Protein AF-0000000086686097 (afdb_homodimer)

Radius of gyration: 33.89 Å; Cα contacts (8 Å, |Δi|>4): 2213; chains: 2; bounding box: 102×104×104 Å

Solvent-accessible surface area (backbone atoms only — not comparable to full-atom values): 58488 Å² total; per-residue (Å²): 136,78,83,74,80,81,80,74,73,76,66,82,45,39,57,35,81,61,40,64,34,76,61,77,74,73,67,74,74,77,82,83,77,85,76,82,83,71,84,80,79,78,87,82,76,79,70,79,78,75,72,75,76,78,77,71,75,74,70,76,65,82,75,74,79,68,83,80,36,62,65,68,70,37,80,64,52,88,87,53,64,90,64,48,34,21,29,52,37,62,40,50,46,38,78,93,44,59,87,52,63,67,28,41,29,30,35,32,31,39,64,38,74,36,65,91,64,51,77,46,57,32,37,41,34,51,13,16,59,55,35,39,13,47,58,48,62,63,55,42,29,89,64,56,70,58,75,45,21,38,21,28,39,29,26,35,12,46,78,34,16,69,81,6,39,70,49,41,47,38,62,50,44,67,46,27,58,59,15,38,88,50,60,82,72,82,49,69,96,67,61,47,67,70,61,54,49,50,53,21,42,51,53,42,50,43,28,43,73,64,30,61,90,51,43,46,45,33,8,55,42,46,46,27,53,49,49,52,47,50,38,50,40,76,65,39,85,47,37,31,36,40,14,25,34,38,17,20,42,36,48,42,47,31,35,44,74,41,67,80,39,55,51,31,44,37,28,28,19,21,45,32,58,56,43,48,25,66,34,44,71,58,37,50,51,30,23,38,38,22,40,56,51,41,52,51,53,48,39,54,70,44,32,67,80,48,34,95,50,24,66,61,48,50,52,48,49,31,52,48,17,58,76,50,55,31,47,7,86,82,21,92,59,56,64,55,38,39,15,51,40,50,44,53,43,47,56,61,36,50,42,32,57,85,36,46,65,57,52,52,52,34,52,52,40,37,76,74,60,39,23,17,60,50,38,43,46,42,33,46,57,31,11,45,41,98,87,57,46,58,46,67,19,51,34,43,57,42,26,46,63,21,41,37,59,72,61,69,55,65,65,58,28,52,48,39,27,44,53,29,45,59,48,29,81,77,51,25,74,81,36,22,61,74,46,42,35,55,44,55,57,82,69,66,62,41,68,55,69,78,64,84,49,33,32,53,81,86,37,60,59,27,45,34,35,20,22,66,39,8,22,66,28,33,33,60,25,30,56,49,35,37,62,50,27,67,30,49,43,64,36,39,32,48,35,66,14,50,59,55,77,57,68,62,42,66,65,57,46,50,46,48,50,39,23,66,76,69,68,41,74,72,59,89,79,41,71,39,67,61,71,79,75,71,76,71,82,62,81,74,74,67,68,45,78,67,45,61,68,124,136,78,80,76,81,79,83,71,79,72,68,83,41,38,46,30,76,54,44,65,33,76,65,76,75,72,68,75,77,77,80,80,74,78,84,79,85,71,80,70,78,77,72,80,72,77,75,76,81,75,75,77,77,79,76,75,75,75,72,78,67,81,75,75,80,67,82,77,36,62,64,67,71,37,79,64,52,90,86,51,64,92,63,48,34,20,29,55,36,64,39,50,46,40,78,92,44,58,87,52,65,67,28,41,28,30,35,32,32,40,64,39,72,36,64,92,64,52,78,45,58,33,38,42,35,51,14,15,59,56,34,38,12,47,58,49,62,63,53,42,29,89,64,55,70,58,76,45,20,39,21,28,38,28,28,36,13,46,80,33,15,69,80,6,40,70,48,40,46,37,62,51,44,66,51,36,58,60,8,37,84,42,58,82,72,82,48,68,94,67,61,48,69,69,61,53,49,50,52,22,42,51,53,42,51,44,27,44,73,64,30,61,89,51,44,48,46,33,8,56,42,46,45,25,52,49,49,52,47,50,36,52,40,76,66,39,86,46,37,31,36,38,15,24,34,39,16,19,42,35,48,43,48,31,36,44,74,40,68,80,39,56,52,30,44,40,28,27,18,20,46,32,57,57,43,49,26,66,34,46,72,58,37,50,50,30,24,38,37,21,40,56,52,41,52,50,52,48,38,53,71,44,32,67,80,48,34,97,48,24,65,59,46,50,52,50,49,31,53,48,17,59,76,50,54,31,46,7,85,81,22,91,59,56,62,56,37,40,17,50,37,50,42,53,42,49,56,61,36,50,43,33,57,86,35,46,64,57,52,52,52,34,52,52,38,36,74,74,61,39,23,18,59,48,37,43,48,42,33,44,48,32,13,46,41,97,87,56,44,58,57,67,31,52,32,43,58,42,27,46,62,21,41,36,58,70,62,70,55,66,64,57,28,52,48,39,28,48,54,31,44,58,48,28,82,76,52,27,74,80,36,22,61,74,46,42,35,53,44,55,56,84,69,66,61,40,68,54,68,77,62,84,48,32,32,52,81,88,40,62,59,27,44,35,34,20,22,66,39,8,20,65,28,33,33,61,25,30,56,49,35,35,61,49,27,66,31,49,44,62,37,39,32,47,36,66,13,52,60,56,78,56,68,63,42,64,64,57,45,50,46,49,48,39,23,64,74,68,68,41,74,72,59,89,76,39,72,39,67,61,71,78,77,70,73,71,83,62,82,74,74,67,69,43,78,66,46,62,67,124

Nearest PDB structures (foldseek):
  5uno-assembly1_A  TM=8.735E-01  e=4.208E-36  Mycobacterium tuberculosis H37Rv
  5uoh-assembly1_A  TM=8.724E-01  e=4.696E-35  Mycobacterium tuberculosis H37Rv
  8e19-assembly1_A  TM=8.441E-01  e=8.582E-29  Streptomyces sp. CB03234
  8g5u-assembly4_D  TM=8.352E-01  e=5.535E-24  Streptomyces sp. CB03234
  3nwo-assembly1_A  TM=5.836E-01  e=1.568E-07  Mycolicibacterium smegmatis MC2 155

InterPro domains:
  IPR000073 Alpha/beta hydrolase fold-1 [PF00561] (122-294)
  IPR013595 Peptidase S33 tripeptidyl aminopeptidase-like, C-terminal [PF08386] (456-528)
  IPR029058 Alpha/Beta hydrolase fold [G3DSA:3.40.50.1820] (99-506)
  IPR029058 Alpha/Beta hydrolase fold [SSF53474] (100-501)
  IPR051601 Serine protease/Carboxylesterase S33 [PTHR43248] (117-518)

Foldseek 3Di:
DDPDPDPPVPDDPPPPPPPPCPPPPPVPPDDDDDDDDDDDDDDDDPPPDPPPPDPPPPPPPPPPPQPQWAWDWDDPDPLADPQKTKTWTWFALAPVCGPDDTKIKIKMKRAAQCAVQADEAAEEDLAAVQDAFVVLVSQAFPCLVNLQRNHTYMYINFFQHDPIPPHFFQDFLVRCLVVPFDADFDALVRDDLVVLLVVLLVSLVSRCVVQVPRLLRQELLNSLVVVVSVCVNRPHQAHRYEAFENRQLNVLSNLQVDPPRHAAYAYWLYFQLQCVAEPVLVSVLVLLVLLLLLVVVLQVVCDCLCNPRNVVSLVVLQVVCQVPFFFAPPALDTDGHHSLLLLVLSSQQQQDPVSSVLNSVQSVCVVVRHNNSSVNSSCVLQQQDSVSGHPGDCSNVSHSLLRHPFDLDSVVLSVSLNVLCVSRVRRSSVGRSNCSSSNSNDDDNPPYDNDLGERDQPYQAYEYEHECSESRRHRVSSVSSCVSHVRYAYEYEDDGHGTDSQQVDVVVSVQSSCCSSVVDHDDHPHYDYDDPPDPPVDDDGSGSDRHHHD/DDPDPDPPPPDDPPPPPPPPCPPPPPPPPDDDPDDDDDDPPDPPPPPPPPPDPDPPPPPDPPPPPPPQWAWDWDDPDPLADPQKTKTWTWFALAPVCGPDDTKIKIKMKRAAQCAVQADEAAEEDLAAVQDAFVVLVSQAFPCLVNLQRNHTYMYINFQQHDPIPPHFFQDFLVRCLVVPFDADFDALVRDDLVVLLVVLLVSLVSRCVVQVPRLLRQELLNSLVVVVSVCVNRPHQAHHYEAFENRQLNVLSNLQVDPPRHAAYAYWLYFQLQCVAEPVLVSVLVLLVLLLLLLVVLQVVCDCLCHVRNVVSLVVLQVVCQVPFFFACPALDTDGHHSLLLLVLSSQQQQDPVSSVVNSVQSVCVVVRHNNSSVNSSCVSQQQDSVSGHPGDCSNVSHSLLRHPFDLDSVVLSVSLNVLCVSRVRRSSVGRSNCSSSNSNDDDNPPYDNDLGERDQPYQAYEYEHECSESRRHRVSSVSSCVSHVRYAYEYEDDGHGTDSQQVDVVVSVQSSCCSSVVDHDDHPHYDYDDPPPPPVDDDGSGSDRDHHD

Organism: NCBI:txid175570

Sequence (1100 aa):
MDPAPGRWWGGARPHLVQIRSMRMFVDPLQPRHRVIAAFALALVTAMIVTSPPTARTAAAGPTTRTSTTTLAWGDCGPGFAVGFDCATARVPRDYDHPRGPTIDLAVVRWRAKDRANRIGSLFVNPGGPGGSGLEFLRTAPPGALDAFGRFDVVSWDPRGVGASRPAVDCLTDDEQNADPAGGRFVRPGEADKAALLREAKEYVARCVARNAGIMPYLSTANTARDLDLLRAAVGDPKLNYIGLSYGTMIGATYASLFPGRTRAMLMDAPIDPDVWTNRPFEATREQTAGFEDSLRRFLTGCGSACGADPQNAFDDLVAAMNRTPLPAPGATHHEPVTGDEVLVVALELLYGKRNWPVLAAALRQAATGDASLFRDLADQLAGRNADGTWPPSGAFFATTAQDYRIDRDTDHYMDAGRHGHAMSPHFWWISGYYDLPYAAYPLPQRSTFRGPFRHDASAPPMLVIAGTHDPATPYVWGERYVAQLGNARLLTWRSDGHGSLTSFDPCVLQASLAYLTDLVLPAAGTVCAQQNAAAARGTAPPEWRLPRVHMDPAPGRWWGGARPHLVQIRSMRMFVDPLQPRHRVIAAFALALVTAMIVTSPPTARTAAAGPTTRTSTTTLAWGDCGPGFAVGFDCATARVPRDYDHPRGPTIDLAVVRWRAKDRANRIGSLFVNPGGPGGSGLEFLRTAPPGALDAFGRFDVVSWDPRGVGASRPAVDCLTDDEQNADPAGGRFVRPGEADKAALLREAKEYVARCVARNAGIMPYLSTANTARDLDLLRAAVGDPKLNYIGLSYGTMIGATYASLFPGRTRAMLMDAPIDPDVWTNRPFEATREQTAGFEDSLRRFLTGCGSACGADPQNAFDDLVAAMNRTPLPAPGATHHEPVTGDEVLVVALELLYGKRNWPVLAAALRQAATGDASLFRDLADQLAGRNADGTWPPSGAFFATTAQDYRIDRDTDHYMDAGRHGHAMSPHFWWISGYYDLPYAAYPLPQRSTFRGPFRHDASAPPMLVIAGTHDPATPYVWGERYVAQLGNARLLTWRSDGHGSLTSFDPCVLQASLAYLTDLVLPAAGTVCAQQNAAAARGTAPPEWRLPRVH

Structure (mmCIF, N/CA/C/O backbone):
data_AF-0000000086686097-model_v1
#
loop_
_entity.id
_entity.type
_entity.pdbx_description
1 polymer Hydrolase
#
loop_
_atom_site.group_PDB
_atom_site.id
_atom_site.type_symbol
_atom_site.label_atom_id
_atom_site.label_alt_id
_atom_site.label_comp_id
_atom_site.label_asym_id
_atom_site.label_entity_id
_atom_site.label_seq_id
_atom_site.pdbx_PDB_ins_code
_atom_site.Cartn_x
_atom_site.Cartn_y
_atom_site.Cartn_z
_atom_site.occupancy
_atom_site.B_iso_or_equiv
_atom_site.auth_seq_id
_atom_site.auth_comp_id
_atom_site.auth_asym_id
_atom_site.auth_atom_id
_atom_site.pdbx_PDB_model_num
ATOM 1 N N . MET A 1 1 ? -37.688 28.75 33.625 1 21.62 1 MET A N 1
ATOM 2 C CA . MET A 1 1 ? -37.781 29.25 32.25 1 21.62 1 MET A CA 1
ATOM 3 C C . MET A 1 1 ? -36.438 29.062 31.516 1 21.62 1 MET A C 1
ATOM 5 O O . MET A 1 1 ? -35.438 29.672 31.891 1 21.62 1 MET A O 1
ATOM 9 N N . ASP A 1 2 ? -36.094 27.844 31.125 1 20.06 2 ASP A N 1
ATOM 10 C CA . ASP A 1 2 ? -34.844 27.078 31.141 1 20.06 2 ASP A CA 1
ATOM 11 C C . ASP A 1 2 ? -33.969 27.438 29.938 1 20.06 2 ASP A C 1
ATOM 13 O O . ASP A 1 2 ? -34.438 27.359 28.781 1 20.06 2 ASP A O 1
ATOM 17 N N . PRO A 1 3 ? -33.031 28.406 30.016 1 18.84 3 PRO A N 1
ATOM 18 C CA . PRO A 1 3 ? -32.438 29.062 28.844 1 18.84 3 PRO A CA 1
ATOM 19 C C . PRO A 1 3 ? -31.734 28.078 27.906 1 18.84 3 PRO A C 1
ATOM 21 O O . PRO A 1 3 ? -31.188 27.062 28.375 1 18.84 3 PRO A O 1
ATOM 24 N N . ALA A 1 4 ? -32.375 27.938 26.688 1 21.92 4 ALA A N 1
ATOM 25 C CA . ALA A 1 4 ? -32.094 27.078 25.531 1 21.92 4 ALA A CA 1
ATOM 26 C C . ALA A 1 4 ? -30.641 27.203 25.109 1 21.92 4 ALA A C 1
ATOM 28 O O . ALA A 1 4 ? -30.125 28.312 24.953 1 21.92 4 ALA A O 1
ATOM 29 N N . PRO A 1 5 ? -29.766 26.203 25.422 1 21.56 5 PRO A N 1
ATOM 30 C CA . PRO A 1 5 ? -28.312 26.156 25.266 1 21.56 5 PRO A CA 1
ATOM 31 C C . PRO A 1 5 ? -27.859 26.516 23.844 1 21.56 5 PRO A C 1
ATOM 33 O O . PRO A 1 5 ? -28.578 26.219 22.875 1 21.56 5 PRO A O 1
ATOM 36 N N . GLY A 1 6 ? -27.359 27.812 23.641 1 19.55 6 GLY A N 1
ATOM 37 C CA . GLY A 1 6 ? -26.922 28.453 22.406 1 19.55 6 GLY A CA 1
ATOM 38 C C . GLY A 1 6 ? -25.984 27.578 21.594 1 19.55 6 GLY A C 1
ATOM 39 O O . GLY A 1 6 ? -25.25 26.75 22.141 1 19.55 6 GLY A O 1
ATOM 40 N N . ARG A 1 7 ? -26.391 27.188 20.312 1 19.83 7 ARG A N 1
ATOM 41 C CA . ARG A 1 7 ? -26.047 26.422 19.125 1 19.83 7 ARG A CA 1
ATOM 42 C C . ARG A 1 7 ? -24.672 26.812 18.594 1 19.83 7 ARG A C 1
ATOM 44 O O . ARG A 1 7 ? -24.531 27.812 17.891 1 19.83 7 ARG A O 1
ATOM 51 N N . TRP A 1 8 ? -23.672 26.844 19.484 1 18.78 8 TRP A N 1
ATOM 52 C CA . TRP A 1 8 ? -22.375 27.422 19.141 1 18.78 8 TRP A CA 1
ATOM 53 C C . TRP A 1 8 ? -21.734 26.672 17.984 1 18.78 8 TRP A C 1
ATOM 55 O O . TRP A 1 8 ? -20.547 26.812 17.719 1 18.78 8 TRP A O 1
ATOM 65 N N . TRP A 1 9 ? -22.562 26.062 17.031 1 20.31 9 TRP A N 1
ATOM 66 C CA . TRP A 1 9 ? -22 25.047 16.156 1 20.31 9 TRP A CA 1
ATOM 67 C C . TRP A 1 9 ? -21.062 25.672 15.133 1 20.31 9 TRP A C 1
ATOM 69 O O . TRP A 1 9 ? -20.75 25.062 14.102 1 20.31 9 TRP A O 1
ATOM 79 N N . GLY A 1 10 ? -20.484 26.922 15.422 1 20.34 10 GLY A N 1
ATOM 80 C CA . GLY A 1 10 ? -19.969 27.578 14.227 1 20.34 10 GLY A CA 1
ATOM 81 C C . GLY A 1 10 ? -18.766 26.875 13.633 1 20.34 10 GLY A C 1
ATOM 82 O O . GLY A 1 10 ? -17.672 27.438 13.586 1 20.34 10 GLY A O 1
ATOM 83 N N . GLY A 1 11 ? -18.641 25.625 13.75 1 19.62 11 GLY A N 1
ATOM 84 C CA . GLY A 1 11 ? -17.422 24.891 13.422 1 19.62 11 GLY A CA 1
ATOM 85 C C . GLY A 1 11 ? -16.953 25.125 12 1 19.62 11 GLY A C 1
ATOM 86 O O . GLY A 1 11 ? -17.75 25.438 11.117 1 19.62 11 GLY A O 1
ATOM 87 N N . ALA A 1 12 ? -15.68 25.609 11.914 1 20.89 12 ALA A N 1
ATOM 88 C CA . ALA A 1 12 ? -14.938 25.859 10.68 1 20.89 12 ALA A CA 1
ATOM 89 C C . ALA A 1 12 ? -14.961 24.641 9.758 1 20.89 12 ALA A C 1
ATOM 91 O O . ALA A 1 12 ? -14.648 23.531 10.188 1 20.89 12 ALA A O 1
ATOM 92 N N . ARG A 1 13 ? -15.875 24.781 8.852 1 22.03 13 ARG A N 1
ATOM 93 C CA . ARG A 1 13 ? -16.203 23.812 7.805 1 22.03 13 ARG A CA 1
ATOM 94 C C . ARG A 1 13 ? -14.938 23.344 7.086 1 22.03 13 ARG A C 1
ATOM 96 O O . ARG A 1 13 ? -14.094 24.156 6.699 1 22.03 13 ARG A O 1
ATOM 103 N N . PRO A 1 14 ? -14.586 22.094 7.379 1 21.83 14 PRO A N 1
ATOM 104 C CA . PRO A 1 14 ? -13.516 21.359 6.699 1 21.83 14 PRO A CA 1
ATOM 105 C C . PRO A 1 14 ? -13.586 21.5 5.18 1 21.83 14 PRO A C 1
ATOM 107 O O . PRO A 1 14 ? -14.672 21.406 4.598 1 21.83 14 PRO A O 1
ATOM 110 N N . HIS A 1 15 ? -12.867 22.5 4.621 1 20.66 15 HIS A N 1
ATOM 111 C CA . HIS A 1 15 ? -12.984 22.688 3.182 1 20.66 15 HIS A CA 1
ATOM 112 C C . HIS A 1 15 ? -12.641 21.406 2.428 1 20.66 15 HIS A C 1
ATOM 114 O O . HIS A 1 15 ? -11.562 20.859 2.605 1 20.66 15 HIS A O 1
ATOM 120 N N . LEU A 1 16 ? -13.445 20.422 2.441 1 21.17 16 LEU A N 1
ATOM 121 C CA . LEU A 1 16 ? -13.414 19.297 1.521 1 21.17 16 LEU A CA 1
ATOM 122 C C . LEU A 1 16 ? -13.016 19.75 0.119 1 21.17 16 LEU A C 1
ATOM 124 O O . LEU A 1 16 ? -13.445 20.812 -0.341 1 21.17 16 LEU A O 1
ATOM 128 N N . VAL A 1 17 ? -11.891 19.297 -0.274 1 20.98 17 VAL A N 1
ATOM 129 C CA . VAL A 1 17 ? -11.469 19.469 -1.66 1 20.98 17 VAL A CA 1
ATOM 130 C C . VAL A 1 17 ? -12.648 19.203 -2.596 1 20.98 17 VAL A C 1
ATOM 132 O O . VAL A 1 17 ? -13.281 18.141 -2.52 1 20.98 17 VAL A O 1
ATOM 135 N N . GLN A 1 18 ? -13.305 20.25 -2.852 1 21 18 GLN A N 1
ATOM 136 C CA . GLN A 1 18 ? -14.398 20.328 -3.814 1 21 18 GLN A CA 1
ATOM 137 C C . GLN A 1 18 ? -14.047 19.578 -5.102 1 21 18 GLN A C 1
ATOM 139 O O . GLN A 1 18 ? -13.141 19.984 -5.828 1 21 18 GLN A O 1
ATOM 144 N N . ILE A 1 19 ? -13.961 18.297 -5.008 1 20.17 19 ILE A N 1
ATOM 145 C CA . ILE A 1 19 ? -13.938 17.516 -6.242 1 20.17 19 ILE A CA 1
ATOM 146 C C . ILE A 1 19 ? -14.969 18.062 -7.223 1 20.17 19 ILE A C 1
ATOM 148 O O . ILE A 1 19 ? -16.172 18.078 -6.934 1 20.17 19 ILE A O 1
ATOM 152 N N . ARG A 1 20 ? -14.477 19.078 -7.898 1 20.91 20 ARG A N 1
ATOM 153 C CA . ARG A 1 20 ? -15.234 19.797 -8.914 1 20.91 20 ARG A CA 1
ATOM 154 C C . ARG A 1 20 ? -15.984 18.844 -9.828 1 20.91 20 ARG A C 1
ATOM 156 O O . ARG A 1 20 ? -15.43 17.828 -10.266 1 20.91 20 ARG A O 1
ATOM 163 N N . SER A 1 21 ? -17.281 18.688 -9.633 1 20.84 21 SER A N 1
ATOM 164 C CA . SER A 1 21 ? -18.359 18.078 -10.391 1 20.84 21 SER A CA 1
ATOM 165 C C . SER A 1 21 ? -18.328 18.5 -11.852 1 20.84 21 SER A C 1
ATOM 167 O O . SER A 1 21 ? -18.562 19.656 -12.172 1 20.84 21 SER A O 1
ATOM 169 N N . MET A 1 22 ? -17.234 18.297 -12.531 1 19.27 22 MET A N 1
ATOM 170 C CA . MET A 1 22 ? -17.25 18.656 -13.953 1 19.27 22 MET A CA 1
ATOM 171 C C . MET A 1 22 ? -18.453 18.031 -14.656 1 19.27 22 MET A C 1
ATOM 173 O O . MET A 1 22 ? -18.516 16.812 -14.828 1 19.27 22 MET A O 1
ATOM 177 N N . ARG A 1 23 ? -19.516 18.328 -14.109 1 20.36 23 ARG A N 1
ATOM 178 C CA . ARG A 1 23 ? -20.688 17.812 -14.812 1 20.36 23 ARG A CA 1
ATOM 179 C C . ARG A 1 23 ? -20.641 18.188 -16.297 1 20.36 23 ARG A C 1
ATOM 181 O O . ARG A 1 23 ? -20.5 19.359 -16.641 1 20.36 23 ARG A O 1
ATOM 188 N N . MET A 1 24 ? -20.234 17.281 -17.125 1 20.44 24 MET A N 1
ATOM 189 C CA . MET A 1 24 ? -20.359 17.391 -18.578 1 20.44 24 MET A CA 1
ATOM 190 C C . MET A 1 24 ? -21.797 17.75 -18.969 1 20.44 24 MET A C 1
ATOM 192 O O . MET A 1 24 ? -22.75 17.125 -18.531 1 20.44 24 MET A O 1
ATOM 196 N N . PHE A 1 25 ? -22.016 18.984 -18.875 1 19.08 25 PHE A N 1
ATOM 197 C CA . PHE A 1 25 ? -23.266 19.5 -19.422 1 19.08 25 PHE A CA 1
ATOM 198 C C . PHE A 1 25 ? -23.547 18.906 -20.797 1 19.08 25 PHE A C 1
ATOM 200 O O . PHE A 1 25 ? -22.719 19.031 -21.703 1 19.08 25 PHE A O 1
ATOM 207 N N . VAL A 1 26 ? -24.188 17.781 -20.734 1 20.3 26 VAL A N 1
ATOM 208 C CA . VAL A 1 26 ? -24.734 17.062 -21.875 1 20.3 26 VAL A CA 1
ATOM 209 C C . VAL A 1 26 ? -25.672 17.984 -22.656 1 20.3 26 VAL A C 1
ATOM 211 O O . VAL A 1 26 ? -26.688 18.438 -22.141 1 20.3 26 VAL A O 1
ATOM 214 N N . ASP A 1 27 ? -25.047 19.062 -23.109 1 18.34 27 ASP A N 1
ATOM 215 C CA . ASP A 1 27 ? -25.969 19.891 -23.891 1 18.34 27 ASP A CA 1
ATOM 216 C C . ASP A 1 27 ? -26.766 19.031 -24.875 1 18.34 27 ASP A C 1
ATOM 218 O O . ASP A 1 27 ? -26.203 18.203 -25.594 1 18.34 27 ASP A O 1
ATOM 222 N N . PRO A 1 28 ? -27.969 18.953 -24.578 1 19.7 28 PRO A N 1
ATOM 223 C CA . PRO A 1 28 ? -28.953 18.172 -25.359 1 19.7 28 PRO A CA 1
ATOM 224 C C . PRO A 1 28 ? -29.047 18.641 -26.812 1 19.7 28 PRO A C 1
ATOM 226 O O . PRO A 1 28 ? -29.375 19.797 -27.078 1 19.7 28 PRO A O 1
ATOM 229 N N . LEU A 1 29 ? -27.953 18.375 -27.469 1 19.98 29 LEU A N 1
ATOM 230 C CA . LEU A 1 29 ? -28.031 18.797 -28.859 1 19.98 29 LEU A CA 1
ATOM 231 C C . LEU A 1 29 ? -29.391 18.438 -29.453 1 19.98 29 LEU A C 1
ATOM 233 O O . LEU A 1 29 ? -29.906 17.344 -29.234 1 19.98 29 LEU A O 1
ATOM 237 N N . GLN A 1 30 ? -30.078 19.469 -29.672 1 17.58 30 GLN A N 1
ATOM 238 C CA . GLN A 1 30 ? -31.375 19.594 -30.328 1 17.58 30 GLN A CA 1
ATOM 239 C C . GLN A 1 30 ? -31.406 18.812 -31.641 1 17.58 30 GLN A C 1
ATOM 241 O O . GLN A 1 30 ? -30.391 18.656 -32.312 1 17.58 30 GLN A O 1
ATOM 246 N N . PRO A 1 31 ? -32.562 18.312 -31.859 1 17.42 31 PRO A N 1
ATOM 247 C CA . PRO A 1 31 ? -33.031 17.25 -32.75 1 17.42 31 PRO A CA 1
ATOM 248 C C . PRO A 1 31 ? -32.812 17.578 -34.219 1 17.42 31 PRO A C 1
ATOM 250 O O . PRO A 1 31 ? -32.312 16.75 -35 1 17.42 31 PRO A O 1
ATOM 253 N N . ARG A 1 32 ? -33.531 18.703 -34.781 1 16.75 32 ARG A N 1
ATOM 254 C CA . ARG A 1 32 ? -34.594 18.359 -35.719 1 16.75 32 ARG A CA 1
ATOM 255 C C . ARG A 1 32 ? -34.031 18.141 -37.125 1 16.75 32 ARG A C 1
ATOM 257 O O . ARG A 1 32 ? -32.844 18.391 -37.344 1 16.75 32 ARG A O 1
ATOM 264 N N . HIS A 1 33 ? -34.625 18.953 -38.062 1 16.3 33 HIS A N 1
ATOM 265 C CA . HIS A 1 33 ? -35.5 18.562 -39.188 1 16.3 33 HIS A CA 1
ATOM 266 C C . HIS A 1 33 ? -34.719 18.609 -40.5 1 16.3 33 HIS A C 1
ATOM 268 O O . HIS A 1 33 ? -35 17.844 -41.438 1 16.3 33 HIS A O 1
ATOM 274 N N . ARG A 1 34 ? -33.875 19.703 -40.688 1 16.45 34 ARG A N 1
ATOM 275 C CA . ARG A 1 34 ? -34.312 20.219 -41.969 1 16.45 34 ARG A CA 1
ATOM 276 C C . ARG A 1 34 ? -34.062 19.203 -43.094 1 16.45 34 ARG A C 1
ATOM 278 O O . ARG A 1 34 ? -33.188 18.328 -42.969 1 16.45 34 ARG A O 1
ATOM 285 N N . VAL A 1 35 ? -34.531 19.641 -44.281 1 17.28 35 VAL A N 1
ATOM 286 C CA . VAL A 1 35 ? -35.188 19.266 -45.531 1 17.28 35 VAL A CA 1
ATOM 287 C C . VAL A 1 35 ? -34.156 18.812 -46.562 1 17.28 35 VAL A C 1
ATOM 289 O O . VAL A 1 35 ? -34.375 17.859 -47.312 1 17.28 35 VAL A O 1
ATOM 292 N N . ILE A 1 36 ? -32.938 19.422 -46.531 1 16.77 36 ILE A N 1
ATOM 293 C CA . ILE A 1 36 ? -32.812 19.812 -47.906 1 16.77 36 ILE A CA 1
ATOM 294 C C . ILE A 1 36 ? -32.75 18.578 -48.812 1 16.77 36 ILE A C 1
ATOM 296 O O . ILE A 1 36 ? -32.281 17.516 -48.375 1 16.77 36 ILE A O 1
ATOM 300 N N . ALA A 1 37 ? -32.938 18.938 -50.156 1 16.92 37 ALA A N 1
ATOM 301 C CA . ALA A 1 37 ? -33.406 18.578 -51.5 1 16.92 37 ALA A CA 1
ATOM 302 C C . ALA A 1 37 ? -32.5 17.531 -52.125 1 16.92 37 ALA A C 1
ATOM 304 O O . ALA A 1 37 ? -31.344 17.359 -51.719 1 16.92 37 ALA A O 1
ATOM 305 N N . ALA A 1 38 ? -32.594 17.562 -53.375 1 16.95 38 ALA A N 1
ATOM 306 C CA . ALA A 1 38 ? -32.906 16.672 -54.5 1 16.95 38 ALA A CA 1
ATOM 307 C C . ALA A 1 38 ? -31.641 16.125 -55.125 1 16.95 38 ALA A C 1
ATOM 309 O O . ALA A 1 38 ? -31.656 15.07 -55.781 1 16.95 38 ALA A O 1
ATOM 310 N N . PHE A 1 39 ? -30.453 16.875 -55 1 17.53 39 PHE A N 1
ATOM 311 C CA . PHE A 1 39 ? -30 16.812 -56.375 1 17.53 39 PHE A CA 1
ATOM 312 C C . PHE A 1 39 ? -29.641 15.383 -56.781 1 17.53 39 PHE A C 1
ATOM 314 O O . PHE A 1 39 ? -29.109 14.625 -55.969 1 17.53 39 PHE A O 1
ATOM 321 N N . ALA A 1 40 ? -29.906 15.156 -58.031 1 16.8 40 ALA A N 1
ATOM 322 C CA . ALA A 1 40 ? -30.156 14.141 -59.062 1 16.8 40 ALA A CA 1
ATOM 323 C C . ALA A 1 40 ? -28.922 13.258 -59.25 1 16.8 40 ALA A C 1
ATOM 325 O O . ALA A 1 40 ? -28.266 12.867 -58.281 1 16.8 40 ALA A O 1
ATOM 326 N N . LEU A 1 41 ? -28.719 13.016 -60.438 1 16.84 41 LEU A N 1
ATOM 327 C CA . LEU A 1 41 ? -28.844 11.844 -61.312 1 16.84 41 LEU A CA 1
ATOM 328 C C . LEU A 1 41 ? -27.484 11.164 -61.5 1 16.84 41 LEU A C 1
ATOM 330 O O . LEU A 1 41 ? -27.359 9.953 -61.312 1 16.84 41 LEU A O 1
ATOM 334 N N . ALA A 1 42 ? -26.641 11.758 -62.438 1 16.86 42 ALA A N 1
ATOM 335 C CA . ALA A 1 42 ? -26.531 10.859 -63.594 1 16.86 42 ALA A CA 1
ATOM 336 C C . ALA A 1 42 ? -25.344 9.922 -63.438 1 16.86 42 ALA A C 1
ATOM 338 O O . ALA A 1 42 ? -25.453 8.719 -63.688 1 16.86 42 ALA A O 1
ATOM 339 N N . LEU A 1 43 ? -24.094 10.508 -63.312 1 18.16 43 LEU A N 1
ATOM 340 C CA . LEU A 1 43 ? -23.391 10.133 -64.5 1 18.16 43 LEU A CA 1
ATOM 341 C C . LEU A 1 43 ? -22.844 8.711 -64.438 1 18.16 43 LEU A C 1
ATOM 343 O O . LEU A 1 43 ? -22.719 8.172 -63.312 1 18.16 43 LEU A O 1
ATOM 347 N N . VAL A 1 44 ? -21.562 8.547 -65.062 1 20.11 44 VAL A N 1
ATOM 348 C CA . VAL A 1 44 ? -21.031 7.77 -66.125 1 20.11 44 VAL A CA 1
ATOM 349 C C . VAL A 1 44 ? -20.359 6.496 -65.625 1 20.11 44 VAL A C 1
ATOM 351 O O . VAL A 1 44 ? -19.75 6.504 -64.562 1 20.11 44 VAL A O 1
ATOM 354 N N . THR A 1 45 ? -20.578 5.418 -66.312 1 20.5 45 THR A N 1
ATOM 355 C CA . THR A 1 45 ? -20.484 3.963 -66.375 1 20.5 45 THR A CA 1
ATOM 356 C C . THR A 1 45 ? -19.031 3.514 -66.438 1 20.5 45 THR A C 1
ATOM 358 O O . THR A 1 45 ? -18.75 2.314 -66.438 1 20.5 45 THR A O 1
ATOM 361 N N . ALA A 1 46 ? -17.969 4.375 -66.25 1 22.02 46 ALA A N 1
ATOM 362 C CA . ALA A 1 46 ? -16.891 3.809 -67.062 1 22.02 46 ALA A CA 1
ATOM 363 C C . ALA A 1 46 ? -16.484 2.43 -66.562 1 22.02 46 ALA A C 1
ATOM 365 O O . ALA A 1 46 ? -16.406 2.213 -65.312 1 22.02 46 ALA A O 1
ATOM 366 N N . MET A 1 47 ? -16.344 1.512 -67.438 1 22.11 47 MET A N 1
ATOM 367 C CA . MET A 1 47 ? -16.188 0.071 -67.625 1 22.11 47 MET A CA 1
ATOM 368 C C . MET A 1 47 ? -14.797 -0.38 -67.188 1 22.11 47 MET A C 1
ATOM 370 O O . MET A 1 47 ? -14.352 -1.478 -67.5 1 22.11 47 MET A O 1
ATOM 374 N N . ILE A 1 48 ? -14.18 0.344 -66.188 1 25.73 48 ILE A N 1
ATOM 375 C CA . ILE A 1 48 ? -12.789 -0.083 -66.312 1 25.73 48 ILE A CA 1
ATOM 376 C C . ILE A 1 48 ? -12.688 -1.59 -66.062 1 25.73 48 ILE A C 1
ATOM 378 O O . ILE A 1 48 ? -13.234 -2.113 -65.125 1 25.73 48 ILE A O 1
ATOM 382 N N . VAL A 1 49 ? -12.125 -2.271 -67.125 1 24.69 49 VAL A N 1
ATOM 383 C CA . VAL A 1 49 ? -11.789 -3.652 -67.438 1 24.69 49 VAL A CA 1
ATOM 384 C C . VAL A 1 49 ? -10.75 -4.172 -66.438 1 24.69 49 VAL A C 1
ATOM 386 O O . VAL A 1 49 ? -9.633 -3.652 -66.375 1 24.69 49 VAL A O 1
ATOM 389 N N . THR A 1 50 ? -11.227 -4.617 -65.312 1 26.89 50 THR A N 1
ATOM 390 C CA . THR A 1 50 ? -10.391 -5.184 -64.25 1 26.89 50 THR A CA 1
ATOM 391 C C . THR A 1 50 ? -9.703 -6.461 -64.75 1 26.89 50 THR A C 1
ATOM 393 O O . THR A 1 50 ? -10.375 -7.438 -65.125 1 26.89 50 THR A O 1
ATOM 396 N N . SER A 1 51 ? -8.594 -6.199 -65.438 1 27.16 51 SER A N 1
ATOM 397 C CA . SER A 1 51 ? -7.891 -7.418 -65.875 1 27.16 51 SER A CA 1
ATOM 398 C C . SER A 1 51 ? -7.613 -8.305 -64.625 1 27.16 51 SER A C 1
ATOM 400 O O . SER A 1 51 ? -7.414 -7.805 -63.531 1 27.16 51 SER A O 1
ATOM 402 N N . PRO A 1 52 ? -7.93 -9.586 -64.812 1 28.56 52 PRO A N 1
ATOM 403 C CA . PRO A 1 52 ? -7.957 -10.633 -63.812 1 28.56 52 PRO A CA 1
ATOM 404 C C . PRO A 1 52 ? -6.582 -10.906 -63.188 1 28.56 52 PRO A C 1
ATOM 406 O O . PRO A 1 52 ? -5.637 -11.227 -63.906 1 28.56 52 PRO A O 1
ATOM 409 N N . PRO A 1 53 ? -6.055 -9.891 -62.312 1 29.5 53 PRO A N 1
ATOM 410 C CA . PRO A 1 53 ? -4.684 -10.312 -62.031 1 29.5 53 PRO A CA 1
ATOM 411 C C . PRO A 1 53 ? -4.598 -11.781 -61.625 1 29.5 53 PRO A C 1
ATOM 413 O O . PRO A 1 53 ? -5.562 -12.336 -61.094 1 29.5 53 PRO A O 1
ATOM 416 N N . THR A 1 54 ? -3.697 -12.5 -62.281 1 27.23 54 THR A N 1
ATOM 417 C CA . THR A 1 54 ? -3.297 -13.891 -62.125 1 27.23 54 THR A CA 1
ATOM 418 C C . THR A 1 54 ? -2.834 -14.156 -60.688 1 27.23 54 THR A C 1
ATOM 420 O O . THR A 1 54 ? -2.084 -13.359 -60.125 1 27.23 54 THR A O 1
ATOM 423 N N . ALA A 1 55 ? -3.562 -14.938 -60 1 26.73 55 ALA A N 1
ATOM 424 C CA . ALA A 1 55 ? -3.35 -15.438 -58.625 1 26.73 55 ALA A CA 1
ATOM 425 C C . ALA A 1 55 ? -1.975 -16.094 -58.5 1 26.73 55 ALA A C 1
ATOM 427 O O . ALA A 1 55 ? -1.718 -17.141 -59.094 1 26.73 55 ALA A O 1
ATOM 428 N N . ARG A 1 56 ? -0.97 -15.25 -58.469 1 26.3 56 ARG A N 1
ATOM 429 C CA . ARG A 1 56 ? 0.267 -15.938 -58.125 1 26.3 56 ARG A CA 1
ATOM 430 C C . ARG A 1 56 ? 0.047 -16.906 -56.938 1 26.3 56 ARG A C 1
ATOM 432 O O . ARG A 1 56 ? -0.426 -16.5 -55.875 1 26.3 56 ARG A O 1
ATOM 439 N N . THR A 1 57 ? -0.036 -18.109 -57.344 1 25.31 57 THR A N 1
ATOM 440 C CA . THR A 1 57 ? -0.066 -19.156 -56.312 1 25.31 57 THR A CA 1
ATOM 441 C C . THR A 1 57 ? 1.114 -19.016 -55.375 1 25.31 57 THR A C 1
ATOM 443 O O . THR A 1 57 ? 2.271 -19.062 -55.781 1 25.31 57 THR A O 1
ATOM 446 N N . ALA A 1 58 ? 1.002 -18.188 -54.344 1 28.91 58 ALA A N 1
ATOM 447 C CA . ALA A 1 58 ? 1.997 -18.203 -53.281 1 28.91 58 ALA A CA 1
ATOM 448 C C . ALA A 1 58 ? 2.336 -19.625 -52.875 1 28.91 58 ALA A C 1
ATOM 450 O O . ALA A 1 58 ? 1.459 -20.375 -52.438 1 28.91 58 ALA A O 1
ATOM 451 N N . ALA A 1 59 ? 3.312 -20.203 -53.531 1 27.95 59 ALA A N 1
ATOM 452 C CA . ALA A 1 59 ? 3.908 -21.453 -53.062 1 27.95 59 ALA A CA 1
ATOM 453 C C . ALA A 1 59 ? 4.051 -21.453 -51.562 1 27.95 59 ALA A C 1
ATOM 455 O O . ALA A 1 59 ? 4.535 -20.484 -50.969 1 27.95 59 ALA A O 1
ATOM 456 N N . ALA A 1 60 ? 3.279 -22.312 -51 1 30.98 60 ALA A N 1
ATOM 457 C CA . ALA A 1 60 ? 3.352 -22.625 -49.562 1 30.98 60 ALA A CA 1
ATOM 458 C C . ALA A 1 60 ? 4.793 -22.891 -49.125 1 30.98 60 ALA A C 1
ATOM 460 O O . ALA A 1 60 ? 5.496 -23.688 -49.75 1 30.98 60 ALA A O 1
ATOM 461 N N . GLY A 1 61 ? 5.488 -21.828 -48.719 1 31.64 61 GLY A N 1
ATOM 462 C CA . GLY A 1 61 ? 6.84 -21.953 -48.188 1 31.64 61 GLY A CA 1
ATOM 463 C C . GLY A 1 61 ? 7.07 -23.266 -47.438 1 31.64 61 GLY A C 1
ATOM 464 O O . GLY A 1 61 ? 6.117 -23.953 -47.094 1 31.64 61 GLY A O 1
ATOM 465 N N . PRO A 1 62 ? 8.219 -23.922 -47.625 1 33.59 62 PRO A N 1
ATOM 466 C CA . PRO A 1 62 ? 8.531 -25.172 -46.938 1 33.59 62 PRO A CA 1
ATOM 467 C C . PRO A 1 62 ? 8.055 -25.172 -45.469 1 33.59 62 PRO A C 1
ATOM 469 O O . PRO A 1 62 ? 8.094 -24.141 -44.812 1 33.59 62 PRO A O 1
ATOM 472 N N . THR A 1 63 ? 7.035 -25.969 -45.188 1 34.34 63 THR A N 1
ATOM 473 C CA . THR A 1 63 ? 6.684 -26.312 -43.812 1 34.34 63 THR A CA 1
ATOM 474 C C . THR A 1 63 ? 7.934 -26.625 -43 1 34.34 63 THR A C 1
ATOM 476 O O . THR A 1 63 ? 8.719 -27.5 -43.375 1 34.34 63 THR A O 1
ATOM 479 N N . THR A 1 64 ? 8.602 -25.719 -42.344 1 36.56 64 THR A N 1
ATOM 480 C CA . THR A 1 64 ? 9.633 -25.969 -41.344 1 36.56 64 THR A CA 1
ATOM 481 C C . THR A 1 64 ? 9.391 -27.312 -40.656 1 36.56 64 THR A C 1
ATOM 483 O O . THR A 1 64 ? 8.297 -27.562 -40.156 1 36.56 64 THR A O 1
ATOM 486 N N . ARG A 1 65 ? 9.93 -28.375 -40.969 1 39.06 65 ARG A N 1
ATOM 487 C CA . ARG A 1 65 ? 9.977 -29.656 -40.281 1 39.06 65 ARG A CA 1
ATOM 488 C C . ARG A 1 65 ? 10.016 -29.453 -38.75 1 39.06 65 ARG A C 1
ATOM 490 O O . ARG A 1 65 ? 11.078 -29.156 -38.188 1 39.06 65 ARG A O 1
ATOM 497 N N . THR A 1 66 ? 9.008 -28.953 -38.188 1 46.69 66 THR A N 1
ATOM 498 C CA . THR A 1 66 ? 8.953 -28.875 -36.75 1 46.69 66 THR A CA 1
ATOM 499 C C . THR A 1 66 ? 9.336 -30.219 -36.125 1 46.69 66 THR A C 1
ATOM 501 O O . THR A 1 66 ? 8.781 -31.25 -36.469 1 46.69 66 THR A O 1
ATOM 504 N N . SER A 1 67 ? 10.523 -30.516 -35.688 1 51.75 67 SER A N 1
ATOM 505 C CA . SER A 1 67 ? 10.984 -31.641 -34.875 1 51.75 67 SER A CA 1
ATOM 506 C C . SER A 1 67 ? 9.875 -32.156 -33.969 1 51.75 67 SER A C 1
ATOM 508 O O . SER A 1 67 ? 9.312 -31.406 -33.156 1 51.75 67 SER A O 1
ATOM 510 N N . THR A 1 68 ? 9.117 -33.219 -34.438 1 63.81 68 THR A N 1
ATOM 511 C CA . THR A 1 68 ? 8 -33.844 -33.719 1 63.81 68 THR A CA 1
ATOM 512 C C . THR A 1 68 ? 8.484 -34.531 -32.438 1 63.81 68 THR A C 1
ATOM 514 O O . THR A 1 68 ? 9.352 -35.406 -32.5 1 63.81 68 THR A O 1
ATOM 517 N N . THR A 1 69 ? 8.359 -33.969 -31.234 1 78.56 69 THR A N 1
ATOM 518 C CA . THR A 1 69 ? 8.594 -34.531 -29.906 1 78.56 69 THR A CA 1
ATOM 519 C C . THR A 1 69 ? 7.648 -35.688 -29.641 1 78.56 69 THR A C 1
ATOM 521 O O . THR A 1 69 ? 6.438 -35.594 -29.844 1 78.56 69 THR A O 1
ATOM 524 N N . THR A 1 70 ? 8.18 -36.969 -29.609 1 87.5 70 THR A N 1
ATOM 525 C CA . THR A 1 70 ? 7.391 -38.156 -29.266 1 87.5 70 THR A CA 1
ATOM 526 C C . THR A 1 70 ? 7.543 -38.469 -27.781 1 87.5 70 THR A C 1
ATOM 528 O O . THR A 1 70 ? 8.609 -38.25 -27.203 1 87.5 70 THR A O 1
ATOM 531 N N . LEU A 1 71 ? 6.438 -38.906 -27.156 1 96.75 71 LEU A N 1
ATOM 532 C CA . LEU A 1 71 ? 6.453 -39.25 -25.734 1 96.75 71 LEU A CA 1
ATOM 533 C C . LEU A 1 71 ? 6.375 -40.781 -25.547 1 96.75 71 LEU A C 1
ATOM 535 O O . LEU A 1 71 ? 5.375 -41.406 -25.906 1 96.75 71 LEU A O 1
ATOM 539 N N . ALA A 1 72 ? 7.434 -41.375 -25.141 1 96.62 72 ALA A N 1
ATOM 540 C CA . ALA A 1 72 ? 7.438 -42.781 -24.734 1 96.62 72 ALA A CA 1
ATOM 541 C C . ALA A 1 72 ? 7.004 -42.906 -23.266 1 96.62 72 ALA A C 1
ATOM 543 O O . ALA A 1 72 ? 7.836 -42.844 -22.359 1 96.62 72 ALA A O 1
ATOM 544 N N . TRP A 1 73 ? 5.719 -43.219 -23.109 1 96.94 73 TRP A N 1
ATOM 545 C CA . TRP A 1 73 ? 5.148 -43.281 -21.766 1 96.94 73 TRP A CA 1
ATOM 546 C C . TRP A 1 73 ? 5.582 -44.562 -21.062 1 96.94 73 TRP A C 1
ATOM 548 O O . TRP A 1 73 ? 5.656 -45.625 -21.672 1 96.94 73 TRP A O 1
ATOM 558 N N . GLY A 1 74 ? 5.934 -44.438 -19.828 1 95.94 74 GLY A N 1
ATOM 559 C CA . GLY A 1 74 ? 6.312 -45.594 -19 1 95.94 74 GLY A CA 1
ATOM 560 C C . GLY A 1 74 ? 6.023 -45.344 -17.516 1 95.94 74 GLY A C 1
ATOM 561 O O . GLY A 1 74 ? 5.383 -44.375 -17.156 1 95.94 74 GLY A O 1
ATOM 562 N N . ASP A 1 75 ? 6.43 -46.344 -16.75 1 94.31 75 ASP A N 1
ATOM 563 C CA . ASP A 1 75 ? 6.246 -46.281 -15.305 1 94.31 75 ASP A CA 1
ATOM 564 C C . ASP A 1 75 ? 7.004 -45.094 -14.711 1 94.31 75 ASP A C 1
ATOM 566 O O . ASP A 1 75 ? 8.133 -44.812 -15.109 1 94.31 75 ASP A O 1
ATOM 570 N N . CYS A 1 76 ? 6.359 -44.375 -13.867 1 95.12 76 CYS A N 1
ATOM 571 C CA . CYS A 1 76 ? 6.961 -43.188 -13.281 1 95.12 76 CYS A CA 1
ATOM 572 C C . CYS A 1 76 ? 7.938 -43.531 -12.172 1 95.12 76 CYS A C 1
ATOM 574 O O . CYS A 1 76 ? 8.758 -42.719 -11.758 1 95.12 76 CYS A O 1
ATOM 576 N N . GLY A 1 77 ? 7.859 -44.688 -11.742 1 90.94 77 GLY A N 1
ATOM 577 C CA . GLY A 1 77 ? 8.766 -45.125 -10.688 1 90.94 77 GLY A CA 1
ATOM 578 C C . GLY A 1 77 ? 8.164 -45 -9.297 1 90.94 77 GLY A C 1
ATOM 579 O O . GLY A 1 77 ? 6.961 -44.781 -9.156 1 90.94 77 GLY A O 1
ATOM 580 N N . PRO A 1 78 ? 9.039 -45.094 -8.195 1 88.62 78 PRO A N 1
ATOM 581 C CA . PRO A 1 78 ? 8.547 -45.094 -6.82 1 88.62 78 PRO A CA 1
ATOM 582 C C . PRO A 1 78 ? 7.965 -43.75 -6.391 1 88.62 78 PRO A C 1
ATOM 584 O O . PRO A 1 78 ? 8.477 -42.719 -6.793 1 88.62 78 PRO A O 1
ATOM 587 N N . GLY A 1 79 ? 6.965 -43.875 -5.637 1 88.19 79 GLY A N 1
ATOM 588 C CA . GLY A 1 79 ? 6.348 -42.656 -5.102 1 88.19 79 GLY A CA 1
ATOM 589 C C . GLY A 1 79 ? 5.121 -42.219 -5.879 1 88.19 79 GLY A C 1
ATOM 590 O O . GLY A 1 79 ? 4.348 -41.375 -5.41 1 88.19 79 GLY A O 1
ATOM 591 N N . PHE A 1 80 ? 4.98 -42.75 -7.031 1 91.44 80 PHE A N 1
ATOM 592 C CA . PHE A 1 80 ? 3.791 -42.438 -7.82 1 91.44 80 PHE A CA 1
ATOM 593 C C . PHE A 1 80 ? 2.748 -43.531 -7.668 1 91.44 80 PHE A C 1
ATOM 595 O O . PHE A 1 80 ? 3.088 -44.719 -7.629 1 91.44 80 PHE A O 1
ATOM 602 N N . ALA A 1 81 ? 1.47 -43.125 -7.508 1 85.62 81 ALA A N 1
ATOM 603 C CA . ALA A 1 81 ? 0.365 -44.062 -7.469 1 85.62 81 ALA A CA 1
ATOM 604 C C . ALA A 1 81 ? 0.199 -44.781 -8.82 1 85.62 81 ALA A C 1
ATOM 606 O O . ALA A 1 81 ? 0.678 -44.281 -9.844 1 85.62 81 ALA A O 1
ATOM 607 N N . VAL A 1 82 ? -0.526 -45.844 -8.711 1 84.94 82 VAL A N 1
ATOM 608 C CA . VAL A 1 82 ? -0.903 -46.531 -9.93 1 84.94 82 VAL A CA 1
ATOM 609 C C . VAL A 1 82 ? -1.839 -45.688 -10.766 1 84.94 82 VAL A C 1
ATOM 611 O O . VAL A 1 82 ? -2.738 -45.031 -10.227 1 84.94 82 VAL A O 1
ATOM 614 N N . GLY A 1 83 ? -1.513 -45.562 -12.07 1 87.94 83 GLY A N 1
ATOM 615 C CA . GLY A 1 83 ? -2.334 -44.75 -12.953 1 87.94 83 GLY A CA 1
ATOM 616 C C . GLY A 1 83 ? -1.564 -43.625 -13.625 1 87.94 83 GLY A C 1
ATOM 617 O O . GLY A 1 83 ? -2.021 -43.062 -14.617 1 87.94 83 GLY A O 1
ATOM 618 N N . PHE A 1 84 ? -0.38 -43.406 -13.008 1 95.38 84 PHE A N 1
ATOM 619 C CA . PHE A 1 84 ? 0.468 -42.406 -13.609 1 95.38 84 PHE A CA 1
ATOM 620 C C . PHE A 1 84 ? 1.374 -43 -14.68 1 95.38 84 PHE A C 1
ATOM 622 O O . PHE A 1 84 ? 1.875 -44.125 -14.508 1 95.38 84 PHE A O 1
ATOM 629 N N . ASP A 1 85 ? 1.544 -42.25 -15.766 1 96.38 85 ASP A N 1
ATOM 630 C CA . ASP A 1 85 ? 2.598 -42.5 -16.75 1 96.38 85 ASP A CA 1
ATOM 631 C C . ASP A 1 85 ? 3.541 -41.312 -16.844 1 96.38 85 ASP A C 1
ATOM 633 O O . ASP A 1 85 ? 3.117 -40.156 -16.703 1 96.38 85 ASP A O 1
ATOM 637 N N . CYS A 1 86 ? 4.793 -41.688 -17.031 1 98.12 86 CYS A N 1
ATOM 638 C CA . CYS A 1 86 ? 5.781 -40.594 -17.188 1 98.12 86 CYS A CA 1
ATOM 639 C C . CYS A 1 86 ? 6.527 -40.75 -18.516 1 98.12 86 CYS A C 1
ATOM 641 O O . CYS A 1 86 ? 6.555 -41.844 -19.094 1 98.12 86 CYS A O 1
ATOM 643 N N . ALA A 1 87 ? 6.984 -39.688 -19.031 1 98.31 87 ALA A N 1
ATOM 644 C CA . ALA A 1 87 ? 7.777 -39.625 -20.266 1 98.31 87 ALA A CA 1
ATOM 645 C C . ALA A 1 87 ? 8.734 -38.438 -20.25 1 98.31 87 ALA A C 1
ATOM 647 O O . ALA A 1 87 ? 8.68 -37.594 -19.359 1 98.31 87 ALA A O 1
ATOM 648 N N . THR A 1 88 ? 9.695 -38.438 -21.109 1 98.06 88 THR A N 1
ATOM 649 C CA . THR A 1 88 ? 10.602 -37.312 -21.359 1 98.06 88 THR A CA 1
ATOM 650 C C . THR A 1 88 ? 10.391 -36.75 -22.766 1 98.06 88 THR A C 1
ATOM 652 O O . THR A 1 88 ? 10.359 -37.5 -23.734 1 98.06 88 THR A O 1
ATOM 655 N N . ALA A 1 89 ? 10.203 -35.5 -22.828 1 98.38 89 ALA A N 1
ATOM 656 C CA . ALA A 1 89 ? 10.094 -34.812 -24.125 1 98.38 89 ALA A CA 1
ATOM 657 C C . ALA A 1 89 ? 11.359 -34.031 -24.438 1 98.38 89 ALA A C 1
ATOM 659 O O . ALA A 1 89 ? 11.773 -33.156 -23.656 1 98.38 89 ALA A O 1
ATOM 660 N N . ARG A 1 90 ? 11.969 -34.312 -25.578 1 97.56 90 ARG A N 1
ATOM 661 C CA . ARG A 1 90 ? 13.125 -33.562 -26.047 1 97.56 90 ARG A CA 1
ATOM 662 C C . ARG A 1 90 ? 12.688 -32.344 -26.844 1 97.56 90 ARG A C 1
ATOM 664 O O . ARG A 1 90 ? 11.969 -32.469 -27.844 1 97.56 90 ARG A O 1
ATOM 671 N N . VAL A 1 91 ? 13.141 -31.141 -26.375 1 97.81 91 VAL A N 1
ATOM 672 C CA . VAL A 1 91 ? 12.75 -29.906 -27.047 1 97.81 91 VAL A CA 1
ATOM 673 C C . VAL A 1 91 ? 13.984 -29.047 -27.312 1 97.81 91 VAL A C 1
ATOM 675 O O . VAL A 1 91 ? 15.031 -29.234 -26.688 1 97.81 91 VAL A O 1
ATOM 678 N N . PRO A 1 92 ? 13.883 -28.062 -28.297 1 97.06 92 PRO A N 1
ATOM 679 C CA . PRO A 1 92 ? 15.031 -27.188 -28.531 1 97.06 92 PRO A CA 1
ATOM 680 C C . PRO A 1 92 ? 15.391 -26.344 -27.328 1 97.06 92 PRO A C 1
ATOM 682 O O . PRO A 1 92 ? 14.508 -25.828 -26.625 1 97.06 92 PRO A O 1
ATOM 685 N N . ARG A 1 93 ? 16.656 -26.281 -27 1 96.88 93 ARG A N 1
ATOM 686 C CA . ARG A 1 93 ? 17.109 -25.328 -25.984 1 96.88 93 ARG A CA 1
ATOM 687 C C . ARG A 1 93 ? 16.797 -23.906 -26.422 1 96.88 93 ARG A C 1
ATOM 689 O O . ARG A 1 93 ? 16.406 -23.078 -25.594 1 96.88 93 ARG A O 1
ATOM 696 N N . ASP A 1 94 ? 17.047 -23.656 -27.656 1 96 94 ASP A N 1
ATOM 697 C CA . ASP A 1 94 ? 16.828 -22.375 -28.312 1 96 94 ASP A CA 1
ATOM 698 C C . ASP A 1 94 ? 15.922 -22.531 -29.531 1 96 94 ASP A C 1
ATOM 700 O O . ASP A 1 94 ? 16.328 -23.094 -30.547 1 96 94 ASP A O 1
ATOM 704 N N . TYR A 1 95 ? 14.789 -21.953 -29.484 1 96.5 95 TYR A N 1
ATOM 705 C CA . TYR A 1 95 ? 13.812 -22.125 -30.547 1 96.5 95 TYR A CA 1
ATOM 706 C C . TYR A 1 95 ? 14.203 -21.328 -31.781 1 96.5 95 TYR A C 1
ATOM 708 O O . TYR A 1 95 ? 13.68 -21.547 -32.875 1 96.5 95 TYR A O 1
ATOM 716 N N . ASP A 1 96 ? 15.125 -20.359 -31.641 1 94.75 96 ASP A N 1
ATOM 717 C CA . ASP A 1 96 ? 15.664 -19.656 -32.812 1 94.75 96 ASP A CA 1
ATOM 718 C C . ASP A 1 96 ? 16.672 -20.547 -33.562 1 94.75 96 ASP A C 1
ATOM 720 O O . ASP A 1 96 ? 17.016 -20.266 -34.688 1 94.75 96 ASP A O 1
ATOM 724 N N . HIS A 1 97 ? 17.172 -21.516 -32.844 1 94.25 97 HIS A N 1
ATOM 725 C CA . HIS A 1 97 ? 18.047 -22.531 -33.406 1 94.25 97 HIS A CA 1
ATOM 726 C C . HIS A 1 97 ? 17.578 -23.938 -33.062 1 94.25 97 HIS A C 1
ATOM 728 O O . HIS A 1 97 ? 18.25 -24.656 -32.344 1 94.25 97 HIS A O 1
ATOM 734 N N . PRO A 1 98 ? 16.547 -24.359 -33.688 1 94.19 98 PRO A N 1
ATOM 735 C CA . PRO A 1 98 ? 15.844 -25.578 -33.25 1 94.19 98 PRO A CA 1
ATOM 736 C C . PRO A 1 98 ? 16.656 -26.844 -33.5 1 94.19 98 PRO A C 1
ATOM 738 O O . PRO A 1 98 ? 16.328 -27.906 -32.969 1 94.19 98 PRO A O 1
ATOM 741 N N . ARG A 1 99 ? 17.75 -26.828 -34.312 1 94 99 ARG A N 1
ATOM 742 C CA . ARG A 1 99 ? 18.562 -28.016 -34.594 1 94 99 ARG A CA 1
ATOM 743 C C . ARG A 1 99 ? 19.797 -28.062 -33.688 1 94 99 ARG A C 1
ATOM 745 O O . ARG A 1 99 ? 20.641 -28.938 -33.812 1 94 99 ARG A O 1
ATOM 752 N N . GLY A 1 100 ? 19.781 -27.156 -32.781 1 95.19 100 GLY A N 1
ATOM 753 C CA . GLY A 1 100 ? 20.891 -27.109 -31.844 1 95.19 100 GLY A CA 1
ATOM 754 C C . GLY A 1 100 ? 20.672 -28.016 -30.641 1 95.19 100 GLY A C 1
ATOM 755 O O . GLY A 1 100 ? 19.984 -29.031 -30.734 1 95.19 100 GLY A O 1
ATOM 756 N N . PRO A 1 101 ? 21.375 -27.703 -29.531 1 96.06 101 PRO A N 1
ATOM 757 C CA . PRO A 1 101 ? 21.219 -28.5 -28.328 1 96.06 101 PRO A CA 1
ATOM 758 C C . PRO A 1 101 ? 19.766 -28.562 -27.844 1 96.06 101 PRO A C 1
ATOM 760 O O . PRO A 1 101 ? 18.969 -27.688 -28.172 1 96.06 101 PRO A O 1
ATOM 763 N N . THR A 1 102 ? 19.484 -29.609 -27.047 1 96.88 102 THR A N 1
ATOM 764 C CA . THR A 1 102 ? 18.109 -29.828 -26.609 1 96.88 102 THR A CA 1
ATOM 765 C C . THR A 1 102 ? 18.016 -29.828 -25.078 1 96.88 102 THR A C 1
ATOM 767 O O . THR A 1 102 ? 19.047 -29.844 -24.406 1 96.88 102 THR A O 1
ATOM 770 N N . ILE A 1 103 ? 16.781 -29.672 -24.625 1 96.81 103 ILE A N 1
ATOM 771 C CA . ILE A 1 103 ? 16.375 -29.812 -23.234 1 96.81 103 ILE A CA 1
ATOM 772 C C . ILE A 1 103 ? 15.414 -30.984 -23.094 1 96.81 103 ILE A C 1
ATOM 774 O O . ILE A 1 103 ? 14.594 -31.234 -23.969 1 96.81 103 ILE A O 1
ATOM 778 N N . ASP A 1 104 ? 15.617 -31.734 -21.984 1 98.06 104 ASP A N 1
ATOM 779 C CA . ASP A 1 104 ? 14.68 -32.812 -21.656 1 98.06 104 ASP A CA 1
ATOM 780 C C . ASP A 1 104 ? 13.617 -32.312 -20.672 1 98.06 104 ASP A C 1
ATOM 782 O O . ASP A 1 104 ? 13.938 -31.953 -19.547 1 98.06 104 ASP A O 1
ATOM 786 N N . LEU A 1 105 ? 12.375 -32.375 -21.078 1 98.75 105 LEU A N 1
ATOM 787 C CA . LEU A 1 105 ? 11.266 -32.031 -20.188 1 98.75 105 LEU A CA 1
ATOM 788 C C . LEU A 1 105 ? 10.68 -33.281 -19.562 1 98.75 105 LEU A C 1
ATOM 790 O O . LEU A 1 105 ? 10.336 -34.25 -20.25 1 98.75 105 LEU A O 1
ATOM 794 N N . ALA A 1 106 ? 10.547 -33.25 -18.25 1 98.5 106 ALA A N 1
ATOM 795 C CA . ALA A 1 106 ? 9.859 -34.312 -17.547 1 98.5 106 ALA A CA 1
ATOM 796 C C . ALA A 1 106 ? 8.344 -34.156 -17.609 1 98.5 106 ALA A C 1
ATOM 798 O O . ALA A 1 106 ? 7.82 -33.094 -17.281 1 98.5 106 ALA A O 1
ATOM 799 N N . VAL A 1 107 ? 7.629 -35.188 -18.078 1 98.69 107 VAL A N 1
ATOM 800 C CA . VAL A 1 107 ? 6.188 -35.094 -18.297 1 98.69 107 VAL A CA 1
ATOM 801 C C . VAL A 1 107 ? 5.496 -36.219 -17.516 1 98.69 107 VAL A C 1
ATOM 803 O O . VAL A 1 107 ? 6.027 -37.344 -17.406 1 98.69 107 VAL A O 1
ATOM 806 N N . VAL A 1 108 ? 4.336 -35.938 -16.922 1 98.44 108 VAL A N 1
ATOM 807 C CA . VAL A 1 108 ? 3.541 -36.875 -16.156 1 98.44 108 VAL A CA 1
ATOM 808 C C . VAL A 1 108 ? 2.088 -36.844 -16.625 1 98.44 108 VAL A C 1
ATOM 810 O O . VAL A 1 108 ? 1.582 -35.781 -17 1 98.44 108 VAL A O 1
ATOM 813 N N . ARG A 1 109 ? 1.451 -37.969 -16.625 1 98.19 109 ARG A N 1
ATOM 814 C CA . ARG A 1 109 ? 0.067 -38.094 -17.078 1 98.19 109 ARG A CA 1
ATOM 815 C C . ARG A 1 109 ? -0.75 -38.969 -16.125 1 98.19 109 ARG A C 1
ATOM 817 O O . ARG A 1 109 ? -0.268 -40 -15.672 1 98.19 109 ARG A O 1
ATOM 824 N N . TRP A 1 110 ? -1.869 -38.469 -15.75 1 97.19 110 TRP A N 1
ATOM 825 C CA . TRP A 1 110 ? -2.941 -39.281 -15.164 1 97.19 110 TRP A CA 1
ATOM 826 C C . TRP A 1 110 ? -3.994 -39.625 -16.203 1 97.19 110 TRP A C 1
ATOM 828 O O . TRP A 1 110 ? -4.66 -38.75 -16.75 1 97.19 110 TRP A O 1
ATOM 838 N N . ARG A 1 111 ? -4.219 -40.906 -16.453 1 95.62 111 ARG A N 1
ATOM 839 C CA . ARG A 1 111 ? -5.055 -41.344 -17.562 1 95.62 111 ARG A CA 1
ATOM 840 C C . ARG A 1 111 ? -6.527 -41.062 -17.281 1 95.62 111 ARG A C 1
ATOM 842 O O . ARG A 1 111 ? -6.988 -41.188 -16.141 1 95.62 111 ARG A O 1
ATOM 849 N N . ALA A 1 112 ? -7.152 -40.75 -18.391 1 96.5 112 ALA A N 1
ATOM 850 C CA . ALA A 1 112 ? -8.594 -40.5 -18.312 1 96.5 112 ALA A CA 1
ATOM 851 C C . ALA A 1 112 ? -9.32 -41.75 -17.766 1 96.5 112 ALA A C 1
ATOM 853 O O . ALA A 1 112 ? -9.062 -42.844 -18.219 1 96.5 112 ALA A O 1
ATOM 854 N N . LYS A 1 113 ? -10.227 -41.438 -16.906 1 94.31 113 LYS A N 1
ATOM 855 C CA . LYS A 1 113 ? -11.023 -42.562 -16.359 1 94.31 113 LYS A CA 1
ATOM 856 C C . LYS A 1 113 ? -12.203 -42.875 -17.266 1 94.31 113 LYS A C 1
ATOM 858 O O . LYS A 1 113 ? -12.625 -44.031 -17.359 1 94.31 113 LYS A O 1
ATOM 863 N N . ASP A 1 114 ? -12.719 -41.844 -17.844 1 95.5 114 ASP A N 1
ATOM 864 C CA . ASP A 1 114 ? -13.805 -42.031 -18.797 1 95.5 114 ASP A CA 1
ATOM 865 C C . ASP A 1 114 ? -13.258 -42.062 -20.234 1 95.5 114 ASP A C 1
ATOM 867 O O . ASP A 1 114 ? -13.469 -41.156 -21.016 1 95.5 114 ASP A O 1
ATOM 871 N N . ARG A 1 115 ? -12.758 -43.219 -20.656 1 94.31 115 ARG A N 1
ATOM 872 C CA . ARG A 1 115 ? -12.086 -43.406 -21.938 1 94.31 115 ARG A CA 1
ATOM 873 C C . ARG A 1 115 ? -13.078 -43.344 -23.094 1 94.31 115 ARG A C 1
ATOM 875 O O . ARG A 1 115 ? -12.75 -42.875 -24.188 1 94.31 115 ARG A O 1
ATOM 882 N N . ALA A 1 116 ? -14.242 -43.75 -22.812 1 96 116 ALA A N 1
ATOM 883 C CA . ALA A 1 116 ? -15.273 -43.812 -23.844 1 96 116 ALA A CA 1
ATOM 884 C C . ALA A 1 116 ? -15.68 -42.438 -24.297 1 96 116 ALA A C 1
ATOM 886 O O . ALA A 1 116 ? -16.062 -42.219 -25.453 1 96 116 ALA A O 1
ATOM 887 N N . ASN A 1 117 ? -15.586 -41.5 -23.391 1 96.81 117 ASN A N 1
ATOM 888 C CA . ASN A 1 117 ? -15.977 -40.156 -23.688 1 96.81 117 ASN A CA 1
ATOM 889 C C . ASN A 1 117 ? -14.789 -39.188 -23.578 1 96.81 117 ASN A C 1
ATOM 891 O O . ASN A 1 117 ? -14.953 -38.031 -23.188 1 96.81 117 ASN A O 1
ATOM 895 N N . ARG A 1 118 ? -13.672 -39.656 -23.891 1 97.56 118 ARG A N 1
ATOM 896 C CA . ARG A 1 118 ? -12.445 -38.875 -23.781 1 97.56 118 ARG A CA 1
ATOM 897 C C . ARG A 1 118 ? -12.477 -37.688 -24.734 1 97.56 118 ARG A C 1
ATOM 899 O O . ARG A 1 118 ? -12.844 -37.844 -25.906 1 97.56 118 ARG A O 1
ATOM 906 N N . ILE A 1 119 ? -12.07 -36.531 -24.266 1 98.25 119 ILE A N 1
ATOM 907 C CA . ILE A 1 119 ? -12 -35.312 -25.047 1 98.25 119 ILE A CA 1
ATOM 908 C C . ILE A 1 119 ? -10.578 -35.125 -25.578 1 98.25 119 ILE A C 1
ATOM 910 O O . ILE A 1 119 ? -10.383 -34.781 -26.75 1 98.25 119 ILE A O 1
ATOM 914 N N . GLY A 1 120 ? -9.617 -35.344 -24.75 1 98.19 120 GLY A N 1
ATOM 915 C CA . GLY A 1 120 ? -8.203 -35.156 -25.047 1 98.19 120 GLY A CA 1
ATOM 916 C C . GLY A 1 120 ? -7.355 -35.031 -23.797 1 98.19 120 GLY A C 1
ATOM 917 O O . GLY A 1 120 ? -7.668 -35.625 -22.75 1 98.19 120 GLY A O 1
ATOM 918 N N . SER A 1 121 ? -6.223 -34.375 -23.953 1 98.56 121 SER A N 1
ATOM 919 C CA . SER A 1 121 ? -5.359 -34.094 -22.797 1 98.56 121 SER A CA 1
ATOM 920 C C . SER A 1 121 ? -5.668 -32.75 -22.188 1 98.56 121 SER A C 1
ATOM 922 O O . SER A 1 121 ? -6.059 -31.812 -22.891 1 98.56 121 SER A O 1
ATOM 924 N N . LEU A 1 122 ? -5.621 -32.719 -20.875 1 98.81 122 LEU A N 1
ATOM 925 C CA . LEU A 1 122 ? -5.711 -31.484 -20.109 1 98.81 122 LEU A CA 1
ATOM 926 C C . LEU A 1 122 ? -4.379 -31.172 -19.438 1 98.81 122 LEU A C 1
ATOM 928 O O . LEU A 1 122 ? -4.004 -31.812 -18.453 1 98.81 122 LEU A O 1
ATOM 932 N N . PHE A 1 123 ? -3.684 -30.188 -20.062 1 98.88 123 PHE A N 1
ATOM 933 C CA . PHE A 1 123 ? -2.422 -29.766 -19.469 1 98.88 123 PHE A CA 1
ATOM 934 C C . PHE A 1 123 ? -2.668 -28.859 -18.266 1 98.88 123 PHE A C 1
ATOM 936 O O . PHE A 1 123 ? -3.557 -28 -18.281 1 98.88 123 PHE A O 1
ATOM 943 N N . VAL A 1 124 ? -1.892 -29.078 -17.156 1 98.38 124 VAL A N 1
ATOM 944 C CA . VAL A 1 124 ? -2.018 -28.266 -15.945 1 98.38 124 VAL A CA 1
ATOM 945 C C . VAL A 1 124 ? -0.644 -27.75 -15.516 1 98.38 124 VAL A C 1
ATOM 947 O O . VAL A 1 124 ? 0.332 -28.516 -15.516 1 98.38 124 VAL A O 1
ATOM 950 N N . ASN A 1 125 ? -0.545 -26.484 -15.25 1 98.31 125 ASN A N 1
ATOM 951 C CA . ASN A 1 125 ? 0.649 -25.906 -14.648 1 98.31 125 ASN A CA 1
ATOM 952 C C . ASN A 1 125 ? 0.332 -25.234 -13.32 1 98.31 125 ASN A C 1
ATOM 954 O O . ASN A 1 125 ? -0.523 -24.344 -13.258 1 98.31 125 ASN A O 1
ATOM 958 N N . PRO A 1 126 ? 1.043 -25.594 -12.289 1 96.5 126 PRO A N 1
ATOM 959 C CA . PRO A 1 126 ? 0.706 -25.109 -10.945 1 96.5 126 PRO A CA 1
ATOM 960 C C . PRO A 1 126 ? 1.271 -23.719 -10.672 1 96.5 126 PRO A C 1
ATOM 962 O O . PRO A 1 126 ? 0.967 -23.125 -9.633 1 96.5 126 PRO A O 1
ATOM 965 N N . GLY A 1 127 ? 2.076 -23.266 -11.484 1 96.25 127 GLY A N 1
ATOM 966 C CA . GLY A 1 127 ? 2.635 -21.938 -11.289 1 96.25 127 GLY A CA 1
ATOM 967 C C . GLY A 1 127 ? 4.066 -21.969 -10.781 1 96.25 127 GLY A C 1
ATOM 968 O O . GLY A 1 127 ? 4.84 -22.859 -11.133 1 96.25 127 GLY A O 1
ATOM 969 N N . GLY A 1 128 ? 4.418 -20.922 -10.117 1 94.38 128 GLY A N 1
ATOM 970 C CA . GLY A 1 128 ? 5.773 -20.594 -9.703 1 94.38 128 GLY A CA 1
ATOM 971 C C . GLY A 1 128 ? 6.199 -19.203 -10.141 1 94.38 128 GLY A C 1
ATOM 972 O O . GLY A 1 128 ? 5.574 -18.203 -9.773 1 94.38 128 GLY A O 1
ATOM 973 N N . PRO A 1 129 ? 7.008 -19 -11.094 1 94.56 129 PRO A N 1
ATOM 974 C CA . PRO A 1 129 ? 7.781 -20 -11.828 1 94.56 129 PRO A CA 1
ATOM 975 C C . PRO A 1 129 ? 8.664 -20.844 -10.914 1 94.56 129 PRO A C 1
ATOM 977 O O . PRO A 1 129 ? 9.062 -20.391 -9.844 1 94.56 129 PRO A O 1
ATOM 980 N N . GLY A 1 130 ? 8.844 -21.969 -11.367 1 94.06 130 GLY A N 1
ATOM 981 C CA . GLY A 1 130 ? 9.695 -22.891 -10.625 1 94.06 130 GLY A CA 1
ATOM 982 C C . GLY A 1 130 ? 8.93 -24.047 -10.023 1 94.06 130 GLY A C 1
ATOM 983 O O . GLY A 1 130 ? 9.523 -24.953 -9.445 1 94.06 130 GLY A O 1
ATOM 984 N N . GLY A 1 131 ? 7.609 -23.984 -10.203 1 94.38 131 GLY A N 1
ATOM 985 C CA . GLY A 1 131 ? 6.812 -25.094 -9.70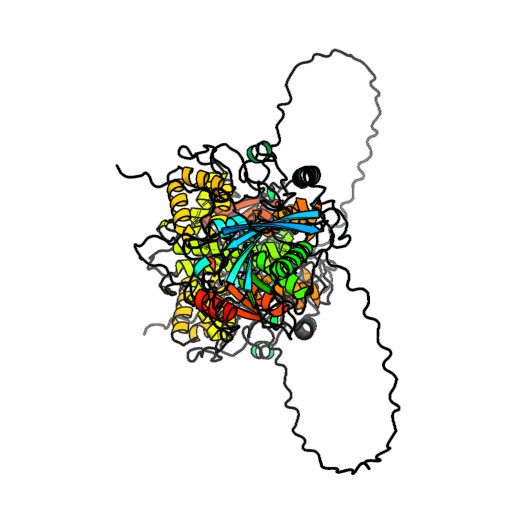3 1 94.38 131 GLY A CA 1
ATOM 986 C C . GLY A 1 131 ? 6.922 -26.344 -10.562 1 94.38 131 GLY A C 1
ATOM 987 O O . GLY A 1 131 ? 6.887 -26.266 -11.789 1 94.38 131 GLY A O 1
ATOM 988 N N . SER A 1 132 ? 6.984 -27.469 -9.891 1 95.69 132 SER A N 1
ATOM 989 C CA . SER A 1 132 ? 7.055 -28.766 -10.57 1 95.69 132 SER A CA 1
ATOM 990 C C . SER A 1 132 ? 5.664 -29.281 -10.914 1 95.69 132 SER A C 1
ATOM 992 O O . SER A 1 132 ? 4.852 -29.516 -10.023 1 95.69 132 SER A O 1
ATOM 994 N N . GLY A 1 133 ? 5.484 -29.516 -12.211 1 97.06 133 GLY A N 1
ATOM 995 C CA . GLY A 1 133 ? 4.242 -30.141 -12.617 1 97.06 133 GLY A CA 1
ATOM 996 C C . GLY A 1 133 ? 4.145 -31.594 -12.188 1 97.06 133 GLY A C 1
ATOM 997 O O . GLY A 1 133 ? 3.061 -32.062 -11.852 1 97.06 133 GLY A O 1
ATOM 998 N N . LEU A 1 134 ? 5.266 -32.312 -12.148 1 96.06 134 LEU A N 1
ATOM 999 C CA . LEU A 1 134 ? 5.305 -33.688 -11.711 1 96.06 134 LEU A CA 1
ATOM 1000 C C . LEU A 1 134 ? 4.883 -33.812 -10.25 1 96.06 134 LEU A C 1
ATOM 1002 O O . LEU A 1 134 ? 4.004 -34.594 -9.914 1 96.06 134 LEU A O 1
ATOM 1006 N N . GLU A 1 135 ? 5.484 -32.938 -9.469 1 93.12 135 GLU A N 1
ATOM 1007 C CA . GLU A 1 135 ? 5.18 -33 -8.039 1 93.12 135 GLU A CA 1
ATOM 1008 C C . GLU A 1 135 ? 3.738 -32.594 -7.77 1 93.12 135 GLU A C 1
ATOM 1010 O O . GLU A 1 135 ? 3.105 -33.094 -6.836 1 93.12 135 GLU A O 1
ATOM 1015 N N . PHE A 1 136 ? 3.281 -31.656 -8.508 1 93.94 136 PHE A N 1
ATOM 1016 C CA . PHE A 1 136 ? 1.918 -31.172 -8.328 1 93.94 136 PHE A CA 1
ATOM 1017 C C . PHE A 1 136 ? 0.912 -32.312 -8.547 1 93.94 136 PHE A C 1
ATOM 1019 O O . PHE A 1 136 ? -0.006 -32.469 -7.746 1 93.94 136 PHE A O 1
ATOM 1026 N N . LEU A 1 137 ? 1.037 -33.062 -9.648 1 95.31 137 LEU A N 1
ATOM 1027 C CA . LEU A 1 137 ? 0.108 -34.156 -9.898 1 95.31 137 LEU A CA 1
ATOM 1028 C C . LEU A 1 137 ? 0.329 -35.312 -8.906 1 95.31 137 LEU A C 1
ATOM 1030 O O . LEU A 1 137 ? -0.632 -35.906 -8.422 1 95.31 137 LEU A O 1
ATOM 1034 N N . ARG A 1 138 ? 1.598 -35.562 -8.617 1 93.44 138 ARG A N 1
ATOM 1035 C CA . ARG A 1 138 ? 1.929 -36.656 -7.723 1 93.44 138 ARG A CA 1
ATOM 1036 C C . ARG A 1 138 ? 1.271 -36.469 -6.359 1 93.44 138 ARG A C 1
ATOM 1038 O O . ARG A 1 138 ? 0.856 -37.438 -5.727 1 93.44 138 ARG A O 1
ATOM 1045 N N . THR A 1 139 ? 1.158 -35.188 -5.973 1 89.81 139 THR A N 1
ATOM 1046 C CA . THR A 1 139 ? 0.7 -34.906 -4.613 1 89.81 139 THR A CA 1
ATOM 1047 C C . THR A 1 139 ? -0.776 -34.531 -4.609 1 89.81 139 THR A C 1
ATOM 1049 O O . THR A 1 139 ? -1.293 -34.062 -3.6 1 89.81 139 THR A O 1
ATOM 1052 N N . ALA A 1 140 ? -1.417 -34.688 -5.719 1 89.81 140 ALA A N 1
ATOM 1053 C CA . ALA A 1 140 ? -2.85 -34.406 -5.762 1 89.81 140 ALA A CA 1
ATOM 1054 C C . ALA A 1 140 ? -3.607 -35.25 -4.746 1 89.81 140 ALA A C 1
ATOM 1056 O O . ALA A 1 140 ? -3.311 -36.438 -4.574 1 89.81 140 ALA A O 1
ATOM 1057 N N . PRO A 1 141 ? -4.574 -34.625 -4.09 1 86.44 141 PRO A N 1
ATOM 1058 C CA . PRO A 1 141 ? -5.387 -35.438 -3.176 1 86.44 141 PRO A CA 1
ATOM 1059 C C . PRO A 1 141 ? -6.152 -36.531 -3.893 1 86.44 141 PRO A C 1
ATOM 1061 O O . PRO A 1 141 ? -6.461 -36.406 -5.082 1 86.44 141 PRO A O 1
ATOM 1064 N N . PRO A 1 142 ? -6.453 -37.562 -3.127 1 83.38 142 PRO A N 1
ATOM 1065 C CA . PRO A 1 142 ? -7.188 -38.688 -3.74 1 83.38 142 PRO A CA 1
ATOM 1066 C C . PRO A 1 142 ? -8.492 -38.219 -4.391 1 83.38 142 PRO A C 1
ATOM 1068 O O . PRO A 1 142 ? -9.258 -37.469 -3.793 1 83.38 142 PRO A O 1
ATOM 1071 N N . GLY A 1 143 ? -8.656 -38.594 -5.566 1 85.44 143 GLY A N 1
ATOM 1072 C CA . GLY A 1 143 ? -9.898 -38.312 -6.262 1 85.44 143 GLY A CA 1
ATOM 1073 C C . GLY A 1 143 ? -9.891 -36.969 -7 1 85.44 143 GLY A C 1
ATOM 1074 O O . GLY A 1 143 ? -10.734 -36.75 -7.863 1 85.44 143 GLY A O 1
ATOM 1075 N N . ALA A 1 144 ? -8.945 -36.156 -6.719 1 89 144 ALA A N 1
ATOM 1076 C CA . ALA A 1 144 ? -8.914 -34.844 -7.32 1 89 144 ALA A CA 1
ATOM 1077 C C . ALA A 1 144 ? -8.758 -34.906 -8.836 1 89 144 ALA A C 1
ATOM 1079 O O . ALA A 1 144 ? -9.492 -34.25 -9.578 1 89 144 ALA A O 1
ATOM 1080 N N . LEU A 1 145 ? -7.898 -35.75 -9.289 1 93 145 LEU A N 1
ATOM 1081 C CA . LEU A 1 145 ? -7.629 -35.844 -10.719 1 93 145 LEU A CA 1
ATOM 1082 C C . LEU A 1 145 ? -8.766 -36.562 -11.43 1 93 145 LEU A C 1
ATOM 1084 O O . LEU A 1 145 ? -9.023 -36.312 -12.609 1 93 145 LEU A O 1
ATOM 1088 N N . ASP A 1 146 ? -9.484 -37.375 -10.672 1 92.12 146 ASP A N 1
ATOM 1089 C CA . ASP A 1 146 ? -10.602 -38.125 -11.242 1 92.12 146 ASP A CA 1
ATOM 1090 C C . ASP A 1 146 ? -11.766 -37.188 -11.586 1 92.12 146 ASP A C 1
ATOM 1092 O O . ASP A 1 146 ? -12.641 -37.531 -12.375 1 92.12 146 ASP A O 1
ATOM 1096 N N . ALA A 1 147 ? -11.766 -36.031 -10.969 1 90.94 147 ALA A N 1
ATOM 1097 C CA . ALA A 1 147 ? -12.789 -35.031 -11.289 1 90.94 147 ALA A CA 1
ATOM 1098 C C . ALA A 1 147 ? -12.711 -34.625 -12.75 1 90.94 147 ALA A C 1
ATOM 1100 O O . ALA A 1 147 ? -13.703 -34.156 -13.328 1 90.94 147 ALA A O 1
ATOM 1101 N N . PHE A 1 148 ? -11.578 -34.875 -13.391 1 95.75 148 PHE A N 1
ATOM 1102 C CA . PHE A 1 148 ? -11.359 -34.531 -14.789 1 95.75 148 PHE A CA 1
ATOM 1103 C C . PHE A 1 148 ? -11.336 -35.781 -15.648 1 95.75 148 PHE A C 1
ATOM 1105 O O . PHE A 1 148 ? -10.516 -35.906 -16.562 1 95.75 148 PHE A O 1
ATOM 1112 N N . GLY A 1 149 ? -12.219 -36.656 -15.453 1 95.69 149 GLY A N 1
ATOM 1113 C CA . GLY A 1 149 ? -12.203 -38.031 -15.945 1 95.69 149 GLY A CA 1
ATOM 1114 C C . GLY A 1 149 ? -12.289 -38.125 -17.453 1 95.69 149 GLY A C 1
ATOM 1115 O O . GLY A 1 149 ? -11.977 -39.156 -18.047 1 95.69 149 GLY A O 1
ATOM 1116 N N . ARG A 1 150 ? -12.68 -37.094 -18.156 1 97.69 150 ARG A N 1
ATOM 1117 C CA . ARG A 1 150 ? -12.789 -37.125 -19.609 1 97.69 150 ARG A CA 1
ATOM 1118 C C . ARG A 1 150 ? -11.5 -36.656 -20.281 1 97.69 150 ARG A C 1
ATOM 1120 O O . ARG A 1 150 ? -11.43 -36.562 -21.5 1 97.69 150 ARG A O 1
ATOM 1127 N N . PHE A 1 151 ? -10.5 -36.406 -19.422 1 98.5 151 PHE A N 1
ATOM 1128 C CA . PHE A 1 151 ? -9.203 -35.938 -19.922 1 98.5 151 PHE A CA 1
ATOM 1129 C C . PHE A 1 151 ? -8.078 -36.812 -19.391 1 98.5 151 PHE A C 1
ATOM 1131 O O . PHE A 1 151 ? -8.141 -37.312 -18.25 1 98.5 151 PHE A O 1
ATOM 1138 N N . ASP A 1 152 ? -7.031 -37.031 -20.188 1 98.25 152 ASP A N 1
ATOM 1139 C CA . ASP A 1 152 ? -5.723 -37.312 -19.609 1 98.25 152 ASP A CA 1
ATOM 1140 C C . ASP A 1 152 ? -5.133 -36.031 -18.984 1 98.25 152 ASP A C 1
ATOM 1142 O O . ASP A 1 152 ? -4.828 -35.062 -19.672 1 98.25 152 ASP A O 1
ATOM 1146 N N . VAL A 1 153 ? -5.047 -36.094 -17.688 1 98.25 153 VAL A N 1
ATOM 1147 C CA . VAL A 1 153 ? -4.449 -34.938 -17.047 1 98.25 153 VAL A CA 1
ATOM 1148 C C . VAL A 1 153 ? -2.926 -35 -17.156 1 98.25 153 VAL A C 1
ATOM 1150 O O . VAL A 1 153 ? -2.307 -35.969 -16.719 1 98.25 153 VAL A O 1
ATOM 1153 N N . VAL A 1 154 ? -2.365 -34 -17.797 1 98.75 154 VAL A N 1
ATOM 1154 C CA . VAL A 1 154 ? -0.935 -34 -18.078 1 98.75 154 VAL A CA 1
ATOM 1155 C C . VAL A 1 154 ? -0.29 -32.75 -17.469 1 98.75 154 VAL A C 1
ATOM 1157 O O . VAL A 1 154 ? -0.863 -31.656 -17.5 1 98.75 154 VAL A O 1
ATOM 1160 N N . SER A 1 155 ? 0.812 -32.906 -16.766 1 98.56 155 SER A N 1
ATOM 1161 C CA . SER A 1 155 ? 1.659 -31.781 -16.359 1 98.56 155 SER A CA 1
ATOM 1162 C C . SER A 1 155 ? 3.123 -32.062 -16.688 1 98.56 155 SER A C 1
ATOM 1164 O O . SER A 1 155 ? 3.447 -33.062 -17.328 1 98.56 155 SER A O 1
ATOM 1166 N N . TRP A 1 156 ? 3.951 -31.047 -16.484 1 98.69 156 TRP A N 1
ATOM 1167 C CA . TRP A 1 156 ? 5.375 -31.156 -16.781 1 98.69 156 TRP A CA 1
ATOM 1168 C C . TRP A 1 156 ? 6.195 -30.219 -15.914 1 98.69 156 TRP A C 1
ATOM 1170 O O . TRP A 1 156 ? 5.652 -29.297 -15.297 1 98.69 156 TRP A O 1
ATOM 1180 N N . ASP A 1 157 ? 7.398 -30.609 -15.734 1 98.44 157 ASP A N 1
ATOM 1181 C CA . ASP A 1 157 ? 8.359 -29.656 -15.188 1 98.44 157 ASP A CA 1
ATOM 1182 C C . ASP A 1 157 ? 8.875 -28.703 -16.266 1 98.44 157 ASP A C 1
ATOM 1184 O O . ASP A 1 157 ? 9.555 -29.141 -17.203 1 98.44 157 ASP A O 1
ATOM 1188 N N . PRO A 1 158 ? 8.609 -27.422 -16.156 1 98.56 158 PRO A N 1
ATOM 1189 C CA . PRO A 1 158 ? 9.117 -26.5 -17.172 1 98.56 158 PRO A CA 1
ATOM 1190 C C . PRO A 1 158 ? 10.641 -26.531 -17.297 1 98.56 158 PRO A C 1
ATOM 1192 O O . PRO A 1 158 ? 11.32 -27.078 -16.422 1 98.56 158 PRO A O 1
ATOM 1195 N N . ARG A 1 159 ? 11.117 -26.062 -18.469 1 98.38 159 ARG A N 1
ATOM 1196 C CA . ARG A 1 159 ? 12.562 -25.938 -18.656 1 98.38 159 ARG A CA 1
ATOM 1197 C C . ARG A 1 159 ? 13.219 -25.312 -17.438 1 98.38 159 ARG A C 1
ATOM 1199 O O . ARG A 1 159 ? 12.711 -24.328 -16.891 1 98.38 159 ARG A O 1
ATOM 1206 N N . GLY A 1 160 ? 14.32 -25.969 -16.953 1 97.69 160 GLY A N 1
ATOM 1207 C CA . GLY A 1 160 ? 15.086 -25.469 -15.828 1 97.69 160 GLY A CA 1
ATOM 1208 C C . GLY A 1 160 ? 14.5 -25.859 -14.492 1 97.69 160 GLY A C 1
ATOM 1209 O O . GLY A 1 160 ? 15.039 -25.5 -13.438 1 97.69 160 GLY A O 1
ATOM 1210 N N . VAL A 1 161 ? 13.461 -26.703 -14.438 1 97.5 161 VAL A N 1
ATOM 1211 C CA . VAL A 1 161 ? 12.742 -26.922 -13.188 1 97.5 161 VAL A CA 1
ATOM 1212 C C . VAL A 1 161 ? 12.656 -28.422 -12.898 1 97.5 161 VAL A C 1
ATOM 1214 O O . VAL A 1 161 ? 12.414 -29.234 -13.797 1 97.5 161 VAL A O 1
ATOM 1217 N N . GLY A 1 162 ? 12.828 -28.766 -11.641 1 95.38 162 GLY A N 1
ATOM 1218 C CA . GLY A 1 162 ? 12.492 -30.078 -11.141 1 95.38 162 GLY A CA 1
ATOM 1219 C C . GLY A 1 162 ? 13.273 -31.188 -11.82 1 95.38 162 GLY A C 1
ATOM 1220 O O . GLY A 1 162 ? 14.5 -31.156 -11.875 1 95.38 162 GLY A O 1
ATOM 1221 N N . ALA A 1 163 ? 12.492 -32.156 -12.461 1 96.5 163 ALA A N 1
ATOM 1222 C CA . ALA A 1 163 ? 13.094 -33.344 -13.055 1 96.5 163 ALA A CA 1
ATOM 1223 C C . ALA A 1 163 ? 13.523 -33.062 -14.492 1 96.5 163 ALA A C 1
ATOM 1225 O O . ALA A 1 163 ? 14.172 -33.906 -15.125 1 96.5 163 ALA A O 1
ATOM 1226 N N . SER A 1 164 ? 13.172 -31.906 -14.992 1 98 164 SER A N 1
ATOM 1227 C CA . SER A 1 164 ? 13.688 -31.531 -16.297 1 98 164 SER A CA 1
ATOM 1228 C C . SER A 1 164 ? 15.18 -31.234 -16.25 1 98 164 SER A C 1
ATOM 1230 O O . SER A 1 164 ? 15.719 -30.938 -15.18 1 98 164 SER A O 1
ATOM 1232 N N . ARG A 1 165 ? 15.828 -31.406 -17.422 1 97.44 165 ARG A N 1
ATOM 1233 C CA . ARG A 1 165 ? 17.281 -31.234 -17.453 1 97.44 165 ARG A CA 1
ATOM 1234 C C . ARG A 1 165 ? 17.703 -30.391 -18.641 1 97.44 165 ARG A C 1
ATOM 1236 O O . ARG A 1 165 ? 17.219 -30.578 -19.766 1 97.44 165 ARG A O 1
ATOM 1243 N N . PRO A 1 166 ? 18.672 -29.547 -18.422 1 97.06 166 PRO A N 1
ATOM 1244 C CA . PRO A 1 166 ? 19.25 -29.234 -17.109 1 97.06 166 PRO A CA 1
ATOM 1245 C C . PRO A 1 166 ? 18.266 -28.484 -16.203 1 97.06 166 PRO A C 1
ATOM 1247 O O . PRO A 1 166 ? 17.375 -27.797 -16.688 1 97.06 166 PRO A O 1
ATOM 1250 N N . ALA A 1 167 ? 18.422 -28.703 -14.867 1 97.06 167 ALA A N 1
ATOM 1251 C CA . ALA A 1 167 ? 17.672 -27.938 -13.867 1 97.06 167 ALA A CA 1
ATOM 1252 C C . ALA A 1 167 ? 18.531 -26.844 -13.25 1 97.06 167 ALA A C 1
ATOM 1254 O O . ALA A 1 167 ? 19.719 -27.047 -13 1 97.06 167 ALA A O 1
ATOM 1255 N N . VAL A 1 168 ? 17.922 -25.734 -12.969 1 97.69 168 VAL A N 1
ATOM 1256 C CA . VAL A 1 168 ? 18.625 -24.609 -12.352 1 97.69 168 VAL A CA 1
ATOM 1257 C C . VAL A 1 168 ? 18.844 -24.891 -10.867 1 97.69 168 VAL A C 1
ATOM 1259 O O . VAL A 1 168 ? 17.922 -25.375 -10.18 1 97.69 168 VAL A O 1
ATOM 1262 N N . ASP A 1 169 ? 20 -24.703 -10.383 1 97 169 ASP A N 1
ATOM 1263 C CA . ASP A 1 169 ? 20.359 -24.734 -8.969 1 97 169 ASP A CA 1
ATOM 1264 C C . ASP A 1 169 ? 21.453 -23.703 -8.664 1 97 169 ASP A C 1
ATOM 1266 O O . ASP A 1 169 ? 22.609 -23.891 -9.062 1 97 169 ASP A O 1
ATOM 1270 N N . CYS A 1 170 ? 21.188 -22.672 -7.941 1 96.38 170 CYS A N 1
ATOM 1271 C CA . CYS A 1 170 ? 22.078 -21.531 -7.82 1 96.38 170 CYS A CA 1
ATOM 1272 C C . CYS A 1 170 ? 22.953 -21.656 -6.582 1 96.38 170 CYS A C 1
ATOM 1274 O O . CYS A 1 170 ? 24.062 -21.125 -6.543 1 96.38 170 CYS A O 1
ATOM 1276 N N . LEU A 1 171 ? 22.469 -22.359 -5.531 1 95 171 LEU A N 1
ATOM 1277 C CA . LEU A 1 171 ? 23.203 -22.406 -4.27 1 95 171 LEU A CA 1
ATOM 1278 C C . LEU A 1 171 ? 23.391 -23.844 -3.799 1 95 171 LEU A C 1
ATOM 1280 O O . LEU A 1 171 ? 22.484 -24.672 -3.939 1 95 171 LEU A O 1
ATOM 1284 N N . THR A 1 172 ? 24.5 -24.094 -3.162 1 94.69 172 THR A N 1
ATOM 1285 C CA . THR A 1 172 ? 24.75 -25.375 -2.523 1 94.69 172 THR A CA 1
ATOM 1286 C C . THR A 1 172 ? 24.047 -25.453 -1.172 1 94.69 172 THR A C 1
ATOM 1288 O O . THR A 1 172 ? 23.594 -24.438 -0.639 1 94.69 172 THR A O 1
ATOM 1291 N N . ASP A 1 173 ? 23.969 -26.688 -0.739 1 92.62 173 ASP A N 1
ATOM 1292 C CA . ASP A 1 173 ? 23.375 -26.875 0.585 1 92.62 173 ASP A CA 1
ATOM 1293 C C . ASP A 1 173 ? 24.125 -26.062 1.639 1 92.62 173 ASP A C 1
ATOM 1295 O O . ASP A 1 173 ? 23.516 -25.438 2.5 1 92.62 173 ASP A O 1
ATOM 1299 N N . ASP A 1 174 ? 25.469 -26.047 1.578 1 92.31 174 ASP A N 1
ATOM 1300 C CA . ASP A 1 174 ? 26.281 -25.312 2.541 1 92.31 174 ASP A CA 1
ATOM 1301 C C . ASP A 1 174 ? 26.016 -23.812 2.455 1 92.31 174 ASP A C 1
ATOM 1303 O O . ASP A 1 174 ? 25.938 -23.125 3.479 1 92.31 174 ASP A O 1
ATOM 1307 N N . GLU A 1 175 ? 25.891 -23.359 1.257 1 90.69 175 GLU A N 1
ATOM 1308 C CA . GLU A 1 175 ? 25.625 -21.938 1.053 1 90.69 175 GLU A CA 1
ATOM 1309 C C . GLU A 1 175 ? 24.234 -21.562 1.565 1 90.69 175 GLU A C 1
ATOM 1311 O O . GLU A 1 175 ? 24.047 -20.484 2.131 1 90.69 175 GLU A O 1
ATOM 1316 N N . GLN A 1 176 ? 23.25 -22.406 1.356 1 89.25 176 GLN A N 1
ATOM 1317 C CA . GLN A 1 176 ? 21.906 -22.172 1.854 1 89.25 176 GLN A CA 1
ATOM 1318 C C . GLN A 1 176 ? 21.844 -22.281 3.375 1 89.25 176 GLN A C 1
ATOM 1320 O O . GLN A 1 176 ? 21.078 -21.578 4.027 1 89.25 176 GLN A O 1
ATOM 1325 N N . ASN A 1 177 ? 22.703 -23.219 3.898 1 87.44 177 ASN A N 1
ATOM 1326 C CA . ASN A 1 177 ? 22.75 -23.391 5.344 1 87.44 177 ASN A CA 1
ATOM 1327 C C . ASN A 1 177 ? 23.484 -22.25 6.027 1 87.44 177 ASN A C 1
ATOM 1329 O O . ASN A 1 177 ? 23.328 -22.031 7.23 1 87.44 177 ASN A O 1
ATOM 1333 N N . ALA A 1 178 ? 24.438 -21.625 5.359 1 82.38 178 ALA A N 1
ATOM 1334 C CA . ALA A 1 178 ? 25.203 -20.516 5.93 1 82.38 178 ALA A CA 1
ATOM 1335 C C . ALA A 1 178 ? 24.297 -19.328 6.223 1 82.38 178 ALA A C 1
ATOM 1337 O O . ALA A 1 178 ? 24.594 -18.516 7.098 1 82.38 178 ALA A O 1
ATOM 1338 N N . ASP A 1 179 ? 23.438 -19.141 5.539 1 69.81 179 ASP A N 1
ATOM 1339 C CA . ASP A 1 179 ? 22.422 -18.125 5.797 1 69.81 179 ASP A CA 1
ATOM 1340 C C . ASP A 1 179 ? 21.016 -18.688 5.652 1 69.81 179 ASP A C 1
ATOM 1342 O O . ASP A 1 179 ? 20.281 -18.344 4.723 1 69.81 179 ASP A O 1
ATOM 1346 N N . PRO A 1 180 ? 21 -19.703 6.617 1 57.16 180 PRO A N 1
ATOM 1347 C CA . PRO A 1 180 ? 19.719 -20.359 6.375 1 57.16 180 PRO A CA 1
ATOM 1348 C C . PRO A 1 180 ? 18.562 -19.359 6.242 1 57.16 180 PRO A C 1
ATOM 1350 O O . PRO A 1 180 ? 18.766 -18.156 6.387 1 57.16 180 PRO A O 1
ATOM 1353 N N . ALA A 1 181 ? 17.406 -19.609 6.695 1 50.94 181 ALA A N 1
ATOM 1354 C CA . ALA A 1 181 ? 16.109 -18.953 6.527 1 50.94 181 ALA A CA 1
ATOM 1355 C C . ALA A 1 181 ? 16.172 -17.5 7.027 1 50.94 181 ALA A C 1
ATOM 1357 O O . ALA A 1 181 ? 16.359 -17.266 8.227 1 50.94 181 ALA A O 1
ATOM 1358 N N . GLY A 1 182 ? 16.406 -16.484 6.152 1 57.38 182 GLY A N 1
ATOM 1359 C CA . GLY A 1 182 ? 15.93 -15.109 6.137 1 57.38 182 GLY A CA 1
ATOM 1360 C C . GLY A 1 182 ? 16.406 -14.289 7.316 1 57.38 182 GLY A C 1
ATOM 1361 O O . GLY A 1 182 ? 15.609 -13.766 8.086 1 57.38 182 GLY A O 1
ATOM 1362 N N . GLY A 1 183 ? 17.641 -14.523 7.719 1 65.38 183 GLY A N 1
ATOM 1363 C CA . GLY A 1 183 ? 18.109 -13.602 8.742 1 65.38 183 GLY A CA 1
ATOM 1364 C C . GLY A 1 183 ? 17.281 -12.32 8.812 1 65.38 183 GLY A C 1
ATOM 1365 O O . GLY A 1 183 ? 16.125 -12.297 8.375 1 65.38 183 GLY A O 1
ATOM 1366 N N . ARG A 1 184 ? 17.75 -11.352 9.57 1 80.81 184 ARG A N 1
ATOM 1367 C CA . ARG A 1 184 ? 17.141 -10.031 9.742 1 80.81 184 ARG A CA 1
ATOM 1368 C C . ARG A 1 184 ? 17.219 -9.219 8.453 1 80.81 184 ARG A C 1
ATOM 1370 O O . ARG A 1 184 ? 18.297 -9.094 7.855 1 80.81 184 ARG A O 1
ATOM 1377 N N . PHE A 1 185 ? 16.031 -8.898 7.938 1 91.38 185 PHE A N 1
ATOM 1378 C CA . PHE A 1 185 ? 15.992 -8.078 6.73 1 91.38 185 PHE A CA 1
ATOM 1379 C C . PHE A 1 185 ? 16.469 -6.664 7.012 1 91.38 185 PHE A C 1
ATOM 1381 O O . PHE A 1 185 ? 16.203 -6.117 8.086 1 91.38 185 PHE A O 1
ATOM 1388 N N . VAL A 1 186 ? 17.109 -6.102 6.07 1 91.38 186 VAL A N 1
ATOM 1389 C CA . VAL A 1 186 ? 17.703 -4.773 6.211 1 91.38 186 VAL A CA 1
ATOM 1390 C C . VAL A 1 186 ? 16.594 -3.717 6.219 1 91.38 186 VAL A C 1
ATOM 1392 O O . VAL A 1 186 ? 15.742 -3.695 5.328 1 91.38 186 VAL A O 1
ATOM 1395 N N . ARG A 1 187 ? 16.594 -2.895 7.273 1 91.81 187 ARG A N 1
ATOM 1396 C CA . ARG A 1 187 ? 15.727 -1.719 7.309 1 91.81 187 ARG A CA 1
ATOM 1397 C C . ARG A 1 187 ? 16.391 -0.529 6.625 1 91.81 187 ARG A C 1
ATOM 1399 O O . ARG A 1 187 ? 17.625 -0.463 6.535 1 91.81 187 ARG A O 1
ATOM 1406 N N . PRO A 1 188 ? 15.594 0.436 6.129 1 90.12 188 PRO A N 1
ATOM 1407 C CA . PRO A 1 188 ? 16.172 1.552 5.371 1 90.12 188 PRO A CA 1
ATOM 1408 C C . PRO A 1 188 ? 17.266 2.285 6.141 1 90.12 188 PRO A C 1
ATOM 1410 O O . PRO A 1 188 ? 18.281 2.66 5.559 1 90.12 188 PRO A O 1
ATOM 1413 N N . GLY A 1 189 ? 17.188 2.504 7.359 1 87.25 189 GLY A N 1
ATOM 1414 C CA . GLY A 1 189 ? 18.188 3.199 8.133 1 87.25 189 GLY A CA 1
ATOM 1415 C C . GLY A 1 189 ? 19.5 2.441 8.219 1 87.25 189 GLY A C 1
ATOM 1416 O O . GLY A 1 189 ? 20.547 3.023 8.531 1 87.25 189 GLY A O 1
ATOM 1417 N N . GLU A 1 190 ? 19.469 1.191 7.82 1 89.75 190 GLU A N 1
ATOM 1418 C CA . GLU A 1 190 ? 20.625 0.304 7.914 1 89.75 190 GLU A CA 1
ATOM 1419 C C . GLU A 1 190 ? 21.156 -0.039 6.527 1 89.75 190 GLU A C 1
ATOM 1421 O O . GLU A 1 190 ? 22.203 -0.698 6.41 1 89.75 190 GLU A O 1
ATOM 1426 N N . ALA A 1 191 ? 20.516 0.426 5.562 1 93.06 191 ALA A N 1
ATOM 1427 C CA . ALA A 1 191 ? 20.812 -0.044 4.211 1 93.06 191 ALA A CA 1
ATOM 1428 C C . ALA A 1 191 ? 22.109 0.56 3.691 1 93.06 191 ALA A C 1
ATOM 1430 O O . ALA A 1 191 ? 22.266 1.783 3.643 1 93.06 191 ALA A O 1
ATOM 1431 N N . ASP A 1 192 ? 23.031 -0.302 3.383 1 95.94 192 ASP A N 1
ATOM 1432 C CA . ASP A 1 192 ? 24.281 0.039 2.707 1 95.94 192 ASP A CA 1
ATOM 1433 C C . ASP A 1 192 ? 24.266 -0.429 1.254 1 95.94 192 ASP A C 1
ATOM 1435 O O . ASP A 1 192 ? 24.406 -1.622 0.979 1 95.94 192 ASP A O 1
ATOM 1439 N N . LYS A 1 193 ? 24.203 0.555 0.382 1 96.12 193 LYS A N 1
ATOM 1440 C CA . LYS A 1 193 ? 24.031 0.227 -1.03 1 96.12 193 LYS A CA 1
ATOM 1441 C C . LYS A 1 193 ? 25.188 -0.632 -1.541 1 96.12 193 LYS A C 1
ATOM 1443 O O . LYS A 1 193 ? 24.969 -1.621 -2.242 1 96.12 193 LYS A O 1
ATOM 1448 N N . ALA A 1 194 ? 26.359 -0.28 -1.22 1 97.31 194 ALA A N 1
ATOM 1449 C CA . ALA A 1 194 ? 27.531 -1.008 -1.696 1 97.31 194 ALA A CA 1
ATOM 1450 C C . ALA A 1 194 ? 27.531 -2.447 -1.19 1 97.31 194 ALA A C 1
ATOM 1452 O O . ALA A 1 194 ? 27.828 -3.377 -1.942 1 97.31 194 ALA A O 1
ATOM 1453 N N . ALA A 1 195 ? 27.156 -2.641 0.05 1 96.19 195 ALA A N 1
ATOM 1454 C CA . ALA A 1 195 ? 27.125 -3.979 0.632 1 96.19 195 ALA A CA 1
ATOM 1455 C C . ALA A 1 195 ? 26.031 -4.828 -0.009 1 96.19 195 ALA A C 1
ATOM 1457 O O . ALA A 1 195 ? 26.25 -5.992 -0.341 1 96.19 195 ALA A O 1
ATOM 1458 N N . LEU A 1 196 ? 24.859 -4.223 -0.189 1 95.81 196 LEU A N 1
ATOM 1459 C CA . LEU A 1 196 ? 23.734 -4.93 -0.79 1 95.81 196 LEU A CA 1
ATOM 1460 C C . LEU A 1 196 ? 24.047 -5.312 -2.232 1 95.81 196 LEU A C 1
ATOM 1462 O O . LEU A 1 196 ? 23.719 -6.418 -2.67 1 95.81 196 LEU A O 1
ATOM 1466 N N . LEU A 1 197 ? 24.703 -4.414 -2.947 1 96.75 197 LEU A N 1
ATOM 1467 C CA . LEU A 1 197 ? 25.062 -4.672 -4.34 1 96.75 197 LEU A CA 1
ATOM 1468 C C . LEU A 1 197 ? 26.109 -5.773 -4.434 1 96.75 197 LEU A C 1
ATOM 1470 O O . LEU A 1 197 ? 26.062 -6.613 -5.336 1 96.75 197 LEU A O 1
ATOM 1474 N N . ARG A 1 198 ? 27.047 -5.73 -3.539 1 97.25 198 ARG A N 1
ATOM 1475 C CA . ARG A 1 198 ? 28.047 -6.789 -3.516 1 97.25 198 ARG A CA 1
ATOM 1476 C C . ARG A 1 198 ? 27.406 -8.156 -3.301 1 97.25 198 ARG A C 1
ATOM 1478 O O . ARG A 1 198 ? 27.75 -9.117 -3.984 1 97.25 198 ARG A O 1
ATOM 1485 N N . GLU A 1 199 ? 26.5 -8.219 -2.371 1 93.5 199 GLU A N 1
ATOM 1486 C CA . GLU A 1 199 ? 25.797 -9.469 -2.1 1 93.5 199 GLU A CA 1
ATOM 1487 C C . GLU A 1 199 ? 25 -9.93 -3.316 1 93.5 199 GLU A C 1
ATOM 1489 O O . GLU A 1 199 ? 25 -11.109 -3.656 1 93.5 199 GLU A O 1
ATOM 1494 N N . ALA A 1 200 ? 24.359 -9.016 -3.945 1 96.12 200 ALA A N 1
ATOM 1495 C CA . ALA A 1 200 ? 23.578 -9.312 -5.137 1 96.12 200 ALA A CA 1
ATOM 1496 C C . ALA A 1 200 ? 24.453 -9.844 -6.262 1 96.12 200 ALA A C 1
ATOM 1498 O O . ALA A 1 200 ? 24.125 -10.844 -6.902 1 96.12 200 ALA A O 1
ATOM 1499 N N . LYS A 1 201 ? 25.547 -9.195 -6.449 1 97.88 201 LYS A N 1
ATOM 1500 C CA . LYS A 1 201 ? 26.484 -9.602 -7.5 1 97.88 201 LYS A CA 1
ATOM 1501 C C . LYS A 1 201 ? 27.062 -10.984 -7.219 1 97.88 201 LYS A C 1
ATOM 1503 O O . LYS A 1 201 ? 27.25 -11.781 -8.141 1 97.88 201 LYS A O 1
ATOM 1508 N N . GLU A 1 202 ? 27.328 -11.227 -5.988 1 96.5 202 GLU A N 1
ATOM 1509 C CA . GLU A 1 202 ? 27.859 -12.531 -5.609 1 96.5 202 GLU A CA 1
ATOM 1510 C C . GLU A 1 202 ? 26.844 -13.641 -5.871 1 96.5 202 GLU A C 1
ATOM 1512 O O . GLU A 1 202 ? 27.188 -14.695 -6.398 1 96.5 202 GLU A O 1
ATOM 1517 N N . TYR A 1 203 ? 25.656 -13.406 -5.508 1 95.69 203 TYR A N 1
ATOM 1518 C CA . TYR A 1 203 ? 24.609 -14.375 -5.773 1 95.69 203 TYR A CA 1
ATOM 1519 C C . TYR A 1 203 ? 24.469 -14.641 -7.266 1 95.69 203 TYR A C 1
ATOM 1521 O O . TYR A 1 203 ? 24.406 -15.797 -7.699 1 95.69 203 TYR A O 1
ATOM 1529 N N . VAL A 1 204 ? 24.438 -13.578 -8.023 1 98.06 204 VAL A N 1
ATOM 1530 C CA . VAL A 1 204 ? 24.234 -13.688 -9.461 1 98.06 204 VAL A CA 1
ATOM 1531 C C . VAL A 1 204 ? 25.422 -14.406 -10.094 1 98.06 204 VAL A C 1
ATOM 1533 O O . VAL A 1 204 ? 25.25 -15.266 -10.969 1 98.06 204 VAL A O 1
ATOM 1536 N N . ALA A 1 205 ? 26.594 -14.078 -9.609 1 98 205 ALA A N 1
ATOM 1537 C CA . ALA A 1 205 ? 27.797 -14.727 -10.133 1 98 205 ALA A CA 1
ATOM 1538 C C . ALA A 1 205 ? 27.75 -16.234 -9.883 1 98 205 ALA A C 1
ATOM 1540 O O . ALA A 1 205 ? 28.078 -17.016 -10.773 1 98 205 ALA A O 1
ATOM 1541 N N . ARG A 1 206 ? 27.344 -16.641 -8.727 1 97.25 206 ARG A N 1
ATOM 1542 C CA . ARG A 1 206 ? 27.234 -18.062 -8.398 1 97.25 206 ARG A CA 1
ATOM 1543 C C . ARG A 1 206 ? 26.188 -18.75 -9.273 1 97.25 206 ARG A C 1
ATOM 1545 O O . ARG A 1 206 ? 26.438 -19.828 -9.805 1 97.25 206 ARG A O 1
ATOM 1552 N N . CYS A 1 207 ? 25.125 -18.109 -9.43 1 98.06 207 CYS A N 1
ATOM 1553 C CA . CYS A 1 207 ? 24.016 -18.672 -10.195 1 98.06 207 CYS A CA 1
ATOM 1554 C C . CYS A 1 207 ? 24.406 -18.844 -11.664 1 98.06 207 CYS A C 1
ATOM 1556 O O . CYS A 1 207 ? 24.188 -19.891 -12.258 1 98.06 207 CYS A O 1
ATOM 1558 N N . VAL A 1 208 ? 25.031 -17.812 -12.203 1 98.19 208 VAL A N 1
ATOM 1559 C CA . VAL A 1 208 ? 25.422 -17.828 -13.609 1 98.19 208 VAL A CA 1
ATOM 1560 C C . VAL A 1 208 ? 26.516 -18.859 -13.828 1 98.19 208 VAL A C 1
ATOM 1562 O O . VAL A 1 208 ? 26.469 -19.625 -14.805 1 98.19 208 VAL A O 1
ATOM 1565 N N . ALA A 1 209 ? 27.406 -18.922 -12.945 1 97.94 209 ALA A N 1
ATOM 1566 C CA . ALA A 1 209 ? 28.516 -19.875 -13.086 1 97.94 209 ALA A CA 1
ATOM 1567 C C . ALA A 1 209 ? 28 -21.312 -13.117 1 97.94 209 ALA A C 1
ATOM 1569 O O . ALA A 1 209 ? 28.562 -22.156 -13.828 1 97.94 209 ALA A O 1
ATOM 1570 N N . ARG A 1 210 ? 26.969 -21.578 -12.43 1 97.81 210 ARG A N 1
ATOM 1571 C CA . ARG A 1 210 ? 26.484 -22.938 -12.273 1 97.81 210 ARG A CA 1
ATOM 1572 C C . ARG A 1 210 ? 25.438 -23.281 -13.336 1 97.81 210 ARG A C 1
ATOM 1574 O O . ARG A 1 210 ? 25.109 -24.453 -13.539 1 97.81 210 ARG A O 1
ATOM 1581 N N . ASN A 1 211 ? 24.891 -22.266 -13.984 1 97.56 211 ASN A N 1
ATOM 1582 C CA . ASN A 1 211 ? 23.734 -22.5 -14.852 1 97.56 211 ASN A CA 1
ATOM 1583 C C . ASN A 1 211 ? 23.875 -21.766 -16.188 1 97.56 211 ASN A C 1
ATOM 1585 O O . ASN A 1 211 ? 22.875 -21.5 -16.844 1 97.56 211 ASN A O 1
ATOM 1589 N N . ALA A 1 212 ? 25 -21.406 -16.578 1 91.75 212 ALA A N 1
ATOM 1590 C CA . ALA A 1 212 ? 25.234 -20.547 -17.75 1 91.75 212 ALA A CA 1
ATOM 1591 C C . ALA A 1 212 ? 24.641 -21.172 -19.016 1 91.75 212 ALA A C 1
ATOM 1593 O O . ALA A 1 212 ? 24.203 -20.453 -19.906 1 91.75 212 ALA A O 1
ATOM 1594 N N . GLY A 1 213 ? 24.609 -22.406 -19.109 1 93.5 213 GLY A N 1
ATOM 1595 C CA . GLY A 1 213 ? 24.172 -23.094 -20.312 1 93.5 213 GLY A CA 1
ATOM 1596 C C . GLY A 1 213 ? 22.672 -23.062 -20.5 1 93.5 213 GLY A C 1
ATOM 1597 O O . GLY A 1 213 ? 22.172 -23.266 -21.625 1 93.5 213 GLY A O 1
ATOM 1598 N N . ILE A 1 214 ? 21.844 -22.766 -19.5 1 96.56 214 ILE A N 1
ATOM 1599 C CA . ILE A 1 214 ? 20.406 -22.906 -19.641 1 96.56 214 ILE A CA 1
ATOM 1600 C C . ILE A 1 214 ? 19.734 -21.562 -19.328 1 96.56 214 ILE A C 1
ATOM 1602 O O . ILE A 1 214 ? 18.656 -21.266 -19.859 1 96.56 214 ILE A O 1
ATOM 1606 N N . MET A 1 215 ? 20.312 -20.672 -18.547 1 97.12 215 MET A N 1
ATOM 1607 C CA . MET A 1 215 ? 19.672 -19.484 -17.969 1 97.12 215 MET A CA 1
ATOM 1608 C C . MET A 1 215 ? 19.172 -18.547 -19.062 1 97.12 215 MET A C 1
ATOM 1610 O O . MET A 1 215 ? 18.062 -18.016 -18.984 1 97.12 215 MET A O 1
ATOM 1614 N N . PRO A 1 216 ? 19.906 -18.344 -20.219 1 97.25 216 PRO A N 1
ATOM 1615 C CA . PRO A 1 216 ? 19.422 -17.422 -21.234 1 97.25 216 PRO A CA 1
ATOM 1616 C C . PRO A 1 216 ? 18.172 -17.938 -21.953 1 97.25 216 PRO A C 1
ATOM 1618 O O . PRO A 1 216 ? 17.562 -17.203 -22.719 1 97.25 216 PRO A O 1
ATOM 1621 N N . TYR A 1 217 ? 17.75 -19.141 -21.688 1 97.56 217 TYR A N 1
ATOM 1622 C CA . TYR A 1 217 ? 16.703 -19.766 -22.5 1 97.56 217 TYR A CA 1
ATOM 1623 C C . TYR A 1 217 ? 15.492 -20.109 -21.656 1 97.56 217 TYR A C 1
ATOM 1625 O O . TYR A 1 217 ? 14.664 -20.938 -22.047 1 97.56 217 TYR A O 1
ATOM 1633 N N . LEU A 1 218 ? 15.336 -19.453 -20.5 1 98 218 LEU A N 1
ATOM 1634 C CA . LEU A 1 218 ? 14.32 -19.844 -19.531 1 98 218 LEU A CA 1
ATOM 1635 C C . LEU A 1 218 ? 13.125 -18.906 -19.578 1 98 218 LEU A C 1
ATOM 1637 O O . LEU A 1 218 ? 12.375 -18.797 -18.594 1 98 218 LEU A O 1
ATOM 1641 N N . SER A 1 219 ? 12.906 -18.203 -20.703 1 98.06 219 SER A N 1
ATOM 1642 C CA . SER A 1 219 ? 11.797 -17.266 -20.812 1 98.06 219 SER A CA 1
ATOM 1643 C C . SER A 1 219 ? 10.453 -17.984 -20.766 1 98.06 219 SER A C 1
ATOM 1645 O O . SER A 1 219 ? 10.359 -19.156 -21.141 1 98.06 219 SER A O 1
ATOM 1647 N N . THR A 1 220 ? 9.453 -17.266 -20.297 1 98.44 220 THR A N 1
ATOM 1648 C CA . THR A 1 220 ? 8.086 -17.781 -20.328 1 98.44 220 THR A CA 1
ATOM 1649 C C . THR A 1 220 ? 7.668 -18.094 -21.766 1 98.44 220 THR A C 1
ATOM 1651 O O . THR A 1 220 ? 6.938 -19.062 -22.016 1 98.44 220 THR A O 1
ATOM 1654 N N . ALA A 1 221 ? 8.156 -17.359 -22.703 1 98.62 221 ALA A N 1
ATOM 1655 C CA . ALA A 1 221 ? 7.855 -17.609 -24.125 1 98.62 221 ALA A CA 1
ATOM 1656 C C . ALA A 1 221 ? 8.367 -18.984 -24.547 1 98.62 221 ALA A C 1
ATOM 1658 O O . ALA A 1 221 ? 7.676 -19.719 -25.266 1 98.62 221 ALA A O 1
ATOM 1659 N N . ASN A 1 222 ? 9.562 -19.281 -24.125 1 98.44 222 ASN A N 1
ATOM 1660 C CA . ASN A 1 222 ? 10.094 -20.609 -24.469 1 98.44 222 ASN A CA 1
ATOM 1661 C C . ASN A 1 222 ? 9.305 -21.719 -23.766 1 98.44 222 ASN A C 1
ATOM 1663 O O . ASN A 1 222 ? 9.109 -22.797 -24.344 1 98.44 222 ASN A O 1
ATOM 1667 N N . THR A 1 223 ? 8.891 -21.5 -22.531 1 98.56 223 THR A N 1
ATOM 1668 C CA . THR A 1 223 ? 8.031 -22.453 -21.844 1 98.56 223 THR A CA 1
ATOM 1669 C C . THR A 1 223 ? 6.723 -22.641 -22.609 1 98.56 223 THR A C 1
ATOM 1671 O O . THR A 1 223 ? 6.211 -23.766 -22.703 1 98.56 223 THR A O 1
ATOM 1674 N N . ALA A 1 224 ? 6.145 -21.562 -23.125 1 98.75 224 ALA A N 1
ATOM 1675 C CA . ALA A 1 224 ? 4.934 -21.656 -23.938 1 98.75 224 ALA A CA 1
ATOM 1676 C C . ALA A 1 224 ? 5.184 -22.453 -25.203 1 98.75 224 ALA A C 1
ATOM 1678 O O . ALA A 1 224 ? 4.328 -23.234 -25.641 1 98.75 224 ALA A O 1
ATOM 1679 N N . ARG A 1 225 ? 6.297 -22.281 -25.844 1 98.44 225 ARG A N 1
ATOM 1680 C CA . ARG A 1 225 ? 6.652 -23.062 -27.031 1 98.44 225 ARG A CA 1
ATOM 1681 C C . ARG A 1 225 ? 6.828 -24.531 -26.688 1 98.44 225 ARG A C 1
ATOM 1683 O O . ARG A 1 225 ? 6.453 -25.406 -27.469 1 98.44 225 ARG A O 1
ATOM 1690 N N . ASP A 1 226 ? 7.434 -24.781 -25.484 1 98.62 226 ASP A N 1
ATOM 1691 C CA . ASP A 1 226 ? 7.477 -26.156 -24.984 1 98.62 226 ASP A CA 1
ATOM 1692 C C . ASP A 1 226 ? 6.074 -26.75 -24.906 1 98.62 226 ASP A C 1
ATOM 1694 O O . ASP A 1 226 ? 5.852 -27.891 -25.328 1 98.62 226 ASP A O 1
ATOM 1698 N N . LEU A 1 227 ? 5.18 -25.984 -24.344 1 98.88 227 LEU A N 1
ATOM 1699 C CA . LEU A 1 227 ? 3.803 -26.438 -24.156 1 98.88 227 LEU A CA 1
ATOM 1700 C C . LEU A 1 227 ? 3.164 -26.766 -25.516 1 98.88 227 LEU A C 1
ATOM 1702 O O . LEU A 1 227 ? 2.41 -27.734 -25.625 1 98.88 227 LEU A O 1
ATOM 1706 N N . ASP A 1 228 ? 3.428 -26.016 -26.5 1 98.56 228 ASP A N 1
ATOM 1707 C CA . ASP A 1 228 ? 2.875 -26.266 -27.828 1 98.56 228 ASP A CA 1
ATOM 1708 C C . ASP A 1 228 ? 3.414 -27.578 -28.406 1 98.56 228 ASP A C 1
ATOM 1710 O O . ASP A 1 228 ? 2.672 -28.344 -29.031 1 98.56 228 ASP A O 1
ATOM 1714 N N . LEU A 1 229 ? 4.691 -27.797 -28.219 1 98.19 229 LEU A N 1
ATOM 1715 C CA . LEU A 1 229 ? 5.273 -29.047 -28.688 1 98.19 229 LEU A CA 1
ATOM 1716 C C . LEU A 1 229 ? 4.684 -30.234 -27.922 1 98.19 229 LEU A C 1
ATOM 1718 O O . LEU A 1 229 ? 4.449 -31.297 -28.5 1 98.19 229 LEU A O 1
ATOM 1722 N N . LEU A 1 230 ? 4.473 -30.047 -26.625 1 98.62 230 LEU A N 1
ATOM 1723 C CA . LEU A 1 230 ? 3.865 -31.094 -25.828 1 98.62 230 LEU A CA 1
ATOM 1724 C C . LEU A 1 230 ? 2.439 -31.391 -26.281 1 98.62 230 LEU A C 1
ATOM 1726 O O . LEU A 1 230 ? 2.023 -32.531 -26.344 1 98.62 230 LEU A O 1
ATOM 1730 N N . ARG A 1 231 ? 1.664 -30.328 -26.562 1 98.56 231 ARG A N 1
ATOM 1731 C CA . ARG A 1 231 ? 0.32 -30.484 -27.109 1 98.56 231 ARG A CA 1
ATOM 1732 C C . ARG A 1 231 ? 0.332 -31.359 -28.359 1 98.56 231 ARG A C 1
ATOM 1734 O O . ARG A 1 231 ? -0.467 -32.281 -28.469 1 98.56 231 ARG A O 1
ATOM 1741 N N . ALA A 1 232 ? 1.249 -31.062 -29.281 1 97.69 232 ALA A N 1
ATOM 1742 C CA . ALA A 1 232 ? 1.369 -31.828 -30.516 1 97.69 232 ALA A CA 1
ATOM 1743 C C . ALA A 1 232 ? 1.771 -33.281 -30.234 1 97.69 232 ALA A C 1
ATOM 1745 O O . ALA A 1 232 ? 1.277 -34.188 -30.891 1 97.69 232 ALA A O 1
ATOM 1746 N N . ALA A 1 233 ? 2.623 -33.438 -29.281 1 97.94 233 ALA A N 1
ATOM 1747 C CA . ALA A 1 233 ? 3.176 -34.75 -28.984 1 97.94 233 ALA A CA 1
ATOM 1748 C C . ALA A 1 233 ? 2.098 -35.688 -28.438 1 97.94 233 ALA A C 1
ATOM 1750 O O . ALA A 1 233 ? 2.172 -36.906 -28.625 1 97.94 233 ALA A O 1
ATOM 1751 N N . VAL A 1 234 ? 1.118 -35.156 -27.734 1 97.69 234 VAL A N 1
ATOM 1752 C CA . VAL A 1 234 ? 0.057 -36 -27.188 1 97.69 234 VAL A CA 1
ATOM 1753 C C . VAL A 1 234 ? -1.054 -36.156 -28.219 1 97.69 234 VAL A C 1
ATOM 1755 O O . VAL A 1 234 ? -2.068 -36.812 -27.953 1 97.69 234 VAL A O 1
ATOM 1758 N N . GLY A 1 235 ? -0.949 -35.469 -29.359 1 96.5 235 GLY A N 1
ATOM 1759 C CA . GLY A 1 235 ? -1.835 -35.688 -30.5 1 96.5 235 GLY A CA 1
ATOM 1760 C C . GLY A 1 235 ? -3.039 -34.75 -30.5 1 96.5 235 GLY A C 1
ATOM 1761 O O . GLY A 1 235 ? -3.988 -34.969 -31.25 1 96.5 235 GLY A O 1
ATOM 1762 N N . ASP A 1 236 ? -3.043 -33.781 -29.672 1 97.69 236 ASP A N 1
ATOM 1763 C CA . ASP A 1 236 ? -4.191 -32.875 -29.594 1 97.69 236 ASP A CA 1
ATOM 1764 C C . ASP A 1 236 ? -4.066 -31.734 -30.594 1 97.69 236 ASP A C 1
ATOM 1766 O O . ASP A 1 236 ? -3.061 -31.016 -30.625 1 97.69 236 ASP A O 1
ATOM 1770 N N . PRO A 1 237 ? -5.094 -31.5 -31.406 1 97.5 237 PRO A N 1
ATOM 1771 C CA . PRO A 1 237 ? -5.039 -30.375 -32.344 1 97.5 237 PRO A CA 1
ATOM 1772 C C . PRO A 1 237 ? -5.078 -29.016 -31.656 1 97.5 237 PRO A C 1
ATOM 1774 O O . PRO A 1 237 ? -4.477 -28.062 -32.156 1 97.5 237 PRO A O 1
ATOM 1777 N N . LYS A 1 238 ? -5.848 -28.938 -30.609 1 98.25 238 LYS A N 1
ATOM 1778 C CA . LYS A 1 238 ? -5.953 -27.703 -29.812 1 98.25 238 LYS A CA 1
ATOM 1779 C C . LYS A 1 238 ? -5.691 -27.984 -28.344 1 98.25 238 LYS A C 1
ATOM 1781 O O . LYS A 1 238 ? -5.82 -29.125 -27.875 1 98.25 238 LYS A O 1
ATOM 1786 N N . LEU A 1 239 ? -5.371 -26.875 -27.672 1 98.69 239 LEU A N 1
ATOM 1787 C CA . LEU A 1 239 ? -4.895 -27 -26.297 1 98.69 239 LEU A CA 1
ATOM 1788 C C . LEU A 1 239 ? -6.047 -26.891 -25.297 1 98.69 239 LEU A C 1
ATOM 1790 O O . LEU A 1 239 ? -6.875 -25.969 -25.406 1 98.69 239 LEU A O 1
ATOM 1794 N N . ASN A 1 240 ? -6.203 -27.875 -24.406 1 98.88 240 ASN A N 1
ATOM 1795 C CA . ASN A 1 240 ? -6.879 -27.719 -23.125 1 98.88 240 ASN A CA 1
ATOM 1796 C C . ASN A 1 240 ? -5.887 -27.453 -22 1 98.88 240 ASN A C 1
ATOM 1798 O O . ASN A 1 240 ? -4.914 -28.188 -21.844 1 98.88 240 ASN A O 1
ATOM 1802 N N . TYR A 1 241 ? -6.188 -26.359 -21.203 1 98.81 241 TYR A N 1
ATOM 1803 C CA . TYR A 1 241 ? -5.145 -25.922 -20.281 1 98.81 241 TYR A CA 1
ATOM 1804 C C . TYR A 1 241 ? -5.746 -25.312 -19.031 1 98.81 241 TYR A C 1
ATOM 1806 O O . TYR A 1 241 ? -6.707 -24.547 -19.094 1 98.81 241 TYR A O 1
ATOM 1814 N N . ILE A 1 242 ? -5.207 -25.781 -17.891 1 98.62 242 ILE A N 1
ATOM 1815 C CA . ILE A 1 242 ? -5.406 -25.094 -16.625 1 98.62 242 ILE A CA 1
ATOM 1816 C C . ILE A 1 242 ? -4.094 -24.453 -16.172 1 98.62 242 ILE A C 1
ATOM 1818 O O . ILE A 1 242 ? -3.104 -25.156 -15.945 1 98.62 242 ILE A O 1
ATOM 1822 N N . GLY A 1 243 ? -4.094 -23.141 -16.109 1 98.56 243 GLY A N 1
ATOM 1823 C CA . GLY A 1 243 ? -2.977 -22.438 -15.516 1 98.56 243 GLY A CA 1
ATOM 1824 C C . GLY A 1 243 ? -3.305 -21.844 -14.156 1 98.56 243 GLY A C 1
ATOM 1825 O O . GLY A 1 243 ? -4.27 -21.078 -14.023 1 98.56 243 GLY A O 1
ATOM 1826 N N . LEU A 1 244 ? -2.504 -22.203 -13.164 1 97.69 244 LEU A N 1
ATOM 1827 C CA . LEU A 1 244 ? -2.633 -21.641 -11.82 1 97.69 244 LEU A CA 1
ATOM 1828 C C . LEU A 1 244 ? -1.484 -20.688 -11.531 1 97.69 244 LEU A C 1
ATOM 1830 O O . LEU A 1 244 ? -0.327 -20.984 -11.836 1 97.69 244 LEU A O 1
ATOM 1834 N N . SER A 1 245 ? -1.845 -19.484 -10.906 1 97.75 245 SER A N 1
ATOM 1835 C CA . SER A 1 245 ? -0.784 -18.562 -10.523 1 97.75 245 SER A CA 1
ATOM 1836 C C . SER A 1 245 ? 0.102 -18.219 -11.719 1 97.75 245 SER A C 1
ATOM 1838 O O . SER A 1 245 ? -0.394 -17.797 -12.766 1 97.75 245 SER A O 1
ATOM 1840 N N . TYR A 1 246 ? 1.401 -18.469 -11.68 1 98.06 246 TYR A N 1
ATOM 1841 C CA . TYR A 1 246 ? 2.305 -18.234 -12.805 1 98.06 246 TYR A CA 1
ATOM 1842 C C . TYR A 1 246 ? 1.871 -19.016 -14.031 1 98.06 246 TYR A C 1
ATOM 1844 O O . TYR A 1 246 ? 2.125 -18.594 -15.164 1 98.06 246 TYR A O 1
ATOM 1852 N N . GLY A 1 247 ? 1.169 -20.047 -13.859 1 98.62 247 GLY A N 1
ATOM 1853 C CA . GLY A 1 247 ? 0.616 -20.781 -14.992 1 98.62 247 GLY A CA 1
ATOM 1854 C C . GLY A 1 247 ? -0.281 -19.922 -15.867 1 98.62 247 GLY A C 1
ATOM 1855 O O . GLY A 1 247 ? -0.425 -20.188 -17.062 1 98.62 247 GLY A O 1
ATOM 1856 N N . THR A 1 248 ? -0.825 -18.891 -15.258 1 98.75 248 THR A N 1
ATOM 1857 C CA . THR A 1 248 ? -1.672 -18 -16.031 1 98.75 248 THR A CA 1
ATOM 1858 C C . THR A 1 248 ? -0.829 -17.109 -16.953 1 98.75 248 THR A C 1
ATOM 1860 O O . THR A 1 248 ? -1.294 -16.688 -18.016 1 98.75 248 THR A O 1
ATOM 1863 N N . MET A 1 249 ? 0.403 -16.828 -16.547 1 98.56 249 MET A N 1
ATOM 1864 C CA . MET A 1 249 ? 1.339 -16.141 -17.422 1 98.56 249 MET A CA 1
ATOM 1865 C C . MET A 1 249 ? 1.692 -17 -18.625 1 98.56 249 MET A C 1
ATOM 1867 O O . MET A 1 249 ? 1.782 -16.516 -19.75 1 98.56 249 MET A O 1
ATOM 1871 N N . ILE A 1 250 ? 1.899 -18.281 -18.359 1 98.75 250 ILE A N 1
ATOM 1872 C CA . ILE A 1 250 ? 2.166 -19.219 -19.438 1 98.75 250 ILE A CA 1
ATOM 1873 C C . ILE A 1 250 ? 0.976 -19.25 -20.391 1 98.75 250 ILE A C 1
ATOM 1875 O O . ILE A 1 250 ? 1.15 -19.203 -21.609 1 98.75 250 ILE A O 1
ATOM 1879 N N . GLY A 1 251 ? -0.211 -19.297 -19.844 1 98.81 251 GLY A N 1
ATOM 1880 C CA . GLY A 1 251 ? -1.415 -19.312 -20.656 1 98.81 251 GLY A CA 1
ATOM 1881 C C . GLY A 1 251 ? -1.579 -18.078 -21.516 1 98.81 251 GLY A C 1
ATOM 1882 O O . GLY A 1 251 ? -1.874 -18.188 -22.719 1 98.81 251 GLY A O 1
ATOM 1883 N N . ALA A 1 252 ? -1.411 -16.922 -20.922 1 98.75 252 ALA A N 1
ATOM 1884 C CA . ALA A 1 252 ? -1.523 -15.672 -21.672 1 98.75 252 ALA A CA 1
ATOM 1885 C C . ALA A 1 252 ? -0.483 -15.609 -22.797 1 98.75 252 ALA A C 1
ATOM 1887 O O . ALA A 1 252 ? -0.781 -15.164 -23.906 1 98.75 252 ALA A O 1
ATOM 1888 N N . THR A 1 253 ? 0.709 -16.016 -22.5 1 98.75 253 THR A N 1
ATOM 1889 C CA . THR A 1 253 ? 1.78 -16.031 -23.484 1 98.75 253 THR A CA 1
ATOM 1890 C C . THR A 1 253 ? 1.467 -17 -24.625 1 98.75 253 THR A C 1
ATOM 1892 O O . THR A 1 253 ? 1.606 -16.672 -25.797 1 98.75 253 THR A O 1
ATOM 1895 N N . TYR A 1 254 ? 0.985 -18.172 -24.25 1 98.81 254 TYR A N 1
ATOM 1896 C CA . TYR A 1 254 ? 0.639 -19.203 -25.234 1 98.81 254 TYR A CA 1
ATOM 1897 C C . TYR A 1 254 ? -0.443 -18.703 -26.188 1 98.81 254 TYR A C 1
ATOM 1899 O O . TYR A 1 254 ? -0.305 -18.812 -27.406 1 98.81 254 TYR A O 1
ATOM 1907 N N . ALA A 1 255 ? -1.484 -18.188 -25.609 1 98.75 255 ALA A N 1
ATOM 1908 C CA . ALA A 1 255 ? -2.602 -17.719 -26.422 1 98.75 255 ALA A CA 1
ATOM 1909 C C . ALA A 1 255 ? -2.152 -16.609 -27.391 1 98.75 255 ALA A C 1
ATOM 1911 O O . ALA A 1 255 ? -2.668 -16.516 -28.5 1 98.75 255 ALA A O 1
ATOM 1912 N N . SER A 1 256 ? -1.194 -15.828 -26.953 1 98.5 256 SER A N 1
ATOM 1913 C CA . SER A 1 256 ? -0.688 -14.734 -27.781 1 98.5 256 SER A CA 1
ATOM 1914 C C . SER A 1 256 ? 0.205 -15.25 -28.906 1 98.5 256 SER A C 1
ATOM 1916 O O . SER A 1 256 ? 0.157 -14.742 -30.016 1 98.5 256 SER A O 1
ATOM 1918 N N . LEU A 1 257 ? 0.99 -16.234 -28.609 1 98 257 LEU A N 1
ATOM 1919 C CA . LEU A 1 257 ? 1.963 -16.734 -29.562 1 98 257 LEU A CA 1
ATOM 1920 C C . LEU A 1 257 ? 1.3 -17.688 -30.562 1 98 257 LEU A C 1
ATOM 1922 O O . LEU A 1 257 ? 1.755 -17.812 -31.703 1 98 257 LEU A O 1
ATOM 1926 N N . PHE A 1 258 ? 0.271 -18.391 -30.203 1 97.88 258 PHE A N 1
ATOM 1927 C CA . PHE A 1 258 ? -0.356 -19.406 -31.031 1 97.88 258 PHE A CA 1
ATOM 1928 C C . PHE A 1 258 ? -1.859 -19.188 -31.125 1 97.88 258 PHE A C 1
ATOM 1930 O O . PHE A 1 258 ? -2.648 -20.031 -30.703 1 97.88 258 PHE A O 1
ATOM 1937 N N . PRO A 1 259 ? -2.051 -18.078 -31.953 1 94.25 259 PRO A N 1
ATOM 1938 C CA . PRO A 1 259 ? -3.482 -17.797 -32.094 1 94.25 259 PRO A CA 1
ATOM 1939 C C . PRO A 1 259 ? -4.234 -18.906 -32.812 1 94.25 259 PRO A C 1
ATOM 1941 O O . PRO A 1 259 ? -3.701 -19.516 -33.75 1 94.25 259 PRO A O 1
ATOM 1944 N N . GLY A 1 260 ? -5.148 -19.609 -32.312 1 92.69 260 GLY A N 1
ATOM 1945 C CA . GLY A 1 260 ? -5.957 -20.641 -32.969 1 92.69 260 GLY A CA 1
ATOM 1946 C C . GLY A 1 260 ? -5.719 -22.031 -32.406 1 92.69 260 GLY A C 1
ATOM 1947 O O . GLY A 1 260 ? -6.34 -23 -32.844 1 92.69 260 GLY A O 1
ATOM 1948 N N . ARG A 1 261 ? -4.875 -22.141 -31.516 1 97.38 261 ARG A N 1
ATOM 1949 C CA . ARG A 1 261 ? -4.516 -23.453 -31.016 1 97.38 261 ARG A CA 1
ATOM 1950 C C . ARG A 1 261 ? -5.074 -23.688 -29.609 1 97.38 261 ARG A C 1
ATOM 1952 O O . ARG A 1 261 ? -4.578 -24.531 -28.875 1 97.38 261 ARG A O 1
ATOM 1959 N N . THR A 1 262 ? -6.059 -22.922 -29.203 1 98.44 262 THR A N 1
ATOM 1960 C CA . THR A 1 262 ? -6.648 -23.078 -27.875 1 98.44 262 THR A CA 1
ATOM 1961 C C . THR A 1 262 ? -8.078 -23.609 -27.984 1 98.44 262 THR A C 1
ATOM 1963 O O . THR A 1 262 ? -8.836 -23.188 -28.859 1 98.44 262 THR A O 1
ATOM 1966 N N . ARG A 1 263 ? -8.391 -24.578 -27.219 1 98.38 263 ARG A N 1
ATOM 1967 C CA . ARG A 1 263 ? -9.773 -25.031 -27.094 1 98.38 263 ARG A CA 1
ATOM 1968 C C . ARG A 1 263 ? -10.414 -24.516 -25.812 1 98.38 263 ARG A C 1
ATOM 1970 O O . ARG A 1 263 ? -11.289 -23.641 -25.844 1 98.38 263 ARG A O 1
ATOM 1977 N N . ALA A 1 264 ? -9.906 -24.984 -24.656 1 98.69 264 ALA A N 1
ATOM 1978 C CA . ALA A 1 264 ? -10.367 -24.562 -23.344 1 98.69 264 ALA A CA 1
ATOM 1979 C C . ALA A 1 264 ? -9.195 -24.141 -22.469 1 98.69 264 ALA A C 1
ATOM 1981 O O . ALA A 1 264 ? -8.32 -24.938 -22.141 1 98.69 264 ALA A O 1
ATOM 1982 N N . MET A 1 265 ? -9.227 -22.859 -22.125 1 98.81 265 MET A N 1
ATOM 1983 C CA . MET A 1 265 ? -8.188 -22.266 -21.281 1 98.81 265 MET A CA 1
ATOM 1984 C C . MET A 1 265 ? -8.781 -21.75 -19.984 1 98.81 265 MET A C 1
ATOM 1986 O O . MET A 1 265 ? -9.469 -20.734 -19.969 1 98.81 265 MET A O 1
ATOM 1990 N N . LEU A 1 266 ? -8.5 -22.438 -18.891 1 98.81 266 LEU A N 1
ATOM 1991 C CA . LEU A 1 266 ? -8.93 -22 -17.578 1 98.81 266 LEU A CA 1
ATOM 1992 C C . LEU A 1 266 ? -7.766 -21.406 -16.797 1 98.81 266 LEU A C 1
ATOM 1994 O O . LEU A 1 266 ? -6.762 -22.094 -16.547 1 98.81 266 LEU A O 1
ATOM 1998 N N . MET A 1 267 ? -7.875 -20.125 -16.469 1 98.88 267 MET A N 1
ATOM 1999 C CA . MET A 1 267 ? -6.84 -19.391 -15.742 1 98.88 267 MET A CA 1
ATOM 2000 C C . MET A 1 267 ? -7.293 -19.062 -14.328 1 98.88 267 MET A C 1
ATOM 2002 O O . MET A 1 267 ? -8.242 -18.297 -14.133 1 98.88 267 MET A O 1
ATOM 2006 N N . ASP A 1 268 ? -6.574 -19.625 -13.328 1 98.56 268 ASP A N 1
ATOM 2007 C CA . ASP A 1 268 ? -6.938 -19.453 -11.922 1 98.56 268 ASP A CA 1
ATOM 2008 C C . ASP A 1 268 ? -5.863 -18.688 -11.164 1 98.56 268 ASP A C 1
ATOM 2010 O O . ASP A 1 268 ? -4.695 -19.078 -11.164 1 98.56 268 ASP A O 1
ATOM 2014 N N . ALA A 1 269 ? -6.305 -17.547 -10.461 1 98.38 269 ALA A N 1
ATOM 2015 C CA . ALA A 1 269 ? -5.398 -16.703 -9.703 1 98.38 269 ALA A CA 1
ATOM 2016 C C . ALA A 1 269 ? -4.344 -16.078 -10.617 1 98.38 269 ALA A C 1
ATOM 2018 O O . ALA A 1 269 ? -3.143 -16.219 -10.383 1 98.38 269 ALA A O 1
ATOM 2019 N N . PRO A 1 270 ? -4.855 -15.266 -11.531 1 98.56 270 PRO A N 1
ATOM 2020 C CA . PRO A 1 270 ? -3.973 -14.82 -12.609 1 98.56 270 PRO A CA 1
ATOM 2021 C C . PRO A 1 270 ? -2.998 -13.734 -12.164 1 98.56 270 PRO A C 1
ATOM 2023 O O . PRO A 1 270 ? -3.348 -12.891 -11.336 1 98.56 270 PRO A O 1
ATOM 2026 N N . ILE A 1 271 ? -1.832 -13.812 -12.758 1 98.19 271 ILE A N 1
ATOM 2027 C CA . ILE A 1 271 ? -0.877 -12.711 -12.75 1 98.19 271 ILE A CA 1
ATOM 2028 C C . ILE A 1 271 ? -1.221 -11.719 -13.859 1 98.19 271 ILE A C 1
ATOM 2030 O O . ILE A 1 271 ? -1.545 -12.117 -14.984 1 98.19 271 ILE A O 1
ATOM 2034 N N . ASP A 1 272 ? -1.246 -10.422 -13.547 1 98.19 272 ASP A N 1
ATOM 2035 C CA . ASP A 1 272 ? -1.325 -9.422 -14.609 1 98.19 272 ASP A CA 1
ATOM 2036 C C . ASP A 1 272 ? -0.087 -9.461 -15.5 1 98.19 272 ASP A C 1
ATOM 2038 O O . ASP A 1 272 ? 0.996 -9.039 -15.094 1 98.19 272 ASP A O 1
ATOM 2042 N N . PRO A 1 273 ? -0.271 -9.945 -16.703 1 98.19 273 PRO A N 1
ATOM 2043 C CA . PRO A 1 273 ? 0.938 -10.219 -17.484 1 98.19 273 PRO A CA 1
ATOM 2044 C C . PRO A 1 273 ? 1.704 -8.953 -17.859 1 98.19 273 PRO A C 1
ATOM 2046 O O . PRO A 1 273 ? 2.936 -8.961 -17.906 1 98.19 273 PRO A O 1
ATOM 2049 N N . ASP A 1 274 ? 1.03 -7.852 -18.094 1 97.69 274 ASP A N 1
ATOM 2050 C CA . ASP A 1 274 ? 1.713 -6.617 -18.469 1 97.69 274 ASP A CA 1
ATOM 2051 C C . ASP A 1 274 ? 2.502 -6.043 -17.297 1 97.69 274 ASP A C 1
ATOM 2053 O O . ASP A 1 274 ? 3.684 -5.723 -17.422 1 97.69 274 ASP A O 1
ATOM 2057 N N . VAL A 1 275 ? 1.845 -5.938 -16.109 1 97 275 VAL A N 1
ATOM 2058 C CA . VAL A 1 275 ? 2.518 -5.305 -14.984 1 97 275 VAL A CA 1
ATOM 2059 C C . VAL A 1 275 ? 3.664 -6.195 -14.5 1 97 275 VAL A C 1
ATOM 2061 O O . VAL A 1 275 ? 4.727 -5.695 -14.125 1 97 275 VAL A O 1
ATOM 2064 N N . TRP A 1 276 ? 3.447 -7.453 -14.547 1 96.06 276 TRP A N 1
ATOM 2065 C CA . TRP A 1 276 ? 4.457 -8.406 -14.094 1 96.06 276 TRP A CA 1
ATOM 2066 C C . TRP A 1 276 ? 5.715 -8.312 -14.953 1 96.06 276 TRP A C 1
ATOM 2068 O O . TRP A 1 276 ? 6.832 -8.289 -14.43 1 96.06 276 TRP A O 1
ATOM 2078 N N . THR A 1 277 ? 5.598 -8.18 -16.219 1 97.44 277 THR A N 1
ATOM 2079 C CA . THR A 1 277 ? 6.715 -8.25 -17.156 1 97.44 277 THR A CA 1
ATOM 2080 C C . THR A 1 277 ? 7.352 -6.879 -17.344 1 97.44 277 THR A C 1
ATOM 2082 O O . THR A 1 277 ? 8.578 -6.754 -17.391 1 97.44 277 THR A O 1
ATOM 2085 N N . ASN A 1 278 ? 6.535 -5.852 -17.422 1 97.75 278 ASN A N 1
ATOM 2086 C CA . ASN A 1 278 ? 7.016 -4.566 -17.906 1 97.75 278 ASN A CA 1
ATOM 2087 C C . ASN A 1 278 ? 7.219 -3.572 -16.766 1 97.75 278 ASN A C 1
ATOM 2089 O O . ASN A 1 278 ? 7.887 -2.551 -16.938 1 97.75 278 ASN A O 1
ATOM 2093 N N . ARG A 1 279 ? 6.629 -3.812 -15.625 1 96.44 279 ARG A N 1
ATOM 2094 C CA . ARG A 1 279 ? 6.723 -2.926 -14.477 1 96.44 279 ARG A CA 1
ATOM 2095 C C . ARG A 1 279 ? 6.859 -3.723 -13.18 1 96.44 279 ARG A C 1
ATOM 2097 O O . ARG A 1 279 ? 6.016 -3.611 -12.289 1 96.44 279 ARG A O 1
ATOM 2104 N N . PRO A 1 280 ? 7.949 -4.41 -13.031 1 95.88 280 PRO A N 1
ATOM 2105 C CA . PRO A 1 280 ? 8.086 -5.359 -11.922 1 95.88 280 PRO A CA 1
ATOM 2106 C C . PRO A 1 280 ? 8.031 -4.68 -10.555 1 95.88 280 PRO A C 1
ATOM 2108 O O . PRO A 1 280 ? 7.539 -5.266 -9.594 1 95.88 280 PRO A O 1
ATOM 2111 N N . PHE A 1 281 ? 8.508 -3.406 -10.406 1 95.25 281 PHE A N 1
ATOM 2112 C CA . PHE A 1 281 ? 8.398 -2.705 -9.133 1 95.25 281 PHE A CA 1
ATOM 2113 C C . PHE A 1 281 ? 6.941 -2.502 -8.75 1 95.25 281 PHE A C 1
ATOM 2115 O O . PHE A 1 281 ? 6.566 -2.691 -7.59 1 95.25 281 PHE A O 1
ATOM 2122 N N . GLU A 1 282 ? 6.105 -2.129 -9.719 1 94.88 282 GLU A N 1
ATOM 2123 C CA . GLU A 1 282 ? 4.68 -1.959 -9.469 1 94.88 282 GLU A CA 1
ATOM 2124 C C . GLU A 1 282 ? 4.023 -3.285 -9.094 1 94.88 282 GLU A C 1
ATOM 2126 O O . GLU A 1 282 ? 3.213 -3.342 -8.164 1 94.88 282 GLU A O 1
ATOM 2131 N N . ALA A 1 283 ? 4.379 -4.328 -9.82 1 96.44 283 ALA A N 1
ATOM 2132 C CA . ALA A 1 283 ? 3.807 -5.648 -9.57 1 96.44 283 ALA A CA 1
ATOM 2133 C C . ALA A 1 283 ? 4.062 -6.094 -8.133 1 96.44 283 ALA A C 1
ATOM 2135 O O . ALA A 1 283 ? 3.146 -6.562 -7.453 1 96.44 283 ALA A O 1
ATOM 2136 N N . THR A 1 284 ? 5.242 -5.926 -7.699 1 95.44 284 THR A N 1
ATOM 2137 C CA . THR A 1 284 ? 5.594 -6.391 -6.359 1 95.44 284 THR A CA 1
ATOM 2138 C C . THR A 1 284 ? 4.883 -5.559 -5.297 1 95.44 284 THR A C 1
ATOM 2140 O O . THR A 1 284 ? 4.473 -6.086 -4.262 1 95.44 284 THR A O 1
ATOM 2143 N N . ARG A 1 285 ? 4.766 -4.258 -5.5 1 95.06 285 ARG A N 1
ATOM 2144 C CA . ARG A 1 285 ? 4.059 -3.42 -4.539 1 95.06 285 ARG A CA 1
ATOM 2145 C C . ARG A 1 285 ? 2.584 -3.805 -4.457 1 95.06 285 ARG A C 1
ATOM 2147 O O . ARG A 1 285 ? 2.006 -3.85 -3.369 1 95.06 285 ARG A O 1
ATOM 2154 N N . GLU A 1 286 ? 1.981 -4.059 -5.586 1 96.31 286 GLU A N 1
ATOM 2155 C CA . GLU A 1 286 ? 0.584 -4.477 -5.613 1 96.31 286 GLU A CA 1
ATOM 2156 C C . GLU A 1 286 ? 0.397 -5.82 -4.91 1 96.31 286 GLU A C 1
ATOM 2158 O O . GLU A 1 286 ? -0.553 -6 -4.145 1 96.31 286 GLU A O 1
ATOM 2163 N N . GLN A 1 287 ? 1.29 -6.703 -5.16 1 96.62 287 GLN A N 1
ATOM 2164 C CA . GLN A 1 287 ? 1.253 -7.996 -4.484 1 96.62 287 GLN A CA 1
ATOM 2165 C C . GLN A 1 287 ? 1.437 -7.832 -2.98 1 96.62 287 GLN A C 1
ATOM 2167 O O . GLN A 1 287 ? 0.715 -8.445 -2.191 1 96.62 287 GLN A O 1
ATOM 2172 N N . THR A 1 288 ? 2.389 -7.027 -2.598 1 96.44 288 THR A N 1
ATOM 2173 C CA . THR A 1 288 ? 2.678 -6.836 -1.182 1 96.44 288 THR A CA 1
ATOM 2174 C C . THR A 1 288 ? 1.464 -6.262 -0.456 1 96.44 288 THR A C 1
ATOM 2176 O O . THR A 1 288 ? 1.194 -6.617 0.693 1 96.44 288 THR A O 1
ATOM 2179 N N . ALA A 1 289 ? 0.783 -5.375 -1.147 1 95.5 289 ALA A N 1
ATOM 2180 C CA . ALA A 1 289 ? -0.458 -4.855 -0.58 1 95.5 289 ALA A CA 1
ATOM 2181 C C . ALA A 1 289 ? -1.467 -5.977 -0.344 1 95.5 289 ALA A C 1
ATOM 2183 O O . ALA A 1 289 ? -2.221 -5.945 0.63 1 95.5 289 ALA A O 1
ATOM 2184 N N . GLY A 1 290 ? -1.514 -6.961 -1.221 1 96.06 290 GLY A N 1
ATOM 2185 C CA . GLY A 1 290 ? -2.361 -8.125 -1.035 1 96.06 290 GLY A CA 1
ATOM 2186 C C . GLY A 1 290 ? -2.01 -8.93 0.203 1 96.06 290 GLY A C 1
ATOM 2187 O O . GLY A 1 290 ? -2.896 -9.359 0.944 1 96.06 290 GLY A O 1
ATOM 2188 N N . PHE A 1 291 ? -0.755 -9.07 0.45 1 97.19 291 PHE A N 1
ATOM 2189 C CA . PHE A 1 291 ? -0.322 -9.812 1.628 1 97.19 291 PHE A CA 1
ATOM 2190 C C . PHE A 1 291 ? -0.655 -9.047 2.902 1 97.19 291 PHE A C 1
ATOM 2192 O O . PHE A 1 291 ? -1.049 -9.648 3.906 1 97.19 291 PHE A O 1
ATOM 2199 N N . GLU A 1 292 ? -0.434 -7.703 2.895 1 96.31 292 GLU A N 1
ATOM 2200 C CA . GLU A 1 292 ? -0.829 -6.895 4.043 1 96.31 292 GLU A CA 1
ATOM 2201 C C . GLU A 1 292 ? -2.312 -7.062 4.352 1 96.31 292 GLU A C 1
ATOM 2203 O O . GLU A 1 292 ? -2.699 -7.195 5.516 1 96.31 292 GLU A O 1
ATOM 2208 N N . ASP A 1 293 ? -3.139 -7.078 3.291 1 94.19 293 ASP A N 1
ATOM 2209 C CA . ASP A 1 293 ? -4.574 -7.289 3.441 1 94.19 293 ASP A CA 1
ATOM 2210 C C . ASP A 1 293 ? -4.863 -8.648 4.082 1 94.19 293 ASP A C 1
ATOM 2212 O O . ASP A 1 293 ? -5.641 -8.734 5.035 1 94.19 293 ASP A O 1
ATOM 2216 N N . SER A 1 294 ? -4.227 -9.664 3.594 1 95.88 294 SER A N 1
ATOM 2217 C CA . SER A 1 294 ? -4.469 -11.016 4.078 1 95.88 294 SER A CA 1
ATOM 2218 C C . SER A 1 294 ? -4.055 -11.164 5.539 1 95.88 294 SER A C 1
ATOM 2220 O O . SER A 1 294 ? -4.742 -11.82 6.324 1 95.88 294 SER A O 1
ATOM 2222 N N . LEU A 1 295 ? -2.908 -10.594 5.949 1 96.19 295 LEU A N 1
ATOM 2223 C CA . LEU A 1 295 ? -2.484 -10.656 7.344 1 96.19 295 LEU A CA 1
ATOM 2224 C C . LEU A 1 295 ? -3.52 -10 8.258 1 96.19 295 LEU A C 1
ATOM 2226 O O . LEU A 1 295 ? -3.863 -10.555 9.305 1 96.19 295 LEU A O 1
ATOM 2230 N N . ARG A 1 296 ? -4.012 -8.914 7.855 1 90.69 296 ARG A N 1
ATOM 2231 C CA . ARG A 1 296 ? -5.004 -8.203 8.664 1 90.69 296 ARG A CA 1
ATOM 2232 C C . ARG A 1 296 ? -6.277 -9.031 8.805 1 90.69 296 ARG A C 1
ATOM 2234 O O . ARG A 1 296 ? -6.863 -9.094 9.891 1 90.69 296 ARG A O 1
ATOM 2241 N N . ARG A 1 297 ? -6.688 -9.594 7.691 1 91.81 297 ARG A N 1
ATOM 2242 C CA . ARG A 1 297 ? -7.879 -10.438 7.73 1 91.81 297 ARG A CA 1
ATOM 2243 C C . ARG A 1 297 ? -7.664 -11.648 8.633 1 91.81 297 ARG A C 1
ATOM 2245 O O . ARG A 1 297 ? -8.57 -12.047 9.367 1 91.81 297 ARG A O 1
ATOM 2252 N N . PHE A 1 298 ? -6.484 -12.25 8.602 1 94.38 298 PHE A N 1
ATOM 2253 C CA . PHE A 1 298 ? -6.145 -13.336 9.516 1 94.38 298 PHE A CA 1
ATOM 2254 C C . PHE A 1 298 ? -6.246 -12.875 10.969 1 94.38 298 PHE A C 1
ATOM 2256 O O . PHE A 1 298 ? -6.871 -13.547 11.797 1 94.38 298 PHE A O 1
ATOM 2263 N N . LEU A 1 299 ? -5.633 -11.75 11.273 1 90.25 299 LEU A N 1
ATOM 2264 C CA . LEU A 1 299 ? -5.594 -11.266 12.648 1 90.25 299 LEU A CA 1
ATOM 2265 C C . LEU A 1 299 ? -6.992 -10.898 13.133 1 90.25 299 LEU A C 1
ATOM 2267 O O . LEU A 1 299 ? -7.312 -11.094 14.312 1 90.25 299 LEU A O 1
ATOM 2271 N N . THR A 1 300 ? -7.781 -10.383 12.242 1 84 300 THR A N 1
ATOM 2272 C CA . THR A 1 300 ? -9.18 -10.125 12.57 1 84 300 THR A CA 1
ATOM 2273 C C . THR A 1 300 ? -9.906 -11.422 12.891 1 84 300 THR A C 1
ATOM 2275 O O . THR A 1 300 ? -10.648 -11.5 13.875 1 84 300 THR A O 1
ATOM 2278 N N . GLY A 1 301 ? -9.656 -12.43 12.055 1 83.44 301 GLY A N 1
ATOM 2279 C CA . GLY A 1 301 ? -10.297 -13.719 12.266 1 83.44 301 GLY A CA 1
ATOM 2280 C C . GLY A 1 301 ? -9.82 -14.43 13.516 1 83.44 301 GLY A C 1
ATOM 2281 O O . GLY A 1 301 ? -10.594 -15.148 14.156 1 83.44 301 GLY A O 1
ATOM 2282 N N . CYS A 1 302 ? -8.641 -14.211 13.789 1 83.94 302 CYS A N 1
ATOM 2283 C CA . CYS A 1 302 ? -8.039 -14.836 14.969 1 83.94 302 CYS A CA 1
ATOM 2284 C C . CYS A 1 302 ? -8.633 -14.258 16.25 1 83.94 302 CYS A C 1
ATOM 2286 O O . CYS A 1 302 ? -8.797 -14.969 17.234 1 83.94 302 CYS A O 1
ATOM 2288 N N . GLY A 1 303 ? -8.969 -12.992 16.219 1 76.25 303 GLY A N 1
ATOM 2289 C CA . GLY A 1 303 ? -9.641 -12.352 17.328 1 76.25 303 GLY A CA 1
ATOM 2290 C C . GLY A 1 303 ? -8.875 -12.484 18.641 1 76.25 303 GLY A C 1
ATOM 2291 O O . GLY A 1 303 ? -7.664 -12.281 18.688 1 76.25 303 GLY A O 1
ATOM 2292 N N . SER A 1 304 ? -9.617 -12.844 19.625 1 73.94 304 SER A N 1
ATOM 2293 C CA . SER A 1 304 ? -9.062 -12.859 20.969 1 73.94 304 SER A CA 1
ATOM 2294 C C . SER A 1 304 ? -8.062 -14.008 21.141 1 73.94 304 SER A C 1
ATOM 2296 O O . SER A 1 304 ? -7.234 -13.977 22.047 1 73.94 304 SER A O 1
ATOM 2298 N N . ALA A 1 305 ? -8.125 -14.938 20.234 1 76.44 305 ALA A N 1
ATOM 2299 C CA . ALA A 1 305 ? -7.16 -16.031 20.281 1 76.44 305 ALA A CA 1
ATOM 2300 C C . ALA A 1 305 ? -5.746 -15.523 20.016 1 76.44 305 ALA A C 1
ATOM 2302 O O . ALA A 1 305 ? -4.766 -16.141 20.438 1 76.44 305 ALA A O 1
ATOM 2303 N N . CYS A 1 306 ? -5.711 -14.43 19.375 1 81.19 306 CYS A N 1
ATOM 2304 C CA . CYS A 1 306 ? -4.418 -13.828 19.078 1 81.19 306 CYS A CA 1
ATOM 2305 C C . CYS A 1 306 ? -4.176 -12.594 19.938 1 81.19 306 CYS A C 1
ATOM 2307 O O . CYS A 1 306 ? -3.295 -11.789 19.641 1 81.19 306 CYS A O 1
ATOM 2309 N N . GLY A 1 307 ? -5.004 -12.445 21 1 78.56 307 GLY A N 1
ATOM 2310 C CA . GLY A 1 307 ? -4.848 -11.328 21.922 1 78.56 307 GLY A CA 1
ATOM 2311 C C . GLY A 1 307 ? -5.973 -10.312 21.812 1 78.56 307 GLY A C 1
ATOM 2312 O O . GLY A 1 307 ? -6.789 -10.375 20.891 1 78.56 307 GLY A O 1
ATOM 2313 N N . ALA A 1 308 ? -5.973 -9.375 22.781 1 75.75 308 ALA A N 1
ATOM 2314 C CA . ALA A 1 308 ? -7.012 -8.352 22.844 1 75.75 308 ALA A CA 1
ATOM 2315 C C . ALA A 1 308 ? -6.91 -7.398 21.641 1 75.75 308 ALA A C 1
ATOM 2317 O O . ALA A 1 308 ? -7.926 -6.926 21.141 1 75.75 308 ALA A O 1
ATOM 2318 N N . ASP A 1 309 ? -5.727 -7.137 21.219 1 83 309 ASP A N 1
ATOM 2319 C CA . ASP A 1 309 ? -5.383 -6.395 20 1 83 309 ASP A CA 1
ATOM 2320 C C . ASP A 1 309 ? -4.402 -7.184 19.141 1 83 309 ASP A C 1
ATOM 2322 O O . ASP A 1 309 ? -3.195 -6.938 19.172 1 83 309 ASP A O 1
ATOM 2326 N N . PRO A 1 310 ? -4.98 -8.016 18.375 1 87.44 310 PRO A N 1
ATOM 2327 C CA . PRO A 1 310 ? -4.137 -8.977 17.656 1 87.44 310 PRO A CA 1
ATOM 2328 C C . PRO A 1 310 ? -3.076 -8.305 16.797 1 87.44 310 PRO A C 1
ATOM 2330 O O . PRO A 1 310 ? -1.963 -8.82 16.656 1 87.44 310 PRO A O 1
ATOM 2333 N N . GLN A 1 311 ? -3.393 -7.195 16.203 1 88.81 311 GLN A N 1
ATOM 2334 C CA . GLN A 1 311 ? -2.422 -6.523 15.344 1 88.81 311 GLN A CA 1
ATOM 2335 C C . GLN A 1 311 ? -1.225 -6.027 16.156 1 88.81 311 GLN A C 1
ATOM 2337 O O . GLN A 1 311 ? -0.075 -6.266 15.773 1 88.81 311 GLN A O 1
ATOM 2342 N N . ASN A 1 312 ? -1.498 -5.34 17.266 1 88.94 312 ASN A N 1
ATOM 2343 C CA . ASN A 1 312 ? -0.405 -4.855 18.109 1 88.94 312 ASN A CA 1
ATOM 2344 C C . ASN A 1 312 ? 0.376 -6.004 18.734 1 88.94 312 ASN A C 1
ATOM 2346 O O . ASN A 1 312 ? 1.597 -5.926 18.875 1 88.94 312 ASN A O 1
ATOM 2350 N N . ALA A 1 313 ? -0.416 -7.043 19.141 1 91.44 313 ALA A N 1
ATOM 2351 C CA . ALA A 1 313 ? 0.247 -8.203 19.719 1 91.44 313 ALA A CA 1
ATOM 2352 C C . ALA A 1 313 ? 1.205 -8.852 18.719 1 91.44 313 ALA A C 1
ATOM 2354 O O . ALA A 1 313 ? 2.312 -9.25 19.094 1 91.44 313 ALA A O 1
ATOM 2355 N N . PHE A 1 314 ? 0.764 -8.977 17.516 1 95.56 314 PHE A N 1
ATOM 2356 C CA . PHE A 1 314 ? 1.601 -9.523 16.453 1 95.56 314 PHE A CA 1
ATOM 2357 C C . PHE A 1 314 ? 2.842 -8.672 16.234 1 95.56 314 PHE A C 1
ATOM 2359 O O . PHE A 1 314 ? 3.959 -9.188 16.203 1 95.56 314 PHE A O 1
ATOM 2366 N N . ASP A 1 315 ? 2.648 -7.375 16.125 1 94.06 315 ASP A N 1
ATOM 2367 C CA . ASP A 1 315 ? 3.752 -6.449 15.891 1 94.06 315 ASP A CA 1
ATOM 2368 C C . ASP A 1 315 ? 4.738 -6.469 17.062 1 94.06 315 ASP A C 1
ATOM 2370 O O . ASP A 1 315 ? 5.953 -6.41 16.859 1 94.06 315 ASP A O 1
ATOM 2374 N N . ASP A 1 316 ? 4.238 -6.543 18.25 1 94.38 316 ASP A N 1
ATOM 2375 C CA . ASP A 1 316 ? 5.086 -6.59 19.438 1 94.38 316 ASP A CA 1
ATOM 2376 C C . ASP A 1 316 ? 5.93 -7.863 19.453 1 94.38 316 ASP A C 1
ATOM 2378 O O . ASP A 1 316 ? 7.105 -7.828 19.828 1 94.38 316 ASP A O 1
ATOM 2382 N N . LEU A 1 317 ? 5.285 -8.898 19.094 1 95.94 317 LEU A N 1
ATOM 2383 C CA . LEU A 1 317 ? 6 -10.172 19.062 1 95.94 317 LEU A CA 1
ATOM 2384 C C . LEU A 1 317 ? 7.137 -10.125 18.031 1 95.94 317 LEU A C 1
ATOM 2386 O O . LEU A 1 317 ? 8.258 -10.539 18.344 1 95.94 317 LEU A O 1
ATOM 2390 N N . VAL A 1 318 ? 6.871 -9.664 16.844 1 96.56 318 VAL A N 1
ATOM 2391 C CA . VAL A 1 318 ? 7.871 -9.57 15.781 1 96.56 318 VAL A CA 1
ATOM 2392 C C . VAL A 1 318 ? 9.023 -8.68 16.234 1 96.56 318 VAL A C 1
ATOM 2394 O O . VAL A 1 318 ? 10.195 -9.055 16.109 1 96.56 318 VAL A O 1
ATOM 2397 N N . ALA A 1 319 ? 8.695 -7.559 16.844 1 94.25 319 ALA A N 1
ATOM 2398 C CA . ALA A 1 319 ? 9.727 -6.629 17.312 1 94.25 319 ALA A CA 1
ATOM 2399 C C . ALA A 1 319 ? 10.578 -7.258 18.406 1 94.25 319 ALA A C 1
ATOM 2401 O O . ALA A 1 319 ? 11.805 -7.141 18.391 1 94.25 319 ALA A O 1
ATOM 2402 N N . ALA A 1 320 ? 9.938 -7.918 19.359 1 96.19 320 ALA A N 1
ATOM 2403 C CA . ALA A 1 320 ? 10.648 -8.547 20.469 1 96.19 320 ALA A CA 1
ATOM 2404 C C . ALA A 1 320 ? 11.602 -9.633 19.953 1 96.19 320 ALA A C 1
ATOM 2406 O O . ALA A 1 320 ? 12.742 -9.719 20.406 1 96.19 320 ALA A O 1
ATOM 2407 N N . MET A 1 321 ? 11.117 -10.359 19.047 1 96.44 321 MET A N 1
ATOM 2408 C CA . MET A 1 321 ? 11.906 -11.484 18.547 1 96.44 321 MET A CA 1
ATOM 2409 C C . MET A 1 321 ? 13.031 -11 17.641 1 96.44 321 MET A C 1
ATOM 2411 O O . MET A 1 321 ? 14.008 -11.719 17.422 1 96.44 321 MET A O 1
ATOM 2415 N N . ASN A 1 322 ? 12.898 -9.828 17.047 1 94.88 322 ASN A N 1
ATOM 2416 C CA . ASN A 1 322 ? 14.008 -9.242 16.297 1 94.88 322 ASN A CA 1
ATOM 2417 C C . ASN A 1 322 ? 15.07 -8.68 17.234 1 94.88 322 ASN A C 1
ATOM 2419 O O . ASN A 1 322 ? 16.25 -8.633 16.875 1 94.88 322 ASN A O 1
ATOM 2423 N N . ARG A 1 323 ? 14.664 -8.25 18.391 1 94.31 323 ARG A N 1
ATOM 2424 C CA . ARG A 1 323 ? 15.625 -7.797 19.391 1 94.31 323 ARG A CA 1
ATOM 2425 C C . ARG A 1 323 ? 16.328 -8.977 20.031 1 94.31 323 ARG A C 1
ATOM 2427 O O . ARG A 1 323 ? 17.547 -8.945 20.234 1 94.31 323 ARG A O 1
ATOM 2434 N N . THR A 1 324 ? 15.523 -9.977 20.391 1 96 324 THR A N 1
ATOM 2435 C CA . THR A 1 324 ? 16.031 -11.195 21 1 96 324 THR A CA 1
ATOM 2436 C C . THR A 1 324 ? 15.383 -12.43 20.375 1 96 324 THR A C 1
ATOM 2438 O O . THR A 1 324 ? 14.289 -12.836 20.781 1 96 324 THR A O 1
ATOM 2441 N N . PRO A 1 325 ? 16.062 -13.094 19.5 1 96.31 325 PRO A N 1
ATOM 2442 C CA . PRO A 1 325 ? 15.477 -14.281 18.875 1 96.31 325 PRO A CA 1
ATOM 2443 C C . PRO A 1 325 ? 15.023 -15.328 19.875 1 96.31 325 PRO A C 1
ATOM 2445 O O . PRO A 1 325 ? 15.688 -15.539 20.891 1 96.31 325 PRO A O 1
ATOM 2448 N N . LEU A 1 326 ? 13.914 -15.945 19.578 1 97.31 326 LEU A N 1
ATOM 2449 C CA . LEU A 1 326 ? 13.312 -16.891 20.516 1 97.31 326 LEU A CA 1
ATOM 2450 C C . LEU A 1 326 ? 13.844 -18.312 20.281 1 97.31 326 LEU A C 1
ATOM 2452 O O . LEU A 1 326 ? 13.992 -18.734 19.125 1 97.31 326 LEU A O 1
ATOM 2456 N N . PRO A 1 327 ? 14.156 -19.016 21.328 1 97.5 327 PRO A N 1
ATOM 2457 C CA . PRO A 1 327 ? 14.664 -20.375 21.172 1 97.5 327 PRO A CA 1
ATOM 2458 C C . PRO A 1 327 ? 13.625 -21.328 20.594 1 97.5 327 PRO A C 1
ATOM 2460 O O . PRO A 1 327 ? 12.422 -21.078 20.703 1 97.5 327 PRO A O 1
ATOM 2463 N N . ALA A 1 328 ? 14.117 -22.359 19.984 1 97.5 328 ALA A N 1
ATOM 2464 C CA . ALA A 1 328 ? 13.289 -23.406 19.406 1 97.5 328 ALA A CA 1
ATOM 2465 C C . ALA A 1 328 ? 13.758 -24.781 19.844 1 97.5 328 ALA A C 1
ATOM 2467 O O . ALA A 1 328 ? 14.148 -25.609 19 1 97.5 328 ALA A O 1
ATOM 2468 N N . PRO A 1 329 ? 13.625 -25.078 21.031 1 97 329 PRO A N 1
ATOM 2469 C CA . PRO A 1 329 ? 14.234 -26.297 21.562 1 97 329 PRO A CA 1
ATOM 2470 C C . PRO A 1 329 ? 13.562 -27.562 21.047 1 97 329 PRO A C 1
ATOM 2472 O O . PRO A 1 329 ? 14.203 -28.625 20.969 1 97 329 PRO A O 1
ATOM 2475 N N . GLY A 1 330 ? 12.32 -27.531 20.688 1 97.25 330 GLY A N 1
ATOM 2476 C CA . GLY A 1 330 ? 11.586 -28.703 20.266 1 97.25 330 GLY A CA 1
ATOM 2477 C C . GLY A 1 330 ? 11.609 -28.906 18.766 1 97.25 330 GLY A C 1
ATOM 2478 O O . GLY A 1 330 ? 10.992 -29.844 18.25 1 97.25 330 GLY A O 1
ATOM 2479 N N . ALA A 1 331 ? 12.273 -28.031 18.047 1 96.25 331 ALA A N 1
ATOM 2480 C CA . ALA A 1 331 ? 12.297 -28.109 16.594 1 96.25 331 ALA A CA 1
ATOM 2481 C C . ALA A 1 331 ? 13.367 -29.094 16.109 1 96.25 331 ALA A C 1
ATOM 2483 O O . ALA A 1 331 ? 14.266 -29.453 16.875 1 96.25 331 ALA A O 1
ATOM 2484 N N . THR A 1 332 ? 13.18 -29.562 14.859 1 94.38 332 THR A N 1
ATOM 2485 C CA . THR A 1 332 ? 14.172 -30.422 14.227 1 94.38 332 THR A CA 1
ATOM 2486 C C . THR A 1 332 ? 15.539 -29.75 14.195 1 94.38 332 THR A C 1
ATOM 2488 O O . THR A 1 332 ? 16.547 -30.375 14.547 1 94.38 332 THR A O 1
ATOM 2491 N N . HIS A 1 333 ? 15.531 -28.547 13.711 1 90.06 333 HIS A N 1
ATOM 2492 C CA . HIS A 1 333 ? 16.688 -27.672 13.82 1 90.06 333 HIS A CA 1
ATOM 2493 C C . HIS A 1 333 ? 16.5 -26.656 14.938 1 90.06 333 HIS A C 1
ATOM 2495 O O . HIS A 1 333 ? 15.398 -26.156 15.156 1 90.06 333 HIS A O 1
ATOM 2501 N N . HIS A 1 334 ? 17.562 -26.281 15.625 1 92.06 334 HIS A N 1
ATOM 2502 C CA . HIS A 1 334 ? 17.359 -25.641 16.922 1 92.06 334 HIS A CA 1
ATOM 2503 C C . HIS A 1 334 ? 17.75 -24.156 16.875 1 92.06 334 HIS A C 1
ATOM 2505 O O . HIS A 1 334 ? 17.75 -23.484 17.906 1 92.06 334 HIS A O 1
ATOM 2511 N N . GLU A 1 335 ? 18.141 -23.656 15.688 1 91.62 335 GLU A N 1
ATOM 2512 C CA . GLU A 1 335 ? 18.453 -22.219 15.609 1 91.62 335 GLU A CA 1
ATOM 2513 C C . GLU A 1 335 ? 17.281 -21.375 16.109 1 91.62 335 GLU A C 1
ATOM 2515 O O . GLU A 1 335 ? 16.125 -21.688 15.836 1 91.62 335 GLU A O 1
ATOM 2520 N N . PRO A 1 336 ? 17.562 -20.359 16.906 1 95 336 PRO A N 1
ATOM 2521 C CA . PRO A 1 336 ? 16.484 -19.453 17.328 1 95 336 PRO A CA 1
ATOM 2522 C C . PRO A 1 336 ? 15.781 -18.781 16.156 1 95 336 PRO A C 1
ATOM 2524 O O . PRO A 1 336 ? 16.297 -18.766 15.039 1 95 336 PRO A O 1
ATOM 2527 N N . VAL A 1 337 ? 14.594 -18.344 16.391 1 96.25 337 VAL A N 1
ATOM 2528 C CA . VAL A 1 337 ? 13.75 -17.75 15.352 1 96.25 337 VAL A CA 1
ATOM 2529 C C . VAL A 1 337 ? 13.656 -16.234 15.562 1 96.25 337 VAL A C 1
ATOM 2531 O O . VAL A 1 337 ? 13.336 -15.781 16.656 1 96.25 337 VAL A O 1
ATOM 2534 N N . THR A 1 338 ? 13.93 -15.43 14.57 1 95.94 338 THR A N 1
ATOM 2535 C CA . THR A 1 338 ? 13.812 -13.977 14.617 1 95.94 338 THR A CA 1
ATOM 2536 C C . THR A 1 338 ? 12.391 -13.539 14.258 1 95.94 338 THR A C 1
ATOM 2538 O O . THR A 1 338 ? 11.594 -14.336 13.773 1 95.94 338 THR A O 1
ATOM 2541 N N . GLY A 1 339 ? 12.125 -12.219 14.539 1 96.69 339 GLY A N 1
ATOM 2542 C CA . GLY A 1 339 ? 10.844 -11.656 14.141 1 96.69 339 GLY A CA 1
ATOM 2543 C C . GLY A 1 339 ? 10.633 -11.648 12.641 1 96.69 339 GLY A C 1
ATOM 2544 O O . GLY A 1 339 ? 9.516 -11.836 12.164 1 96.69 339 GLY A O 1
ATOM 2545 N N . ASP A 1 340 ? 11.672 -11.453 11.898 1 95.38 340 ASP A N 1
ATOM 2546 C CA . ASP A 1 340 ? 11.57 -11.43 10.445 1 95.38 340 ASP A CA 1
ATOM 2547 C C . ASP A 1 340 ? 11.258 -12.82 9.891 1 95.38 340 ASP A C 1
ATOM 2549 O O . ASP A 1 340 ? 10.555 -12.945 8.891 1 95.38 340 ASP A O 1
ATOM 2553 N N . GLU A 1 341 ? 11.688 -13.875 10.555 1 94.94 341 GLU A N 1
ATOM 2554 C CA . GLU A 1 341 ? 11.312 -15.227 10.156 1 94.94 341 GLU A C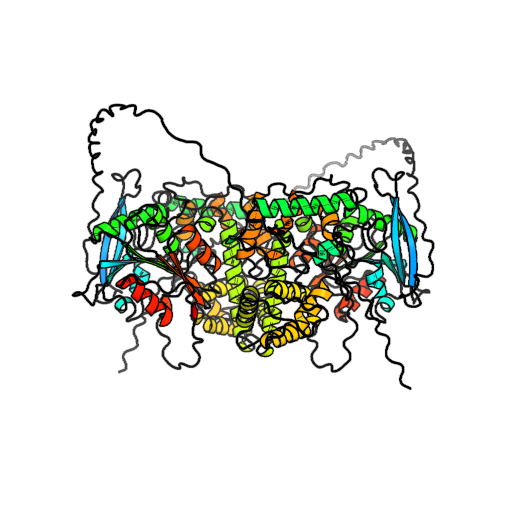A 1
ATOM 2555 C C . GLU A 1 341 ? 9.836 -15.492 10.422 1 94.94 341 GLU A C 1
ATOM 2557 O O . GLU A 1 341 ? 9.188 -16.234 9.68 1 94.94 341 GLU A O 1
ATOM 2562 N N . VAL A 1 342 ? 9.328 -14.867 11.5 1 97 342 VAL A N 1
ATOM 2563 C CA . VAL A 1 342 ? 7.891 -14.945 11.742 1 97 342 VAL A CA 1
ATOM 2564 C C . VAL A 1 342 ? 7.129 -14.367 10.555 1 97 342 VAL A C 1
ATOM 2566 O O . VAL A 1 342 ? 6.125 -14.938 10.109 1 97 342 VAL A O 1
ATOM 2569 N N . LEU A 1 343 ? 7.605 -13.25 10.023 1 96.81 343 LEU A N 1
ATOM 2570 C CA . LEU A 1 343 ? 6.957 -12.625 8.875 1 96.81 343 LEU A CA 1
ATOM 2571 C C . LEU A 1 343 ? 7.031 -13.523 7.648 1 96.81 343 LEU A C 1
ATOM 2573 O O . LEU A 1 343 ? 6.074 -13.609 6.879 1 96.81 343 LEU A O 1
ATOM 2577 N N . VAL A 1 344 ? 8.125 -14.227 7.445 1 95.31 344 VAL A N 1
ATOM 2578 C CA . VAL A 1 344 ? 8.281 -15.133 6.316 1 95.31 344 VAL A CA 1
ATOM 2579 C C . VAL A 1 344 ? 7.281 -16.281 6.43 1 95.31 344 VAL A C 1
ATOM 2581 O O . VAL A 1 344 ? 6.59 -16.609 5.465 1 95.31 344 VAL A O 1
ATOM 2584 N N . VAL A 1 345 ? 7.211 -16.844 7.613 1 96.25 345 VAL A N 1
ATOM 2585 C CA . VAL A 1 345 ? 6.293 -17.953 7.848 1 96.25 345 VAL A CA 1
ATOM 2586 C C . VAL A 1 345 ? 4.852 -17.484 7.668 1 96.25 345 VAL A C 1
ATOM 2588 O O . VAL A 1 345 ? 4.039 -18.172 7.051 1 96.25 345 VAL A O 1
ATOM 2591 N N . ALA A 1 346 ? 4.578 -16.281 8.203 1 97.31 346 ALA A N 1
ATOM 2592 C CA . ALA A 1 346 ? 3.23 -15.742 8.055 1 97.31 346 ALA A CA 1
ATOM 2593 C C . ALA A 1 346 ? 2.861 -15.578 6.582 1 97.31 346 ALA A C 1
ATOM 2595 O O . ALA A 1 346 ? 1.781 -16 6.156 1 97.31 346 ALA A O 1
ATOM 2596 N N . LEU A 1 347 ? 3.756 -15.016 5.836 1 96.5 347 LEU A N 1
ATOM 2597 C CA . LEU A 1 347 ? 3.5 -14.812 4.414 1 96.5 347 LEU A CA 1
ATOM 2598 C C . LEU A 1 347 ? 3.133 -16.125 3.734 1 96.5 347 LEU A C 1
ATOM 2600 O O . LEU A 1 347 ? 2.129 -16.203 3.02 1 96.5 347 LEU A O 1
ATOM 2604 N N . GLU A 1 348 ? 3.863 -17.141 3.996 1 95.25 348 GLU A N 1
ATOM 2605 C CA . GLU A 1 348 ? 3.654 -18.438 3.35 1 95.25 348 GLU A CA 1
ATOM 2606 C C . GLU A 1 348 ? 2.322 -19.047 3.768 1 95.25 348 GLU A C 1
ATOM 2608 O O . GLU A 1 348 ? 1.602 -19.609 2.938 1 95.25 348 GLU A O 1
ATOM 2613 N N . LEU A 1 349 ? 2.02 -18.922 5.004 1 96.06 349 LEU A N 1
ATOM 2614 C CA . LEU A 1 349 ? 0.803 -19.562 5.496 1 96.06 349 LEU A CA 1
ATOM 2615 C C . LEU A 1 349 ? -0.433 -18.781 5.055 1 96.06 349 LEU A C 1
ATOM 2617 O O . LEU A 1 349 ? -1.531 -19.344 4.988 1 96.06 349 LEU A O 1
ATOM 2621 N N . LEU A 1 350 ? -0.25 -17.547 4.691 1 96.25 350 LEU A N 1
ATOM 2622 C CA . LEU A 1 350 ? -1.361 -16.703 4.242 1 96.25 350 LEU A CA 1
ATOM 2623 C C . LEU A 1 350 ? -1.8 -17.094 2.836 1 96.25 350 LEU A C 1
ATOM 2625 O O . LEU A 1 350 ? -2.865 -16.688 2.375 1 96.25 350 LEU A O 1
ATOM 2629 N N . TYR A 1 351 ? -1.082 -17.984 2.162 1 93.94 351 TYR A N 1
ATOM 2630 C CA . TYR A 1 351 ? -1.456 -18.469 0.836 1 93.94 351 TYR A CA 1
ATOM 2631 C C . TYR A 1 351 ? -2.74 -19.281 0.892 1 93.94 351 TYR A C 1
ATOM 2633 O O . TYR A 1 351 ? -3.402 -19.484 -0.13 1 93.94 351 TYR A O 1
ATOM 2641 N N . GLY A 1 352 ? -3.043 -19.797 2.045 1 92.69 352 GLY A N 1
ATOM 2642 C CA . GLY A 1 352 ? -4.273 -20.562 2.17 1 92.69 352 GLY A CA 1
ATOM 2643 C C . GLY A 1 352 ? -4.977 -20.359 3.498 1 92.69 352 GLY A C 1
ATOM 2644 O O . GLY A 1 352 ? -4.359 -20.484 4.559 1 92.69 352 GLY A O 1
ATOM 2645 N N . LYS A 1 353 ? -6.227 -20.047 3.443 1 91.19 353 LYS A N 1
ATOM 2646 C CA . LYS A 1 353 ? -7.004 -19.844 4.664 1 91.19 353 LYS A CA 1
ATOM 2647 C C . LYS A 1 353 ? -6.941 -21.062 5.566 1 91.19 353 LYS A C 1
ATOM 2649 O O . LYS A 1 353 ? -6.961 -20.938 6.793 1 91.19 353 LYS A O 1
ATOM 2654 N N . ARG A 1 354 ? -6.797 -22.234 5.02 1 89.06 354 ARG A N 1
ATOM 2655 C CA . ARG A 1 354 ? -6.746 -23.484 5.766 1 89.06 354 ARG A CA 1
ATOM 2656 C C . ARG A 1 354 ? -5.535 -23.516 6.691 1 89.06 354 ARG A C 1
ATOM 2658 O O . ARG A 1 354 ? -5.52 -24.266 7.668 1 89.06 354 ARG A O 1
ATOM 2665 N N . ASN A 1 355 ? -4.57 -22.703 6.367 1 92.88 355 ASN A N 1
ATOM 2666 C CA . ASN A 1 355 ? -3.342 -22.688 7.148 1 92.88 355 ASN A CA 1
ATOM 2667 C C . ASN A 1 355 ? -3.426 -21.719 8.32 1 92.88 355 ASN A C 1
ATOM 2669 O O . ASN A 1 355 ? -2.529 -21.672 9.164 1 92.88 355 ASN A O 1
ATOM 2673 N N . TRP A 1 356 ? -4.469 -20.906 8.43 1 93.75 356 TRP A N 1
ATOM 2674 C CA . TRP A 1 356 ? -4.578 -19.844 9.43 1 93.75 356 TRP A CA 1
ATOM 2675 C C . TRP A 1 356 ? -4.535 -20.422 10.844 1 93.75 356 TRP A C 1
ATOM 2677 O O . TRP A 1 356 ? -3.885 -19.859 11.727 1 93.75 356 TRP A O 1
ATOM 2687 N N . PRO A 1 357 ? -5.203 -21.609 11.125 1 93.12 357 PRO A N 1
ATOM 2688 C CA . PRO A 1 357 ? -5.102 -22.172 12.469 1 93.12 357 PRO A CA 1
ATOM 2689 C C . PRO A 1 357 ? -3.672 -22.562 12.836 1 93.12 357 PRO A C 1
ATOM 2691 O O . PRO A 1 357 ? -3.285 -22.469 14.008 1 93.12 357 PRO A O 1
ATOM 2694 N N . VAL A 1 358 ? -2.898 -23 11.859 1 95 358 VAL A N 1
ATOM 2695 C CA . VAL A 1 358 ? -1.504 -23.359 12.109 1 95 358 VAL A CA 1
ATOM 2696 C C . VAL A 1 358 ? -0.716 -22.109 12.492 1 95 358 VAL A C 1
ATOM 2698 O O . VAL A 1 358 ? 0.097 -22.141 13.422 1 95 358 VAL A O 1
ATOM 2701 N N . LEU A 1 359 ? -0.946 -21 11.766 1 96.44 359 LEU A N 1
ATOM 2702 C CA . LEU A 1 359 ? -0.286 -19.734 12.094 1 96.44 359 LEU A CA 1
ATOM 2703 C C . LEU A 1 359 ? -0.666 -19.281 13.5 1 96.44 359 LEU A C 1
ATOM 2705 O O . LEU A 1 359 ? 0.196 -18.859 14.273 1 96.44 359 LEU A O 1
ATOM 2709 N N . ALA A 1 360 ? -1.953 -19.391 13.828 1 95.44 360 ALA A N 1
ATOM 2710 C CA . ALA A 1 360 ? -2.418 -19.016 15.156 1 95.44 360 ALA A CA 1
ATOM 2711 C C . ALA A 1 360 ? -1.736 -19.859 16.234 1 95.44 360 ALA A C 1
ATOM 2713 O O . ALA A 1 360 ? -1.334 -19.328 17.281 1 95.44 360 ALA A O 1
ATOM 2714 N N . ALA A 1 361 ? -1.592 -21.141 15.984 1 95.19 361 ALA A N 1
ATOM 2715 C CA . ALA A 1 361 ? -0.947 -22.047 16.938 1 95.19 361 ALA A CA 1
ATOM 2716 C C . ALA A 1 361 ? 0.519 -21.672 17.141 1 95.19 361 ALA A C 1
ATOM 2718 O O . ALA A 1 361 ? 1.027 -21.703 18.266 1 95.19 361 ALA A O 1
ATOM 2719 N N . ALA A 1 362 ? 1.169 -21.359 16.062 1 97.06 362 ALA A N 1
ATOM 2720 C CA . ALA A 1 362 ? 2.572 -20.953 16.156 1 97.06 362 ALA A CA 1
ATOM 2721 C C . ALA A 1 362 ? 2.73 -19.672 16.953 1 97.06 362 ALA A C 1
ATOM 2723 O O . ALA A 1 362 ? 3.648 -19.531 17.766 1 97.06 362 ALA A O 1
ATOM 2724 N N . LEU A 1 363 ? 1.862 -18.703 16.734 1 96.5 363 LEU A N 1
ATOM 2725 C CA . LEU A 1 363 ? 1.887 -17.453 17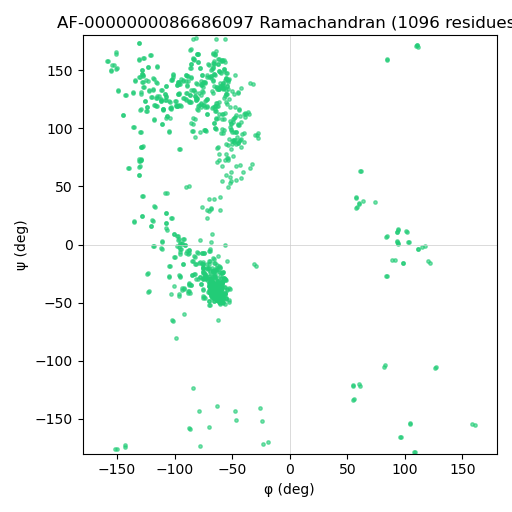.469 1 96.5 363 LEU A CA 1
ATOM 2726 C C . LEU A 1 363 ? 1.657 -17.672 18.953 1 96.5 363 LEU A C 1
ATOM 2728 O O . LEU A 1 363 ? 2.34 -17.078 19.797 1 96.5 363 LEU A O 1
ATOM 2732 N N . ARG A 1 364 ? 0.754 -18.516 19.281 1 94.12 364 ARG A N 1
ATOM 2733 C CA . ARG A 1 364 ? 0.469 -18.828 20.688 1 94.12 364 ARG A CA 1
ATOM 2734 C C . ARG A 1 364 ? 1.676 -19.469 21.359 1 94.12 364 ARG A C 1
ATOM 2736 O O . ARG A 1 364 ? 2.018 -19.125 22.484 1 94.12 364 ARG A O 1
ATOM 2743 N N . GLN A 1 365 ? 2.254 -20.391 20.656 1 96.12 365 GLN A N 1
ATOM 2744 C CA . GLN A 1 365 ? 3.43 -21.031 21.219 1 96.12 365 GLN A CA 1
ATOM 2745 C C . GLN A 1 365 ? 4.559 -20.031 21.453 1 96.12 365 GLN A C 1
ATOM 2747 O O . GLN A 1 365 ? 5.215 -20.047 22.5 1 96.12 365 GLN A O 1
ATOM 2752 N N . ALA A 1 366 ? 4.793 -19.203 20.469 1 97 366 ALA A N 1
ATOM 2753 C CA . ALA A 1 366 ? 5.84 -18.188 20.594 1 97 366 ALA A CA 1
ATOM 2754 C C . ALA A 1 366 ? 5.57 -17.266 21.781 1 97 366 ALA A C 1
ATOM 2756 O O . ALA A 1 366 ? 6.5 -16.828 22.453 1 97 366 ALA A O 1
ATOM 2757 N N . ALA A 1 367 ? 4.348 -16.969 22.016 1 92.44 367 ALA A N 1
ATOM 2758 C CA . ALA A 1 367 ? 3.955 -16.078 23.109 1 92.44 367 ALA A CA 1
ATOM 2759 C C . ALA A 1 367 ? 4.344 -16.688 24.469 1 92.44 367 ALA A C 1
ATOM 2761 O O . ALA A 1 367 ? 4.477 -15.961 25.453 1 92.44 367 ALA A O 1
ATOM 2762 N N . THR A 1 368 ? 4.59 -17.969 24.469 1 94.06 368 THR A N 1
ATOM 2763 C CA . THR A 1 368 ? 4.988 -18.625 25.719 1 94.06 368 THR A CA 1
ATOM 2764 C C . THR A 1 368 ? 6.508 -18.766 25.781 1 94.06 368 THR A C 1
ATOM 2766 O O . THR A 1 368 ? 7.039 -19.359 26.719 1 94.06 368 THR A O 1
ATOM 2769 N N . GLY A 1 369 ? 7.16 -18.328 24.766 1 96.75 369 GLY A N 1
ATOM 2770 C CA . GLY A 1 369 ? 8.617 -18.312 24.797 1 96.75 369 GLY A CA 1
ATOM 2771 C C . GLY A 1 369 ? 9.234 -19.453 24.016 1 96.75 369 GLY A C 1
ATOM 2772 O O . GLY A 1 369 ? 10.438 -19.719 24.141 1 96.75 369 GLY A O 1
ATOM 2773 N N . ASP A 1 370 ? 8.445 -20.156 23.266 1 98.06 370 ASP A N 1
ATOM 2774 C CA . ASP A 1 370 ? 8.906 -21.297 22.484 1 98.06 370 ASP A CA 1
ATOM 2775 C C . ASP A 1 370 ? 8.562 -21.125 21 1 98.06 370 ASP A C 1
ATOM 2777 O O . ASP A 1 370 ? 7.395 -21.109 20.625 1 98.06 370 ASP A O 1
ATOM 2781 N N . ALA A 1 371 ? 9.633 -21.078 20.188 1 98.06 371 ALA A N 1
ATOM 2782 C CA . ALA A 1 371 ? 9.398 -20.812 18.766 1 98.06 371 ALA A CA 1
ATOM 2783 C C . ALA A 1 371 ? 9.625 -22.078 17.938 1 98.06 371 ALA A C 1
ATOM 2785 O O . ALA A 1 371 ? 9.938 -22 16.75 1 98.06 371 ALA A O 1
ATOM 2786 N N . SER A 1 372 ? 9.438 -23.25 18.516 1 98.12 372 SER A N 1
ATOM 2787 C CA . SER A 1 372 ? 9.742 -24.516 17.859 1 98.12 372 SER A CA 1
ATOM 2788 C C . SER A 1 372 ? 8.852 -24.719 16.625 1 98.12 372 SER A C 1
ATOM 2790 O O . SER A 1 372 ? 9.328 -25.141 15.578 1 98.12 372 SER A O 1
ATOM 2792 N N . LEU A 1 373 ? 7.594 -24.438 16.75 1 98 373 LEU A N 1
ATOM 2793 C CA . LEU A 1 373 ? 6.703 -24.609 15.609 1 98 373 LEU A CA 1
ATOM 2794 C C . LEU A 1 373 ? 7.07 -23.656 14.484 1 98 373 LEU A C 1
ATOM 2796 O O . LEU A 1 373 ? 7.066 -24.031 13.312 1 98 373 LEU A O 1
ATOM 2800 N N . PHE A 1 374 ? 7.43 -22.438 14.82 1 96.94 374 PHE A N 1
ATOM 2801 C CA . PHE A 1 374 ? 7.871 -21.484 13.812 1 96.94 374 PHE A CA 1
ATOM 2802 C C . PHE A 1 374 ? 9.117 -22 13.102 1 96.94 374 PHE A C 1
ATOM 2804 O O . PHE A 1 374 ? 9.234 -21.891 11.875 1 96.94 374 PHE A O 1
ATOM 2811 N N . ARG A 1 375 ? 10.047 -22.516 13.812 1 96.19 375 ARG A N 1
ATOM 2812 C CA . ARG A 1 375 ? 11.281 -23.031 13.227 1 96.19 375 ARG A CA 1
ATOM 2813 C C . ARG A 1 375 ? 10.992 -24.188 12.266 1 96.19 375 ARG A C 1
ATOM 2815 O O . ARG A 1 375 ? 11.508 -24.203 11.141 1 96.19 375 ARG A O 1
ATOM 2822 N N . ASP A 1 376 ? 10.156 -25.094 12.703 1 96.06 376 ASP A N 1
ATOM 2823 C CA . ASP A 1 376 ? 9.805 -26.219 11.844 1 96.06 376 ASP A CA 1
ATOM 2824 C C . ASP A 1 376 ? 9.086 -25.75 10.578 1 96.06 376 ASP A C 1
ATOM 2826 O O . ASP A 1 376 ? 9.352 -26.25 9.484 1 96.06 376 ASP A O 1
ATOM 2830 N N . LEU A 1 377 ? 8.18 -24.797 10.766 1 95.44 377 LEU A N 1
ATOM 2831 C CA . LEU A 1 377 ? 7.457 -24.266 9.617 1 95.44 377 LEU A CA 1
ATOM 2832 C C . LEU A 1 377 ? 8.398 -23.516 8.68 1 95.44 377 LEU A C 1
ATOM 2834 O O . LEU A 1 377 ? 8.32 -23.688 7.457 1 95.44 377 LEU A O 1
ATOM 2838 N N . ALA A 1 378 ? 9.289 -22.703 9.242 1 93.56 378 ALA A N 1
ATOM 2839 C CA . ALA A 1 378 ? 10.25 -21.969 8.422 1 93.56 378 ALA A CA 1
ATOM 2840 C C . ALA A 1 378 ? 11.094 -22.922 7.578 1 93.56 378 ALA A C 1
ATOM 2842 O O . ALA A 1 378 ? 11.297 -22.688 6.387 1 93.56 378 ALA A O 1
ATOM 2843 N N . ASP A 1 379 ? 11.539 -23.969 8.195 1 91.75 379 ASP A N 1
ATOM 2844 C CA . ASP A 1 379 ? 12.375 -24.953 7.512 1 91.75 379 ASP A CA 1
ATOM 2845 C C . ASP A 1 379 ? 11.586 -25.703 6.441 1 91.75 379 ASP A C 1
ATOM 2847 O O . ASP A 1 379 ? 12.055 -25.859 5.312 1 91.75 379 ASP A O 1
ATOM 2851 N N . GLN A 1 380 ? 10.43 -26.094 6.809 1 90.19 380 GLN A N 1
ATOM 2852 C CA . GLN A 1 380 ? 9.578 -26.844 5.883 1 90.19 380 GLN A CA 1
ATOM 2853 C C . GLN A 1 380 ? 9.219 -25.984 4.668 1 90.19 380 GLN A C 1
ATOM 2855 O O . GLN A 1 380 ? 9.312 -26.453 3.529 1 90.19 380 GLN A O 1
ATOM 2860 N N . LEU A 1 381 ? 8.891 -24.781 4.922 1 88.12 381 LEU A N 1
ATOM 2861 C CA . LEU A 1 381 ? 8.422 -23.891 3.867 1 88.12 381 LEU A CA 1
ATOM 2862 C C . LEU A 1 381 ? 9.578 -23.469 2.971 1 88.12 381 LEU A C 1
ATOM 2864 O O . LEU A 1 381 ? 9.383 -23.219 1.777 1 88.12 381 LEU A O 1
ATOM 2868 N N . ALA A 1 382 ? 10.75 -23.422 3.525 1 86.94 382 ALA A N 1
ATOM 2869 C CA . ALA A 1 382 ? 11.938 -23.109 2.738 1 86.94 382 ALA A CA 1
ATOM 2870 C C . ALA A 1 382 ? 12.453 -24.344 2.002 1 86.94 382 ALA A C 1
ATOM 2872 O O . ALA A 1 382 ? 13.258 -24.219 1.07 1 86.94 382 ALA A O 1
ATOM 2873 N N . GLY A 1 383 ? 12.031 -25.547 2.391 1 86.88 383 GLY A N 1
ATOM 2874 C CA . GLY A 1 383 ? 12.422 -26.797 1.748 1 86.88 383 GLY A CA 1
ATOM 2875 C C . GLY A 1 383 ? 13.617 -27.453 2.41 1 86.88 383 GLY A C 1
ATOM 2876 O O . GLY A 1 383 ? 14.203 -28.391 1.858 1 86.88 383 GLY A O 1
ATOM 2877 N N . ARG A 1 384 ? 13.945 -26.984 3.584 1 88.88 384 ARG A N 1
ATOM 2878 C CA . ARG A 1 384 ? 15.078 -27.594 4.266 1 88.88 384 ARG A CA 1
ATOM 2879 C C . ARG A 1 384 ? 14.711 -28.969 4.816 1 88.88 384 ARG A C 1
ATOM 2881 O O . ARG A 1 384 ? 13.789 -29.094 5.625 1 88.88 384 ARG A O 1
ATOM 2888 N N . ASN A 1 385 ? 15.469 -29.922 4.406 1 90.94 385 ASN A N 1
ATOM 2889 C CA . ASN A 1 385 ? 15.258 -31.281 4.902 1 90.94 385 ASN A CA 1
ATOM 2890 C C . ASN A 1 385 ? 15.875 -31.469 6.281 1 90.94 385 ASN A C 1
ATOM 2892 O O . ASN A 1 385 ? 16.734 -30.688 6.699 1 90.94 385 ASN A O 1
ATOM 2896 N N . ALA A 1 386 ? 15.477 -32.531 6.969 1 92.06 386 ALA A N 1
ATOM 2897 C CA . ALA A 1 386 ? 15.961 -32.844 8.312 1 92.06 386 ALA A CA 1
ATOM 2898 C C . ALA A 1 386 ? 17.484 -33.031 8.312 1 92.06 386 ALA A C 1
ATOM 2900 O O . ALA A 1 386 ? 18.156 -32.719 9.297 1 92.06 386 ALA A O 1
ATOM 2901 N N . ASP A 1 387 ? 18.016 -33.469 7.168 1 93.38 387 ASP A N 1
ATOM 2902 C CA . ASP A 1 387 ? 19.438 -33.75 7.102 1 93.38 387 ASP A CA 1
ATOM 2903 C C . ASP A 1 387 ? 20.219 -32.5 6.656 1 93.38 387 ASP A C 1
ATOM 2905 O O . ASP A 1 387 ? 21.438 -32.562 6.441 1 93.38 387 ASP A O 1
ATOM 2909 N N . GLY A 1 388 ? 19.516 -31.422 6.414 1 89.75 388 GLY A N 1
ATOM 2910 C CA . GLY A 1 388 ? 20.172 -30.156 6.09 1 89.75 388 GLY A CA 1
ATOM 2911 C C . GLY A 1 388 ? 20.312 -29.922 4.598 1 89.75 388 GLY A C 1
ATOM 2912 O O . GLY A 1 388 ? 20.812 -28.891 4.168 1 89.75 388 GLY A O 1
ATOM 2913 N N . THR A 1 389 ? 19.844 -30.844 3.848 1 93 389 THR A N 1
ATOM 2914 C CA . THR A 1 389 ? 19.891 -30.656 2.4 1 93 389 THR A CA 1
ATOM 2915 C C . THR A 1 389 ? 18.703 -29.828 1.925 1 93 389 THR A C 1
ATOM 2917 O O . THR A 1 389 ? 17.719 -29.656 2.65 1 93 389 THR A O 1
ATOM 2920 N N . TRP A 1 390 ? 18.859 -29.234 0.705 1 90.81 390 TRP A N 1
ATOM 2921 C CA . TRP A 1 390 ? 17.859 -28.328 0.141 1 90.81 390 TRP A CA 1
ATOM 2922 C C . TRP A 1 390 ? 17.484 -28.75 -1.273 1 90.81 390 TRP A C 1
ATOM 2924 O O . TRP A 1 390 ? 18.281 -29.375 -1.978 1 90.81 390 TRP A O 1
ATOM 2934 N N . PRO A 1 391 ? 16.188 -28.438 -1.66 1 87.56 391 PRO A N 1
ATOM 2935 C CA . PRO A 1 391 ? 15.891 -28.547 -3.09 1 87.56 391 PRO A CA 1
ATOM 2936 C C . PRO A 1 391 ? 16.641 -27.531 -3.936 1 87.56 391 PRO A C 1
ATOM 2938 O O . PRO A 1 391 ? 17.172 -26.562 -3.4 1 87.56 391 PRO A O 1
ATOM 2941 N N . PRO A 1 392 ? 16.641 -27.828 -5.234 1 90.62 392 PRO A N 1
ATOM 2942 C CA . PRO A 1 392 ? 17.297 -26.844 -6.105 1 90.62 392 PRO A CA 1
ATOM 2943 C C . PRO A 1 392 ? 16.719 -25.438 -5.941 1 90.62 392 PRO A C 1
ATOM 2945 O O . PRO A 1 392 ? 15.508 -25.281 -5.77 1 90.62 392 PRO A O 1
ATOM 2948 N N . SER A 1 393 ? 17.688 -24.453 -6.043 1 92.19 393 SER A N 1
ATOM 2949 C CA . SER A 1 393 ? 17.297 -23.078 -5.801 1 92.19 393 SER A CA 1
ATOM 2950 C C . SER A 1 393 ? 17.438 -22.219 -7.059 1 92.19 393 SER A C 1
ATOM 2952 O O . SER A 1 393 ? 18.172 -22.594 -7.977 1 92.19 393 SER A O 1
ATOM 2954 N N . GLY A 1 394 ? 16.641 -21.156 -7.184 1 95.12 394 GLY A N 1
ATOM 2955 C CA . GLY A 1 394 ? 16.938 -20.078 -8.109 1 95.12 394 GLY A CA 1
ATOM 2956 C C . GLY A 1 394 ? 16.094 -20.109 -9.367 1 95.12 394 GLY A C 1
ATOM 2957 O O . GLY A 1 394 ? 16.25 -19.266 -10.25 1 95.12 394 GLY A O 1
ATOM 2958 N N . ALA A 1 395 ? 15.156 -21.062 -9.484 1 95.44 395 ALA A N 1
ATOM 2959 C CA . ALA A 1 395 ? 14.344 -21.172 -10.695 1 95.44 395 ALA A CA 1
ATOM 2960 C C . ALA A 1 395 ? 13.492 -19.922 -10.906 1 95.44 395 ALA A C 1
ATOM 2962 O O . ALA A 1 395 ? 13.32 -19.469 -12.039 1 95.44 395 ALA A O 1
ATOM 2963 N N . PHE A 1 396 ? 12.977 -19.375 -9.805 1 95.44 396 PHE A N 1
ATOM 2964 C CA . PHE A 1 396 ? 12.164 -18.156 -9.898 1 95.44 396 PHE A CA 1
ATOM 2965 C C . PHE A 1 396 ? 12.977 -17 -10.477 1 95.44 396 PHE A C 1
ATOM 2967 O O . PHE A 1 396 ? 12.562 -16.375 -11.445 1 95.44 396 PHE A O 1
ATOM 2974 N N . PHE A 1 397 ? 14.141 -16.766 -9.945 1 96.44 397 PHE A N 1
ATOM 2975 C CA . PHE A 1 397 ? 15.023 -15.688 -10.383 1 96.44 397 PHE A CA 1
ATOM 2976 C C . PHE A 1 397 ? 15.461 -15.898 -11.828 1 96.44 397 PHE A C 1
ATOM 2978 O O . PHE A 1 397 ? 15.398 -14.977 -12.641 1 96.44 397 PHE A O 1
ATOM 2985 N N . ALA A 1 398 ? 15.844 -17.094 -12.117 1 97.31 398 ALA A N 1
ATOM 2986 C CA . ALA A 1 398 ? 16.375 -17.391 -13.445 1 97.31 398 ALA A CA 1
ATOM 2987 C C . ALA A 1 398 ? 15.32 -17.188 -14.523 1 97.31 398 ALA A C 1
ATOM 2989 O O . ALA A 1 398 ? 15.609 -16.688 -15.609 1 97.31 398 ALA A O 1
ATOM 2990 N N . THR A 1 399 ? 14.094 -17.578 -14.211 1 97.44 399 THR A N 1
ATOM 2991 C CA . THR A 1 399 ? 13.016 -17.422 -15.18 1 97.44 399 THR A CA 1
ATOM 2992 C C . THR A 1 399 ? 12.594 -15.961 -15.297 1 97.44 399 THR A C 1
ATOM 2994 O O . THR A 1 399 ? 12.508 -15.43 -16.406 1 97.44 399 THR A O 1
ATOM 2997 N N . THR A 1 400 ? 12.43 -15.273 -14.18 1 97.12 400 THR A N 1
ATOM 2998 C CA . THR A 1 400 ? 11.938 -13.898 -14.211 1 97.12 400 THR A CA 1
ATOM 2999 C C . THR A 1 400 ? 13.016 -12.945 -14.727 1 97.12 400 THR A C 1
ATOM 3001 O O . THR A 1 400 ? 12.703 -11.922 -15.336 1 97.12 400 THR A O 1
ATOM 3004 N N . ALA A 1 401 ? 14.266 -13.336 -14.57 1 97.5 401 ALA A N 1
ATOM 3005 C CA . ALA A 1 401 ? 15.352 -12.531 -15.117 1 97.5 401 ALA A CA 1
ATOM 3006 C C . ALA A 1 401 ? 15.297 -12.508 -16.641 1 97.5 401 ALA A C 1
ATOM 3008 O O . ALA A 1 401 ? 15.781 -11.57 -17.281 1 97.5 401 ALA A O 1
ATOM 3009 N N . GLN A 1 402 ? 14.719 -13.508 -17.188 1 97.25 402 GLN A N 1
ATOM 3010 C CA . GLN A 1 402 ? 14.555 -13.562 -18.641 1 97.25 402 GLN A CA 1
ATOM 3011 C C . GLN A 1 402 ? 13.305 -12.805 -19.078 1 97.25 402 GLN A C 1
ATOM 3013 O O . GLN A 1 402 ? 13.258 -12.258 -20.188 1 97.25 402 GLN A O 1
ATOM 3018 N N . ASP A 1 403 ? 12.359 -12.703 -18.219 1 97.5 403 ASP A N 1
ATOM 3019 C CA . ASP A 1 403 ? 11.047 -12.188 -18.594 1 97.5 403 ASP A CA 1
ATOM 3020 C C . ASP A 1 403 ? 10.945 -10.688 -18.344 1 97.5 403 ASP A C 1
ATOM 3022 O O . ASP A 1 403 ? 10.359 -9.953 -19.125 1 97.5 403 ASP A O 1
ATOM 3026 N N . TYR A 1 404 ? 11.531 -10.234 -17.234 1 97.12 404 TYR A N 1
ATOM 3027 C CA . TYR A 1 404 ? 11.297 -8.883 -16.734 1 97.12 404 TYR A CA 1
ATOM 3028 C C . TYR A 1 404 ? 12 -7.848 -17.594 1 97.12 404 TYR A C 1
ATOM 3030 O O . TYR A 1 404 ? 13.102 -8.094 -18.094 1 97.12 404 TYR A O 1
ATOM 3038 N N . ARG A 1 405 ? 11.281 -6.734 -17.828 1 97.5 405 ARG A N 1
ATOM 3039 C CA . ARG A 1 405 ? 12.039 -5.539 -18.172 1 97.5 405 ARG A CA 1
ATOM 3040 C C . ARG A 1 405 ? 12.906 -5.078 -17 1 97.5 405 ARG A C 1
ATOM 3042 O O . ARG A 1 405 ? 12.398 -4.48 -16.047 1 97.5 405 ARG A O 1
ATOM 3049 N N . ILE A 1 406 ? 14.211 -5.336 -17.094 1 97.19 406 ILE A N 1
ATOM 3050 C CA . ILE A 1 406 ? 15.109 -5.16 -15.961 1 97.19 406 ILE A CA 1
ATOM 3051 C C . ILE A 1 406 ? 15.516 -3.693 -15.844 1 97.19 406 ILE A C 1
ATOM 3053 O O . ILE A 1 406 ? 15.945 -3.082 -16.812 1 97.19 406 ILE A O 1
ATOM 3057 N N . ASP A 1 407 ? 15.352 -3.098 -14.664 1 96.75 407 ASP A N 1
ATOM 3058 C CA . ASP A 1 407 ? 15.906 -1.788 -14.328 1 96.75 407 ASP A CA 1
ATOM 3059 C C . ASP A 1 407 ? 17.375 -1.896 -13.93 1 96.75 407 ASP A C 1
ATOM 3061 O O . ASP A 1 407 ? 17.719 -2.635 -13.008 1 96.75 407 ASP A O 1
ATOM 3065 N N . ARG A 1 408 ? 18.234 -1.143 -14.617 1 97.38 408 ARG A N 1
ATOM 3066 C CA . ARG A 1 408 ? 19.656 -1.281 -14.367 1 97.38 408 ARG A CA 1
ATOM 3067 C C . ARG A 1 408 ? 20.141 -0.242 -13.359 1 97.38 408 ARG A C 1
ATOM 3069 O O . ARG A 1 408 ? 21.281 -0.304 -12.898 1 97.38 408 ARG A O 1
ATOM 3076 N N . ASP A 1 409 ? 19.281 0.683 -13.008 1 97.44 409 ASP A N 1
ATOM 3077 C CA . ASP A 1 409 ? 19.641 1.708 -12.031 1 97.44 409 ASP A CA 1
ATOM 3078 C C . ASP A 1 409 ? 19.484 1.191 -10.602 1 97.44 409 ASP A C 1
ATOM 3080 O O . ASP A 1 409 ? 18.359 1.111 -10.094 1 97.44 409 ASP A O 1
ATOM 3084 N N . THR A 1 410 ? 20.609 0.962 -9.961 1 97.56 410 THR A N 1
ATOM 3085 C CA . THR A 1 410 ? 20.609 0.375 -8.625 1 97.56 410 THR A CA 1
ATOM 3086 C C . THR A 1 410 ? 19.969 1.331 -7.617 1 97.56 410 THR A C 1
ATOM 3088 O O . THR A 1 410 ? 19.453 0.901 -6.582 1 97.56 410 THR A O 1
ATOM 30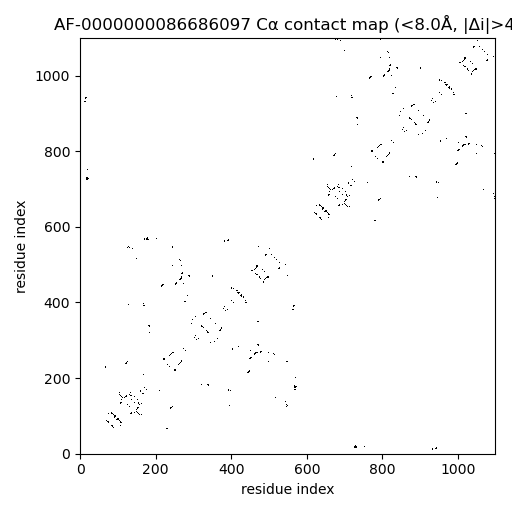91 N N . ASP A 1 411 ? 19.922 2.656 -7.895 1 97.12 411 ASP A N 1
ATOM 3092 C CA . ASP A 1 411 ? 19.281 3.615 -6.996 1 97.12 411 ASP A CA 1
ATOM 3093 C C . ASP A 1 411 ? 17.766 3.402 -6.949 1 97.12 411 ASP A C 1
ATOM 3095 O O . ASP A 1 411 ? 17.141 3.643 -5.918 1 97.12 411 ASP A O 1
ATOM 3099 N N . HIS A 1 412 ? 17.234 2.928 -8.062 1 96.94 412 HIS A N 1
ATOM 3100 C CA . HIS A 1 412 ? 15.797 2.672 -8.086 1 96.94 412 HIS A CA 1
ATOM 3101 C C . HIS A 1 412 ? 15.422 1.526 -7.148 1 96.94 412 HIS A C 1
ATOM 3103 O O . HIS A 1 412 ? 14.344 1.533 -6.551 1 96.94 412 HIS A O 1
ATOM 3109 N N . TYR A 1 413 ? 16.297 0.559 -7.004 1 97.38 413 TYR A N 1
ATOM 3110 C CA . TYR A 1 413 ? 16.062 -0.549 -6.086 1 97.38 413 TYR A CA 1
ATOM 3111 C C . TYR A 1 413 ? 16.156 -0.087 -4.637 1 97.38 413 TYR A C 1
ATOM 3113 O O . TYR A 1 413 ? 15.383 -0.525 -3.783 1 97.38 413 TYR A O 1
ATOM 3121 N N . MET A 1 414 ? 17.156 0.784 -4.352 1 96.38 414 MET A N 1
ATOM 3122 C CA . MET A 1 414 ? 17.281 1.359 -3.014 1 96.38 414 MET A CA 1
ATOM 3123 C C . MET A 1 414 ? 16.047 2.188 -2.66 1 96.38 414 MET A C 1
ATOM 3125 O O . MET A 1 414 ? 15.531 2.092 -1.547 1 96.38 414 MET A O 1
ATOM 3129 N N . ASP A 1 415 ? 15.57 2.945 -3.652 1 95.25 415 ASP A N 1
ATOM 3130 C CA . ASP A 1 415 ? 14.359 3.744 -3.457 1 95.25 415 ASP A CA 1
ATOM 3131 C C . ASP A 1 415 ? 13.148 2.852 -3.213 1 95.25 415 ASP A C 1
ATOM 3133 O O . ASP A 1 415 ? 12.312 3.15 -2.359 1 95.25 415 ASP A O 1
ATOM 3137 N N . ALA A 1 416 ? 13.078 1.787 -3.963 1 95.56 416 ALA A N 1
ATOM 3138 C CA . ALA A 1 416 ? 11.961 0.854 -3.812 1 95.56 416 ALA A CA 1
ATOM 3139 C C . ALA A 1 416 ? 11.953 0.229 -2.422 1 95.56 416 ALA A C 1
ATOM 3141 O O . ALA A 1 416 ? 10.891 0.028 -1.831 1 95.56 416 ALA A O 1
ATOM 3142 N N . GLY A 1 417 ? 13.141 -0.109 -1.937 1 95.56 417 GLY A N 1
ATOM 3143 C CA . GLY A 1 417 ? 13.227 -0.64 -0.585 1 95.56 417 GLY A CA 1
ATOM 3144 C C . GLY A 1 417 ? 12.758 0.343 0.472 1 95.56 417 GLY A C 1
ATOM 3145 O O . GLY A 1 417 ? 11.977 -0.014 1.354 1 95.56 417 GLY A O 1
ATOM 3146 N N . ARG A 1 418 ? 13.164 1.575 0.383 1 94.12 418 ARG A N 1
ATOM 3147 C CA . ARG A 1 418 ? 12.773 2.627 1.314 1 94.12 418 ARG A CA 1
ATOM 3148 C C . ARG A 1 418 ? 11.266 2.879 1.258 1 94.12 418 ARG A C 1
ATOM 3150 O O . ARG A 1 418 ? 10.609 2.949 2.295 1 94.12 418 ARG A O 1
ATOM 3157 N N . HIS A 1 419 ? 10.773 3.012 0.053 1 94.69 419 HIS A N 1
ATOM 3158 C CA . HIS A 1 419 ? 9.359 3.293 -0.182 1 94.69 419 HIS A CA 1
ATOM 3159 C C . HIS A 1 419 ? 8.484 2.121 0.256 1 94.69 419 HIS A C 1
ATOM 3161 O O . HIS A 1 419 ? 7.445 2.32 0.887 1 94.69 419 HIS A O 1
ATOM 3167 N N . GLY A 1 420 ? 8.914 0.898 -0.065 1 95 420 GLY A N 1
ATOM 3168 C CA . GLY A 1 420 ? 8.18 -0.293 0.334 1 95 420 GLY A CA 1
ATOM 3169 C C . GLY A 1 420 ? 8.047 -0.435 1.839 1 95 420 GLY A C 1
ATOM 3170 O O . GLY A 1 420 ? 6.996 -0.835 2.338 1 95 420 GLY A O 1
ATOM 3171 N N . HIS A 1 421 ? 9.062 -0.079 2.559 1 94.25 421 HIS A N 1
ATOM 3172 C CA . HIS A 1 421 ? 9.062 -0.169 4.016 1 94.25 421 HIS A CA 1
ATOM 3173 C C . HIS A 1 421 ? 7.977 0.717 4.621 1 94.25 421 HIS A C 1
ATOM 3175 O O . HIS A 1 421 ? 7.375 0.361 5.637 1 94.25 421 HIS A O 1
ATOM 3181 N N . ALA A 1 422 ? 7.711 1.81 3.984 1 93 422 ALA A N 1
ATOM 3182 C CA . ALA A 1 422 ? 6.699 2.742 4.477 1 93 422 ALA A CA 1
ATOM 3183 C C . ALA A 1 422 ? 5.293 2.238 4.164 1 93 422 ALA A C 1
ATOM 3185 O O . ALA A 1 422 ? 4.371 2.41 4.969 1 93 422 ALA A O 1
ATOM 3186 N N . MET A 1 423 ? 5.129 1.573 3.062 1 93.75 423 MET A N 1
ATOM 3187 C CA . MET A 1 423 ? 3.809 1.188 2.576 1 93.75 423 MET A CA 1
ATOM 3188 C C . MET A 1 423 ? 3.381 -0.152 3.164 1 93.75 423 MET A C 1
ATOM 3190 O O . MET A 1 423 ? 2.188 -0.403 3.346 1 93.75 423 MET A O 1
ATOM 3194 N N . SER A 1 424 ? 4.34 -0.991 3.346 1 95.19 424 SER A N 1
ATOM 3195 C CA . SER A 1 424 ? 4.059 -2.375 3.715 1 95.19 424 SER A CA 1
ATOM 3196 C C . SER A 1 424 ? 4.855 -2.791 4.945 1 95.19 424 SER A C 1
ATOM 3198 O O . SER A 1 424 ? 5.812 -3.561 4.84 1 95.19 424 SER A O 1
ATOM 3200 N N . PRO A 1 425 ? 4.387 -2.498 6.082 1 92.81 425 PRO A N 1
ATOM 3201 C CA . PRO A 1 425 ? 5.191 -2.629 7.301 1 92.81 425 PRO A CA 1
ATOM 3202 C C . PRO A 1 425 ? 5.59 -4.074 7.59 1 92.81 425 PRO A C 1
ATOM 3204 O O . PRO A 1 425 ? 6.574 -4.312 8.297 1 92.81 425 PRO A O 1
ATOM 3207 N N . HIS A 1 426 ? 4.863 -5.043 7.047 1 96.31 426 HIS A N 1
ATOM 3208 C CA . HIS A 1 426 ? 5.18 -6.422 7.398 1 96.31 426 HIS A CA 1
ATOM 3209 C C . HIS A 1 426 ? 5.902 -7.129 6.258 1 96.31 426 HIS A C 1
ATOM 3211 O O . HIS A 1 426 ? 6.695 -8.047 6.492 1 96.31 426 HIS A O 1
ATOM 3217 N N . PHE A 1 427 ? 5.66 -6.691 5.047 1 96.62 427 PHE A N 1
ATOM 3218 C CA . PHE A 1 427 ? 6.125 -7.543 3.959 1 96.62 427 PHE A CA 1
ATOM 3219 C C . PHE A 1 427 ? 6.965 -6.746 2.965 1 96.62 427 PHE A C 1
ATOM 3221 O O . PHE A 1 427 ? 7.082 -7.125 1.799 1 96.62 427 PHE A O 1
ATOM 3228 N N . TRP A 1 428 ? 7.555 -5.668 3.41 1 93.88 428 TRP A N 1
ATOM 3229 C CA . TRP A 1 428 ? 8.398 -4.812 2.584 1 93.88 428 TRP A CA 1
ATOM 3230 C C . TRP A 1 428 ? 9.602 -5.582 2.049 1 93.88 428 TRP A C 1
ATOM 3232 O O . TRP A 1 428 ? 10.18 -5.215 1.024 1 93.88 428 TRP A O 1
ATOM 3242 N N . TRP A 1 429 ? 9.992 -6.598 2.68 1 92.06 429 TRP A N 1
ATOM 3243 C CA . TRP A 1 429 ? 11.227 -7.324 2.41 1 92.06 429 TRP A CA 1
ATOM 3244 C C . TRP A 1 429 ? 11.086 -8.195 1.168 1 92.06 429 TRP A C 1
ATOM 3246 O O . TRP A 1 429 ? 12.07 -8.766 0.684 1 92.06 429 TRP A O 1
ATOM 3256 N N . ILE A 1 430 ? 9.875 -8.305 0.587 1 89.06 430 ILE A N 1
ATOM 3257 C CA . ILE A 1 430 ? 9.641 -9.125 -0.592 1 89.06 430 ILE A CA 1
ATOM 3258 C C . ILE A 1 430 ? 10.266 -8.469 -1.818 1 89.06 430 ILE A C 1
ATOM 3260 O O . ILE A 1 430 ? 10.484 -9.125 -2.84 1 89.06 430 ILE A O 1
ATOM 3264 N N . SER A 1 431 ? 10.508 -7.141 -1.712 1 81.94 431 SER A N 1
ATOM 3265 C CA . SER A 1 431 ? 11.016 -6.402 -2.865 1 81.94 431 SER A CA 1
ATOM 3266 C C . SER A 1 431 ? 12.016 -5.332 -2.443 1 81.94 431 SER A C 1
ATOM 3268 O O . SER A 1 431 ? 12.555 -5.379 -1.333 1 81.94 431 SER A O 1
ATOM 3270 N N . GLY A 1 432 ? 12.383 -4.605 -3.434 1 89.12 432 GLY A N 1
ATOM 3271 C CA . GLY A 1 432 ? 13.281 -3.488 -3.182 1 89.12 432 GLY A CA 1
ATOM 3272 C C . GLY A 1 432 ? 14.742 -3.9 -3.105 1 89.12 432 GLY A C 1
ATOM 3273 O O . GLY A 1 432 ? 15.328 -4.32 -4.105 1 89.12 432 GLY A O 1
ATOM 3274 N N . TYR A 1 433 ? 15.219 -3.943 -1.851 1 90.75 433 TYR A N 1
ATOM 3275 C CA . TYR A 1 433 ? 16.625 -4.234 -1.63 1 90.75 433 TYR A CA 1
ATOM 3276 C C . TYR A 1 433 ? 16.984 -5.621 -2.145 1 90.75 433 TYR A C 1
ATOM 3278 O O . TYR A 1 433 ? 18.062 -5.816 -2.727 1 90.75 433 TYR A O 1
ATOM 3286 N N . TYR A 1 434 ? 16.062 -6.477 -2.088 1 88.44 434 TYR A N 1
ATOM 3287 C CA . TYR A 1 434 ? 16.375 -7.879 -2.342 1 88.44 434 TYR A CA 1
ATOM 3288 C C . TYR A 1 434 ? 16.078 -8.25 -3.791 1 88.44 434 TYR A C 1
ATOM 3290 O O . TYR A 1 434 ? 16.266 -9.398 -4.195 1 88.44 434 TYR A O 1
ATOM 3298 N N . ASP A 1 435 ? 15.695 -7.258 -4.578 1 95.06 435 ASP A N 1
ATOM 3299 C CA . ASP A 1 435 ? 15.547 -7.395 -6.023 1 95.06 435 ASP A CA 1
ATOM 3300 C C . ASP A 1 435 ? 16.812 -6.926 -6.746 1 95.06 435 ASP A C 1
ATOM 3302 O O . ASP A 1 435 ? 16.906 -7.023 -7.969 1 95.06 435 ASP A O 1
ATOM 3306 N N . LEU A 1 436 ? 17.828 -6.496 -6.047 1 96.44 436 LEU A N 1
ATOM 3307 C CA . LEU A 1 436 ? 19.062 -5.957 -6.609 1 96.44 436 LEU A CA 1
ATOM 3308 C C . LEU A 1 436 ? 19.719 -6.973 -7.539 1 96.44 436 LEU A C 1
ATOM 3310 O O . LEU A 1 436 ? 20.406 -6.59 -8.492 1 96.44 436 LEU A O 1
ATOM 3314 N N . PRO A 1 437 ? 19.547 -8.289 -7.328 1 97 437 PRO A N 1
ATOM 3315 C CA . PRO A 1 437 ? 20.156 -9.25 -8.25 1 97 437 PRO A CA 1
ATOM 3316 C C . PRO A 1 437 ? 19.703 -9.039 -9.703 1 97 437 PRO A C 1
ATOM 3318 O O . PRO A 1 437 ? 20.469 -9.312 -10.633 1 97 437 PRO A O 1
ATOM 3321 N N . TYR A 1 438 ? 18.547 -8.531 -9.945 1 97.94 438 TYR A N 1
ATOM 3322 C CA . TYR A 1 438 ? 18.094 -8.266 -11.312 1 97.94 438 TYR A CA 1
ATOM 3323 C C . TYR A 1 438 ? 18.953 -7.203 -11.977 1 97.94 438 TYR A C 1
ATOM 3325 O O . TYR A 1 438 ? 19.312 -7.324 -13.156 1 97.94 438 TYR A O 1
ATOM 3333 N N . ALA A 1 439 ? 19.344 -6.215 -11.195 1 97.62 439 ALA A N 1
ATOM 3334 C CA . ALA A 1 439 ? 20.203 -5.164 -11.75 1 97.62 439 ALA A CA 1
ATOM 3335 C C . ALA A 1 439 ? 21.562 -5.719 -12.141 1 97.62 439 ALA A C 1
ATOM 3337 O O . ALA A 1 439 ? 22.219 -5.191 -13.039 1 97.62 439 ALA A O 1
ATOM 3338 N N . ALA A 1 440 ? 21.953 -6.77 -11.484 1 97.56 440 ALA A N 1
ATOM 3339 C CA . ALA A 1 440 ? 23.281 -7.344 -11.695 1 97.56 440 ALA A CA 1
ATOM 3340 C C . ALA A 1 440 ? 23.234 -8.469 -12.727 1 97.56 440 ALA A C 1
ATOM 3342 O O . ALA A 1 440 ? 24.266 -9.062 -13.055 1 97.56 440 ALA A O 1
ATOM 3343 N N . TYR A 1 441 ? 22.094 -8.844 -13.227 1 97.56 441 TYR A N 1
ATOM 3344 C CA . TYR A 1 441 ? 21.938 -9.969 -14.148 1 97.56 441 TYR A CA 1
ATOM 3345 C C . TYR A 1 441 ? 22.656 -9.688 -15.469 1 97.56 441 TYR A C 1
ATOM 3347 O O . TYR A 1 441 ? 22.266 -8.781 -16.203 1 97.56 441 TYR A O 1
ATOM 3355 N N . PRO A 1 442 ? 23.672 -10.5 -15.875 1 97 442 PRO A N 1
ATOM 3356 C CA . PRO A 1 442 ? 24.531 -10.117 -16.984 1 97 442 PRO A CA 1
ATOM 3357 C C . PRO A 1 442 ? 24.141 -10.805 -18.297 1 97 442 PRO A C 1
ATOM 3359 O O . PRO A 1 442 ? 24.656 -10.445 -19.359 1 97 442 PRO A O 1
ATOM 3362 N N . LEU A 1 443 ? 23.281 -11.766 -18.266 1 97.06 443 LEU A N 1
ATOM 3363 C CA . LEU A 1 443 ? 23.062 -12.602 -19.438 1 97.06 443 LEU A CA 1
ATOM 3364 C C . LEU A 1 443 ? 22.016 -11.969 -20.359 1 97.06 443 LEU A C 1
ATOM 3366 O O . LEU A 1 443 ? 21.156 -11.219 -19.906 1 97.06 443 LEU A O 1
ATOM 3370 N N . PRO A 1 444 ? 22.125 -12.266 -21.656 1 94.81 444 PRO A N 1
ATOM 3371 C CA . PRO A 1 444 ? 21.109 -11.742 -22.562 1 94.81 444 PRO A CA 1
ATOM 3372 C C . PRO A 1 444 ? 19.734 -12.344 -22.328 1 94.81 444 PRO A C 1
ATOM 3374 O O . PRO A 1 444 ? 19.625 -13.523 -21.969 1 94.81 444 PRO A O 1
ATOM 3377 N N . GLN A 1 445 ? 18.766 -11.516 -22.438 1 94.12 445 GLN A N 1
ATOM 3378 C CA . GLN A 1 445 ? 17.375 -11.984 -22.453 1 94.12 445 GLN A CA 1
ATOM 3379 C C . GLN A 1 445 ? 16.953 -12.414 -23.844 1 94.12 445 GLN A C 1
ATOM 3381 O O . GLN A 1 445 ? 16.672 -11.57 -24.703 1 94.12 445 GLN A O 1
ATOM 3386 N N . ARG A 1 446 ? 16.906 -13.711 -24 1 88.5 446 ARG A N 1
ATOM 3387 C CA . ARG A 1 446 ? 16.609 -14.258 -25.312 1 88.5 446 ARG A CA 1
ATOM 3388 C C . ARG A 1 446 ? 15.156 -14.727 -25.406 1 88.5 446 ARG A C 1
ATOM 3390 O O . ARG A 1 446 ? 14.617 -15.266 -24.438 1 88.5 446 ARG A O 1
ATOM 3397 N N . SER A 1 447 ? 14.5 -14.523 -26.516 1 90.88 447 SER A N 1
ATOM 3398 C CA . SER A 1 447 ? 13.164 -15.016 -26.844 1 90.88 447 SER A CA 1
ATOM 3399 C C . SER A 1 447 ? 12.141 -14.539 -25.812 1 90.88 447 SER A C 1
ATOM 3401 O O . SER A 1 447 ? 11.312 -15.32 -25.344 1 90.88 447 SER A O 1
ATOM 3403 N N . THR A 1 448 ? 12.273 -13.359 -25.422 1 93.81 448 THR A N 1
ATOM 3404 C CA . THR A 1 448 ? 11.352 -12.766 -24.453 1 93.81 448 THR A CA 1
ATOM 3405 C C . THR A 1 448 ? 10.078 -12.289 -25.156 1 93.81 448 THR A C 1
ATOM 3407 O O . THR A 1 448 ? 10.125 -11.852 -26.312 1 93.81 448 THR A O 1
ATOM 3410 N N . PHE A 1 449 ? 8.969 -12.516 -24.547 1 97.12 449 PHE A N 1
ATOM 3411 C CA . PHE A 1 449 ? 7.691 -11.969 -25 1 97.12 449 PHE A CA 1
ATOM 3412 C C . PHE A 1 449 ? 7.102 -11.047 -23.938 1 97.12 449 PHE A C 1
ATOM 3414 O O . PHE A 1 449 ? 6.828 -11.477 -22.812 1 97.12 449 PHE A O 1
ATOM 3421 N N . ARG A 1 450 ? 6.895 -9.797 -24.281 1 94.62 450 ARG A N 1
ATOM 3422 C CA . ARG A 1 450 ? 6.469 -8.836 -23.266 1 94.62 450 ARG A CA 1
ATOM 3423 C C . ARG A 1 450 ? 5.125 -8.211 -23.625 1 94.62 450 ARG A C 1
ATOM 3425 O O . ARG A 1 450 ? 4.699 -7.238 -23.016 1 94.62 450 ARG A O 1
ATOM 3432 N N . GLY A 1 451 ? 4.379 -8.883 -24.625 1 95.5 451 GLY A N 1
ATOM 3433 C CA . GLY A 1 451 ? 3.057 -8.414 -25.016 1 95.5 451 GLY A CA 1
ATOM 3434 C C . GLY A 1 451 ? 3.029 -7.777 -26.391 1 95.5 451 GLY A C 1
ATOM 3435 O O . GLY A 1 451 ? 4.047 -7.742 -27.078 1 95.5 451 GLY A O 1
ATOM 3436 N N . PRO A 1 452 ? 1.932 -7.281 -26.859 1 97.19 452 PRO A N 1
ATOM 3437 C CA . PRO A 1 452 ? 0.676 -7.316 -26.109 1 97.19 452 PRO A CA 1
ATOM 3438 C C . PRO A 1 452 ? 0.148 -8.734 -25.906 1 97.19 452 PRO A C 1
ATOM 3440 O O . PRO A 1 452 ? 0.37 -9.602 -26.75 1 97.19 452 PRO A O 1
ATOM 3443 N N . PHE A 1 453 ? -0.465 -8.914 -24.828 1 98.25 453 PHE A N 1
ATOM 3444 C CA . PHE A 1 453 ? -1.119 -10.18 -24.531 1 98.25 453 PHE A CA 1
ATOM 3445 C C . PHE A 1 453 ? -2.562 -10.172 -25.016 1 98.25 453 PHE A C 1
ATOM 3447 O O . PHE A 1 453 ? -3.291 -9.203 -24.797 1 98.25 453 PHE A O 1
ATOM 3454 N N . ARG A 1 454 ? -2.873 -11.211 -25.719 1 97.88 454 ARG A N 1
ATOM 3455 C CA . ARG A 1 454 ? -4.199 -11.266 -26.328 1 97.88 454 ARG A CA 1
ATOM 3456 C C . ARG A 1 454 ? -4.68 -12.703 -26.469 1 97.88 454 ARG A C 1
ATOM 3458 O O . ARG A 1 454 ? -3.871 -13.633 -26.547 1 97.88 454 ARG A O 1
ATOM 3465 N N . HIS A 1 455 ? -5.949 -12.852 -26.438 1 98 455 HIS A N 1
ATOM 3466 C CA . HIS A 1 455 ? -6.652 -14.062 -26.828 1 98 455 HIS A CA 1
ATOM 3467 C C . HIS A 1 455 ? -7.543 -13.805 -28.047 1 98 455 HIS A C 1
ATOM 3469 O O . HIS A 1 455 ? -8.461 -12.984 -27.984 1 98 455 HIS A O 1
ATOM 3475 N N . ASP A 1 456 ? -7.25 -14.516 -29.109 1 96.56 456 ASP A N 1
ATOM 3476 C CA . ASP A 1 456 ? -7.898 -14.258 -30.391 1 96.56 456 ASP A CA 1
ATOM 3477 C C . ASP A 1 456 ? -9.422 -14.289 -30.25 1 96.56 456 ASP A C 1
ATOM 3479 O O . ASP A 1 456 ? -9.969 -15.164 -29.578 1 96.56 456 ASP A O 1
ATOM 3483 N N . ALA A 1 457 ? -10.125 -13.398 -30.953 1 95.38 457 ALA A N 1
ATOM 3484 C CA . ALA A 1 457 ? -11.578 -13.258 -30.844 1 95.38 457 ALA A CA 1
ATOM 3485 C C . ALA A 1 457 ? -12.289 -14.469 -31.438 1 95.38 457 ALA A C 1
ATOM 3487 O O . ALA A 1 457 ? -13.43 -14.758 -31.078 1 95.38 457 ALA A O 1
ATOM 3488 N N . SER A 1 458 ? -11.609 -15.164 -32.312 1 94.94 458 SER A N 1
ATOM 3489 C CA . SER A 1 458 ? -12.234 -16.312 -32.969 1 94.94 458 SER A CA 1
ATOM 3490 C C . SER A 1 458 ? -12.117 -17.578 -32.125 1 94.94 458 SER A C 1
ATOM 3492 O O . SER A 1 458 ? -12.789 -18.562 -32.406 1 94.94 458 SER A O 1
ATOM 3494 N N . ALA A 1 459 ? -11.266 -17.547 -31.141 1 96.5 459 ALA A N 1
A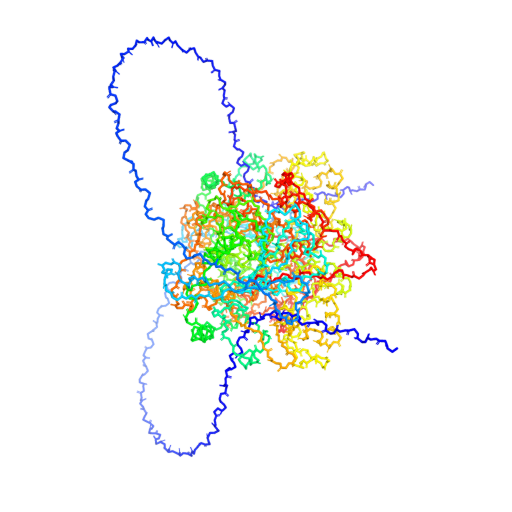TOM 3495 C CA . ALA A 1 459 ? -11.094 -18.703 -30.25 1 96.5 459 ALA A CA 1
ATOM 3496 C C . ALA A 1 459 ? -12.203 -18.75 -29.203 1 96.5 459 ALA A C 1
ATOM 3498 O O . ALA A 1 459 ? -12.859 -17.734 -28.922 1 96.5 459 ALA A O 1
ATOM 3499 N N . PRO A 1 460 ? -12.445 -19.984 -28.656 1 97.12 460 PRO A N 1
ATOM 3500 C CA . PRO A 1 460 ? -13.328 -20 -27.484 1 97.12 460 PRO A CA 1
ATOM 3501 C C . PRO A 1 460 ? -12.812 -19.125 -26.344 1 97.12 460 PRO A C 1
ATOM 3503 O O . PRO A 1 460 ? -11.617 -19.156 -26.031 1 97.12 460 PRO A O 1
ATOM 3506 N N . PRO A 1 461 ? -13.719 -18.312 -25.734 1 98.25 461 PRO A N 1
ATOM 3507 C CA . PRO A 1 461 ? -13.258 -17.453 -24.656 1 98.25 461 PRO A CA 1
ATOM 3508 C C . PRO A 1 461 ? -12.672 -18.234 -23.469 1 98.25 461 PRO A C 1
ATOM 3510 O O . PRO A 1 461 ? -13.141 -19.344 -23.172 1 98.25 461 PRO A O 1
ATOM 3513 N N . MET A 1 462 ? -11.695 -17.609 -22.797 1 98.62 462 MET A N 1
ATOM 3514 C CA . MET A 1 462 ? -11.094 -18.219 -21.609 1 98.62 462 MET A CA 1
ATOM 3515 C C . MET A 1 462 ? -12 -18.047 -20.391 1 98.62 462 MET A C 1
ATOM 3517 O O . MET A 1 462 ? -12.82 -17.125 -20.359 1 98.62 462 MET A O 1
ATOM 3521 N N . LEU A 1 463 ? -11.914 -18.953 -19.469 1 98.88 463 LEU A N 1
ATOM 3522 C CA . LEU A 1 463 ? -12.438 -18.75 -18.125 1 98.88 463 LEU A CA 1
ATOM 3523 C C . LEU A 1 463 ? -11.336 -18.312 -17.172 1 98.88 463 LEU A C 1
ATOM 3525 O O . LEU A 1 463 ? -10.328 -19.016 -17.016 1 98.88 463 LEU A O 1
ATOM 3529 N N . VAL A 1 464 ? -11.5 -17.125 -16.594 1 98.88 464 VAL A N 1
ATOM 3530 C CA . VAL A 1 464 ? -10.562 -16.578 -15.617 1 98.88 464 VAL A CA 1
ATOM 3531 C C . VAL A 1 464 ? -11.219 -16.516 -14.242 1 98.88 464 VAL A C 1
ATOM 3533 O O . VAL A 1 464 ? -12.297 -15.953 -14.094 1 98.88 464 VAL A O 1
ATOM 3536 N N . ILE A 1 465 ? -10.57 -17.141 -13.25 1 98.81 465 ILE A N 1
ATOM 3537 C CA . ILE A 1 465 ? -11.07 -17.109 -11.883 1 98.81 465 ILE A CA 1
ATOM 3538 C C . ILE A 1 465 ? -10.133 -16.281 -11 1 98.81 465 ILE A C 1
ATOM 3540 O O . ILE A 1 465 ? -8.93 -16.562 -10.945 1 98.81 465 ILE A O 1
ATOM 3544 N N . ALA A 1 466 ? -10.633 -15.266 -10.352 1 98.5 466 ALA A N 1
ATOM 3545 C CA . ALA A 1 466 ? -9.82 -14.406 -9.492 1 98.5 466 ALA A CA 1
ATOM 3546 C C . ALA A 1 466 ? -10.422 -14.289 -8.102 1 98.5 466 ALA A C 1
ATOM 3548 O O . ALA A 1 466 ? -11.633 -14.141 -7.953 1 98.5 466 ALA A O 1
ATOM 3549 N N . GLY A 1 467 ? -9.516 -14.398 -7.09 1 97.31 467 GLY A N 1
ATOM 3550 C CA . GLY A 1 467 ? -9.938 -14.289 -5.699 1 97.31 467 GLY A CA 1
ATOM 3551 C C . GLY A 1 467 ? -9.93 -12.867 -5.184 1 97.31 467 GLY A C 1
ATOM 3552 O O . GLY A 1 467 ? -9.023 -12.094 -5.496 1 97.31 467 GLY A O 1
ATOM 3553 N N . THR A 1 468 ? -10.906 -12.547 -4.293 1 96.06 468 THR A N 1
ATOM 3554 C CA . THR A 1 468 ? -11.078 -11.164 -3.865 1 96.06 468 THR A CA 1
ATOM 3555 C C . THR A 1 468 ? -10.031 -10.789 -2.822 1 96.06 468 THR A C 1
ATOM 3557 O O . THR A 1 468 ? -9.711 -9.609 -2.656 1 96.06 468 THR A O 1
ATOM 3560 N N . HIS A 1 469 ? -9.57 -11.766 -2.07 1 95.88 469 HIS A N 1
ATOM 3561 C CA . HIS A 1 469 ? -8.523 -11.531 -1.085 1 95.88 469 HIS A CA 1
ATOM 3562 C C . HIS A 1 469 ? -7.367 -12.516 -1.265 1 95.88 469 HIS A C 1
ATOM 3564 O O . HIS A 1 469 ? -6.898 -13.109 -0.293 1 95.88 469 HIS A O 1
ATOM 3570 N N . ASP A 1 470 ? -7.066 -12.703 -2.523 1 96.94 470 ASP A N 1
ATOM 3571 C CA . ASP A 1 470 ? -5.863 -13.461 -2.854 1 96.94 470 ASP A CA 1
ATOM 3572 C C . ASP A 1 470 ? -4.605 -12.656 -2.549 1 96.94 470 ASP A C 1
ATOM 3574 O O . ASP A 1 470 ? -4.395 -11.586 -3.123 1 96.94 470 ASP A O 1
ATOM 3578 N N . PRO A 1 471 ? -3.768 -13.148 -1.648 1 96.75 471 PRO A N 1
ATOM 3579 C CA . PRO A 1 471 ? -2.596 -12.352 -1.282 1 96.75 471 PRO A CA 1
ATOM 3580 C C . PRO A 1 471 ? -1.531 -12.328 -2.377 1 96.75 471 PRO A C 1
ATOM 3582 O O . PRO A 1 471 ? -0.751 -11.375 -2.467 1 96.75 471 PRO A O 1
ATOM 3585 N N . ALA A 1 472 ? -1.467 -13.297 -3.162 1 97 472 ALA A N 1
ATOM 3586 C CA . ALA A 1 472 ? -0.365 -13.461 -4.105 1 97 472 ALA A CA 1
ATOM 3587 C C . ALA A 1 472 ? -0.693 -12.812 -5.449 1 97 472 ALA A C 1
ATOM 3589 O O . ALA A 1 472 ? 0.197 -12.312 -6.141 1 97 472 ALA A O 1
ATOM 3590 N N . THR A 1 473 ? -1.904 -12.922 -5.848 1 97.81 473 THR A N 1
ATOM 3591 C CA . THR A 1 473 ? -2.383 -12.305 -7.082 1 97.81 473 THR A CA 1
ATOM 3592 C C . THR A 1 473 ? -3.654 -11.5 -6.832 1 97.81 473 THR A C 1
ATOM 3594 O O . THR A 1 473 ? -4.762 -12.039 -6.922 1 97.81 473 THR A O 1
ATOM 3597 N N . PRO A 1 474 ? -3.482 -10.227 -6.648 1 96.94 474 PRO A N 1
ATOM 3598 C CA . PRO A 1 474 ? -4.621 -9.367 -6.297 1 96.94 474 PRO A CA 1
ATOM 3599 C C . PRO A 1 474 ? -5.77 -9.477 -7.293 1 96.94 474 PRO A C 1
ATOM 3601 O O . PRO A 1 474 ? -5.539 -9.648 -8.492 1 96.94 474 PRO A O 1
ATOM 3604 N N . TYR A 1 475 ? -7.043 -9.32 -6.812 1 97 475 TYR A N 1
ATOM 3605 C CA . TYR A 1 475 ? -8.258 -9.445 -7.617 1 97 475 TYR A CA 1
ATOM 3606 C C . TYR A 1 475 ? -8.18 -8.57 -8.859 1 97 475 TYR A C 1
ATOM 3608 O O . TYR A 1 475 ? -8.594 -8.984 -9.945 1 97 475 TYR A O 1
ATOM 3616 N N . VAL A 1 476 ? -7.613 -7.383 -8.758 1 96.94 476 VAL A N 1
ATOM 3617 C CA . VAL A 1 476 ? -7.539 -6.434 -9.859 1 96.94 476 VAL A CA 1
ATOM 3618 C C . VAL A 1 476 ? -6.684 -7.012 -10.984 1 96.94 476 VAL A C 1
ATOM 3620 O O . VAL A 1 476 ? -6.898 -6.703 -12.164 1 96.94 476 VAL A O 1
ATOM 3623 N N . TRP A 1 477 ? -5.734 -7.883 -10.617 1 98.38 477 TRP A N 1
ATOM 3624 C CA . TRP A 1 477 ? -4.941 -8.523 -11.656 1 98.38 477 TRP A CA 1
ATOM 3625 C C . TRP A 1 477 ? -5.812 -9.422 -12.539 1 98.38 477 TRP A C 1
ATOM 3627 O O . TRP A 1 477 ? -5.555 -9.562 -13.734 1 98.38 477 TRP A O 1
ATOM 3637 N N . GLY A 1 478 ? -6.844 -10.078 -11.914 1 98.38 478 GLY A N 1
ATOM 3638 C CA . GLY A 1 478 ? -7.805 -10.828 -12.711 1 98.38 478 GLY A CA 1
ATOM 3639 C C . GLY A 1 478 ? -8.602 -9.961 -13.664 1 98.38 478 GLY A C 1
ATOM 3640 O O . GLY A 1 478 ? -8.766 -10.312 -14.836 1 98.38 478 GLY A O 1
ATOM 3641 N N . GLU A 1 479 ? -9.031 -8.805 -13.188 1 97.31 479 GLU A N 1
ATOM 3642 C CA . GLU A 1 479 ? -9.758 -7.867 -14.031 1 97.31 479 GLU A CA 1
ATOM 3643 C C . GLU A 1 479 ? -8.898 -7.395 -15.203 1 97.31 479 GLU A C 1
ATOM 3645 O O . GLU A 1 479 ? -9.359 -7.352 -16.344 1 97.31 479 GLU A O 1
ATOM 3650 N N . ARG A 1 480 ? -7.676 -7.094 -14.875 1 97.75 480 ARG A N 1
ATOM 3651 C CA . ARG A 1 480 ? -6.758 -6.602 -15.898 1 97.75 480 ARG A CA 1
ATOM 3652 C C . ARG A 1 480 ? -6.387 -7.707 -16.875 1 97.75 480 ARG A C 1
ATOM 3654 O O . ARG A 1 480 ? -6.195 -7.453 -18.062 1 97.75 480 ARG A O 1
ATOM 3661 N N . TYR A 1 481 ? -6.277 -8.891 -16.328 1 98.5 481 TYR A N 1
ATOM 3662 C CA . TYR A 1 481 ? -6.02 -10.047 -17.172 1 98.5 481 TYR A CA 1
ATOM 3663 C C . TYR A 1 481 ? -7.105 -10.203 -18.234 1 98.5 481 TYR A C 1
ATOM 3665 O O . TYR A 1 481 ? -6.809 -10.328 -19.422 1 98.5 481 TYR A O 1
ATOM 3673 N N . VAL A 1 482 ? -8.352 -10.164 -17.875 1 98.38 482 VAL A N 1
ATOM 3674 C CA . VAL A 1 482 ? -9.492 -10.305 -18.766 1 98.38 482 VAL A CA 1
ATOM 3675 C C . VAL A 1 482 ? -9.492 -9.172 -19.781 1 98.38 482 VAL A C 1
ATOM 3677 O O . VAL A 1 482 ? -9.68 -9.406 -20.984 1 98.38 482 VAL A O 1
ATOM 3680 N N . ALA A 1 483 ? -9.234 -7.977 -19.312 1 96.75 483 ALA A N 1
ATOM 3681 C CA . ALA A 1 483 ? -9.242 -6.816 -20.203 1 96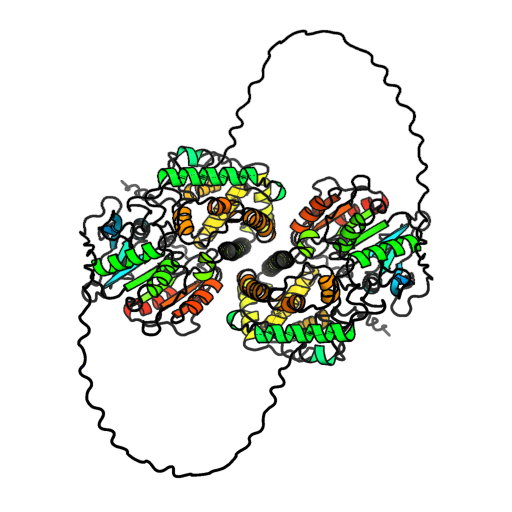.75 483 ALA A CA 1
ATOM 3682 C C . ALA A 1 483 ? -8.141 -6.93 -21.266 1 96.75 483 ALA A C 1
ATOM 3684 O O . ALA A 1 483 ? -8.359 -6.602 -22.422 1 96.75 483 ALA A O 1
ATOM 3685 N N . GLN A 1 484 ? -6.984 -7.332 -20.859 1 97.19 484 GLN A N 1
ATOM 3686 C CA . GLN A 1 484 ? -5.848 -7.449 -21.766 1 97.19 484 GLN A CA 1
ATOM 3687 C C . GLN A 1 484 ? -6.09 -8.523 -22.828 1 97.19 484 GLN A C 1
ATOM 3689 O O . GLN A 1 484 ? -5.805 -8.32 -24 1 97.19 484 GLN A O 1
ATOM 3694 N N . LEU A 1 485 ? -6.594 -9.664 -22.406 1 98.06 485 LEU A N 1
ATOM 3695 C CA . LEU A 1 485 ? -6.797 -10.781 -23.312 1 98.06 485 LEU A CA 1
ATOM 3696 C C . LEU A 1 485 ? -7.895 -10.461 -24.328 1 98.06 485 LEU A C 1
ATOM 3698 O O . LEU A 1 485 ? -7.848 -10.93 -25.469 1 98.06 485 LEU A O 1
ATOM 3702 N N . GLY A 1 486 ? -8.906 -9.727 -23.891 1 97 486 GLY A N 1
ATOM 3703 C CA . GLY A 1 486 ? -9.969 -9.258 -24.766 1 97 486 GLY A CA 1
ATOM 3704 C C . GLY A 1 486 ? -11.07 -10.281 -24.969 1 97 486 GLY A C 1
ATOM 3705 O O . GLY A 1 486 ? -12.188 -9.93 -25.344 1 97 486 GLY A O 1
ATOM 3706 N N . ASN A 1 487 ? -10.805 -11.539 -24.859 1 98 487 ASN A N 1
ATOM 3707 C CA . ASN A 1 487 ? -11.734 -12.648 -25.078 1 98 487 ASN A CA 1
ATOM 3708 C C . ASN A 1 487 ? -11.695 -13.641 -23.922 1 98 487 ASN A C 1
ATOM 3710 O O . ASN A 1 487 ? -11.219 -14.766 -24.094 1 98 487 ASN A O 1
ATOM 3714 N N . ALA A 1 488 ? -12.266 -13.219 -22.75 1 98.62 488 ALA A N 1
ATOM 3715 C CA . ALA A 1 488 ? -12.258 -14 -21.516 1 98.62 488 ALA A CA 1
ATOM 3716 C C . ALA A 1 488 ? -13.422 -13.609 -20.625 1 98.62 488 ALA A C 1
ATOM 3718 O O . ALA A 1 488 ? -13.961 -12.508 -20.734 1 98.62 488 ALA A O 1
ATOM 3719 N N . ARG A 1 489 ? -13.883 -14.594 -19.859 1 98.62 489 ARG A N 1
ATOM 3720 C CA . ARG A 1 489 ? -14.93 -14.422 -18.859 1 98.62 489 ARG A CA 1
ATOM 3721 C C . ARG A 1 489 ? -14.352 -14.5 -17.438 1 98.62 489 ARG A C 1
ATOM 3723 O O . ARG A 1 489 ? -13.609 -15.422 -17.125 1 98.62 489 ARG A O 1
ATOM 3730 N N . LEU A 1 490 ? -14.711 -13.445 -16.609 1 98.69 490 LEU A N 1
ATOM 3731 C CA . LEU A 1 490 ? -14.266 -13.438 -15.219 1 98.69 490 LEU A CA 1
ATOM 3732 C C . LEU A 1 490 ? -15.281 -14.141 -14.32 1 98.69 490 LEU A C 1
ATOM 3734 O O . LEU A 1 490 ? -16.469 -13.852 -14.375 1 98.69 490 LEU A O 1
ATOM 3738 N N . LEU A 1 491 ? -14.844 -15.125 -13.578 1 98.81 491 LEU A N 1
ATOM 3739 C CA . LEU A 1 491 ? -15.547 -15.656 -12.422 1 98.81 491 LEU A CA 1
ATOM 3740 C C . LEU A 1 491 ? -14.922 -15.156 -11.125 1 98.81 491 LEU A C 1
ATOM 3742 O O . LEU A 1 491 ? -13.742 -15.398 -10.859 1 98.81 491 LEU A O 1
ATOM 3746 N N . THR A 1 492 ? -15.672 -14.438 -10.367 1 97.75 492 THR A N 1
ATOM 3747 C CA . THR A 1 492 ? -15.195 -13.922 -9.086 1 97.75 492 THR A CA 1
ATOM 3748 C C . THR A 1 492 ? -15.281 -14.992 -8 1 97.75 492 THR A C 1
ATOM 3750 O O . THR A 1 492 ? -16.328 -15.609 -7.82 1 97.75 492 THR A O 1
ATOM 3753 N N . TRP A 1 493 ? -14.117 -15.195 -7.363 1 97.38 493 TRP A N 1
ATOM 3754 C CA . TRP A 1 493 ? -14.023 -16.078 -6.203 1 97.38 493 TRP A CA 1
ATOM 3755 C C . TRP A 1 493 ? -13.891 -15.266 -4.914 1 97.38 493 TRP A C 1
ATOM 3757 O O . TRP A 1 493 ? -12.797 -14.844 -4.551 1 97.38 493 TRP A O 1
ATOM 3767 N N . ARG A 1 494 ? -15.055 -15.094 -4.258 1 95.12 494 ARG A N 1
ATOM 3768 C CA . ARG A 1 494 ? -15.023 -14.383 -2.984 1 95.12 494 ARG A CA 1
ATOM 3769 C C . ARG A 1 494 ? -14.414 -15.25 -1.886 1 95.12 494 ARG A C 1
ATOM 3771 O O . ARG A 1 494 ? -15.117 -16.031 -1.249 1 95.12 494 ARG A O 1
ATOM 3778 N N . SER A 1 495 ? -13.094 -14.984 -1.64 1 93.75 495 SER A N 1
ATOM 3779 C CA . SER A 1 495 ? -12.352 -15.93 -0.807 1 93.75 495 SER A CA 1
ATOM 3780 C C . SER A 1 495 ? -11.117 -15.273 -0.195 1 93.75 495 SER A C 1
ATOM 3782 O O . SER A 1 495 ? -10.703 -14.195 -0.623 1 93.75 495 SER A O 1
ATOM 3784 N N . ASP A 1 496 ? -10.68 -15.906 0.907 1 93.56 496 ASP A N 1
ATOM 3785 C CA . ASP A 1 496 ? -9.32 -15.695 1.395 1 93.56 496 ASP A CA 1
ATOM 3786 C C . ASP A 1 496 ? -8.383 -16.797 0.885 1 93.56 496 ASP A C 1
ATOM 3788 O O . ASP A 1 496 ? -8.766 -17.953 0.806 1 93.56 496 ASP A O 1
ATOM 3792 N N . GLY A 1 497 ? -7.156 -16.391 0.468 1 94.44 497 GLY A N 1
ATOM 3793 C CA . GLY A 1 497 ? -6.188 -17.375 0.031 1 94.44 497 GLY A CA 1
ATOM 3794 C C . GLY A 1 497 ? -5.91 -17.328 -1.459 1 94.44 497 GLY A C 1
ATOM 3795 O O . GLY A 1 497 ? -6.578 -16.594 -2.195 1 94.44 497 GLY A O 1
ATOM 3796 N N . HIS A 1 498 ? -4.93 -18.062 -1.893 1 96 498 HIS A N 1
ATOM 3797 C CA . HIS A 1 498 ? -4.43 -18.062 -3.264 1 96 498 HIS A CA 1
ATOM 3798 C C . HIS A 1 498 ? -4.996 -19.234 -4.059 1 96 498 HIS A C 1
ATOM 3800 O O . HIS A 1 498 ? -4.863 -20.391 -3.648 1 96 498 HIS A O 1
ATOM 3806 N N . GLY A 1 499 ? -5.637 -18.922 -5.145 1 93.06 499 GLY A N 1
ATOM 3807 C CA . GLY A 1 499 ? -6.191 -19.953 -6.004 1 93.06 499 GLY A CA 1
ATOM 3808 C C . GLY A 1 499 ? -7.566 -20.422 -5.562 1 93.06 499 GLY A C 1
ATOM 3809 O O . GLY A 1 499 ? -7.953 -20.219 -4.41 1 93.06 499 GLY A O 1
ATOM 3810 N N . SER A 1 500 ? -8.273 -21 -6.473 1 92.06 500 SER A N 1
ATOM 3811 C CA . SER A 1 500 ? -9.633 -21.453 -6.203 1 92.06 500 SER A CA 1
ATOM 3812 C C . SER A 1 500 ? -9.781 -22.938 -6.484 1 92.06 500 SER A C 1
ATOM 3814 O O . SER A 1 500 ? -10.398 -23.672 -5.707 1 92.06 500 SER A O 1
ATOM 3816 N N . LEU A 1 501 ? -9.219 -23.438 -7.512 1 89.62 501 LEU A N 1
ATOM 3817 C CA . LEU A 1 501 ? -9.461 -24.781 -8.008 1 89.62 501 LEU A CA 1
ATOM 3818 C C . LEU A 1 501 ? -8.961 -25.828 -7.004 1 89.62 501 LEU A C 1
ATOM 3820 O O . LEU A 1 501 ? -9.508 -26.938 -6.934 1 89.62 501 LEU A O 1
ATOM 3824 N N . THR A 1 502 ? -7.977 -25.453 -6.262 1 84 502 THR A N 1
ATOM 3825 C CA . THR A 1 502 ? -7.398 -26.422 -5.332 1 84 502 THR A CA 1
ATOM 3826 C C . THR A 1 502 ? -8.25 -26.531 -4.07 1 84 502 THR A C 1
ATOM 3828 O O . THR A 1 502 ? -8.008 -27.391 -3.225 1 84 502 THR A O 1
ATOM 3831 N N . SER A 1 503 ? -9.234 -25.688 -3.979 1 82 503 SER A N 1
ATOM 3832 C CA . SER A 1 503 ? -10.156 -25.75 -2.848 1 82 503 SER A CA 1
ATOM 3833 C C . SER A 1 503 ? -11.242 -26.797 -3.088 1 82 503 SER A C 1
ATOM 3835 O O . SER A 1 503 ? -11.914 -27.234 -2.146 1 82 503 SER A O 1
ATOM 3837 N N . PHE A 1 504 ? -11.547 -27.094 -4.305 1 82.31 504 PHE A N 1
ATOM 3838 C CA . PHE A 1 504 ? -12.609 -28 -4.75 1 82.31 504 PHE A CA 1
ATOM 3839 C C . PHE A 1 504 ? -13.969 -27.531 -4.227 1 82.31 504 PHE A C 1
ATOM 3841 O O . PHE A 1 504 ? -14.812 -28.344 -3.873 1 82.31 504 PHE A O 1
ATOM 3848 N N . ASP A 1 505 ? -14.031 -26.234 -4.129 1 89.81 505 ASP A N 1
ATOM 3849 C CA . ASP A 1 505 ? -15.352 -25.672 -3.855 1 89.81 505 ASP A CA 1
ATOM 3850 C C . ASP A 1 505 ? -16.359 -26.078 -4.93 1 89.81 505 ASP A C 1
ATOM 3852 O O . ASP A 1 505 ? -16.062 -25.984 -6.125 1 89.81 505 ASP A O 1
ATOM 3856 N N . PRO A 1 506 ? -17.562 -26.5 -4.539 1 91.38 506 PRO A N 1
ATOM 3857 C CA . PRO A 1 506 ? -18.5 -27.047 -5.527 1 91.38 506 PRO A CA 1
ATOM 3858 C C . PRO A 1 506 ? -18.891 -26.016 -6.598 1 91.38 506 PRO A C 1
ATOM 3860 O O . PRO A 1 506 ? -19.016 -26.375 -7.773 1 91.38 506 PRO A O 1
ATOM 3863 N N . CYS A 1 507 ? -19.109 -24.828 -6.195 1 95.25 507 CYS A N 1
ATOM 3864 C CA . CYS A 1 507 ? -19.469 -23.781 -7.152 1 95.25 507 CYS A CA 1
ATOM 3865 C C . CYS A 1 507 ? -18.359 -23.578 -8.18 1 95.25 507 CYS A C 1
ATOM 3867 O O . CYS A 1 507 ? -18.625 -23.547 -9.383 1 95.25 507 CYS A O 1
ATOM 3869 N N . VAL A 1 508 ? -17.109 -23.484 -7.758 1 95.75 508 VAL A N 1
ATOM 3870 C CA . VAL A 1 508 ? -15.953 -23.281 -8.625 1 95.75 508 VAL A CA 1
ATOM 3871 C C . VAL A 1 508 ? -15.75 -24.516 -9.5 1 95.75 508 VAL A C 1
ATOM 3873 O O . VAL A 1 508 ? -15.523 -24.406 -10.711 1 95.75 508 VAL A O 1
ATOM 3876 N N . LEU A 1 509 ? -15.836 -25.672 -8.891 1 93.75 509 LEU A N 1
ATOM 3877 C CA . LEU A 1 509 ? -15.609 -26.922 -9.609 1 93.75 509 LEU A CA 1
ATOM 3878 C C . LEU A 1 509 ? -16.656 -27.109 -10.703 1 93.75 509 LEU A C 1
ATOM 3880 O O . LEU A 1 509 ? -16.328 -27.516 -11.828 1 93.75 509 LEU A O 1
ATOM 3884 N N . GLN A 1 510 ? -17.875 -26.812 -10.367 1 95.5 510 GLN A N 1
ATOM 3885 C CA . GLN A 1 510 ? -18.953 -26.969 -11.344 1 95.5 510 GLN A CA 1
ATOM 3886 C C . GLN A 1 510 ? -18.75 -26.047 -12.547 1 95.5 510 GLN A C 1
ATOM 3888 O O . GLN A 1 510 ? -18.875 -26.484 -13.695 1 95.5 510 GLN A O 1
ATOM 3893 N N . ALA A 1 511 ? -18.453 -24.828 -12.297 1 97.56 511 ALA A N 1
ATOM 3894 C CA . ALA A 1 511 ? -18.203 -23.875 -13.375 1 97.56 511 ALA A CA 1
ATOM 3895 C C . ALA A 1 511 ? -17 -24.312 -14.219 1 97.56 511 ALA A C 1
ATOM 3897 O O . ALA A 1 511 ? -17.031 -24.203 -15.445 1 97.56 511 ALA A O 1
ATOM 3898 N N . SER A 1 512 ? -16 -24.797 -13.594 1 97.56 512 SER A N 1
ATOM 3899 C CA . SER A 1 512 ? -14.781 -25.219 -14.266 1 97.56 512 SER A CA 1
ATOM 3900 C C . SER A 1 512 ? -15.023 -26.422 -15.172 1 97.56 512 SER A C 1
ATOM 3902 O O . SER A 1 512 ? -14.594 -26.438 -16.328 1 97.56 512 SER A O 1
ATOM 3904 N N . LEU A 1 513 ? -15.734 -27.406 -14.633 1 97 513 LEU A N 1
ATOM 3905 C CA . LEU A 1 513 ? -15.984 -28.625 -15.391 1 97 513 LEU A CA 1
ATOM 3906 C C . LEU A 1 513 ? -16.922 -28.359 -16.562 1 97 513 LEU A C 1
ATOM 3908 O O . LEU A 1 513 ? -16.734 -28.891 -17.656 1 97 513 LEU A O 1
ATOM 3912 N N . ALA A 1 514 ? -17.969 -27.516 -16.328 1 98 514 ALA A N 1
ATOM 3913 C CA . ALA A 1 514 ? -18.859 -27.156 -17.422 1 98 514 ALA A CA 1
ATOM 3914 C C . ALA A 1 514 ? -18.094 -26.469 -18.547 1 98 514 ALA A C 1
ATOM 3916 O O . ALA A 1 514 ? -18.344 -26.75 -19.734 1 98 514 ALA A O 1
ATOM 3917 N N . TYR A 1 515 ? -17.188 -25.641 -18.219 1 98.69 515 TYR A N 1
ATOM 3918 C CA . TYR A 1 515 ? -16.375 -24.938 -19.203 1 98.69 515 TYR A CA 1
ATOM 3919 C C . TYR A 1 515 ? -15.422 -25.891 -19.906 1 98.69 515 TYR A C 1
ATOM 3921 O O . TYR A 1 515 ? -15.367 -25.922 -21.141 1 98.69 515 TYR A O 1
ATOM 3929 N N . LEU A 1 516 ? -14.648 -26.656 -19.141 1 98.56 516 LEU A N 1
ATOM 3930 C CA . LEU A 1 516 ? -13.617 -27.5 -19.719 1 98.56 516 LEU A CA 1
ATOM 3931 C C . LEU A 1 516 ? -14.234 -28.578 -20.594 1 98.56 516 LEU A C 1
ATOM 3933 O O . LEU A 1 516 ? -13.68 -28.922 -21.656 1 98.56 516 LEU A O 1
ATOM 3937 N N . THR A 1 517 ? -15.398 -29.141 -20.203 1 97.94 517 THR A N 1
ATOM 3938 C CA . THR A 1 517 ? -15.977 -30.281 -20.906 1 97.94 517 THR A CA 1
ATOM 3939 C C . THR A 1 517 ? -16.875 -29.797 -22.047 1 97.94 517 THR A C 1
ATOM 3941 O O . THR A 1 517 ? -16.828 -30.344 -23.156 1 97.94 517 THR A O 1
ATOM 3944 N N . ASP A 1 518 ? -17.672 -28.734 -21.766 1 97.69 518 ASP A N 1
ATOM 3945 C CA . ASP A 1 518 ? -18.719 -28.391 -22.719 1 97.69 518 ASP A CA 1
ATOM 3946 C C . ASP A 1 518 ? -18.5 -26.984 -23.297 1 97.69 518 ASP A C 1
ATOM 3948 O O . ASP A 1 518 ? -19.25 -26.531 -24.141 1 97.69 518 ASP A O 1
ATOM 3952 N N . LEU A 1 519 ? -17.469 -26.328 -22.844 1 98.38 519 LEU A N 1
ATOM 3953 C CA . LEU A 1 519 ? -17.141 -24.953 -23.25 1 98.38 519 LEU A CA 1
ATOM 3954 C C . LEU A 1 519 ? -18.281 -24.016 -22.891 1 98.38 519 LEU A C 1
ATOM 3956 O O . LEU A 1 519 ? -18.578 -23.078 -23.641 1 98.38 519 LEU A O 1
ATOM 3960 N N . VAL A 1 520 ? -18.938 -24.297 -21.734 1 98.44 520 VAL A N 1
ATOM 3961 C CA . VAL A 1 520 ? -19.984 -23.438 -21.234 1 98.44 520 VAL A CA 1
ATOM 3962 C C . VAL A 1 520 ? -19.422 -22.516 -20.141 1 98.44 520 VAL A C 1
ATOM 3964 O O . VAL A 1 520 ? -18.938 -23 -19.109 1 98.44 520 VAL A O 1
ATOM 3967 N N . LEU A 1 521 ? -19.516 -21.219 -20.406 1 98.62 521 LEU A N 1
ATOM 3968 C CA . LEU A 1 521 ? -19.031 -20.234 -19.453 1 98.62 521 LEU A CA 1
ATOM 3969 C C . LEU A 1 521 ? -20.125 -19.828 -18.469 1 98.62 521 LEU A C 1
ATOM 3971 O O . LEU A 1 521 ? -21.297 -19.812 -18.828 1 98.62 521 LEU A O 1
ATOM 3975 N N . PRO A 1 522 ? -19.688 -19.547 -17.219 1 98.44 522 PRO A N 1
ATOM 3976 C CA . PRO A 1 522 ? -20.672 -18.922 -16.344 1 98.44 522 PRO A CA 1
ATOM 3977 C C . PRO A 1 522 ? -21.156 -17.578 -16.859 1 98.44 522 PRO A C 1
ATOM 3979 O O . PRO A 1 522 ? -20.484 -16.953 -17.688 1 98.44 522 PRO A O 1
ATOM 3982 N N . ALA A 1 523 ? -22.328 -17.156 -16.375 1 97.56 523 ALA A N 1
ATOM 3983 C CA . ALA A 1 523 ? -22.844 -15.852 -16.75 1 97.56 523 ALA A CA 1
ATOM 3984 C C . ALA A 1 523 ? -21.906 -14.734 -16.312 1 97.56 523 ALA A C 1
ATOM 3986 O O . ALA A 1 523 ? -21.172 -14.891 -15.328 1 97.56 523 ALA A O 1
ATOM 3987 N N . ALA A 1 524 ? -21.906 -13.586 -17.141 1 96.62 524 ALA A N 1
ATOM 3988 C CA . ALA A 1 524 ? -21.141 -12.422 -16.719 1 96.62 524 ALA A CA 1
ATOM 3989 C C . ALA A 1 524 ? -21.547 -11.969 -15.328 1 96.62 524 ALA A C 1
ATOM 3991 O O . ALA A 1 524 ? -22.734 -11.914 -15.008 1 96.62 524 ALA A O 1
ATOM 3992 N N . GLY A 1 525 ? -20.531 -11.781 -14.469 1 95.19 525 GLY A N 1
ATOM 3993 C CA . GLY A 1 525 ? -20.812 -11.289 -13.125 1 95.19 525 GLY A CA 1
ATOM 3994 C C . GLY A 1 525 ? -21 -12.398 -12.109 1 95.19 525 GLY A C 1
ATOM 3995 O O . GLY A 1 525 ? -21.219 -12.133 -10.93 1 95.19 525 GLY A O 1
ATOM 3996 N N . THR A 1 526 ? -20.859 -13.695 -12.484 1 97.5 526 THR A N 1
ATOM 3997 C CA . THR A 1 526 ? -21.016 -14.812 -11.57 1 97.5 526 THR A CA 1
ATOM 3998 C C . THR A 1 526 ? -20 -14.727 -10.43 1 97.5 526 THR A C 1
ATOM 4000 O O . THR A 1 526 ? -18.828 -14.398 -10.648 1 97.5 526 THR A O 1
ATOM 4003 N N . VAL A 1 527 ? -20.469 -14.984 -9.219 1 96.31 527 VAL A N 1
ATOM 4004 C CA . VAL A 1 527 ? -19.641 -14.992 -8.016 1 96.31 527 VAL A CA 1
ATOM 4005 C C . VAL A 1 527 ? -19.812 -16.328 -7.285 1 96.31 527 VAL A C 1
ATOM 4007 O O . VAL A 1 527 ? -20.922 -16.766 -7.035 1 96.31 527 VAL A O 1
ATOM 4010 N N . CYS A 1 528 ? -18.719 -17.031 -7.066 1 96.69 528 CYS A N 1
ATOM 4011 C CA . CYS A 1 528 ? -18.641 -18.125 -6.105 1 96.69 528 CYS A CA 1
ATOM 4012 C C . CYS A 1 528 ? -18.062 -17.656 -4.777 1 96.69 528 CYS A C 1
ATOM 4014 O O . CYS A 1 528 ? -17.156 -16.812 -4.754 1 96.69 528 CYS A O 1
ATOM 4016 N N . ALA A 1 529 ? -18.578 -18.109 -3.68 1 92.81 529 ALA A N 1
ATOM 4017 C CA . ALA A 1 529 ? -18.125 -17.656 -2.367 1 92.81 529 ALA A CA 1
ATOM 4018 C C . ALA A 1 529 ? -17.562 -18.828 -1.549 1 92.81 529 ALA A C 1
ATOM 4020 O O . ALA A 1 529 ? -18.141 -19.922 -1.541 1 92.81 529 ALA A O 1
ATOM 4021 N N . GLN A 1 530 ? -16.438 -18.469 -1.026 1 90.69 530 GLN A N 1
ATOM 4022 C CA . GLN A 1 530 ? -15.82 -19.422 -0.118 1 90.69 530 GLN A CA 1
ATOM 4023 C C . GLN A 1 530 ? -16.703 -19.688 1.104 1 90.69 530 GLN A C 1
ATOM 4025 O O . GLN A 1 530 ? -17.188 -18.734 1.727 1 90.69 530 GLN A O 1
ATOM 4030 N N . GLN A 1 531 ? -17.078 -20.844 1.264 1 77.81 531 GLN A N 1
ATOM 4031 C CA . GLN A 1 531 ? -17.922 -21.188 2.414 1 77.81 531 GLN A CA 1
ATOM 4032 C C . GLN A 1 531 ? -17.078 -21.281 3.688 1 77.81 531 GLN A C 1
ATOM 4034 O O . GLN A 1 531 ? -15.906 -21.656 3.641 1 77.81 531 GLN A O 1
ATOM 4039 N N . ASN A 1 532 ? -17.438 -20.406 4.727 1 59.94 532 ASN A N 1
ATOM 4040 C CA . ASN A 1 532 ? -16.734 -20.484 6.004 1 59.94 532 ASN A CA 1
ATOM 4041 C C . ASN A 1 532 ? -16.672 -21.922 6.52 1 59.94 532 ASN A C 1
ATOM 4043 O O . ASN A 1 532 ? -17.688 -22.625 6.562 1 59.94 532 ASN A O 1
ATOM 4047 N N . ALA A 1 533 ? -15.797 -22.703 6.273 1 43.47 533 ALA A N 1
ATOM 4048 C CA . ALA A 1 533 ? -15.758 -24.031 6.863 1 43.47 533 ALA A CA 1
ATOM 4049 C C . ALA A 1 533 ? -16.125 -23.984 8.344 1 43.47 533 ALA A C 1
ATOM 4051 O O . ALA A 1 533 ? -15.336 -23.516 9.172 1 43.47 533 ALA A O 1
ATOM 4052 N N . ALA A 1 534 ? -17.141 -23.562 8.945 1 40.84 534 ALA A N 1
ATOM 4053 C CA . ALA A 1 534 ? -17.375 -23.953 10.336 1 40.84 534 ALA A CA 1
ATOM 4054 C C . ALA A 1 534 ? -16.719 -25.281 10.648 1 40.84 534 ALA A C 1
ATOM 4056 O O . ALA A 1 534 ? -15.984 -25.828 9.82 1 40.84 534 ALA A O 1
ATOM 4057 N N . ALA A 1 535 ? -17.594 -26.234 11.578 1 35.28 535 ALA A N 1
ATOM 4058 C CA . ALA A 1 535 ? -17.5 -27.469 12.336 1 35.28 535 ALA A CA 1
ATOM 4059 C C . ALA A 1 535 ? -17.203 -28.656 11.422 1 35.28 535 ALA A C 1
ATOM 4061 O O . ALA A 1 535 ? -17.547 -29.797 11.742 1 35.28 535 ALA A O 1
ATOM 4062 N N . ALA A 1 536 ? -17.25 -28.531 10.297 1 30.06 536 ALA A N 1
ATOM 4063 C CA . ALA A 1 536 ? -17.25 -29.906 9.844 1 30.06 536 ALA A CA 1
ATOM 4064 C C . ALA A 1 536 ? -16.125 -30.703 10.484 1 30.06 536 ALA A C 1
ATOM 4066 O O . ALA A 1 536 ? -14.945 -30.344 10.367 1 30.06 536 ALA A O 1
ATOM 4067 N N . ARG A 1 537 ? -16.422 -31.188 11.594 1 36.19 537 ARG A N 1
ATOM 4068 C CA . ARG A 1 537 ? -15.664 -32.156 12.375 1 36.19 537 ARG A CA 1
ATOM 4069 C C . ARG A 1 537 ? -14.867 -33.094 11.469 1 36.19 537 ARG A C 1
ATOM 4071 O O . ARG A 1 537 ? -14.266 -34.062 11.938 1 36.19 537 ARG A O 1
ATOM 4078 N N . GLY A 1 538 ? -15.211 -33.156 10.133 1 29.58 538 GLY A N 1
ATOM 4079 C CA . GLY A 1 538 ? -14.562 -34.281 9.477 1 29.58 538 GLY A CA 1
ATOM 4080 C C . GLY A 1 538 ? -13.156 -33.969 9.016 1 29.58 538 GLY A C 1
ATOM 4081 O O . GLY A 1 538 ? -12.664 -32.844 9.219 1 29.58 538 GLY A O 1
ATOM 4082 N N . THR A 1 539 ? -12.336 -34.906 8.43 1 33.62 539 THR A N 1
ATOM 4083 C CA . THR A 1 539 ? -10.977 -35.031 7.914 1 33.62 539 THR A CA 1
ATOM 4084 C C . THR A 1 539 ? -10.727 -34 6.816 1 33.62 539 THR A C 1
ATOM 4086 O O . THR A 1 539 ? -11.492 -33.906 5.855 1 33.62 539 THR A O 1
ATOM 4089 N N . ALA A 1 540 ? -10.18 -32.969 7.191 1 42.81 540 ALA A N 1
ATOM 4090 C CA . ALA A 1 540 ? -9.781 -31.922 6.234 1 42.81 540 ALA A CA 1
ATOM 4091 C C . ALA A 1 540 ? -9.305 -32.562 4.926 1 42.81 540 ALA A C 1
ATOM 4093 O O . ALA A 1 540 ? -8.477 -33.469 4.926 1 42.81 540 ALA A O 1
ATOM 4094 N N . PRO A 1 541 ? -10.008 -32.406 3.826 1 42.47 541 PRO A N 1
ATOM 4095 C CA . PRO A 1 541 ? -9.508 -33 2.578 1 42.47 541 PRO A CA 1
ATOM 4096 C C . PRO A 1 541 ? -8.07 -32.562 2.275 1 42.47 541 PRO A C 1
ATOM 4098 O O . PRO A 1 541 ? -7.609 -31.531 2.738 1 42.47 541 PRO A O 1
ATOM 4101 N N . PRO A 1 542 ? -7.16 -33.531 1.75 1 40.59 542 PRO A N 1
ATOM 4102 C CA . PRO A 1 542 ? -5.777 -33.219 1.375 1 40.59 542 PRO A CA 1
ATOM 4103 C C . PRO A 1 542 ? -5.668 -32.031 0.444 1 40.59 542 PRO A C 1
ATOM 4105 O O . PRO A 1 542 ? -6.52 -31.828 -0.427 1 40.59 542 PRO A O 1
ATOM 4108 N N . GLU A 1 543 ? -4.988 -30.953 0.868 1 48.97 543 GLU A N 1
ATOM 4109 C CA . GLU A 1 543 ? -4.855 -29.703 0.139 1 48.97 543 GLU A CA 1
ATOM 4110 C C . GLU A 1 543 ? -3.906 -29.844 -1.047 1 48.97 543 GLU A C 1
ATOM 4112 O O . GLU A 1 543 ? -2.869 -30.5 -0.94 1 48.97 543 GLU A O 1
ATOM 4117 N N . TRP A 1 544 ? -4.441 -29.625 -2.186 1 55.44 544 TRP A N 1
ATOM 4118 C CA . TRP A 1 544 ? -3.6 -29.453 -3.363 1 55.44 544 TRP A CA 1
ATOM 4119 C C . TRP A 1 544 ? -2.893 -28.109 -3.344 1 55.44 544 TRP A C 1
ATOM 4121 O O . TRP A 1 544 ? -3.504 -27.078 -3.631 1 55.44 544 TRP A O 1
ATOM 4131 N N . ARG A 1 545 ? -1.566 -28.016 -2.883 1 48.12 545 ARG A N 1
ATOM 4132 C CA . ARG A 1 545 ? -0.869 -26.766 -2.65 1 48.12 545 ARG A CA 1
ATOM 4133 C C . ARG A 1 545 ? -0.286 -26.203 -3.947 1 48.12 545 ARG A C 1
ATOM 4135 O O . ARG A 1 545 ? 0.232 -26.969 -4.773 1 48.12 545 ARG A O 1
ATOM 4142 N N . LEU A 1 546 ? -0.552 -24.953 -4.133 1 46.97 546 LEU A N 1
ATOM 4143 C CA . LEU A 1 546 ? 0.039 -24.234 -5.262 1 46.97 546 LEU A CA 1
ATOM 4144 C C . LEU A 1 546 ? 1.424 -23.703 -4.906 1 46.97 546 LEU A C 1
ATOM 4146 O O . LEU A 1 546 ? 1.672 -23.328 -3.758 1 46.97 546 LEU A O 1
ATOM 4150 N N . PRO A 1 547 ? 2.256 -23.75 -5.918 1 39.62 547 PRO A N 1
ATOM 4151 C CA . PRO A 1 547 ? 3.578 -23.172 -5.672 1 39.62 547 PRO A CA 1
ATOM 4152 C C . PRO A 1 547 ? 3.527 -21.672 -5.438 1 39.62 547 PRO A C 1
ATOM 4154 O O . PRO A 1 547 ? 2.586 -21 -5.879 1 39.62 547 PRO A O 1
ATOM 4157 N N . ARG A 1 548 ? 4.477 -21.156 -4.816 1 43.28 548 ARG A N 1
ATOM 4158 C CA . ARG A 1 548 ? 4.574 -19.766 -4.402 1 43.28 548 ARG A CA 1
ATOM 4159 C C . ARG A 1 548 ? 4.977 -18.875 -5.574 1 43.28 548 ARG A C 1
ATOM 4161 O O . ARG A 1 548 ? 5.766 -19.281 -6.426 1 43.28 548 ARG A O 1
ATOM 4168 N N . VAL A 1 549 ? 4.09 -17.734 -5.676 1 36.5 549 VAL A N 1
ATOM 4169 C CA . VAL A 1 549 ? 4.43 -16.766 -6.703 1 36.5 549 VAL A CA 1
ATOM 4170 C C . VAL A 1 549 ? 5.371 -15.703 -6.129 1 36.5 549 VAL A C 1
ATOM 4172 O O . VAL A 1 549 ? 4.922 -14.719 -5.539 1 36.5 549 VAL A O 1
ATOM 4175 N N . HIS A 1 550 ? 6.562 -15.867 -5.379 1 44.53 550 HIS A N 1
ATOM 4176 C CA . HIS A 1 550 ? 7.461 -14.781 -4.988 1 44.53 550 HIS A CA 1
ATOM 4177 C C . HIS A 1 550 ? 8.898 -15.281 -4.859 1 44.53 550 HIS A C 1
ATOM 4179 O O . HIS A 1 550 ? 9.133 -16.422 -4.441 1 44.53 550 HIS A O 1
ATOM 4185 N N . MET B 1 1 ? -2.291 -56.344 15.625 1 21.89 1 MET B N 1
ATOM 4186 C CA . MET B 1 1 ? -0.917 -55.906 15.422 1 21.89 1 MET B CA 1
ATOM 4187 C C . MET B 1 1 ? -0.862 -54.75 14.406 1 21.89 1 MET B C 1
ATOM 4189 O O . MET B 1 1 ? -1.19 -54.969 13.234 1 21.89 1 MET B O 1
ATOM 4193 N N . ASP B 1 2 ? -1.26 -53.562 14.773 1 20.16 2 ASP B N 1
ATOM 4194 C CA . ASP B 1 2 ? -2.016 -52.469 14.125 1 20.16 2 ASP B CA 1
ATOM 4195 C C . ASP B 1 2 ? -1.129 -51.688 13.18 1 20.16 2 ASP B C 1
ATOM 4197 O O . ASP B 1 2 ? -0.07 -51.188 13.578 1 20.16 2 ASP B O 1
ATOM 4201 N N . PRO B 1 3 ? -1.105 -51.938 11.859 1 19.09 3 PRO B N 1
ATOM 4202 C CA . PRO B 1 3 ? -0.094 -51.5 10.898 1 19.09 3 PRO B CA 1
ATOM 4203 C C . PRO B 1 3 ? 0.045 -50 10.844 1 19.09 3 PRO B C 1
ATOM 4205 O O . PRO B 1 3 ? -0.946 -49.281 10.992 1 19.09 3 PRO B O 1
ATOM 4208 N N . ALA B 1 4 ? 1.233 -49.531 11.43 1 22.55 4 ALA B N 1
ATOM 4209 C CA . ALA B 1 4 ? 1.759 -48.188 11.625 1 22.55 4 ALA B CA 1
ATOM 4210 C C . ALA B 1 4 ? 1.693 -47.375 10.328 1 22.55 4 ALA B C 1
ATOM 4212 O O . ALA B 1 4 ? 2.125 -47.844 9.273 1 22.55 4 ALA B O 1
ATOM 4213 N N . PRO B 1 5 ? 0.731 -46.406 10.203 1 22 5 PRO B N 1
ATOM 4214 C CA . PRO B 1 5 ? 0.329 -45.625 9.031 1 22 5 PRO B CA 1
ATOM 4215 C C . PRO B 1 5 ? 1.512 -44.938 8.336 1 22 5 PRO B C 1
ATOM 4217 O O . PRO B 1 5 ? 2.521 -44.656 8.977 1 22 5 PRO B O 1
ATOM 4220 N N . GLY B 1 6 ? 1.923 -45.5 7.125 1 20.19 6 GLY B N 1
ATOM 4221 C CA . GLY B 1 6 ? 3.016 -45.125 6.238 1 20.19 6 GLY B CA 1
ATOM 4222 C C . GLY B 1 6 ? 3.121 -43.625 6.016 1 20.19 6 GLY B C 1
ATOM 4223 O O . GLY B 1 6 ? 2.111 -42.906 6.031 1 20.19 6 GLY B O 1
ATOM 4224 N N . ARG B 1 7 ? 4.277 -43 6.473 1 20.23 7 ARG B N 1
ATOM 4225 C CA . ARG B 1 7 ? 4.953 -41.719 6.586 1 20.23 7 ARG B CA 1
ATOM 4226 C C . ARG B 1 7 ? 5.027 -41 5.234 1 20.23 7 ARG B C 1
ATOM 4228 O O . ARG B 1 7 ? 5.852 -41.375 4.391 1 20.23 7 ARG B O 1
ATOM 4235 N N . TRP B 1 8 ? 3.855 -40.844 4.586 1 18.59 8 TRP B N 1
ATOM 4236 C CA . TRP B 1 8 ? 3.732 -40.438 3.195 1 18.59 8 TRP B CA 1
ATOM 4237 C C . TRP B 1 8 ? 4.445 -39.125 2.959 1 18.59 8 TRP B C 1
ATOM 4239 O O . TRP B 1 8 ? 4.539 -38.656 1.823 1 18.59 8 TRP B O 1
ATOM 4249 N N . TRP B 1 9 ? 5.09 -38.469 4.02 1 20.42 9 TRP B N 1
ATOM 4250 C CA . TRP B 1 9 ? 5.047 -37 3.936 1 20.42 9 TRP B CA 1
ATOM 4251 C C . TRP B 1 9 ? 6.035 -36.5 2.896 1 20.42 9 TRP B C 1
ATOM 4253 O O . TRP B 1 9 ? 7.199 -36.25 3.213 1 20.42 9 TRP B O 1
ATOM 4263 N N . GLY B 1 10 ? 6.324 -37.281 1.756 1 20.02 10 GLY B N 1
ATOM 4264 C CA . GLY B 1 10 ? 7.539 -36.875 1.082 1 20.02 10 GLY B CA 1
ATOM 4265 C C . GLY B 1 10 ? 7.406 -35.5 0.408 1 20.02 10 GLY B C 1
ATOM 4266 O O . GLY B 1 10 ? 7.215 -35.438 -0.807 1 20.02 10 GLY B O 1
ATOM 4267 N N . GLY B 1 11 ? 6.648 -34.625 0.914 1 19.47 11 GLY B N 1
ATOM 4268 C CA . GLY B 1 11 ? 6.25 -33.375 0.26 1 19.47 11 GLY B CA 1
ATOM 4269 C C . GLY B 1 11 ? 7.426 -32.562 -0.252 1 19.47 11 GLY B C 1
ATOM 4270 O O . GLY B 1 11 ? 8.547 -32.719 0.241 1 19.47 11 GLY B O 1
ATOM 4271 N N . ALA B 1 12 ? 7.332 -32.25 -1.573 1 20.88 12 ALA B N 1
ATOM 4272 C CA . ALA B 1 12 ? 8.258 -31.438 -2.369 1 20.88 12 ALA B CA 1
ATOM 4273 C C . ALA B 1 12 ? 8.562 -30.109 -1.688 1 20.88 12 ALA B C 1
ATOM 4275 O O . ALA B 1 12 ? 7.648 -29.375 -1.312 1 20.88 12 ALA B O 1
ATOM 4276 N N . ARG B 1 13 ? 9.68 -30.156 -1.021 1 21.17 13 ARG B N 1
ATOM 4277 C CA . ARG B 1 13 ? 10.258 -29.062 -0.24 1 21.17 13 ARG B CA 1
ATOM 4278 C C . ARG B 1 13 ? 10.336 -27.781 -1.062 1 21.17 13 ARG B C 1
ATOM 4280 O O . ARG B 1 13 ? 10.82 -27.797 -2.195 1 21.17 13 ARG B O 1
ATOM 4287 N N . PRO B 1 14 ? 9.414 -26.875 -0.745 1 21.33 14 PRO B N 1
ATOM 4288 C CA . PRO B 1 14 ? 9.398 -25.531 -1.297 1 21.33 14 PRO B CA 1
ATOM 4289 C C . PRO B 1 14 ? 10.773 -24.859 -1.258 1 21.33 14 PRO B C 1
ATOM 4291 O O . PRO B 1 14 ? 11.516 -25.016 -0.281 1 21.33 14 PRO B O 1
ATOM 4294 N N . HIS B 1 15 ? 11.484 -24.922 -2.385 1 20.28 15 HIS B N 1
ATOM 4295 C CA . HIS B 1 15 ? 12.828 -24.359 -2.408 1 20.28 15 HIS B CA 1
ATOM 4296 C C . HIS B 1 15 ? 12.828 -22.906 -1.964 1 20.28 15 HIS B C 1
ATOM 4298 O O . HIS B 1 15 ? 12.109 -22.078 -2.533 1 20.28 15 HIS B O 1
ATOM 4304 N N . LEU B 1 16 ? 12.688 -22.625 -0.737 1 20.44 16 LEU B N 1
ATOM 4305 C CA . LEU B 1 16 ? 12.945 -21.344 -0.107 1 20.44 16 LEU B CA 1
ATOM 4306 C C . LEU B 1 16 ? 14.195 -20.688 -0.694 1 20.44 16 LEU B C 1
ATOM 4308 O O . LEU B 1 16 ? 15.188 -21.359 -0.96 1 20.44 16 LEU B O 1
ATOM 4312 N N . VAL B 1 17 ? 13.969 -19.578 -1.374 1 20.17 17 VAL B N 1
ATOM 4313 C CA . VAL B 1 17 ? 15.047 -18.719 -1.848 1 20.17 17 VAL B CA 1
ATOM 4314 C C . VAL B 1 17 ? 16.109 -18.594 -0.763 1 20.17 17 VAL B C 1
ATOM 4316 O O . VAL B 1 17 ? 15.805 -18.25 0.38 1 20.17 17 VAL B O 1
ATOM 4319 N N . GLN B 1 18 ? 17.031 -19.422 -0.928 1 20.67 18 GLN B N 1
ATOM 4320 C CA . GLN B 1 18 ? 18.266 -19.469 -0.133 1 20.67 18 GLN B CA 1
ATOM 4321 C C . GLN B 1 18 ? 18.875 -18.078 0.009 1 20.67 18 GLN B C 1
ATOM 4323 O O . GLN B 1 18 ? 19.328 -17.5 -0.975 1 20.67 18 GLN B O 1
ATOM 4328 N N . ILE B 1 19 ? 18.219 -17.219 0.718 1 19.89 19 ILE B N 1
ATOM 4329 C CA . ILE B 1 19 ? 18.875 -15.984 1.1 1 19.89 19 ILE B CA 1
ATOM 4330 C C . ILE B 1 19 ? 20.281 -16.281 1.597 1 19.89 19 ILE B C 1
ATOM 4332 O O . ILE B 1 19 ? 20.469 -17.016 2.57 1 19.89 19 ILE B O 1
ATOM 4336 N N . ARG B 1 20 ? 21.141 -16.312 0.607 1 20.77 20 ARG B N 1
ATOM 4337 C CA . ARG B 1 20 ? 22.578 -16.562 0.763 1 20.77 20 ARG B CA 1
ATOM 4338 C C . ARG B 1 20 ? 23.141 -15.75 1.928 1 20.77 20 ARG B C 1
ATOM 4340 O O . ARG B 1 20 ? 22.891 -14.555 2.043 1 20.77 20 ARG B O 1
ATOM 4347 N N . SER B 1 21 ? 23.391 -16.344 3.051 1 20.83 21 SER B N 1
ATOM 4348 C CA . SER B 1 21 ? 24.078 -15.984 4.289 1 20.83 21 SER B CA 1
ATOM 4349 C C . SER B 1 21 ? 25.469 -15.445 4.012 1 20.83 21 SER B C 1
ATOM 4351 O O . SER B 1 21 ? 26.344 -16.188 3.541 1 20.83 21 SER B O 1
ATOM 4353 N N . MET B 1 22 ? 25.625 -14.375 3.238 1 18.88 22 MET B N 1
ATOM 4354 C CA . MET B 1 22 ? 26.953 -13.828 3.035 1 18.88 22 MET B CA 1
ATOM 4355 C C . MET B 1 22 ? 27.672 -13.602 4.367 1 18.88 22 MET B C 1
ATOM 4357 O O . MET B 1 22 ? 27.25 -12.766 5.168 1 18.88 22 MET B O 1
ATOM 4361 N N . ARG B 1 23 ? 27.844 -14.617 4.988 1 20.34 23 ARG B N 1
ATOM 4362 C CA . ARG B 1 23 ? 28.594 -14.5 6.234 1 20.34 23 ARG B CA 1
ATOM 4363 C C . ARG B 1 23 ? 29.922 -13.781 6.012 1 20.34 23 ARG B C 1
ATOM 4365 O O . ARG B 1 23 ? 30.734 -14.203 5.184 1 20.34 23 ARG B O 1
ATOM 4372 N N . MET B 1 24 ? 29.953 -12.477 6.152 1 20 24 MET B N 1
ATOM 4373 C CA . MET B 1 24 ? 31.234 -11.758 6.184 1 20 24 MET B CA 1
ATOM 4374 C C . MET B 1 24 ? 32.219 -12.414 7.152 1 20 24 MET B C 1
ATOM 4376 O O . MET B 1 24 ? 31.844 -12.703 8.297 1 20 24 MET B O 1
ATOM 4380 N N . PHE B 1 25 ? 32.875 -13.281 6.629 1 19.19 25 PHE B N 1
ATOM 4381 C CA . PHE B 1 25 ? 34 -13.898 7.348 1 19.19 25 PHE B CA 1
ATOM 4382 C C . PHE B 1 25 ? 34.906 -12.828 7.949 1 19.19 25 PHE B C 1
ATOM 4384 O O . PHE B 1 25 ? 35.5 -12.047 7.223 1 19.19 25 PHE B O 1
ATOM 4391 N N . VAL B 1 26 ? 34.406 -12.273 9.031 1 20.48 26 VAL B N 1
ATOM 4392 C CA . VAL B 1 26 ? 35.188 -11.344 9.844 1 20.48 26 VAL B CA 1
ATOM 4393 C C . VAL B 1 26 ? 36.5 -11.984 10.227 1 20.48 26 VAL B C 1
ATOM 4395 O O . VAL B 1 26 ? 36.531 -13.039 10.867 1 20.48 26 VAL B O 1
ATOM 4398 N N . ASP B 1 27 ? 37.312 -12.055 9.188 1 18.22 27 ASP B N 1
ATOM 4399 C CA . ASP B 1 27 ? 38.625 -12.586 9.508 1 18.22 27 ASP B CA 1
ATOM 4400 C C . ASP B 1 27 ? 39.219 -11.891 10.734 1 18.22 27 ASP B C 1
ATOM 4402 O O . ASP B 1 27 ? 39.156 -10.664 10.844 1 18.22 27 ASP B O 1
ATOM 4406 N N . PRO B 1 28 ? 39.281 -12.586 11.773 1 20.27 28 PRO B N 1
ATOM 4407 C CA . PRO B 1 28 ? 39.781 -12.141 13.086 1 20.27 28 PRO B CA 1
ATOM 4408 C C . PRO B 1 28 ? 41.219 -11.656 13.047 1 20.27 28 PRO B C 1
ATOM 4410 O O . PRO B 1 28 ? 42.125 -12.445 12.797 1 20.27 28 PRO B O 1
ATOM 4413 N N . LEU B 1 29 ? 41.375 -10.648 12.094 1 19.47 29 LEU B N 1
ATOM 4414 C CA . LEU B 1 29 ? 42.812 -10.32 12.008 1 19.47 29 LEU B CA 1
ATOM 4415 C C . LEU B 1 29 ? 43.438 -10.25 13.398 1 19.47 29 LEU B C 1
ATOM 4417 O O . LEU B 1 29 ? 42.75 -9.914 14.367 1 19.47 29 LEU B O 1
ATOM 4421 N N . GLN B 1 30 ? 44.594 -10.891 13.414 1 18.08 30 GLN B N 1
ATOM 4422 C CA . GLN B 1 30 ? 45.594 -11.227 14.414 1 18.08 30 GLN B CA 1
ATOM 4423 C C . GLN B 1 30 ? 46.125 -9.984 15.117 1 18.08 30 GLN B C 1
ATOM 4425 O O . GLN B 1 30 ? 46.062 -8.883 14.562 1 18.08 30 GLN B O 1
ATOM 4430 N N . PRO B 1 31 ? 46.5 -10.156 16.359 1 19.55 31 PRO B N 1
ATOM 4431 C CA . PRO B 1 31 ? 46.781 -9.336 17.547 1 19.55 31 PRO B CA 1
ATOM 4432 C C . PRO B 1 31 ? 48.031 -8.492 17.391 1 19.55 31 PRO B C 1
ATOM 4434 O O . PRO B 1 31 ? 48.281 -7.586 18.188 1 19.55 31 PRO B O 1
ATOM 4437 N N . ARG B 1 32 ? 48.75 -8.516 16.188 1 17.72 32 ARG B N 1
ATOM 4438 C CA . ARG B 1 32 ? 50.156 -8.453 16.594 1 17.72 32 ARG B CA 1
ATOM 4439 C C . ARG B 1 32 ? 50.469 -7.176 17.359 1 17.72 32 ARG B C 1
ATOM 4441 O O . ARG B 1 32 ? 49.844 -6.133 17.109 1 17.72 32 ARG B O 1
ATOM 4448 N N . HIS B 1 33 ? 51.25 -7.301 18.391 1 18.11 33 HIS B N 1
ATOM 4449 C CA . HIS B 1 33 ? 51.781 -6.633 19.562 1 18.11 33 HIS B CA 1
ATOM 4450 C C . HIS B 1 33 ? 52.75 -5.523 19.172 1 18.11 33 HIS B C 1
ATOM 4452 O O . HIS B 1 33 ? 53.281 -4.809 20.031 1 18.11 33 HIS B O 1
ATOM 4458 N N . ARG B 1 34 ? 53.031 -5.371 17.828 1 17.03 34 ARG B N 1
ATOM 4459 C CA . ARG B 1 34 ? 54.438 -5.031 17.812 1 17.03 34 ARG B CA 1
ATOM 4460 C C . ARG B 1 34 ? 54.719 -3.795 18.672 1 17.03 34 ARG B C 1
ATOM 4462 O O . ARG B 1 34 ? 53.812 -2.98 18.891 1 17.03 34 ARG B O 1
ATOM 4469 N N . VAL B 1 35 ? 56.031 -3.521 18.719 1 18 35 VAL B N 1
ATOM 4470 C CA . VAL B 1 35 ? 57.125 -3.008 19.547 1 18 35 VAL B CA 1
ATOM 4471 C C . VAL B 1 35 ? 57.062 -1.481 19.594 1 18 35 VAL B C 1
ATOM 4473 O O . VAL B 1 35 ? 56.469 -0.855 18.719 1 18 35 VAL B O 1
ATOM 4476 N N . ILE B 1 36 ? 58.062 -0.913 20.188 1 17.77 36 ILE B N 1
ATOM 4477 C CA . ILE B 1 36 ? 58.531 -0.011 21.25 1 17.77 36 ILE B CA 1
ATOM 4478 C C . ILE B 1 36 ? 58.844 1.361 20.656 1 17.77 36 ILE B C 1
ATOM 4480 O O . ILE B 1 36 ? 58.469 2.391 21.219 1 17.77 36 ILE B O 1
ATOM 4484 N N . ALA B 1 37 ? 59.406 1.476 19.344 1 18.38 37 ALA B N 1
ATOM 4485 C CA . ALA B 1 37 ? 60.625 2.275 19.516 1 18.38 37 ALA B CA 1
ATOM 4486 C C . ALA B 1 37 ? 60.281 3.752 19.688 1 18.38 37 ALA B C 1
ATOM 4488 O O . ALA B 1 37 ? 59.375 4.27 19.047 1 18.38 37 ALA B O 1
ATOM 4489 N N . ALA B 1 38 ? 61 4.414 20.578 1 19.06 38 ALA B N 1
ATOM 4490 C CA . ALA B 1 38 ? 61.094 5.566 21.484 1 19.06 38 ALA B CA 1
ATOM 4491 C C . ALA B 1 38 ? 61.438 6.84 20.703 1 19.06 38 ALA B C 1
ATOM 4493 O O . ALA B 1 38 ? 61.406 7.938 21.25 1 19.06 38 ALA B O 1
ATOM 4494 N N . PHE B 1 39 ? 61.531 6.785 19.297 1 19.83 39 PHE B N 1
ATOM 4495 C CA . PHE B 1 39 ? 62.531 7.789 19.031 1 19.83 39 PHE B CA 1
ATOM 4496 C C . PHE B 1 39 ? 62.031 9.18 19.406 1 19.83 39 PHE B C 1
ATOM 4498 O O . PHE B 1 39 ? 60.875 9.492 19.234 1 19.83 39 PHE B O 1
ATOM 4505 N N . ALA B 1 40 ? 62.938 9.906 20.062 1 19.97 40 ALA B N 1
ATOM 4506 C CA . ALA B 1 40 ? 63.156 11.117 20.859 1 19.97 40 ALA B CA 1
ATOM 4507 C C . ALA B 1 40 ? 63.031 12.359 19.984 1 19.97 40 ALA B C 1
ATOM 4509 O O . ALA B 1 40 ? 63.438 13.453 20.406 1 19.97 40 ALA B O 1
ATOM 4510 N N . LEU B 1 41 ? 62.031 12.32 19.047 1 19.14 41 LEU B N 1
ATOM 4511 C CA . LEU B 1 41 ? 62.312 13.469 18.172 1 19.14 41 LEU B CA 1
ATOM 4512 C C . LEU B 1 41 ? 62.344 14.766 18.984 1 19.14 41 LEU B C 1
ATOM 4514 O O . LEU B 1 41 ? 61.469 14.977 19.844 1 19.14 41 LEU B O 1
ATOM 4518 N N . ALA B 1 42 ? 63.5 15.398 18.75 1 20.64 42 ALA B N 1
ATOM 4519 C CA . ALA B 1 42 ? 64.062 16.656 19.219 1 20.64 42 ALA B CA 1
ATOM 4520 C C . ALA B 1 42 ? 63.156 17.828 18.875 1 20.64 42 ALA B C 1
ATOM 4522 O O . ALA B 1 42 ? 62.719 17.969 17.734 1 20.64 42 ALA B O 1
ATOM 4523 N N . LEU B 1 43 ? 62.594 18.406 19.922 1 19.83 43 LEU B N 1
ATOM 4524 C CA . LEU B 1 43 ? 61.625 19.484 20.156 1 19.83 43 LEU B CA 1
ATOM 4525 C C . LEU B 1 43 ? 62.125 20.797 19.594 1 19.83 43 LEU B C 1
ATOM 4527 O O . LEU B 1 43 ? 61.5 21.859 19.812 1 19.83 43 LEU B O 1
ATOM 4531 N N . VAL B 1 44 ? 62.781 20.812 18.312 1 22.09 44 VAL B N 1
ATOM 4532 C CA . VAL B 1 44 ? 63.375 22.141 18.25 1 22.09 44 VAL B CA 1
ATOM 4533 C C . VAL B 1 44 ? 62.281 23.203 18.266 1 22.09 44 VAL B C 1
ATOM 4535 O O . VAL B 1 44 ? 61.281 23.078 17.547 1 22.09 44 VAL B O 1
ATOM 4538 N N . THR B 1 45 ? 62.312 24.109 19.25 1 21.25 45 THR B N 1
ATOM 4539 C CA . THR B 1 45 ? 61.5 25.188 19.828 1 21.25 45 THR B CA 1
ATOM 4540 C C . THR B 1 45 ? 61.438 26.375 18.875 1 21.25 45 THR B C 1
ATOM 4542 O O . THR B 1 45 ? 60.781 27.391 19.156 1 21.25 45 THR B O 1
ATOM 4545 N N . ALA B 1 46 ? 61.531 26.203 17.5 1 22.95 46 ALA B N 1
ATOM 4546 C CA . ALA B 1 46 ? 61.844 27.516 16.938 1 22.95 46 ALA B CA 1
ATOM 4547 C C . ALA B 1 46 ? 60.688 28.5 17.203 1 22.95 46 ALA B C 1
ATOM 4549 O O . ALA B 1 46 ? 59.531 28.172 17.016 1 22.95 46 ALA B O 1
ATOM 4550 N N . MET B 1 47 ? 60.969 29.578 17.859 1 23.02 47 MET B N 1
ATOM 4551 C CA . MET B 1 47 ? 60.281 30.734 18.406 1 23.02 47 MET B CA 1
ATOM 4552 C C . MET B 1 47 ? 59.688 31.594 17.297 1 23.02 47 MET B C 1
ATOM 4554 O O . MET B 1 47 ? 60.312 32.594 16.875 1 23.02 47 MET B O 1
ATOM 4558 N N . ILE B 1 48 ? 59.125 30.938 16.203 1 26 48 ILE B N 1
ATOM 4559 C CA . ILE B 1 48 ? 58.906 31.984 15.227 1 26 48 ILE B CA 1
ATOM 4560 C C . ILE B 1 48 ? 57.875 33 15.781 1 26 48 ILE B C 1
ATOM 4562 O O . ILE B 1 48 ? 56.812 32.594 16.25 1 26 48 ILE B O 1
ATOM 4566 N N . VAL B 1 49 ? 58.312 34.25 16.016 1 26.61 49 VAL B N 1
ATOM 4567 C CA . VAL B 1 49 ? 57.719 35.5 16.453 1 26.61 49 VAL B CA 1
ATOM 4568 C C . VAL B 1 49 ? 56.656 35.938 15.453 1 26.61 49 VAL B C 1
ATOM 4570 O O . VAL B 1 49 ? 56.969 36.25 14.297 1 26.61 49 VAL B O 1
ATOM 4573 N N . THR B 1 50 ? 55.5 35.219 15.469 1 26.98 50 THR B N 1
ATOM 4574 C CA . THR B 1 50 ? 54.438 35.594 14.555 1 26.98 50 THR B CA 1
ATOM 4575 C C . THR B 1 50 ? 53.906 36.969 14.875 1 26.98 50 THR B C 1
ATOM 4577 O O . THR B 1 50 ? 53.562 37.281 16.016 1 26.98 50 THR B O 1
ATOM 4580 N N . SER B 1 51 ? 54.375 37.938 14.086 1 28.64 51 SER B N 1
ATOM 4581 C CA . SER B 1 51 ? 53.875 39.312 14.164 1 28.64 51 SER B CA 1
ATOM 4582 C C . SER B 1 51 ? 52.375 39.344 14.031 1 28.64 51 SER B C 1
ATOM 4584 O O . SER B 1 51 ? 51.75 38.531 13.352 1 28.64 51 SER B O 1
ATOM 4586 N N . PRO B 1 52 ? 51.75 40.125 14.938 1 28.91 52 PRO B N 1
ATOM 4587 C CA . PRO B 1 52 ? 50.312 40.281 15.211 1 28.91 52 PRO B CA 1
ATOM 4588 C C . PRO B 1 52 ? 49.531 40.812 14.023 1 28.91 52 PRO B C 1
ATOM 4590 O O . PRO B 1 52 ? 49.875 41.906 13.508 1 28.91 52 PRO B O 1
ATOM 4593 N N . PRO B 1 53 ? 49.219 39.906 12.969 1 30.34 53 PRO B N 1
ATOM 4594 C CA . PRO B 1 53 ? 48.531 40.688 11.922 1 30.34 53 PRO B CA 1
ATOM 4595 C C . PRO B 1 53 ? 47.375 41.531 12.461 1 30.34 53 PRO B C 1
ATOM 4597 O O . PRO B 1 53 ? 46.812 41.219 13.5 1 30.34 53 PRO B O 1
ATOM 4600 N N . THR B 1 54 ? 47.344 42.812 12.07 1 28.16 54 THR B N 1
ATOM 4601 C CA . THR B 1 54 ? 46.375 43.875 12.32 1 28.16 54 THR B CA 1
ATOM 4602 C C . THR B 1 54 ? 45 43.469 11.852 1 28.16 54 THR B C 1
ATOM 4604 O O . THR B 1 54 ? 44.812 42.969 10.727 1 28.16 54 THR B O 1
ATOM 4607 N N . ALA B 1 55 ? 44.094 43.188 12.719 1 27.03 55 ALA B N 1
ATOM 4608 C CA . ALA B 1 55 ? 42.688 42.812 12.562 1 27.03 55 ALA B CA 1
ATOM 4609 C C . ALA B 1 55 ? 41.938 43.844 11.742 1 27.03 55 ALA B C 1
ATOM 4611 O O . ALA B 1 55 ? 41.781 45 12.18 1 27.03 55 ALA B O 1
ATOM 4612 N N . ARG B 1 56 ? 42.156 43.75 10.438 1 28.36 56 ARG B N 1
ATOM 4613 C CA . ARG B 1 56 ? 41.219 44.625 9.727 1 28.36 56 ARG B CA 1
ATOM 4614 C C . ARG B 1 56 ? 39.781 44.438 10.242 1 28.36 56 ARG B C 1
ATOM 4616 O O . ARG B 1 56 ? 39.281 43.344 10.289 1 28.36 56 ARG B O 1
ATOM 4623 N N . THR B 1 57 ? 39.312 45.406 10.906 1 24.83 57 THR B N 1
ATOM 4624 C CA . THR B 1 57 ? 37.906 45.469 11.375 1 24.83 57 THR B CA 1
ATOM 4625 C C . THR B 1 57 ? 36.938 45.312 10.211 1 24.83 57 THR B C 1
ATOM 4627 O O . THR B 1 57 ? 37 46.062 9.234 1 24.83 57 THR B O 1
ATOM 4630 N N . ALA B 1 58 ? 36.594 44.094 9.828 1 29.77 58 ALA B N 1
ATOM 4631 C CA . ALA B 1 58 ? 35.438 43.875 8.93 1 29.77 58 ALA B CA 1
ATOM 4632 C C . ALA B 1 58 ? 34.281 44.781 9.273 1 29.77 58 ALA B C 1
ATOM 4634 O O . ALA B 1 58 ? 33.781 44.75 10.406 1 29.77 58 ALA B O 1
ATOM 4635 N N . ALA B 1 59 ? 34.188 45.875 8.578 1 31.81 59 ALA B N 1
ATOM 4636 C CA . ALA B 1 59 ? 33.031 46.781 8.633 1 31.81 59 ALA B CA 1
ATOM 4637 C C . ALA B 1 59 ? 31.719 46 8.602 1 31.81 59 ALA B C 1
ATOM 4639 O O . ALA B 1 59 ? 31.547 45.094 7.793 1 31.81 59 ALA B O 1
ATOM 4640 N N . ALA B 1 60 ? 30.938 46.094 9.664 1 34.44 60 ALA B N 1
ATOM 4641 C CA . ALA B 1 60 ? 29.578 45.625 9.828 1 34.44 60 ALA B CA 1
ATOM 4642 C C . ALA B 1 60 ? 28.703 46 8.641 1 34.44 60 ALA B C 1
ATOM 4644 O O . ALA B 1 60 ? 28.625 47.188 8.289 1 34.44 60 ALA B O 1
ATOM 4645 N N . GLY B 1 61 ? 28.672 45.188 7.566 1 34.44 61 GLY B N 1
ATOM 4646 C CA . GLY B 1 61 ? 27.734 45.438 6.484 1 34.44 61 GLY B CA 1
ATOM 4647 C C . GLY B 1 61 ? 26.391 46 6.969 1 34.44 61 GLY B C 1
ATOM 4648 O O . GLY B 1 61 ? 26.078 45.875 8.156 1 34.44 61 GLY B O 1
ATOM 4649 N N . PRO B 1 62 ? 25.812 46.969 6.289 1 32.91 62 PRO B N 1
ATOM 4650 C CA . PRO B 1 62 ? 24.531 47.562 6.688 1 32.91 62 PRO B CA 1
ATOM 4651 C C . PRO B 1 62 ? 23.516 46.531 7.148 1 32.91 62 PRO B C 1
ATOM 4653 O O . PRO B 1 62 ? 23.453 45.438 6.574 1 32.91 62 PRO B O 1
ATOM 4656 N N . THR B 1 63 ? 23.203 46.375 8.453 1 33.66 63 THR B N 1
ATOM 4657 C CA . THR B 1 63 ? 22.031 45.688 8.953 1 33.66 63 THR B CA 1
ATOM 4658 C C . THR B 1 63 ? 20.812 46 8.086 1 33.66 63 THR B C 1
ATOM 4660 O O . THR B 1 63 ? 20.453 47.156 7.902 1 33.66 63 THR B O 1
ATOM 4663 N N . THR B 1 64 ? 20.516 45.281 7.012 1 37.16 64 THR B N 1
ATOM 4664 C CA . THR B 1 64 ? 19.25 45.375 6.289 1 37.16 64 THR B CA 1
ATOM 4665 C C . THR B 1 64 ? 18.109 45.75 7.242 1 37.16 64 THR B C 1
ATOM 4667 O O . THR B 1 64 ? 17.922 45.062 8.266 1 37.16 64 THR B O 1
ATOM 4670 N N . ARG B 1 65 ? 17.672 46.938 7.484 1 40.66 65 ARG B N 1
ATOM 4671 C CA . ARG B 1 65 ? 16.453 47.344 8.164 1 40.66 65 ARG B CA 1
ATOM 4672 C C . ARG B 1 65 ? 15.32 46.375 7.922 1 40.66 65 ARG B C 1
ATOM 4674 O O . ARG B 1 65 ? 14.719 46.375 6.844 1 40.66 65 ARG B O 1
ATOM 4681 N N . THR B 1 66 ? 15.32 45.219 8.398 1 46.84 66 THR B N 1
ATOM 4682 C CA . THR B 1 66 ? 14.188 44.281 8.375 1 46.84 66 THR B CA 1
ATOM 4683 C C . THR B 1 66 ? 12.906 45 8.82 1 46.84 66 THR B C 1
ATOM 4685 O O . THR B 1 66 ? 12.875 45.625 9.867 1 46.84 66 THR B O 1
ATOM 4688 N N . SER B 1 67 ? 12.031 45.5 7.945 1 51.22 67 SER B N 1
ATOM 4689 C CA . SER B 1 67 ? 10.695 46 8.219 1 51.22 67 SER B CA 1
ATOM 4690 C C . SER B 1 67 ? 10.078 45.344 9.438 1 51.22 67 SER B C 1
ATOM 4692 O O . SER B 1 67 ? 9.977 44.094 9.492 1 51.22 67 SER B O 1
ATOM 4694 N N . THR B 1 68 ? 10.242 45.938 10.625 1 63.88 68 THR B N 1
ATOM 4695 C CA . THR B 1 68 ? 9.742 45.438 11.898 1 63.88 68 THR B CA 1
ATOM 4696 C C . THR B 1 68 ? 8.211 45.406 11.906 1 63.88 68 THR B C 1
ATOM 4698 O O . THR B 1 68 ? 7.566 46.438 11.695 1 63.88 68 THR B O 1
ATOM 4701 N N . THR B 1 69 ? 7.559 44.219 11.664 1 77.5 69 THR B N 1
ATOM 4702 C CA . THR B 1 69 ? 6.125 44 11.812 1 77.5 69 THR B CA 1
ATOM 4703 C C . THR B 1 69 ? 5.688 44.219 13.25 1 77.5 69 THR B C 1
ATOM 4705 O O . THR B 1 69 ? 6.301 43.688 14.18 1 77.5 69 THR B O 1
ATOM 4708 N N . THR B 1 70 ? 4.898 45.281 13.516 1 87.38 70 THR B N 1
ATOM 4709 C CA . THR B 1 70 ? 4.324 45.531 14.828 1 87.38 70 THR B CA 1
ATOM 4710 C C . THR B 1 70 ? 2.898 45 14.906 1 87.38 70 THR B C 1
ATOM 4712 O O . THR B 1 70 ? 2.166 45.031 13.914 1 87.38 70 THR B O 1
ATOM 4715 N N . LEU B 1 71 ? 2.555 44.406 16.047 1 96.62 71 LEU B N 1
ATOM 4716 C CA . LEU B 1 71 ? 1.219 43.875 16.266 1 96.62 71 LEU B CA 1
ATOM 4717 C C . LEU B 1 71 ? 0.396 44.781 17.172 1 96.62 71 LEU B C 1
ATOM 4719 O O . LEU B 1 71 ? 0.733 44.938 18.344 1 96.62 71 LEU B O 1
ATOM 4723 N N . ALA B 1 72 ? -0.563 45.438 16.641 1 96.56 72 ALA B N 1
ATOM 4724 C CA . ALA B 1 72 ? -1.547 46.156 17.438 1 96.56 72 ALA B CA 1
ATOM 4725 C C . ALA B 1 72 ? -2.678 45.25 17.891 1 96.56 72 ALA B C 1
ATOM 4727 O O . ALA B 1 72 ? -3.666 45.062 17.172 1 96.56 72 ALA B O 1
ATOM 4728 N N . TRP B 1 73 ? -2.543 44.781 19.125 1 96.88 73 TRP B N 1
ATOM 4729 C CA . TRP B 1 73 ? -3.496 43.812 19.656 1 96.88 73 TRP B CA 1
ATOM 4730 C C . TRP B 1 73 ? -4.812 44.469 20.031 1 96.88 73 TRP B C 1
ATOM 4732 O O . TRP B 1 73 ? -4.82 45.594 20.562 1 96.88 73 TRP B O 1
ATOM 4742 N N . GLY B 1 74 ? -5.887 43.875 19.688 1 95.88 74 GLY B N 1
ATOM 4743 C CA . GLY B 1 74 ? -7.219 44.344 20.016 1 95.88 74 GLY B CA 1
ATOM 4744 C C . GLY B 1 74 ? -8.242 43.219 20.156 1 95.88 74 GLY B C 1
ATOM 4745 O O . GLY B 1 74 ? -7.883 42.062 20.125 1 95.88 74 GLY B O 1
ATOM 4746 N N . ASP B 1 75 ? -9.445 43.656 20.375 1 94.31 75 ASP B N 1
ATOM 4747 C CA . ASP B 1 75 ? -10.555 42.719 20.5 1 94.31 75 ASP B CA 1
ATOM 4748 C C . ASP B 1 75 ? -10.75 41.906 19.203 1 94.31 75 ASP B C 1
ATOM 4750 O O . ASP B 1 75 ? -10.648 42.469 18.109 1 94.31 75 ASP B O 1
ATOM 4754 N N . CYS B 1 76 ? -10.914 40.656 19.344 1 95.06 76 CYS B N 1
ATOM 4755 C CA . CYS B 1 76 ? -11.039 39.781 18.172 1 95.06 76 CYS B CA 1
ATOM 4756 C C . CYS B 1 76 ? -12.445 39.875 17.594 1 95.06 76 CYS B C 1
ATOM 4758 O O . CYS B 1 76 ? -12.672 39.438 16.453 1 95.06 76 CYS B O 1
ATOM 4760 N N . GLY B 1 77 ? -13.289 40.375 18.297 1 90.81 77 GLY B N 1
ATOM 4761 C CA . GLY B 1 77 ? -14.656 40.5 17.797 1 90.81 77 GLY B CA 1
ATOM 4762 C C . GLY B 1 77 ? -15.555 39.375 18.25 1 90.81 77 GLY B C 1
ATOM 4763 O O . GLY B 1 77 ? -15.18 38.562 19.109 1 90.81 77 GLY B O 1
ATOM 4764 N N . PRO B 1 78 ? -16.797 39.219 17.578 1 88.5 78 PRO B N 1
ATOM 4765 C CA . PRO B 1 78 ? -17.781 38.219 18.016 1 88.5 78 PRO B CA 1
ATOM 4766 C C . PRO B 1 78 ? -17.328 36.781 17.734 1 88.5 78 PRO B C 1
ATOM 4768 O O . PRO B 1 78 ? -16.688 36.531 16.719 1 88.5 78 PRO B O 1
ATOM 4771 N N . GLY B 1 79 ? -17.688 35.969 18.641 1 88.12 79 GLY B N 1
ATOM 4772 C CA . GLY B 1 79 ? -17.375 34.562 18.469 1 88.12 79 GLY B CA 1
ATOM 4773 C C . GLY B 1 79 ? -16.125 34.125 19.234 1 88.12 79 GLY B C 1
ATOM 4774 O O . GLY B 1 79 ? -15.883 32.938 19.406 1 88.12 79 GLY B O 1
ATOM 4775 N N . PHE B 1 80 ? -15.375 35.062 19.641 1 91.38 80 PHE B N 1
ATOM 4776 C CA . PHE B 1 80 ? -14.203 34.75 20.438 1 91.38 80 PHE B CA 1
ATOM 4777 C C . PHE B 1 80 ? -14.5 34.938 21.922 1 91.38 80 PHE B C 1
ATOM 4779 O O . PHE B 1 80 ? -15.18 35.906 22.312 1 91.38 80 PHE B O 1
ATOM 4786 N N . ALA B 1 81 ? -14.023 33.969 22.75 1 85.44 81 ALA B N 1
ATOM 4787 C CA . ALA B 1 81 ? -14.133 34.094 24.203 1 85.44 81 ALA B CA 1
ATOM 4788 C C . ALA B 1 81 ? -13.289 35.281 24.719 1 85.44 81 ALA B C 1
ATOM 4790 O O . ALA B 1 81 ? -12.367 35.719 24.031 1 85.44 81 ALA B O 1
ATOM 4791 N N . VAL B 1 82 ? -13.633 35.594 25.922 1 84.69 82 VAL B N 1
ATOM 4792 C CA . VAL B 1 82 ? -12.828 36.594 26.609 1 84.69 82 VAL B CA 1
ATOM 4793 C C . VAL B 1 82 ? -11.438 36.031 26.891 1 84.69 82 VAL B C 1
ATOM 4795 O O . VAL B 1 82 ? -11.289 34.875 27.266 1 84.69 82 VAL B O 1
ATOM 4798 N N . GLY B 1 83 ? -10.414 36.875 26.547 1 87.88 83 GLY B N 1
ATOM 4799 C CA . GLY B 1 83 ? -9.039 36.438 26.766 1 87.88 83 GLY B CA 1
ATOM 4800 C C . GLY B 1 83 ? -8.219 36.375 25.484 1 87.88 83 GLY B C 1
ATOM 4801 O O . GLY B 1 83 ? -6.992 36.344 25.531 1 87.88 83 GLY B O 1
ATOM 4802 N N . PHE B 1 84 ? -9.008 36.438 24.391 1 95.31 84 PHE B N 1
ATOM 4803 C CA . PHE B 1 84 ? -8.312 36.438 23.109 1 95.31 84 PHE B CA 1
ATOM 4804 C C . PHE B 1 84 ? -8 37.875 22.688 1 95.31 84 PHE B C 1
ATOM 4806 O O . PHE B 1 84 ? -8.812 38.781 22.906 1 95.31 84 PHE B O 1
ATOM 4813 N N . ASP B 1 85 ? -6.809 38.062 22.109 1 96.38 85 ASP B N 1
ATOM 4814 C CA . ASP B 1 85 ? -6.441 39.25 21.375 1 96.38 85 ASP B CA 1
ATOM 4815 C C . ASP B 1 85 ? -6.125 38.938 19.906 1 96.38 85 ASP B C 1
ATOM 4817 O O . ASP B 1 85 ? -5.586 37.844 19.609 1 96.38 85 ASP B O 1
ATOM 4821 N N . CYS B 1 86 ? -6.551 39.875 19.094 1 98.12 86 CYS B N 1
ATOM 4822 C CA . CYS B 1 86 ? -6.25 39.688 17.672 1 98.12 86 CYS B CA 1
ATOM 4823 C C . CYS B 1 86 ? -5.469 40.875 17.125 1 98.12 86 CYS B C 1
ATOM 4825 O O . CYS B 1 86 ? -5.488 41.938 17.703 1 98.12 86 CYS B O 1
ATOM 4827 N N . ALA B 1 87 ? -4.695 40.625 16.125 1 98.31 87 ALA B N 1
ATOM 4828 C CA . ALA B 1 87 ? -3.92 41.656 15.43 1 98.31 87 ALA B CA 1
ATOM 4829 C C . ALA B 1 87 ? -3.688 41.281 13.969 1 98.31 87 ALA B C 1
ATOM 4831 O O . ALA B 1 87 ? -4.023 40.156 13.555 1 98.31 87 ALA B O 1
ATOM 4832 N N . THR B 1 88 ? -3.268 42.188 13.156 1 98.06 88 THR B N 1
ATOM 4833 C CA . THR B 1 88 ? -2.844 41.969 11.773 1 98.06 88 THR B CA 1
ATOM 4834 C C . THR B 1 88 ? -1.355 42.281 11.617 1 98.06 88 THR B C 1
ATOM 4836 O O . THR B 1 88 ? -0.876 43.312 12.055 1 98.06 88 THR B O 1
ATOM 4839 N N . ALA B 1 89 ? -0.663 41.375 11.078 1 98.38 89 ALA B N 1
ATOM 4840 C CA . ALA B 1 89 ? 0.75 41.562 10.773 1 98.38 89 ALA B CA 1
ATOM 4841 C C . ALA B 1 89 ? 0.96 41.812 9.273 1 98.38 89 ALA B C 1
ATOM 4843 O O . ALA B 1 89 ? 0.581 40.969 8.461 1 98.38 89 ALA B O 1
ATOM 4844 N N . ARG B 1 90 ? 1.582 42.938 8.922 1 97.5 90 ARG B N 1
ATOM 4845 C CA . ARG B 1 90 ? 1.94 43.188 7.535 1 97.5 90 ARG B CA 1
ATOM 4846 C C . ARG B 1 90 ? 3.309 42.594 7.203 1 97.5 90 ARG B C 1
ATOM 4848 O O . ARG B 1 90 ? 4.305 42.938 7.855 1 97.5 90 ARG B O 1
ATOM 4855 N N . VAL B 1 91 ? 3.309 41.719 6.156 1 97.81 91 VAL B N 1
ATOM 4856 C CA . VAL B 1 91 ? 4.555 41.062 5.773 1 97.81 91 VAL B CA 1
ATOM 4857 C C . VAL B 1 91 ? 4.773 41.188 4.27 1 97.81 91 VAL B C 1
ATOM 4859 O O . VAL B 1 91 ? 3.828 41.469 3.52 1 97.81 91 VAL B O 1
ATOM 4862 N N . PRO B 1 92 ? 6.066 41.031 3.799 1 97 92 PRO B N 1
ATOM 4863 C CA . PRO B 1 92 ? 6.301 41.094 2.354 1 97 92 PRO B CA 1
ATOM 4864 C C . PRO B 1 92 ? 5.562 40 1.59 1 97 92 PRO B C 1
ATOM 4866 O O . PRO B 1 92 ? 5.512 38.844 2.043 1 97 92 PRO B O 1
ATOM 4869 N N . ARG B 1 93 ? 4.926 40.344 0.512 1 96.81 93 ARG B N 1
ATOM 4870 C CA . ARG B 1 93 ? 4.383 39.344 -0.384 1 96.81 93 ARG B CA 1
ATOM 4871 C C . ARG B 1 93 ? 5.488 38.438 -0.948 1 96.81 93 ARG B C 1
ATOM 4873 O O . ARG B 1 93 ? 5.309 37.25 -1.083 1 96.81 93 ARG B O 1
ATOM 4880 N N . ASP B 1 94 ? 6.543 39.094 -1.295 1 95.88 94 ASP B N 1
ATOM 4881 C CA . ASP B 1 94 ? 7.742 38.469 -1.851 1 95.88 94 ASP B CA 1
ATOM 4882 C C . ASP B 1 94 ? 8.977 38.844 -1.033 1 95.88 94 ASP B C 1
ATOM 4884 O O . ASP B 1 94 ? 9.43 40 -1.066 1 95.88 94 ASP B O 1
ATOM 4888 N N . TYR B 1 95 ? 9.562 37.906 -0.413 1 96.5 95 TYR B N 1
ATOM 4889 C CA . TYR B 1 95 ? 10.68 38.188 0.481 1 96.5 95 TYR B CA 1
ATOM 4890 C C . TYR B 1 95 ? 11.945 38.5 -0.309 1 96.5 95 TYR B C 1
ATOM 4892 O O . TYR B 1 95 ? 12.914 39.031 0.244 1 96.5 95 TYR B O 1
ATOM 4900 N N . ASP B 1 96 ? 11.992 38.188 -1.604 1 94.69 96 ASP B N 1
ATOM 4901 C CA . ASP B 1 96 ? 13.094 38.625 -2.455 1 94.69 96 ASP B CA 1
ATOM 4902 C C . ASP B 1 96 ? 12.984 40.094 -2.797 1 94.69 96 ASP B C 1
ATOM 4904 O O . ASP B 1 96 ? 13.953 40.719 -3.252 1 94.69 96 ASP B O 1
ATOM 4908 N N . HIS B 1 97 ? 11.781 40.594 -2.652 1 94.12 97 HIS B N 1
ATOM 4909 C CA . HIS B 1 97 ? 11.508 42 -2.828 1 94.12 97 HIS B CA 1
ATOM 4910 C C . HIS B 1 97 ? 10.734 42.562 -1.639 1 94.12 97 HIS B C 1
ATOM 4912 O O . HIS B 1 97 ? 9.578 42.969 -1.775 1 94.12 97 HIS B O 1
ATOM 4918 N N . PRO B 1 98 ? 11.367 42.719 -0.55 1 94.12 98 PRO B N 1
ATOM 4919 C CA . PRO B 1 98 ? 10.695 43 0.719 1 94.12 98 PRO B CA 1
ATOM 4920 C C . PRO B 1 98 ? 10.055 44.406 0.761 1 94.12 98 PRO B C 1
ATOM 4922 O O . PRO B 1 98 ? 9.227 44.688 1.632 1 94.12 98 PRO B O 1
ATOM 4925 N N . ARG B 1 99 ? 10.367 45.344 -0.166 1 93.94 99 ARG B N 1
ATOM 4926 C CA . ARG B 1 99 ? 9.789 46.688 -0.177 1 93.94 99 ARG B CA 1
ATOM 4927 C C . ARG B 1 99 ? 8.625 46.781 -1.152 1 93.94 99 ARG B C 1
ATOM 4929 O O . ARG B 1 99 ? 8.062 47.844 -1.36 1 93.94 99 ARG B O 1
ATOM 4936 N N . GLY B 1 100 ? 8.297 45.656 -1.646 1 95.06 100 GLY B N 1
ATOM 4937 C CA . GLY B 1 100 ? 7.172 45.594 -2.568 1 95.06 100 GLY B CA 1
ATOM 4938 C C . GLY B 1 100 ? 5.836 45.438 -1.87 1 95.06 100 GLY B C 1
ATOM 4939 O O . GLY B 1 100 ? 5.676 45.875 -0.726 1 95.06 100 GLY B O 1
ATOM 4940 N N . PRO B 1 101 ? 4.824 44.938 -2.617 1 96 101 PRO B N 1
ATOM 4941 C CA . PRO B 1 101 ? 3.506 44.719 -2.018 1 96 101 PRO B CA 1
ATOM 4942 C C . PRO B 1 101 ? 3.555 43.812 -0.786 1 96 101 PRO B C 1
ATOM 4944 O O . PRO B 1 101 ? 4.496 43.031 -0.626 1 96 101 PRO B O 1
ATOM 4947 N N . THR B 1 102 ? 2.52 43.969 0.056 1 96.88 102 THR B N 1
ATOM 4948 C CA . THR B 1 102 ? 2.498 43.25 1.32 1 96.88 102 THR B CA 1
ATOM 4949 C C . THR B 1 102 ? 1.271 42.344 1.404 1 96.88 102 THR B C 1
ATOM 4951 O O . THR B 1 102 ? 0.361 42.438 0.579 1 96.88 102 THR B O 1
ATOM 4954 N N . ILE B 1 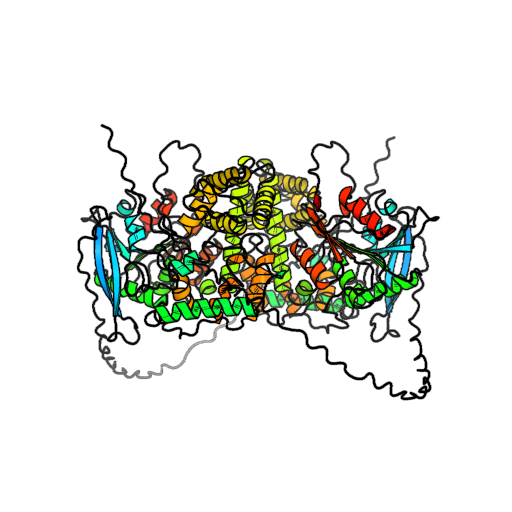103 ? 1.362 41.406 2.336 1 96.81 103 ILE B N 1
ATOM 4955 C CA . ILE B 1 103 ? 0.281 40.531 2.762 1 96.81 103 ILE B CA 1
ATOM 4956 C C . ILE B 1 103 ? -0.072 40.812 4.219 1 96.81 103 ILE B C 1
ATOM 4958 O O . ILE B 1 103 ? 0.809 41.125 5.031 1 96.81 103 ILE B O 1
ATOM 4962 N N . ASP B 1 104 ? -1.391 40.812 4.492 1 98 104 ASP B N 1
ATOM 4963 C CA . ASP B 1 104 ? -1.85 40.938 5.871 1 98 104 ASP B CA 1
ATOM 4964 C C . ASP B 1 104 ? -2.105 39.562 6.492 1 98 104 ASP B C 1
ATOM 4966 O O . ASP B 1 104 ? -2.979 38.812 6.035 1 98 104 ASP B O 1
ATOM 4970 N N . LEU B 1 105 ? -1.396 39.25 7.547 1 98.75 105 LEU B N 1
ATOM 4971 C CA . LEU B 1 105 ? -1.613 38 8.281 1 98.75 105 LEU B CA 1
ATOM 4972 C C . LEU B 1 105 ? -2.525 38.25 9.477 1 98.75 105 LEU B C 1
ATOM 4974 O O . LEU B 1 105 ? -2.279 39.125 10.289 1 98.75 105 LEU B O 1
ATOM 4978 N N . ALA B 1 106 ? -3.547 37.406 9.57 1 98.5 106 ALA B N 1
ATOM 4979 C CA . ALA B 1 106 ? -4.402 37.438 10.758 1 98.5 106 ALA B CA 1
ATOM 4980 C C . ALA B 1 106 ? -3.766 36.656 11.906 1 98.5 106 ALA B C 1
ATOM 4982 O O . ALA B 1 106 ? -3.385 35.5 11.742 1 98.5 106 ALA B O 1
ATOM 4983 N N . VAL B 1 107 ? -3.621 37.312 13.062 1 98.69 107 VAL B N 1
ATOM 4984 C CA . VAL B 1 107 ? -2.945 36.719 14.211 1 98.69 107 VAL B CA 1
ATOM 4985 C C . VAL B 1 107 ? -3.879 36.719 15.422 1 98.69 107 VAL B C 1
ATOM 4987 O O . VAL B 1 107 ? -4.652 37.656 15.609 1 98.69 107 VAL B O 1
ATOM 4990 N N . VAL B 1 108 ? -3.859 35.656 16.219 1 98.44 108 VAL B N 1
ATOM 4991 C CA . VAL B 1 108 ? -4.672 35.5 17.438 1 98.44 108 VAL B CA 1
ATOM 4992 C C . VAL B 1 108 ? -3.791 35.062 18.594 1 98.44 108 VAL B C 1
ATOM 4994 O O . VAL B 1 108 ? -2.84 34.312 18.406 1 98.44 108 VAL B O 1
ATOM 4997 N N . ARG B 1 109 ? -4.113 35.562 19.781 1 98.12 109 ARG B N 1
ATOM 4998 C CA . ARG B 1 109 ? -3.34 35.25 20.969 1 98.12 109 ARG B CA 1
ATOM 4999 C C . ARG B 1 109 ? -4.258 34.938 22.156 1 98.12 109 ARG B C 1
ATOM 5001 O O . ARG B 1 109 ? -5.27 35.625 22.344 1 98.12 109 ARG B O 1
ATOM 5008 N N . TRP B 1 110 ? -3.986 33.875 22.812 1 97.12 110 TRP B N 1
ATOM 5009 C CA . TRP B 1 110 ? -4.492 33.594 24.141 1 97.12 110 TRP B CA 1
ATOM 5010 C C . TRP B 1 110 ? -3.453 33.969 25.203 1 97.12 110 TRP B C 1
ATOM 5012 O O . TRP B 1 110 ? -2.379 33.344 25.25 1 97.12 110 TRP B O 1
ATOM 5022 N N . ARG B 1 111 ? -3.76 34.875 26.109 1 95.62 111 ARG B N 1
ATOM 5023 C CA . ARG B 1 111 ? -2.777 35.406 27.047 1 95.62 111 ARG B CA 1
ATOM 5024 C C . ARG B 1 111 ? -2.404 34.375 28.109 1 95.62 111 ARG B C 1
ATOM 5026 O O . ARG B 1 111 ? -3.26 33.625 28.578 1 95.62 111 ARG B O 1
ATOM 5033 N N . ALA B 1 112 ? -1.139 34.469 28.422 1 96.5 112 ALA B N 1
ATOM 5034 C CA . ALA B 1 112 ? -0.632 33.594 29.484 1 96.5 112 ALA B CA 1
ATOM 5035 C C . ALA B 1 112 ? -1.405 33.812 30.781 1 96.5 112 ALA B C 1
ATOM 5037 O O . ALA B 1 112 ? -1.64 34.969 31.188 1 96.5 112 ALA B O 1
ATOM 5038 N N . LYS B 1 113 ? -1.694 32.719 31.391 1 94.31 113 LYS B N 1
ATOM 5039 C CA . LYS B 1 113 ? -2.393 32.812 32.656 1 94.31 113 LYS B CA 1
ATOM 5040 C C . LYS B 1 113 ? -1.408 33 33.812 1 94.31 113 LYS B C 1
ATOM 5042 O O . LYS B 1 113 ? -1.73 33.625 34.812 1 94.31 113 LYS B O 1
ATOM 5047 N N . ASP B 1 114 ? -0.293 32.375 33.656 1 95.5 114 ASP B N 1
ATOM 5048 C CA . ASP B 1 114 ? 0.774 32.562 34.656 1 95.5 114 ASP B CA 1
ATOM 5049 C C . ASP B 1 114 ? 1.754 33.625 34.219 1 95.5 114 ASP B C 1
ATOM 5051 O O . ASP B 1 114 ? 2.896 33.344 33.844 1 95.5 114 ASP B O 1
ATOM 5055 N N . ARG B 1 115 ? 1.42 34.875 34.438 1 94.31 115 ARG B N 1
ATOM 5056 C CA . ARG B 1 115 ? 2.186 36.031 33.938 1 94.31 115 ARG B CA 1
ATOM 5057 C C . ARG B 1 115 ? 3.484 36.188 34.719 1 94.31 115 ARG B C 1
ATOM 5059 O O . ARG B 1 115 ? 4.496 36.625 34.188 1 94.31 115 ARG B O 1
ATOM 5066 N N . ALA B 1 116 ? 3.432 35.781 35.938 1 96 116 ALA B N 1
ATOM 5067 C CA . ALA B 1 116 ? 4.594 35.938 36.812 1 96 116 ALA B CA 1
ATOM 5068 C C . ALA B 1 116 ? 5.742 35.031 36.375 1 96 116 ALA B C 1
ATOM 5070 O O . ALA B 1 116 ? 6.914 35.375 36.562 1 96 116 ALA B O 1
ATOM 5071 N N . ASN B 1 117 ? 5.379 33.938 35.781 1 96.75 117 ASN B N 1
ATOM 5072 C CA . ASN B 1 117 ? 6.387 33 35.312 1 96.75 117 ASN B CA 1
ATOM 5073 C C . ASN B 1 117 ? 6.352 32.844 33.812 1 96.75 117 ASN B C 1
ATOM 5075 O O . ASN B 1 117 ? 6.609 31.734 33.281 1 96.75 117 ASN B O 1
ATOM 5079 N N . ARG B 1 118 ? 6.012 33.844 33.156 1 97.5 118 ARG B N 1
ATOM 5080 C CA . ARG B 1 118 ? 5.891 33.812 31.688 1 97.5 118 ARG B CA 1
ATOM 5081 C C . ARG B 1 118 ? 7.234 33.531 31.031 1 97.5 118 ARG B C 1
ATOM 5083 O O . ARG B 1 118 ? 8.25 34.094 31.406 1 97.5 118 ARG B O 1
ATOM 5090 N N . ILE B 1 119 ? 7.262 32.656 30.047 1 98.25 119 ILE B N 1
ATOM 5091 C CA . ILE B 1 119 ? 8.453 32.281 29.281 1 98.25 119 ILE B CA 1
ATOM 5092 C C . ILE B 1 119 ? 8.516 33.094 28 1 98.25 119 ILE B C 1
ATOM 5094 O O . ILE B 1 119 ? 9.57 33.625 27.625 1 98.25 119 ILE B O 1
ATOM 5098 N N . GLY B 1 120 ? 7.414 33.25 27.344 1 98.19 120 GLY B N 1
ATOM 5099 C CA . GLY B 1 120 ? 7.273 33.938 26.078 1 98.19 120 GLY B CA 1
ATOM 5100 C C . GLY B 1 120 ? 6.027 33.531 25.312 1 98.19 120 GLY B C 1
ATOM 5101 O O . GLY B 1 120 ? 5.004 33.188 25.922 1 98.19 120 GLY B O 1
ATOM 5102 N N . SER B 1 121 ? 6.098 33.688 24 1 98.56 121 SER B N 1
ATOM 5103 C CA . SER B 1 121 ? 4.992 33.25 23.156 1 98.56 121 SER B CA 1
ATOM 5104 C C . SER B 1 121 ? 5.207 31.828 22.656 1 98.56 121 SER B C 1
ATOM 5106 O O . SER B 1 121 ? 6.344 31.406 22.438 1 98.56 121 SER B O 1
ATOM 5108 N N . LEU B 1 122 ? 4.125 31.094 22.609 1 98.81 122 LEU B N 1
ATOM 5109 C CA . LEU B 1 122 ? 4.082 29.781 22 1 98.81 122 LEU B CA 1
ATOM 5110 C C . LEU B 1 122 ? 3.246 29.797 20.719 1 98.81 122 LEU B C 1
ATOM 5112 O O . LEU B 1 122 ? 2.016 29.859 20.781 1 98.81 122 LEU B O 1
ATOM 5116 N N . PHE B 1 123 ? 3.988 29.781 19.594 1 98.88 123 PHE B N 1
ATOM 5117 C CA . PHE B 1 123 ? 3.279 29.734 18.312 1 98.88 123 PHE B CA 1
ATOM 5118 C C . PHE B 1 123 ? 2.777 28.328 18.031 1 98.88 123 PHE B C 1
ATOM 5120 O O . PHE B 1 123 ? 3.48 27.344 18.281 1 98.88 123 PHE B O 1
ATOM 5127 N N . VAL B 1 124 ? 1.51 28.203 17.516 1 98.38 124 VAL B N 1
ATOM 5128 C CA . VAL B 1 124 ? 0.922 26.922 17.188 1 98.38 124 VAL B CA 1
ATOM 5129 C C . VAL B 1 124 ? 0.355 26.953 15.766 1 98.38 124 VAL B C 1
ATOM 5131 O O . VAL B 1 124 ? -0.312 27.922 15.383 1 98.38 124 VAL B O 1
ATOM 5134 N N . ASN B 1 125 ? 0.698 25.984 14.969 1 98.31 125 ASN B N 1
ATOM 5135 C CA . ASN B 1 125 ? 0.076 25.797 13.664 1 98.31 125 ASN B CA 1
ATOM 5136 C C . ASN B 1 125 ? -0.609 24.438 13.555 1 98.31 125 ASN B C 1
ATOM 5138 O O . ASN B 1 125 ? 0.024 23.406 13.766 1 98.31 125 ASN B O 1
ATOM 5142 N N . PRO B 1 126 ? -1.853 24.438 13.18 1 96.5 126 PRO B N 1
ATOM 5143 C CA . PRO B 1 126 ? -2.625 23.188 13.203 1 96.5 126 PRO B CA 1
ATOM 5144 C C . PRO B 1 126 ? -2.396 22.344 11.961 1 96.5 126 PRO B C 1
ATOM 5146 O O . PRO B 1 126 ? -2.877 21.203 11.891 1 96.5 126 PRO B O 1
ATOM 5149 N N . GLY B 1 127 ? -1.782 22.859 11.031 1 96.31 127 GLY B N 1
ATOM 5150 C CA . GLY B 1 127 ? -1.517 22.109 9.82 1 96.31 127 GLY B CA 1
ATOM 5151 C C . GLY B 1 127 ? -2.406 22.5 8.656 1 96.31 127 GLY B C 1
ATOM 5152 O O . GLY B 1 127 ? -2.764 23.672 8.508 1 96.31 127 GLY B O 1
ATOM 5153 N N . GLY B 1 128 ? -2.598 21.578 7.789 1 94.44 128 GLY B N 1
ATOM 5154 C CA . GLY B 1 128 ? -3.219 21.75 6.484 1 94.44 128 GLY B CA 1
ATOM 5155 C C . GLY B 1 128 ? -2.361 21.234 5.348 1 94.44 128 GLY B C 1
ATOM 5156 O O . GLY B 1 128 ? -2.018 20.047 5.309 1 94.44 128 GLY B O 1
ATOM 5157 N N . PRO B 1 129 ? -1.738 21.969 4.551 1 94.62 129 PRO B N 1
ATOM 5158 C CA . PRO B 1 129 ? -1.847 23.422 4.465 1 94.62 129 PRO B CA 1
ATOM 5159 C C . PRO B 1 129 ? -3.277 23.906 4.219 1 94.62 129 PRO B C 1
ATOM 5161 O O . PRO B 1 129 ? -4.082 23.156 3.643 1 94.62 129 PRO B O 1
ATOM 5164 N N . GLY B 1 130 ? -3.49 25.016 4.688 1 94 130 GLY B N 1
ATOM 5165 C CA . GLY B 1 130 ? -4.805 25.609 4.512 1 94 130 GLY B CA 1
ATOM 5166 C C . GLY B 1 130 ? -5.586 25.719 5.809 1 94 130 GLY B C 1
ATOM 5167 O O . GLY B 1 130 ? -6.684 26.281 5.832 1 94 130 GLY B O 1
ATOM 5168 N N . GLY B 1 131 ? -4.973 25.188 6.863 1 94.38 131 GLY B N 1
ATOM 5169 C CA . GLY B 1 131 ? -5.637 25.297 8.156 1 94.38 131 GLY B CA 1
ATOM 5170 C C . GLY B 1 131 ? -5.535 26.688 8.758 1 94.38 131 GLY B C 1
ATOM 5171 O O . GLY B 1 131 ? -4.473 27.312 8.727 1 94.38 131 GLY B O 1
ATOM 5172 N N . SER B 1 132 ? -6.629 27.109 9.352 1 95.69 132 SER B N 1
ATOM 5173 C CA . SER B 1 132 ? -6.68 28.406 10.008 1 95.69 132 SER B CA 1
ATOM 5174 C C . SER B 1 132 ? -6.191 28.312 11.453 1 95.69 132 SER B C 1
ATOM 5176 O O . SER B 1 132 ? -6.777 27.609 12.266 1 95.69 132 SER B O 1
ATOM 5178 N N . GLY B 1 133 ? -5.172 29.109 11.719 1 97.06 133 GLY B N 1
ATOM 5179 C CA . GLY B 1 133 ? -4.723 29.203 13.102 1 97.06 133 GLY B CA 1
ATOM 5180 C C . GLY B 1 133 ? -5.711 29.922 14 1 97.06 133 GLY B C 1
ATOM 5181 O O . GLY B 1 133 ? -5.859 29.562 15.172 1 97.06 133 GLY B O 1
ATOM 5182 N N . LEU B 1 134 ? -6.426 30.891 13.469 1 96.06 134 LEU B N 1
ATOM 5183 C CA . LEU B 1 134 ? -7.438 31.625 14.219 1 96.06 134 LEU B CA 1
ATOM 5184 C C . LEU B 1 134 ? -8.57 30.703 14.656 1 96.06 134 LEU B C 1
ATOM 5186 O O . LEU B 1 134 ? -8.922 30.656 15.828 1 96.06 134 LEU B O 1
ATOM 5190 N N . GLU B 1 135 ? -9.008 29.938 13.68 1 93.06 135 GLU B N 1
ATOM 5191 C CA . GLU B 1 135 ? -10.117 29.031 13.984 1 93.06 135 GLU B CA 1
ATOM 5192 C C . GLU B 1 135 ? -9.68 27.938 14.938 1 93.06 135 GLU B C 1
ATOM 5194 O O . GLU B 1 135 ? -10.477 27.438 15.742 1 93.06 135 GLU B O 1
ATOM 5199 N N . PHE B 1 136 ? -8.5 27.516 14.789 1 93.94 136 PHE B N 1
ATOM 5200 C CA . PHE B 1 136 ? -7.984 26.453 15.648 1 93.94 136 PHE B CA 1
ATOM 5201 C C . PHE B 1 136 ? -7.992 26.891 17.109 1 93.94 136 PHE B C 1
ATOM 5203 O O . PHE B 1 136 ? -8.438 26.141 17.984 1 93.94 136 PHE B O 1
ATOM 5210 N N . LEU B 1 137 ? -7.477 28.094 17.438 1 95.31 137 LEU B N 1
ATOM 5211 C CA . LEU B 1 137 ? -7.477 28.562 18.812 1 95.31 137 LEU B CA 1
ATOM 5212 C C . LEU B 1 137 ? -8.891 28.875 19.281 1 95.31 137 LEU B C 1
ATOM 5214 O O . LEU B 1 137 ? -9.258 28.578 20.422 1 95.31 137 LEU B O 1
ATOM 5218 N N . ARG B 1 138 ? -9.664 29.469 18.375 1 93.38 138 ARG B N 1
ATOM 5219 C CA . ARG B 1 138 ? -11.016 29.875 18.734 1 93.38 138 ARG B CA 1
ATOM 5220 C C . ARG B 1 138 ? -11.844 28.672 19.188 1 93.38 138 ARG B C 1
ATOM 5222 O O . ARG B 1 138 ? -12.68 28.797 20.078 1 93.38 138 ARG B O 1
ATOM 5229 N N . THR B 1 139 ? -11.539 27.531 18.562 1 89.88 139 THR B N 1
ATOM 5230 C CA . THR B 1 139 ? -12.383 26.359 18.797 1 89.88 139 THR B CA 1
ATOM 5231 C C . THR B 1 139 ? -11.734 25.422 19.797 1 89.88 139 THR B C 1
ATOM 5233 O O . THR B 1 139 ? -12.18 24.281 19.969 1 89.88 139 THR B O 1
ATOM 5236 N N . ALA B 1 140 ? -10.688 25.844 20.406 1 89.88 140 ALA B N 1
ATOM 5237 C CA . ALA B 1 140 ? -10.055 25.016 21.438 1 89.88 140 ALA B CA 1
ATOM 5238 C C . ALA B 1 140 ? -11.039 24.688 22.547 1 89.88 140 ALA B C 1
ATOM 5240 O O . ALA B 1 140 ? -11.82 25.547 22.969 1 89.88 140 ALA B O 1
ATOM 5241 N N . PRO B 1 141 ? -10.984 23.453 23 1 86.38 141 PRO B N 1
ATOM 5242 C CA . PRO B 1 141 ? -11.852 23.125 24.141 1 86.38 141 PRO B CA 1
ATOM 5243 C C . PRO B 1 141 ? -11.516 23.938 25.391 1 86.38 141 PRO B C 1
ATOM 5245 O O . PRO B 1 141 ? -10.367 24.375 25.562 1 86.38 141 PRO B O 1
ATOM 5248 N N . PRO B 1 142 ? -12.516 24.062 26.219 1 83.25 142 PRO B N 1
ATOM 5249 C CA . PRO B 1 142 ? -12.273 24.828 27.438 1 83.25 142 PRO B CA 1
ATOM 5250 C C . PRO B 1 142 ? -11.109 24.297 28.266 1 83.25 142 PRO B C 1
ATOM 5252 O O . PRO B 1 142 ? -11.008 23.078 28.484 1 83.25 142 PRO B O 1
ATOM 5255 N N . GLY B 1 143 ? -10.242 25.125 28.578 1 85.44 143 GLY B N 1
ATOM 5256 C CA . GLY B 1 143 ? -9.133 24.75 29.453 1 85.44 143 GLY B CA 1
ATOM 5257 C C . GLY B 1 143 ? -7.918 24.25 28.688 1 85.44 143 GLY B C 1
ATOM 5258 O O . GLY B 1 143 ? -6.816 24.188 29.234 1 85.44 143 GLY B O 1
ATOM 5259 N N . ALA B 1 144 ? -8.086 23.969 27.438 1 89.06 144 ALA B N 1
ATOM 5260 C CA . ALA B 1 144 ? -6.988 23.406 26.656 1 89.06 144 ALA B CA 1
ATOM 5261 C C . ALA B 1 144 ? -5.824 24.391 26.562 1 89.06 144 ALA B C 1
ATOM 5263 O O . ALA B 1 144 ? -4.668 24.016 26.797 1 89.06 144 ALA B O 1
ATOM 5264 N N . LEU B 1 145 ? -6.113 25.609 26.312 1 93.06 145 LEU B N 1
ATOM 5265 C CA . LEU B 1 145 ? -5.07 26.609 26.141 1 93.06 145 LEU B CA 1
ATOM 5266 C C . LEU B 1 145 ? -4.441 26.984 27.469 1 93.06 145 LEU B C 1
ATOM 5268 O O . LEU B 1 145 ? -3.27 27.359 27.531 1 93.06 145 LEU B O 1
ATOM 5272 N N . ASP B 1 146 ? -5.203 26.781 28.531 1 92.19 146 ASP B N 1
ATOM 5273 C CA . ASP B 1 146 ? -4.711 27.094 29.875 1 92.19 146 ASP B CA 1
ATOM 5274 C C . ASP B 1 146 ? -3.631 26.109 30.312 1 92.19 146 ASP B C 1
ATOM 5276 O O . ASP B 1 146 ? -2.854 26.406 31.219 1 92.19 146 ASP B O 1
ATOM 5280 N N . ALA B 1 147 ? -3.604 24.969 29.672 1 91 147 ALA B N 1
ATOM 5281 C CA . ALA B 1 147 ? -2.551 24 29.953 1 91 147 ALA B CA 1
ATOM 5282 C C . ALA B 1 147 ? -1.172 24.578 29.641 1 91 147 ALA B C 1
ATOM 5284 O O . ALA B 1 147 ? -0.166 24.125 30.188 1 91 147 ALA B O 1
ATOM 5285 N N . PHE B 1 148 ? -1.127 25.609 28.828 1 95.69 148 PHE B N 1
ATOM 5286 C CA . PHE B 1 148 ? 0.112 26.281 28.438 1 95.69 148 PHE B CA 1
ATOM 5287 C C . PHE B 1 148 ? 0.234 27.641 29.125 1 95.69 148 PHE B C 1
ATOM 5289 O O . PHE B 1 148 ? 0.66 28.609 28.516 1 95.69 148 PHE B O 1
ATOM 5296 N N . GLY B 1 149 ? -0.047 27.719 30.344 1 95.69 149 GLY B N 1
ATOM 5297 C CA . GLY B 1 149 ? -0.273 28.938 31.094 1 95.69 149 GLY B CA 1
ATOM 5298 C C . GLY B 1 149 ? 0.962 29.812 31.203 1 95.69 149 GLY B C 1
ATOM 5299 O O . GLY B 1 149 ? 0.865 30.984 31.531 1 95.69 149 GLY B O 1
ATOM 5300 N N . ARG B 1 150 ? 2.139 29.328 30.938 1 97.69 150 ARG B N 1
ATOM 5301 C CA . ARG B 1 150 ? 3.363 30.109 31.047 1 97.69 150 ARG B CA 1
ATOM 5302 C C . ARG B 1 150 ? 3.711 30.75 29.703 1 97.69 150 ARG B C 1
ATOM 5304 O O . ARG B 1 150 ? 4.75 31.406 29.562 1 97.69 150 ARG B O 1
ATOM 5311 N N . PHE B 1 151 ? 2.803 30.562 28.734 1 98.5 151 PHE B N 1
ATOM 5312 C CA . PHE B 1 151 ? 3.006 31.125 27.406 1 98.5 151 PHE B CA 1
ATOM 5313 C C . PHE B 1 151 ? 1.795 31.938 26.969 1 98.5 151 PHE B C 1
ATOM 5315 O O . PHE B 1 151 ? 0.658 31.609 27.312 1 98.5 151 PHE B O 1
ATOM 5322 N N . ASP B 1 152 ? 2.027 33.031 26.203 1 98.19 152 ASP B N 1
ATOM 5323 C CA . ASP B 1 152 ? 0.996 33.469 25.281 1 98.19 152 ASP B CA 1
ATOM 5324 C C . ASP B 1 152 ? 0.859 32.531 24.094 1 98.19 152 ASP B C 1
ATOM 5326 O O . ASP B 1 152 ? 1.782 32.406 23.297 1 98.19 152 ASP B O 1
ATOM 5330 N N . VAL B 1 153 ? -0.268 31.875 24.078 1 98.25 153 VAL B N 1
ATOM 5331 C CA . VAL B 1 153 ? -0.455 31 22.922 1 98.25 153 VAL B CA 1
ATOM 5332 C C . VAL B 1 153 ? -0.881 31.812 21.703 1 98.25 153 VAL B C 1
ATOM 5334 O O . VAL B 1 153 ? -1.892 32.5 21.75 1 98.25 153 VAL B O 1
ATOM 5337 N N . VAL B 1 154 ? -0.062 31.734 20.672 1 98.75 154 VAL B N 1
ATOM 5338 C CA . VAL B 1 154 ? -0.289 32.562 19.484 1 98.75 154 VAL B CA 1
ATOM 5339 C C . VAL B 1 154 ? -0.445 31.641 18.25 1 98.75 154 VAL B C 1
ATOM 5341 O O . VAL B 1 154 ? 0.272 30.656 18.109 1 98.75 154 VAL B O 1
ATOM 5344 N N . SER B 1 155 ? -1.437 31.859 17.422 1 98.56 155 SER B N 1
ATOM 5345 C CA . SER B 1 155 ? -1.548 31.25 16.109 1 98.56 155 SER B CA 1
ATOM 5346 C C . SER B 1 155 ? -1.861 32.281 15.039 1 98.56 155 SER B C 1
ATOM 5348 O O . SER B 1 155 ? -1.908 33.5 15.336 1 98.56 155 SER B O 1
ATOM 5350 N N . TRP B 1 156 ? -1.854 31.875 13.797 1 98.69 156 TRP B N 1
ATOM 5351 C CA . TRP B 1 156 ? -2.111 32.781 12.688 1 98.69 156 TRP B CA 1
ATOM 5352 C C . TRP B 1 156 ? -2.664 32 11.484 1 98.69 156 TRP B C 1
ATOM 5354 O O . TRP B 1 156 ? -2.57 30.781 11.422 1 98.69 156 TRP B O 1
ATOM 5364 N N . ASP B 1 157 ? -3.373 32.75 10.711 1 98.44 157 ASP B N 1
ATOM 5365 C CA . ASP B 1 157 ? -3.697 32.219 9.383 1 98.44 157 ASP B CA 1
ATOM 5366 C C . ASP B 1 157 ? -2.535 32.406 8.414 1 98.44 157 ASP B C 1
ATOM 5368 O O . ASP B 1 157 ? -2.184 33.562 8.086 1 98.44 157 ASP B O 1
ATOM 5372 N N . PRO B 1 158 ? -1.956 31.344 7.914 1 98.56 158 PRO B N 1
ATOM 5373 C CA . PRO B 1 158 ? -0.854 31.516 6.961 1 98.56 158 PRO B CA 1
ATOM 5374 C C . PRO B 1 158 ? -1.263 32.312 5.719 1 98.56 158 PRO B C 1
ATOM 5376 O O . PRO B 1 158 ? -2.455 32.5 5.473 1 98.56 158 PRO B O 1
ATOM 5379 N N . ARG B 1 159 ? -0.232 32.875 5.043 1 98.31 159 ARG B N 1
ATOM 5380 C CA . ARG B 1 159 ? -0.489 33.562 3.781 1 98.31 159 ARG B CA 1
ATOM 5381 C C . ARG B 1 159 ? -1.421 32.75 2.895 1 98.31 159 ARG B C 1
ATOM 5383 O O . ARG B 1 159 ? -1.259 31.516 2.766 1 98.31 159 ARG B O 1
ATOM 5390 N N . GLY B 1 160 ? -2.477 33.406 2.367 1 97.69 160 GLY B N 1
ATOM 5391 C CA . GLY B 1 160 ? -3.43 32.781 1.463 1 97.69 160 GLY B CA 1
ATOM 5392 C C . GLY B 1 160 ? -4.535 32.031 2.184 1 97.69 160 GLY B C 1
ATOM 5393 O O . GLY B 1 160 ? -5.406 31.453 1.546 1 97.69 160 GLY B O 1
ATOM 5394 N N . VAL B 1 161 ? -4.621 32.125 3.52 1 97.5 161 VAL B N 1
ATOM 5395 C CA . VAL B 1 161 ? -5.52 31.234 4.25 1 97.5 161 VAL B CA 1
ATOM 5396 C C . VAL B 1 161 ? -6.426 32.062 5.164 1 97.5 161 VAL B C 1
ATOM 5398 O O . VAL B 1 161 ? -5.969 33 5.816 1 97.5 161 VAL B O 1
ATOM 5401 N N . GLY B 1 162 ? -7.68 31.656 5.223 1 95.31 162 GLY B N 1
ATOM 5402 C CA . GLY B 1 162 ? -8.594 32.125 6.25 1 95.31 162 GLY B CA 1
ATOM 5403 C C . GLY B 1 162 ? -8.797 33.625 6.223 1 95.31 162 GLY B C 1
ATOM 5404 O O . GLY B 1 162 ? -9.133 34.219 5.184 1 95.31 162 GLY B O 1
ATOM 5405 N N . ALA B 1 163 ? -8.438 34.281 7.398 1 96.44 163 ALA B N 1
ATOM 5406 C CA . ALA B 1 163 ? -8.688 35.719 7.555 1 96.44 163 ALA B CA 1
ATOM 5407 C C . ALA B 1 163 ? -7.512 36.531 7.043 1 96.44 163 ALA B C 1
ATOM 5409 O O . ALA B 1 163 ? -7.594 37.781 6.961 1 96.44 163 ALA B O 1
ATOM 5410 N N . SER B 1 164 ? -6.465 35.875 6.672 1 97.94 164 SER B N 1
ATOM 5411 C CA . SER B 1 164 ? -5.375 36.594 6.02 1 97.94 164 SER B CA 1
ATOM 5412 C C . SER B 1 164 ? -5.77 37.031 4.617 1 97.94 164 SER B C 1
ATOM 5414 O O . SER B 1 164 ? -6.688 36.469 4.016 1 97.94 164 SER B O 1
ATOM 5416 N N . ARG B 1 165 ? -5.082 38.094 4.172 1 97.38 165 ARG B N 1
ATOM 5417 C CA . ARG B 1 165 ? -5.453 38.688 2.883 1 97.38 165 ARG B CA 1
ATOM 5418 C C . ARG B 1 165 ? -4.223 38.969 2.031 1 97.38 165 ARG B C 1
ATOM 5420 O O . ARG B 1 165 ? -3.227 39.5 2.525 1 97.38 165 ARG B O 1
ATOM 5427 N N . PRO B 1 166 ? -4.34 38.719 0.761 1 97.06 166 PRO B N 1
ATOM 5428 C CA . PRO B 1 166 ? -5.465 38.031 0.125 1 97.06 166 PRO B CA 1
ATOM 5429 C C . PRO B 1 166 ? -5.555 36.562 0.52 1 97.06 166 PRO B C 1
ATOM 5431 O O . PRO B 1 166 ? -4.543 35.938 0.867 1 97.06 166 PRO B O 1
ATOM 5434 N N . ALA B 1 167 ? -6.801 36 0.523 1 97.06 167 ALA B N 1
ATOM 5435 C CA . ALA B 1 167 ? -7.035 34.594 0.733 1 97.06 167 ALA B CA 1
ATOM 5436 C C . ALA B 1 167 ? -7.324 33.875 -0.587 1 97.06 167 ALA B C 1
ATOM 5438 O O . ALA B 1 167 ? -8.008 34.438 -1.456 1 97.06 167 ALA B O 1
ATOM 5439 N N . VAL B 1 168 ? -6.836 32.688 -0.717 1 97.69 168 VAL B N 1
ATOM 5440 C CA . VAL B 1 168 ? -7.062 31.875 -1.916 1 97.69 168 VAL B CA 1
ATOM 5441 C C . VAL B 1 168 ? -8.492 31.328 -1.911 1 97.69 168 VAL B C 1
ATOM 5443 O O . VAL B 1 168 ? -8.977 30.859 -0.881 1 97.69 168 VAL B O 1
ATOM 5446 N N . ASP B 1 169 ? -9.172 31.469 -2.975 1 96.94 169 ASP B N 1
ATOM 5447 C CA . ASP B 1 169 ? -10.469 30.859 -3.244 1 96.94 169 ASP B CA 1
ATOM 5448 C C . ASP B 1 169 ? -10.609 30.484 -4.719 1 96.94 169 ASP B C 1
ATOM 5450 O O . ASP B 1 169 ? -10.734 31.359 -5.574 1 96.94 169 ASP B O 1
ATOM 5454 N N . CYS B 1 170 ? -10.641 29.25 -5.062 1 96.31 170 CYS B N 1
ATOM 5455 C CA . CYS B 1 170 ? -10.508 28.812 -6.449 1 96.31 170 CYS B CA 1
ATOM 5456 C C . CYS B 1 170 ? -11.875 28.594 -7.09 1 96.31 170 CYS B C 1
ATOM 5458 O O . CYS B 1 170 ? -12.016 28.719 -8.305 1 96.31 170 CYS B O 1
ATOM 5460 N N . LEU B 1 171 ? -12.898 28.266 -6.277 1 94.94 171 LEU B N 1
ATOM 5461 C CA . LEU B 1 171 ? -14.203 27.922 -6.848 1 94.94 171 LEU B CA 1
ATOM 5462 C C . LEU B 1 171 ? -15.312 28.734 -6.195 1 94.94 171 LEU B C 1
ATOM 5464 O O . LEU B 1 171 ? -15.289 28.969 -4.984 1 94.94 171 LEU B O 1
ATOM 5468 N N . THR B 1 172 ? -16.312 29.047 -6.965 1 94.56 172 THR B N 1
ATOM 5469 C CA . THR B 1 172 ? -17.516 29.688 -6.445 1 94.56 172 THR B CA 1
ATOM 5470 C C . THR B 1 172 ? -18.438 28.656 -5.801 1 94.56 172 THR B C 1
ATOM 5472 O O . THR B 1 172 ? -18.266 27.453 -5.992 1 94.56 172 THR B O 1
ATOM 5475 N N . ASP B 1 173 ? -19.344 29.234 -5.039 1 92.44 173 ASP B N 1
ATOM 5476 C CA . ASP B 1 173 ? -20.344 28.344 -4.438 1 92.44 173 ASP B CA 1
ATOM 5477 C C . ASP B 1 173 ? -21.078 27.531 -5.504 1 92.44 173 ASP B C 1
ATOM 5479 O O . ASP B 1 173 ? -21.297 26.328 -5.336 1 92.44 173 ASP B O 1
ATOM 5483 N N . ASP B 1 174 ? -21.438 28.172 -6.625 1 92.12 174 ASP B N 1
ATOM 5484 C CA . ASP B 1 174 ? -22.156 27.5 -7.703 1 92.12 174 ASP B CA 1
ATOM 5485 C C . ASP B 1 174 ? -21.312 26.391 -8.328 1 92.12 174 ASP B C 1
ATOM 5487 O O . ASP B 1 174 ? -21.812 25.312 -8.641 1 92.12 174 ASP B O 1
ATOM 5491 N N . GLU B 1 175 ? -20.078 26.703 -8.477 1 90.5 175 GLU B N 1
ATOM 5492 C CA . GLU B 1 175 ? -19.156 25.719 -9.055 1 90.5 175 GLU B CA 1
ATOM 5493 C C . GLU B 1 175 ? -18.969 24.531 -8.117 1 90.5 175 GLU B C 1
ATOM 5495 O O . GLU B 1 175 ? -18.875 23.391 -8.562 1 90.5 175 GLU B O 1
ATOM 5500 N N . GLN B 1 176 ? -18.875 24.781 -6.836 1 89.06 176 GLN B N 1
ATOM 5501 C CA . GLN B 1 176 ? -18.734 23.719 -5.848 1 89.06 176 GLN B CA 1
ATOM 5502 C C . GLN B 1 176 ? -20.031 22.906 -5.727 1 89.06 176 GLN B C 1
ATOM 5504 O O . GLN B 1 176 ? -20 21.703 -5.477 1 89.06 176 GLN B O 1
ATOM 5509 N N . ASN B 1 177 ? -21.172 23.656 -5.906 1 87.19 177 ASN B N 1
ATOM 5510 C CA . ASN B 1 177 ? -22.453 22.984 -5.828 1 87.19 177 ASN B CA 1
ATOM 5511 C C . ASN B 1 177 ? -22.734 22.156 -7.082 1 87.19 177 ASN B C 1
ATOM 5513 O O . ASN B 1 177 ? -23.578 21.25 -7.059 1 87.19 177 ASN B O 1
ATOM 5517 N N . ALA B 1 178 ? -22.219 22.531 -8.219 1 82 178 ALA B N 1
ATOM 5518 C CA . ALA B 1 178 ? -22.422 21.812 -9.461 1 82 178 ALA B CA 1
ATOM 5519 C C . ALA B 1 178 ? -21.828 20.406 -9.391 1 82 178 ALA B C 1
ATOM 5521 O O . ALA B 1 178 ? -22.297 19.5 -10.086 1 82 178 ALA B O 1
ATOM 5522 N N . ASP B 1 179 ? -20.906 20.266 -8.805 1 68.94 179 ASP B N 1
ATOM 5523 C CA . ASP B 1 179 ? -20.328 18.953 -8.539 1 68.94 179 ASP B CA 1
ATOM 5524 C C . ASP B 1 179 ? -20 18.781 -7.055 1 68.94 179 ASP B C 1
ATOM 5526 O O . ASP B 1 179 ? -18.844 18.719 -6.668 1 68.94 179 ASP B O 1
ATOM 5530 N N . PRO B 1 180 ? -21.266 18.953 -6.453 1 56.59 180 PRO B N 1
ATOM 5531 C CA . PRO B 1 180 ? -20.938 18.938 -5.027 1 56.59 180 PRO B CA 1
ATOM 5532 C C . PRO B 1 180 ? -20 17.781 -4.645 1 56.59 180 PRO B C 1
ATOM 5534 O O . PRO B 1 180 ? -19.672 16.938 -5.488 1 56.59 180 PRO B O 1
ATOM 5537 N N . ALA B 1 181 ? -20.016 17.266 -3.486 1 50.62 181 ALA B N 1
ATOM 5538 C CA . ALA B 1 181 ? -19.125 16.328 -2.801 1 50.62 181 ALA B CA 1
ATOM 5539 C C . ALA B 1 181 ? -18.984 15.039 -3.59 1 50.62 181 ALA B C 1
ATOM 5541 O O . ALA B 1 181 ? -19.953 14.297 -3.773 1 50.62 181 ALA B O 1
ATOM 5542 N N . GLY B 1 182 ? -17.906 14.82 -4.414 1 57.03 182 GLY B N 1
ATOM 5543 C CA . GLY B 1 182 ? -17.156 13.602 -4.699 1 57.03 182 GLY B CA 1
ATOM 5544 C C . GLY B 1 182 ? -17.922 12.633 -5.586 1 57.03 182 GLY B C 1
ATOM 5545 O O . GLY B 1 182 ? -18.078 11.461 -5.238 1 57.03 182 GLY B O 1
ATOM 5546 N N . GLY B 1 183 ? -18.656 13.172 -6.504 1 65.31 183 GLY B N 1
ATOM 5547 C CA . GLY B 1 183 ? -19.219 12.195 -7.414 1 65.31 183 GLY B CA 1
ATOM 5548 C C . GLY B 1 183 ? -18.422 10.898 -7.469 1 65.31 183 GLY B C 1
ATOM 5549 O O . GLY B 1 183 ? -17.672 10.594 -6.547 1 65.31 183 GLY B O 1
ATOM 5550 N N . ARG B 1 184 ? -18.781 10.023 -8.398 1 81.12 184 ARG B N 1
ATOM 5551 C CA . ARG B 1 184 ? -18.109 8.75 -8.641 1 81.12 184 ARG B CA 1
ATOM 5552 C C . ARG B 1 184 ? -16.703 8.953 -9.172 1 81.12 184 ARG B C 1
ATOM 5554 O O . ARG B 1 184 ? -16.5 9.703 -10.133 1 81.12 184 ARG B O 1
ATOM 5561 N N . PHE B 1 185 ? -15.742 8.469 -8.383 1 91.56 185 PHE B N 1
ATOM 5562 C CA . PHE B 1 185 ? -14.352 8.562 -8.82 1 91.56 185 PHE B CA 1
ATOM 5563 C C . PHE B 1 185 ? -14.094 7.652 -10.016 1 91.56 185 PHE B C 1
ATOM 5565 O O . PHE B 1 185 ? -14.641 6.551 -10.094 1 91.56 185 PHE B O 1
ATOM 5572 N N . VAL B 1 186 ? -13.266 8.102 -10.875 1 91.5 186 VAL B N 1
ATOM 5573 C CA . VAL B 1 186 ? -12.961 7.383 -12.109 1 91.5 186 VAL B CA 1
ATOM 5574 C C . VAL B 1 186 ? -12.125 6.145 -11.789 1 91.5 186 VAL B C 1
ATOM 5576 O O . VAL B 1 186 ? -11.102 6.234 -11.102 1 91.5 186 VAL B O 1
ATOM 5579 N N . ARG B 1 187 ? -12.609 4.965 -12.242 1 91.88 187 ARG B N 1
ATOM 5580 C CA . ARG B 1 187 ? -11.82 3.74 -12.188 1 91.88 187 ARG B CA 1
ATOM 5581 C C . ARG B 1 187 ? -10.922 3.615 -13.414 1 91.88 187 ARG B C 1
ATOM 5583 O O . ARG B 1 187 ? -11.219 4.184 -14.469 1 91.88 187 ARG B O 1
ATOM 5590 N N . PRO B 1 188 ? -9.805 2.871 -13.305 1 90.25 188 PRO B N 1
ATOM 5591 C CA . PRO B 1 188 ? -8.852 2.797 -14.406 1 90.25 188 PRO B CA 1
ATOM 5592 C C . PRO B 1 188 ? -9.5 2.363 -15.719 1 90.25 188 PRO B C 1
ATOM 5594 O O . PRO B 1 188 ? -9.172 2.9 -16.781 1 90.25 188 PRO B O 1
ATOM 5597 N N . GLY B 1 189 ? -10.391 1.494 -15.758 1 87.5 189 GLY B N 1
ATOM 5598 C CA . GLY B 1 189 ? -11.039 1.044 -16.984 1 87.5 189 GLY B CA 1
ATOM 5599 C C . GLY B 1 189 ? -11.883 2.119 -17.641 1 87.5 189 GLY B C 1
ATOM 5600 O O . GLY B 1 189 ? -12.211 2.02 -18.828 1 87.5 189 GLY B O 1
ATOM 5601 N N . GLU B 1 190 ? -12.102 3.188 -16.906 1 89.75 190 GLU B N 1
ATOM 5602 C CA . GLU B 1 190 ? -12.961 4.277 -17.359 1 89.75 190 GLU B CA 1
ATOM 5603 C C . GLU B 1 190 ? -12.148 5.539 -17.641 1 89.75 190 GLU B C 1
ATOM 5605 O O . GLU B 1 190 ? -12.688 6.535 -18.125 1 89.75 190 GLU B O 1
ATOM 5610 N N . ALA B 1 191 ? -10.93 5.469 -17.375 1 93.31 191 ALA B N 1
ATOM 5611 C CA . ALA B 1 191 ? -10.125 6.684 -17.375 1 93.31 191 ALA B CA 1
ATOM 5612 C C . ALA B 1 191 ? -9.844 7.164 -18.797 1 93.31 191 ALA B C 1
ATOM 5614 O O . ALA B 1 191 ? -9.305 6.418 -19.609 1 93.31 191 ALA B O 1
ATOM 5615 N N . ASP B 1 192 ? -10.281 8.352 -19.078 1 95.94 192 ASP B N 1
ATOM 5616 C CA . ASP B 1 192 ? -9.969 9.07 -20.297 1 95.94 192 ASP B CA 1
ATOM 5617 C C . ASP B 1 192 ? -8.977 10.203 -20.047 1 95.94 192 ASP B C 1
ATOM 5619 O O . ASP B 1 192 ? -9.344 11.25 -19.5 1 95.94 192 ASP B O 1
ATOM 5623 N N . LYS B 1 193 ? -7.789 9.984 -20.562 1 96.25 193 LYS B N 1
ATOM 5624 C CA . LYS B 1 193 ? -6.715 10.93 -20.25 1 96.25 193 LYS B CA 1
ATOM 5625 C C . LYS B 1 193 ? -7.059 12.336 -20.719 1 96.25 193 LYS B C 1
ATOM 5627 O O . LYS B 1 193 ? -6.863 13.305 -19.984 1 96.25 193 LYS B O 1
ATOM 5632 N N . ALA B 1 194 ? -7.539 12.461 -21.875 1 97.31 194 ALA B N 1
ATOM 5633 C CA . ALA B 1 194 ? -7.859 13.773 -22.438 1 97.31 194 ALA B CA 1
ATOM 5634 C C . ALA B 1 194 ? -8.938 14.477 -21.625 1 97.31 194 ALA B C 1
ATOM 5636 O O . ALA B 1 194 ? -8.844 15.672 -21.359 1 97.31 194 ALA B O 1
ATOM 5637 N N . ALA B 1 195 ? -9.938 13.742 -21.188 1 96.19 195 ALA B N 1
ATOM 5638 C CA . ALA B 1 195 ? -11.023 14.312 -20.406 1 96.19 195 ALA B CA 1
ATOM 5639 C C . ALA B 1 195 ? -10.531 14.75 -19.031 1 96.19 195 ALA B C 1
ATOM 5641 O O . ALA B 1 195 ? -10.867 15.844 -18.562 1 96.19 195 ALA B O 1
ATOM 5642 N N . LEU B 1 196 ? -9.727 13.891 -18.422 1 95.88 196 LEU B N 1
ATOM 5643 C CA . LEU B 1 196 ? -9.188 14.195 -17.094 1 95.88 196 LEU B CA 1
ATOM 5644 C C . LEU B 1 196 ? -8.273 15.406 -17.141 1 95.88 196 LEU B C 1
ATOM 5646 O O . LEU B 1 196 ? -8.312 16.266 -16.25 1 95.88 196 LEU B O 1
ATOM 5650 N N . LEU B 1 197 ? -7.484 15.5 -18.203 1 96.75 197 LEU B N 1
ATOM 5651 C CA . LEU B 1 197 ? -6.57 16.625 -18.359 1 96.75 197 LEU B CA 1
ATOM 5652 C C . LEU B 1 197 ? -7.336 17.922 -18.609 1 96.75 197 LEU B C 1
ATOM 5654 O O . LEU B 1 197 ? -6.957 18.984 -18.109 1 96.75 197 LEU B O 1
ATOM 5658 N N . ARG B 1 198 ? -8.359 17.828 -19.391 1 97.25 198 ARG B N 1
ATOM 5659 C CA . ARG B 1 198 ? -9.195 19 -19.625 1 97.25 198 ARG B CA 1
ATOM 5660 C C . ARG B 1 198 ? -9.797 19.516 -18.328 1 97.25 198 ARG B C 1
ATOM 5662 O O . ARG B 1 198 ? -9.781 20.719 -18.078 1 97.25 198 ARG B O 1
ATOM 5669 N N . GLU B 1 199 ? -10.297 18.625 -17.547 1 93.5 199 GLU B N 1
ATOM 5670 C CA . GLU B 1 199 ? -10.867 19 -16.25 1 93.5 199 GLU B CA 1
ATOM 5671 C C . GLU B 1 199 ? -9.812 19.625 -15.344 1 93.5 199 GLU B C 1
ATOM 5673 O O . GLU B 1 199 ? -10.078 20.641 -14.68 1 93.5 199 GLU B O 1
ATOM 5678 N N . ALA B 1 200 ? -8.672 19.062 -15.352 1 96.19 200 ALA B N 1
ATOM 5679 C CA . ALA B 1 200 ? -7.57 19.578 -14.539 1 96.19 200 ALA B CA 1
ATOM 5680 C C . ALA B 1 200 ? -7.172 20.984 -14.977 1 96.19 200 ALA B C 1
ATOM 5682 O O . ALA B 1 200 ? -6.992 21.875 -14.148 1 96.19 200 ALA B O 1
ATOM 5683 N N . LYS B 1 201 ? -7.07 21.156 -16.234 1 97.88 201 LYS B N 1
ATOM 5684 C CA . LYS B 1 201 ? -6.688 22.453 -16.781 1 97.88 201 LYS B CA 1
ATOM 5685 C C . LYS B 1 201 ? -7.746 23.5 -16.484 1 97.88 201 LYS B C 1
ATOM 5687 O O . LYS B 1 201 ? -7.414 24.656 -16.203 1 97.88 201 LYS B O 1
ATOM 5692 N N . GLU B 1 202 ? -8.961 23.109 -16.562 1 96.5 202 GLU B N 1
ATOM 5693 C CA . GLU B 1 202 ? -10.047 24.031 -16.266 1 96.5 202 GLU B CA 1
ATOM 5694 C C . GLU B 1 202 ? -10.016 24.469 -14.797 1 96.5 202 GLU B C 1
ATOM 5696 O O . GLU B 1 202 ? -10.18 25.656 -14.5 1 96.5 202 GLU B O 1
ATOM 5701 N N . TYR B 1 203 ? -9.82 23.562 -13.953 1 95.75 203 TYR B N 1
ATOM 5702 C CA . TYR B 1 203 ? -9.703 23.891 -12.531 1 95.75 203 TYR B CA 1
ATOM 5703 C C . TYR B 1 203 ? -8.547 24.844 -12.289 1 95.75 203 TYR B C 1
ATOM 5705 O O . TYR B 1 203 ? -8.703 25.859 -11.594 1 95.75 203 TYR B O 1
ATOM 5713 N N . VAL B 1 204 ? -7.43 24.516 -12.867 1 98 204 VAL B N 1
ATOM 5714 C CA . VAL B 1 204 ? -6.223 25.312 -12.656 1 98 204 VAL B CA 1
ATOM 5715 C C . VAL B 1 204 ? -6.422 26.719 -13.242 1 98 204 VAL B C 1
ATOM 5717 O O . VAL B 1 204 ? -6.035 27.719 -12.625 1 98 204 VAL B O 1
ATOM 5720 N N . ALA B 1 205 ? -7.043 26.766 -14.383 1 98 205 ALA B N 1
ATOM 5721 C CA . ALA B 1 205 ? -7.293 28.062 -15.016 1 98 205 ALA B CA 1
ATOM 5722 C C . ALA B 1 205 ? -8.18 28.938 -14.141 1 98 205 ALA B C 1
ATOM 5724 O O . ALA B 1 205 ? -7.918 30.125 -13.977 1 98 205 ALA B O 1
ATOM 5725 N N . ARG B 1 206 ? -9.195 28.375 -13.555 1 97.25 206 ARG B N 1
ATOM 5726 C CA . ARG B 1 206 ? -10.086 29.109 -12.672 1 97.25 206 ARG B CA 1
ATOM 5727 C C . ARG B 1 206 ? -9.344 29.594 -11.43 1 97.25 206 ARG B C 1
ATOM 5729 O O . ARG B 1 206 ? -9.492 30.75 -11.023 1 97.25 206 ARG B O 1
ATOM 5736 N N . CYS B 1 207 ? -8.57 28.75 -10.906 1 98.06 207 CYS B N 1
ATOM 5737 C CA . CYS B 1 207 ? -7.848 29.078 -9.688 1 98.06 207 CYS B CA 1
ATOM 5738 C C . CYS B 1 207 ? -6.832 30.188 -9.93 1 98.06 207 CYS B C 1
ATOM 5740 O O . CYS B 1 207 ? -6.762 31.141 -9.156 1 98.06 207 CYS B O 1
ATOM 5742 N N . VAL B 1 208 ? -6.117 30.062 -11.023 1 98.12 208 VAL B N 1
ATOM 5743 C CA . VAL B 1 208 ? -5.09 31.047 -11.352 1 98.12 208 VAL B CA 1
ATOM 5744 C C . VAL B 1 208 ? -5.742 32.406 -11.672 1 98.12 208 VAL B C 1
ATOM 5746 O O . VAL B 1 208 ? -5.27 33.438 -11.219 1 98.12 208 VAL B O 1
ATOM 5749 N N . ALA B 1 209 ? -6.789 32.344 -12.367 1 97.94 209 ALA B N 1
ATOM 5750 C CA . ALA B 1 209 ? -7.465 33.562 -12.758 1 97.94 209 ALA B CA 1
ATOM 5751 C C . ALA B 1 209 ? -7.938 34.344 -11.523 1 97.94 209 ALA B C 1
ATOM 5753 O O . ALA B 1 209 ? -7.918 35.594 -11.516 1 97.94 209 ALA B O 1
ATOM 5754 N N . ARG B 1 210 ? -8.289 33.688 -10.516 1 97.75 210 ARG B N 1
ATOM 5755 C CA . ARG B 1 210 ? -8.891 34.312 -9.344 1 97.75 210 ARG B CA 1
ATOM 5756 C C . ARG B 1 210 ? -7.828 34.656 -8.305 1 97.75 210 ARG B C 1
ATOM 5758 O O . ARG B 1 210 ? -8.094 35.438 -7.375 1 97.75 210 ARG B O 1
ATOM 5765 N N . ASN B 1 211 ? -6.645 34.062 -8.422 1 97.5 211 ASN B N 1
ATOM 5766 C CA . ASN B 1 211 ? -5.668 34.188 -7.348 1 97.5 211 ASN B CA 1
ATOM 5767 C C . ASN B 1 211 ? -4.273 34.5 -7.887 1 97.5 211 ASN B C 1
ATOM 5769 O O . ASN B 1 211 ? -3.271 34.219 -7.223 1 97.5 211 ASN B O 1
ATOM 5773 N N . ALA B 1 212 ? -4.129 34.969 -9.031 1 91.69 212 ALA B N 1
ATOM 5774 C CA . ALA B 1 212 ? -2.854 35.156 -9.719 1 91.69 212 ALA B CA 1
ATOM 5775 C C . ALA B 1 212 ? -1.901 36.031 -8.898 1 91.69 212 ALA B C 1
ATOM 5777 O O . ALA B 1 212 ? -0.684 35.844 -8.938 1 91.69 212 ALA B O 1
ATOM 5778 N N . GLY B 1 213 ? -2.375 36.906 -8.164 1 93.38 213 GLY B N 1
ATOM 5779 C CA . GLY B 1 213 ? -1.552 37.844 -7.43 1 93.38 213 GLY B CA 1
ATOM 5780 C C . GLY B 1 213 ? -0.899 37.25 -6.199 1 93.38 213 GLY B C 1
ATOM 5781 O O . GLY B 1 213 ? 0.087 37.781 -5.691 1 93.38 213 GLY B O 1
ATOM 5782 N N . ILE B 1 214 ? -1.335 36.125 -5.684 1 96.5 214 ILE B N 1
ATOM 5783 C CA . ILE B 1 214 ? -0.818 35.625 -4.414 1 96.5 214 ILE B CA 1
ATOM 5784 C C . ILE B 1 214 ? -0.25 34.219 -4.602 1 96.5 214 ILE B C 1
ATOM 5786 O O . ILE B 1 214 ? 0.677 33.812 -3.895 1 96.5 214 ILE B O 1
ATOM 5790 N N . MET B 1 215 ? -0.667 33.438 -5.578 1 97.06 215 MET B N 1
ATOM 5791 C CA . MET B 1 215 ? -0.396 32 -5.707 1 97.06 215 MET B CA 1
ATOM 5792 C C . MET B 1 215 ? 1.101 31.734 -5.844 1 97.06 215 MET B C 1
ATOM 5794 O O . MET B 1 215 ? 1.632 30.812 -5.227 1 97.06 215 MET B O 1
ATOM 5798 N N . PRO B 1 216 ? 1.904 32.594 -6.574 1 97.25 216 PRO B N 1
ATOM 5799 C CA . PRO B 1 216 ? 3.334 32.281 -6.703 1 97.25 216 PRO B CA 1
ATOM 5800 C C . PRO B 1 216 ? 4.094 32.469 -5.391 1 97.25 216 PRO B C 1
ATOM 5802 O O . PRO B 1 216 ? 5.273 32.125 -5.305 1 97.25 216 PRO B O 1
ATOM 5805 N N . TYR B 1 217 ? 3.463 32.969 -4.359 1 97.56 217 TYR B N 1
ATOM 5806 C CA . TYR B 1 217 ? 4.184 33.375 -3.156 1 97.56 217 TYR B CA 1
ATOM 5807 C C . TYR B 1 217 ? 3.719 32.562 -1.945 1 97.56 217 TYR B C 1
ATOM 5809 O O . TYR B 1 217 ? 3.936 32.969 -0.802 1 97.56 217 TYR B O 1
ATOM 5817 N N . LEU B 1 218 ? 3.111 31.406 -2.158 1 98 218 LEU B N 1
ATOM 5818 C CA . LEU B 1 218 ? 2.455 30.656 -1.088 1 98 218 LEU B CA 1
ATOM 5819 C C . LEU B 1 218 ? 3.318 29.484 -0.634 1 98 218 LEU B C 1
ATOM 5821 O O . LEU B 1 218 ? 2.809 28.516 -0.054 1 98 218 LEU B O 1
ATOM 5825 N N . SER B 1 219 ? 4.652 29.547 -0.868 1 98.06 219 SER B N 1
ATOM 5826 C CA . SER B 1 219 ? 5.527 28.453 -0.479 1 98.06 219 SER B CA 1
ATOM 5827 C C . SER B 1 219 ? 5.598 28.297 1.038 1 98.06 219 SER B C 1
ATOM 5829 O O . SER B 1 219 ? 5.391 29.281 1.768 1 98.06 219 SER B O 1
ATOM 5831 N N . THR B 1 220 ? 5.859 27.078 1.469 1 98.44 220 THR B N 1
ATOM 5832 C CA . THR B 1 220 ? 6.098 26.828 2.887 1 98.44 220 THR B CA 1
ATOM 5833 C C . THR B 1 220 ? 7.277 27.656 3.391 1 98.44 220 THR B C 1
ATOM 5835 O O . THR B 1 220 ? 7.277 28.125 4.531 1 98.44 220 THR B O 1
ATOM 5838 N N . ALA B 1 221 ? 8.242 27.906 2.568 1 98.56 221 ALA B N 1
ATOM 5839 C CA . ALA B 1 221 ? 9.383 28.734 2.941 1 98.56 221 ALA B CA 1
ATOM 5840 C C . ALA B 1 221 ? 8.945 30.156 3.281 1 98.56 221 ALA B C 1
ATOM 5842 O O . ALA B 1 221 ? 9.43 30.734 4.254 1 98.56 221 ALA B O 1
ATOM 5843 N N . ASN B 1 222 ? 8.078 30.672 2.461 1 98.44 222 ASN B N 1
ATOM 5844 C CA . ASN B 1 222 ? 7.574 32 2.76 1 98.44 222 ASN B CA 1
ATOM 5845 C C . ASN B 1 222 ? 6.75 32.031 4.043 1 98.44 222 ASN B C 1
ATOM 5847 O O . ASN B 1 222 ? 6.793 33 4.801 1 98.44 222 ASN B O 1
ATOM 5851 N N . THR B 1 223 ? 5.957 30.984 4.277 1 98.56 223 THR B N 1
ATOM 5852 C CA . THR B 1 223 ? 5.227 30.875 5.531 1 98.56 223 THR B CA 1
ATOM 5853 C C . THR B 1 223 ? 6.188 30.812 6.715 1 98.56 223 THR B C 1
ATOM 5855 O O . THR B 1 223 ? 5.922 31.406 7.766 1 98.56 223 THR B O 1
ATOM 5858 N N . ALA B 1 224 ? 7.305 30.109 6.578 1 98.75 224 ALA B N 1
ATOM 5859 C CA . ALA B 1 224 ? 8.32 30.062 7.621 1 98.75 224 ALA B CA 1
ATOM 5860 C C . ALA B 1 224 ? 8.93 31.438 7.855 1 98.75 224 ALA B C 1
ATOM 5862 O O . ALA B 1 224 ? 9.203 31.828 8.992 1 98.75 224 ALA B O 1
ATOM 5863 N N . ARG B 1 225 ? 9.172 32.188 6.836 1 98.38 225 ARG B N 1
ATOM 5864 C CA . ARG B 1 225 ? 9.672 33.562 6.965 1 98.38 225 ARG B CA 1
ATOM 5865 C C . ARG B 1 225 ? 8.648 34.469 7.652 1 98.38 225 ARG B C 1
ATOM 5867 O O . ARG B 1 225 ? 9.016 35.312 8.445 1 98.38 225 ARG B O 1
ATOM 5874 N N . ASP B 1 226 ? 7.348 34.219 7.301 1 98.62 226 ASP B N 1
ATOM 5875 C CA . ASP B 1 226 ? 6.293 34.938 8.039 1 98.62 226 ASP B CA 1
ATOM 5876 C C . ASP B 1 226 ? 6.398 34.625 9.539 1 98.62 226 ASP B C 1
ATOM 5878 O O . ASP B 1 226 ? 6.305 35.562 10.359 1 98.62 226 ASP B O 1
ATOM 5882 N N . LEU B 1 227 ? 6.574 33.375 9.859 1 98.81 227 LEU B N 1
ATOM 5883 C CA . LEU B 1 227 ? 6.664 32.969 11.25 1 98.81 227 LEU B CA 1
ATOM 5884 C C . LEU B 1 227 ? 7.836 33.656 11.953 1 98.81 227 LEU B C 1
ATOM 5886 O O . LEU B 1 227 ? 7.73 34.031 13.117 1 98.81 227 LEU B O 1
ATOM 5890 N N . ASP B 1 228 ? 8.914 33.812 11.297 1 98.56 228 ASP B N 1
ATOM 5891 C CA . ASP B 1 228 ? 10.078 34.469 11.883 1 98.56 228 ASP B CA 1
ATOM 5892 C C . ASP B 1 228 ? 9.781 35.938 12.164 1 98.56 228 ASP B C 1
ATOM 5894 O O . ASP B 1 228 ? 10.195 36.469 13.195 1 98.56 228 ASP B O 1
ATOM 5898 N N . LEU B 1 229 ? 9.125 36.562 11.234 1 98.12 229 LEU B N 1
ATOM 5899 C CA . LEU B 1 229 ? 8.734 37.969 11.453 1 98.12 229 LEU B CA 1
ATOM 5900 C C . LEU B 1 229 ? 7.75 38.062 12.617 1 98.12 229 LEU B C 1
ATOM 5902 O O . LEU B 1 229 ? 7.812 39.031 13.398 1 98.12 229 LEU B O 1
ATOM 5906 N N . LEU B 1 230 ? 6.832 37.125 12.695 1 98.62 230 LEU B N 1
ATOM 5907 C CA . LEU B 1 230 ? 5.879 37.125 13.805 1 98.62 230 LEU B CA 1
ATOM 5908 C C . LEU B 1 230 ? 6.598 36.906 15.133 1 98.62 230 LEU B C 1
ATOM 5910 O O . LEU B 1 230 ? 6.25 37.562 16.125 1 98.62 230 LEU B O 1
ATOM 5914 N N . ARG B 1 231 ? 7.562 36 15.188 1 98.56 231 ARG B N 1
ATOM 5915 C CA . ARG B 1 231 ? 8.383 35.781 16.375 1 98.56 231 ARG B CA 1
ATOM 5916 C C . ARG B 1 231 ? 9 37.094 16.844 1 98.56 231 ARG B C 1
ATOM 5918 O O . ARG B 1 231 ? 8.93 37.438 18.031 1 98.56 231 ARG B O 1
ATOM 5925 N N . ALA B 1 232 ? 9.617 37.812 15.906 1 97.69 232 ALA B N 1
ATOM 5926 C CA . ALA B 1 232 ? 10.25 39.094 16.219 1 97.69 232 ALA B CA 1
ATOM 5927 C C . ALA B 1 232 ? 9.227 40.125 16.703 1 97.69 232 ALA B C 1
ATOM 5929 O O . ALA B 1 232 ? 9.5 40.906 17.625 1 97.69 232 ALA B O 1
ATOM 5930 N N . ALA B 1 233 ? 8.07 40.094 16.094 1 97.88 233 ALA B N 1
ATOM 5931 C CA . ALA B 1 233 ? 7.035 41.062 16.391 1 97.88 233 ALA B CA 1
ATOM 5932 C C . ALA B 1 233 ? 6.508 40.906 17.812 1 97.88 233 ALA B C 1
ATOM 5934 O O . ALA B 1 233 ? 6.074 41.906 18.422 1 97.88 233 ALA B O 1
ATOM 5935 N N . VAL B 1 234 ? 6.492 39.719 18.328 1 97.69 234 VAL B N 1
ATOM 5936 C CA . VAL B 1 234 ? 6 39.5 19.688 1 97.69 234 VAL B CA 1
ATOM 5937 C C . VAL B 1 234 ? 7.137 39.688 20.688 1 97.69 234 VAL B C 1
ATOM 5939 O O . VAL B 1 234 ? 6.949 39.531 21.891 1 97.69 234 VAL B O 1
ATOM 5942 N N . GLY B 1 235 ? 8.375 39.906 20.188 1 96.44 235 GLY B N 1
ATOM 5943 C CA . GLY B 1 235 ? 9.5 40.281 21.031 1 96.44 235 GLY B CA 1
ATOM 5944 C C . GLY B 1 235 ? 10.312 39.094 21.5 1 96.44 235 GLY B C 1
ATOM 5945 O O . GLY B 1 235 ? 11.156 39.219 22.406 1 96.44 235 GLY B O 1
ATOM 5946 N N . ASP B 1 236 ? 10.094 37.938 20.969 1 97.62 236 ASP B N 1
ATOM 5947 C CA . ASP B 1 236 ? 10.805 36.75 21.406 1 97.62 236 ASP B CA 1
ATOM 5948 C C . ASP B 1 236 ? 12.125 36.594 20.656 1 97.62 236 ASP B C 1
ATOM 5950 O O . ASP B 1 236 ? 12.141 36.562 19.422 1 97.62 236 ASP B O 1
ATOM 5954 N N . PRO B 1 237 ? 13.234 36.406 21.359 1 97.5 237 PRO B N 1
ATOM 5955 C CA . PRO B 1 237 ? 14.516 36.219 20.672 1 97.5 237 PRO B CA 1
ATOM 5956 C C . PRO B 1 237 ? 14.578 34.844 19.953 1 97.5 237 PRO B C 1
ATOM 5958 O O . PRO B 1 237 ? 15.227 34.75 18.906 1 97.5 237 PRO B O 1
ATOM 5961 N N . LYS B 1 238 ? 13.984 33.844 20.562 1 98.25 238 LYS B N 1
ATOM 5962 C CA . LYS B 1 238 ? 13.93 32.531 19.969 1 98.25 238 LYS B CA 1
ATOM 5963 C C . LYS B 1 238 ? 12.5 32 19.922 1 98.25 238 LYS B C 1
ATOM 5965 O O . LYS B 1 238 ? 11.641 32.469 20.688 1 98.25 238 LYS B O 1
ATOM 5970 N N . LEU B 1 239 ? 12.344 31.016 19.047 1 98.69 239 LEU B N 1
ATOM 5971 C CA . LEU B 1 239 ? 11 30.547 18.734 1 98.69 239 LEU B CA 1
ATOM 5972 C C . LEU B 1 239 ? 10.609 29.375 19.625 1 98.69 239 LEU B C 1
ATOM 5974 O O . LEU B 1 239 ? 11.383 28.422 19.797 1 98.69 239 LEU B O 1
ATOM 5978 N N . ASN B 1 240 ? 9.461 29.484 20.312 1 98.81 240 ASN B N 1
ATOM 5979 C CA . ASN B 1 240 ? 8.695 28.344 20.797 1 98.81 240 ASN B CA 1
ATOM 5980 C C . ASN B 1 240 ? 7.559 27.984 19.844 1 98.81 240 ASN B C 1
ATOM 5982 O O . ASN B 1 240 ? 6.773 28.844 19.453 1 98.81 240 ASN B O 1
ATOM 5986 N N . TYR B 1 241 ? 7.508 26.641 19.484 1 98.81 241 TYR B N 1
ATOM 5987 C CA . TYR B 1 241 ? 6.602 26.297 18.391 1 98.81 241 TYR B CA 1
ATOM 5988 C C . TYR B 1 241 ? 6.039 24.891 18.562 1 98.81 241 TYR B C 1
ATOM 5990 O O . TYR B 1 241 ? 6.77 23.969 18.906 1 98.81 241 TYR B O 1
ATOM 5998 N N . ILE B 1 242 ? 4.727 24.828 18.391 1 98.62 242 ILE B N 1
ATOM 5999 C CA . ILE B 1 242 ? 4.055 23.547 18.172 1 98.62 242 ILE B CA 1
ATOM 6000 C C . ILE B 1 242 ? 3.545 23.469 16.734 1 98.62 242 ILE B C 1
ATOM 6002 O O . ILE B 1 242 ? 2.719 24.281 16.312 1 98.62 242 ILE B O 1
ATOM 6006 N N . GLY B 1 243 ? 4.094 22.531 16.016 1 98.56 243 GLY B N 1
ATOM 6007 C CA . GLY B 1 243 ? 3.566 22.234 14.695 1 98.56 243 GLY B CA 1
ATOM 6008 C C . GLY B 1 243 ? 2.826 20.906 14.641 1 98.56 243 GLY B C 1
ATOM 6009 O O . GLY B 1 243 ? 3.371 19.859 15.023 1 98.56 243 GLY B O 1
ATOM 6010 N N . LEU B 1 244 ? 1.575 20.969 14.195 1 97.75 244 LEU B N 1
ATOM 6011 C CA . LEU B 1 244 ? 0.773 19.766 14 1 97.75 244 LEU B CA 1
ATOM 6012 C C . LEU B 1 244 ? 0.595 19.469 12.516 1 97.75 244 LEU B C 1
ATOM 6014 O O . LEU B 1 244 ? 0.341 20.375 11.719 1 97.75 244 LEU B O 1
ATOM 6018 N N . SER B 1 245 ? 0.75 18.141 12.141 1 97.75 245 SER B N 1
ATOM 6019 C CA . SER B 1 245 ? 0.521 17.766 10.742 1 97.75 245 SER B CA 1
ATOM 6020 C C . SER B 1 245 ? 1.377 18.609 9.805 1 97.75 245 SER B C 1
ATOM 6022 O O . SER B 1 245 ? 2.596 18.688 9.977 1 97.75 245 SER B O 1
ATOM 6024 N N . TYR B 1 246 ? 0.796 19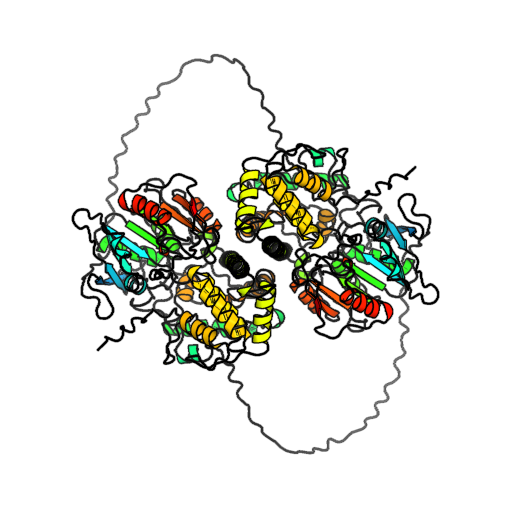.359 8.867 1 98.06 246 TYR B N 1
ATOM 6025 C CA . TYR B 1 246 ? 1.539 20.25 7.977 1 98.06 246 TYR B CA 1
ATOM 6026 C C . TYR B 1 246 ? 2.334 21.281 8.766 1 98.06 246 TYR B C 1
ATOM 6028 O O . TYR B 1 246 ? 3.381 21.75 8.312 1 98.06 246 TYR B O 1
ATOM 6036 N N . GLY B 1 247 ? 1.94 21.562 9.938 1 98.62 247 GLY B N 1
ATOM 6037 C CA . GLY B 1 247 ? 2.721 22.453 10.789 1 98.62 247 GLY B CA 1
ATOM 6038 C C . GLY B 1 247 ? 4.129 21.953 11.039 1 98.62 247 GLY B C 1
ATOM 6039 O O . GLY B 1 247 ? 5.039 22.734 11.305 1 98.62 247 GLY B O 1
ATOM 6040 N N . THR B 1 248 ? 4.289 20.641 10.922 1 98.75 248 THR B N 1
ATOM 6041 C CA . THR B 1 248 ? 5.617 20.078 11.109 1 98.75 248 THR B CA 1
ATOM 6042 C C . THR B 1 248 ? 6.508 20.375 9.906 1 98.75 248 THR B C 1
ATOM 6044 O O . THR B 1 248 ? 7.73 20.453 10.039 1 98.75 248 THR B O 1
ATOM 6047 N N . MET B 1 249 ? 5.902 20.516 8.727 1 98.56 249 MET B N 1
ATOM 6048 C CA . MET B 1 249 ? 6.648 20.969 7.559 1 98.56 249 MET B CA 1
ATOM 6049 C C . MET B 1 249 ? 7.125 22.406 7.746 1 98.56 249 MET B C 1
ATOM 6051 O O . MET B 1 249 ? 8.25 22.734 7.379 1 98.56 249 MET B O 1
ATOM 6055 N N . ILE B 1 250 ? 6.25 23.219 8.297 1 98.75 250 ILE B N 1
ATOM 6056 C CA . ILE B 1 250 ? 6.629 24.594 8.594 1 98.75 250 ILE B CA 1
ATOM 6057 C C . ILE B 1 250 ? 7.789 24.609 9.586 1 98.75 250 ILE B C 1
ATOM 6059 O O . ILE B 1 250 ? 8.766 25.344 9.398 1 98.75 250 ILE B O 1
ATOM 6063 N N . GLY B 1 251 ? 7.688 23.781 10.602 1 98.81 251 GLY B N 1
ATOM 6064 C CA . GLY B 1 251 ? 8.742 23.703 11.602 1 98.81 251 GLY B CA 1
ATOM 6065 C C . GLY B 1 251 ? 10.078 23.266 11.031 1 98.81 251 GLY B C 1
ATOM 6066 O O . GLY B 1 251 ? 11.109 23.875 11.32 1 98.81 251 GLY B O 1
ATOM 6067 N N . ALA B 1 252 ? 10.062 22.203 10.234 1 98.75 252 ALA B N 1
ATOM 6068 C CA . ALA B 1 252 ? 11.289 21.719 9.617 1 98.75 252 ALA B CA 1
ATOM 6069 C C . ALA B 1 252 ? 11.906 22.781 8.703 1 98.75 252 ALA B C 1
ATOM 6071 O O . ALA B 1 252 ? 13.125 22.953 8.688 1 98.75 252 ALA B O 1
ATOM 6072 N N . THR B 1 253 ? 11.094 23.438 7.961 1 98.75 253 THR B N 1
ATOM 6073 C CA . THR B 1 253 ? 11.562 24.5 7.07 1 98.75 253 THR B CA 1
ATOM 6074 C C . THR B 1 253 ? 12.141 25.656 7.871 1 98.75 253 THR B C 1
ATOM 6076 O O . THR B 1 253 ? 13.227 26.156 7.555 1 98.75 253 THR B O 1
ATOM 6079 N N . TYR B 1 254 ? 11.469 26.031 8.93 1 98.81 254 TYR B N 1
ATOM 6080 C CA . TYR B 1 254 ? 11.922 27.125 9.781 1 98.81 254 TYR B CA 1
ATOM 6081 C C . TYR B 1 254 ? 13.281 26.828 10.383 1 98.81 254 TYR B C 1
ATOM 6083 O O . TYR B 1 254 ? 14.195 27.641 10.32 1 98.81 254 TYR B O 1
ATOM 6091 N N . ALA B 1 255 ? 13.383 25.672 10.969 1 98.75 255 ALA B N 1
ATOM 6092 C CA . ALA B 1 255 ? 14.633 25.281 11.617 1 98.75 255 ALA B CA 1
ATOM 6093 C C . ALA B 1 255 ? 15.789 25.281 10.617 1 98.75 255 ALA B C 1
ATOM 6095 O O . ALA B 1 255 ? 16.922 25.594 10.977 1 98.75 255 ALA B O 1
ATOM 6096 N N . SER B 1 256 ? 15.484 24.938 9.383 1 98.5 256 SER B N 1
ATOM 6097 C CA . SER B 1 256 ? 16.5 24.875 8.344 1 98.5 256 SER B CA 1
ATOM 6098 C C . SER B 1 256 ? 16.906 26.281 7.887 1 98.5 256 SER B C 1
ATOM 6100 O O . SER B 1 256 ? 18.078 26.531 7.629 1 98.5 256 SER B O 1
ATOM 6102 N N . LEU B 1 257 ? 15.953 27.141 7.785 1 98 257 LEU B N 1
ATOM 6103 C CA . LEU B 1 257 ? 16.203 28.484 7.254 1 98 257 LEU B CA 1
ATOM 6104 C C . LEU B 1 257 ? 16.812 29.391 8.32 1 98 257 LEU B C 1
ATOM 6106 O O . LEU B 1 257 ? 17.547 30.328 8.008 1 98 257 LEU B O 1
ATOM 6110 N N . PHE B 1 258 ? 16.531 29.188 9.57 1 97.88 258 PHE B N 1
ATOM 6111 C CA . PHE B 1 258 ? 16.938 30.078 10.656 1 97.88 258 PHE B CA 1
ATOM 6112 C C . PHE B 1 258 ? 17.609 29.281 11.773 1 97.88 258 PHE B C 1
ATOM 6114 O O . PHE B 1 258 ? 17.125 29.266 12.906 1 97.88 258 PHE B O 1
ATOM 6121 N N . PRO B 1 259 ? 18.859 28.891 11.297 1 94.06 259 PRO B N 1
ATOM 6122 C CA . PRO B 1 259 ? 19.578 28.109 12.32 1 94.06 259 PRO B CA 1
ATOM 6123 C C . PRO B 1 259 ? 19.906 28.938 13.562 1 94.06 259 PRO B C 1
ATOM 6125 O O . PRO B 1 259 ? 20.234 30.125 13.453 1 94.06 259 PRO B O 1
ATOM 6128 N N . GLY B 1 260 ? 19.438 28.75 14.719 1 92.88 260 GLY B N 1
ATOM 6129 C CA . GLY B 1 260 ? 19.766 29.438 15.953 1 92.88 260 GLY B CA 1
ATOM 6130 C C . GLY B 1 260 ? 18.594 30.188 16.547 1 92.88 260 GLY B C 1
ATOM 6131 O O . GLY B 1 260 ? 18.703 30.828 17.594 1 92.88 260 GLY B O 1
ATOM 6132 N N . ARG B 1 261 ? 17.531 30.141 15.914 1 97.31 261 ARG B N 1
ATOM 6133 C CA . ARG B 1 261 ? 16.391 30.938 16.375 1 97.31 261 ARG B CA 1
ATOM 6134 C C . ARG B 1 261 ? 15.312 30.047 16.984 1 97.31 261 ARG B C 1
ATOM 6136 O O . ARG B 1 261 ? 14.148 30.438 17.047 1 97.31 261 ARG B O 1
ATOM 6143 N N . THR B 1 262 ? 15.648 28.828 17.359 1 98.38 262 THR B N 1
ATOM 6144 C CA . THR B 1 262 ? 14.672 27.922 17.953 1 98.38 262 THR B CA 1
ATOM 6145 C C . THR B 1 262 ? 14.984 27.688 19.438 1 98.38 262 THR B C 1
ATOM 6147 O O . THR B 1 262 ? 16.141 27.531 19.812 1 98.38 262 THR B O 1
ATOM 6150 N N . ARG B 1 263 ? 14 27.781 20.25 1 98.38 263 ARG B N 1
ATOM 6151 C CA . ARG B 1 263 ? 14.141 27.391 21.656 1 98.38 263 ARG B CA 1
ATOM 6152 C C . ARG B 1 263 ? 13.523 26.016 21.906 1 98.38 263 ARG B C 1
ATOM 6154 O O . ARG B 1 263 ? 14.242 25.062 22.188 1 98.38 263 ARG B O 1
ATOM 6161 N N . ALA B 1 264 ? 12.203 25.938 21.734 1 98.69 264 ALA B N 1
ATOM 6162 C CA . ALA B 1 264 ? 11.453 24.688 21.906 1 98.69 264 ALA B CA 1
ATOM 6163 C C . ALA B 1 264 ? 10.547 24.438 20.703 1 98.69 264 ALA B C 1
ATOM 6165 O O . ALA B 1 264 ? 9.617 25.203 20.453 1 98.69 264 ALA B O 1
ATOM 6166 N N . MET B 1 265 ? 10.867 23.344 20.016 1 98.81 265 MET B N 1
ATOM 6167 C CA . MET B 1 265 ? 10.102 22.953 18.844 1 98.81 265 MET B CA 1
ATOM 6168 C C . MET B 1 265 ? 9.453 21.594 19.047 1 98.81 265 MET B C 1
ATOM 6170 O O . MET B 1 265 ? 10.133 20.562 19.047 1 98.81 265 MET B O 1
ATOM 6174 N N . LEU B 1 266 ? 8.148 21.578 19.234 1 98.81 266 LEU B N 1
ATOM 6175 C CA . LEU B 1 266 ? 7.391 20.344 19.359 1 98.81 266 LEU B CA 1
ATOM 6176 C C . LEU B 1 266 ? 6.637 20.031 18.062 1 98.81 266 LEU B C 1
ATOM 6178 O O . LEU B 1 266 ? 5.801 20.828 17.625 1 98.81 266 LEU B O 1
ATOM 6182 N N . MET B 1 267 ? 6.992 18.922 17.438 1 98.88 267 MET B N 1
ATOM 6183 C CA . MET B 1 267 ? 6.402 18.484 16.172 1 98.88 267 MET B CA 1
ATOM 6184 C C . MET B 1 267 ? 5.527 17.25 16.375 1 98.88 267 MET B C 1
ATOM 6186 O O . MET B 1 267 ? 6.027 16.188 16.75 1 98.88 267 MET B O 1
ATOM 6190 N N . ASP B 1 268 ? 4.211 17.406 16.109 1 98.56 268 ASP B N 1
ATOM 6191 C CA . ASP B 1 268 ? 3.244 16.328 16.344 1 98.56 268 ASP B CA 1
ATOM 6192 C C . ASP B 1 268 ? 2.621 15.875 15.023 1 98.56 268 ASP B C 1
ATOM 6194 O O . ASP B 1 268 ? 2.062 16.688 14.273 1 98.56 268 ASP B O 1
ATOM 6198 N N . ALA B 1 269 ? 2.703 14.492 14.758 1 98.38 269 ALA B N 1
ATOM 6199 C CA . ALA B 1 269 ? 2.178 13.898 13.531 1 98.38 269 ALA B CA 1
ATOM 6200 C C . ALA B 1 269 ? 2.881 14.469 12.305 1 98.38 269 ALA B C 1
ATOM 6202 O O . ALA B 1 269 ? 2.232 15 11.398 1 98.38 269 ALA B O 1
ATOM 6203 N N . PRO B 1 270 ? 4.172 14.195 12.258 1 98.56 270 PRO B N 1
ATOM 6204 C CA . PRO B 1 270 ? 4.988 14.898 11.266 1 98.56 270 PRO B CA 1
ATOM 6205 C C . PRO B 1 270 ? 4.805 14.344 9.852 1 98.56 270 PRO B C 1
ATOM 6207 O O . PRO B 1 270 ? 4.617 13.141 9.68 1 98.56 270 PRO B O 1
ATOM 6210 N N . ILE B 1 271 ? 4.887 15.273 8.93 1 98.19 271 ILE B N 1
ATOM 6211 C CA . ILE B 1 271 ? 5.078 14.945 7.52 1 98.19 271 ILE B CA 1
ATOM 6212 C C . ILE B 1 271 ? 6.562 14.734 7.234 1 98.19 271 ILE B C 1
ATOM 6214 O O . ILE B 1 271 ? 7.41 15.492 7.723 1 98.19 271 ILE B O 1
ATOM 6218 N N . ASP B 1 272 ? 6.906 13.664 6.527 1 98.19 272 ASP B N 1
ATOM 6219 C CA . ASP B 1 272 ? 8.266 13.531 6.02 1 98.19 272 ASP B CA 1
ATOM 6220 C C . ASP B 1 272 ? 8.578 14.633 5.012 1 98.19 272 ASP B C 1
ATOM 6222 O O . ASP B 1 272 ? 8.086 14.617 3.881 1 98.19 272 ASP B O 1
ATOM 6226 N N . PRO B 1 273 ? 9.414 15.555 5.422 1 98.19 273 PRO B N 1
ATOM 6227 C CA . PRO B 1 273 ? 9.539 16.734 4.566 1 98.19 273 PRO B CA 1
ATOM 6228 C C . PRO B 1 273 ? 10.188 16.438 3.221 1 98.19 273 PRO B C 1
ATOM 6230 O O . PRO B 1 273 ? 9.828 17.031 2.205 1 98.19 273 PRO B O 1
ATOM 6233 N N . ASP B 1 274 ? 11.102 15.5 3.154 1 97.69 274 ASP B N 1
ATOM 6234 C CA . ASP B 1 274 ? 11.766 15.18 1.894 1 97.69 274 ASP B CA 1
ATOM 6235 C C . ASP B 1 274 ? 10.805 14.484 0.93 1 97.69 274 ASP B C 1
ATOM 6237 O O . ASP B 1 274 ? 10.688 14.883 -0.232 1 97.69 274 ASP B O 1
ATOM 6241 N N . VAL B 1 275 ? 10.086 13.445 1.426 1 97 275 VAL B N 1
ATOM 6242 C CA . VAL B 1 275 ? 9.227 12.688 0.525 1 97 275 VAL B CA 1
ATOM 6243 C C . VAL B 1 275 ? 8.055 13.555 0.08 1 97 275 VAL B C 1
ATOM 6245 O O . VAL B 1 275 ? 7.633 13.492 -1.077 1 97 275 VAL B O 1
ATOM 6248 N N . TRP B 1 276 ? 7.578 14.344 0.964 1 96.12 276 TRP B N 1
ATOM 6249 C CA . TRP B 1 276 ? 6.441 15.203 0.671 1 96.12 276 TRP B CA 1
ATOM 6250 C C . TRP B 1 276 ? 6.785 16.203 -0.428 1 96.12 276 TRP B C 1
ATOM 6252 O O . TRP B 1 276 ? 6 16.406 -1.356 1 96.12 276 TRP B O 1
ATOM 6262 N N . THR B 1 277 ? 7.934 16.781 -0.415 1 97.56 277 THR B N 1
ATOM 6263 C CA . THR B 1 277 ? 8.32 17.875 -1.31 1 97.56 277 THR B CA 1
ATOM 6264 C C . THR B 1 277 ? 8.891 17.328 -2.611 1 97.56 277 THR B C 1
ATOM 6266 O O . THR B 1 277 ? 8.586 17.828 -3.693 1 97.56 277 THR B O 1
ATOM 6269 N N . ASN B 1 278 ? 9.68 16.281 -2.52 1 97.75 278 ASN B N 1
ATOM 6270 C CA . ASN B 1 278 ? 10.523 15.898 -3.646 1 97.75 278 ASN B CA 1
ATOM 6271 C C . ASN B 1 278 ? 9.977 14.664 -4.363 1 97.75 278 ASN B C 1
ATOM 6273 O O . ASN B 1 278 ? 10.367 14.375 -5.492 1 97.75 278 ASN B O 1
ATOM 6277 N N . ARG B 1 279 ? 9.125 13.914 -3.727 1 96.56 279 ARG B N 1
ATOM 6278 C CA . ARG B 1 279 ? 8.547 12.703 -4.293 1 96.56 279 ARG B CA 1
ATOM 6279 C C . ARG B 1 279 ? 7.066 12.578 -3.939 1 96.56 279 ARG B C 1
ATOM 6281 O O . ARG B 1 279 ? 6.652 11.609 -3.301 1 96.56 279 ARG B O 1
ATOM 6288 N N . PRO B 1 280 ? 6.266 13.477 -4.453 1 95.94 280 PRO B N 1
ATOM 6289 C CA . PRO B 1 280 ? 4.871 13.562 -4.02 1 95.94 280 PRO B CA 1
ATOM 6290 C C . PRO B 1 280 ? 4.074 12.297 -4.344 1 95.94 280 PRO B C 1
ATOM 6292 O O . PRO B 1 280 ? 3.166 11.93 -3.594 1 95.94 280 PRO B O 1
ATOM 6295 N N . PHE B 1 281 ? 4.387 11.562 -5.453 1 95.44 281 PHE B N 1
ATOM 6296 C CA . PHE B 1 281 ? 3.693 10.312 -5.746 1 95.44 281 PHE B CA 1
ATOM 6297 C C . PHE B 1 281 ? 3.941 9.289 -4.648 1 95.44 281 PHE B C 1
ATOM 6299 O O . PHE B 1 281 ? 3.018 8.586 -4.223 1 95.44 281 PHE B O 1
ATOM 6306 N N . GLU B 1 282 ? 5.184 9.188 -4.176 1 95 282 GLU B N 1
ATOM 6307 C CA . GLU B 1 282 ? 5.512 8.273 -3.088 1 95 282 GLU B CA 1
ATOM 6308 C C . GLU B 1 282 ? 4.805 8.672 -1.798 1 95 282 GLU B C 1
ATOM 6310 O O . GLU B 1 282 ? 4.273 7.816 -1.086 1 95 282 GLU B O 1
ATOM 6315 N N . ALA B 1 283 ? 4.809 9.961 -1.515 1 96.5 283 ALA B N 1
ATOM 6316 C CA . ALA B 1 283 ? 4.18 10.469 -0.297 1 96.5 283 ALA B CA 1
ATOM 6317 C C . ALA B 1 283 ? 2.703 10.086 -0.241 1 96.5 283 ALA B C 1
ATOM 6319 O O . ALA B 1 283 ? 2.219 9.602 0.787 1 96.5 283 ALA B O 1
ATOM 6320 N N . THR B 1 284 ? 2.041 10.266 -1.305 1 95.62 284 THR B N 1
ATOM 6321 C CA . THR B 1 284 ? 0.608 9.992 -1.318 1 95.62 284 THR B CA 1
ATOM 6322 C C . THR B 1 284 ? 0.338 8.5 -1.193 1 95.62 284 THR B C 1
ATOM 6324 O O . THR B 1 284 ? -0.632 8.086 -0.554 1 95.62 284 THR B O 1
ATOM 6327 N N . ARG B 1 285 ? 1.146 7.66 -1.832 1 95.12 285 ARG B N 1
ATOM 6328 C CA . ARG B 1 285 ? 0.967 6.219 -1.707 1 95.12 285 ARG B CA 1
ATOM 6329 C C . ARG B 1 285 ? 1.196 5.762 -0.271 1 95.12 285 ARG B C 1
ATOM 6331 O O . ARG B 1 285 ? 0.461 4.914 0.241 1 95.12 285 ARG B O 1
ATOM 6338 N N . GLU B 1 286 ? 2.207 6.289 0.362 1 96.31 286 GLU B N 1
ATOM 6339 C CA . GLU B 1 286 ? 2.484 5.949 1.754 1 96.31 286 GLU B CA 1
ATOM 6340 C C . GLU B 1 286 ? 1.345 6.391 2.668 1 96.31 286 GLU B C 1
ATOM 6342 O O . GLU B 1 286 ? 0.934 5.648 3.561 1 96.31 286 GLU B O 1
ATOM 6347 N N . GLN B 1 287 ? 0.857 7.555 2.426 1 96.69 287 GLN B N 1
ATOM 6348 C CA . GLN B 1 287 ? -0.286 8.039 3.189 1 96.69 287 GLN B CA 1
ATOM 6349 C C . GLN B 1 287 ? -1.516 7.168 2.959 1 96.69 287 GLN B C 1
ATOM 6351 O O . GLN B 1 287 ? -2.217 6.812 3.91 1 96.69 287 GLN B O 1
ATOM 6356 N N . THR B 1 288 ? -1.763 6.836 1.721 1 96.5 288 THR B N 1
ATOM 6357 C CA . THR B 1 288 ? -2.938 6.039 1.389 1 96.5 288 THR B CA 1
ATOM 6358 C C . THR B 1 288 ? -2.881 4.676 2.078 1 96.5 288 THR B C 1
ATOM 6360 O O . THR B 1 288 ? -3.908 4.152 2.516 1 96.5 288 THR B O 1
ATOM 6363 N N . ALA B 1 289 ? -1.682 4.148 2.137 1 95.5 289 ALA B N 1
ATOM 6364 C CA . ALA B 1 289 ? -1.511 2.9 2.877 1 95.5 289 ALA B CA 1
ATOM 6365 C C . ALA B 1 289 ? -1.894 3.074 4.344 1 95.5 289 ALA B C 1
ATOM 6367 O O . ALA B 1 289 ? -2.439 2.158 4.961 1 95.5 289 ALA B O 1
ATOM 6368 N N . GLY B 1 290 ? -1.605 4.23 4.926 1 96.06 290 GLY B N 1
ATOM 6369 C CA . GLY B 1 290 ? -2.02 4.539 6.285 1 96.06 290 GLY B CA 1
ATOM 6370 C C . GLY B 1 290 ? -3.527 4.555 6.461 1 96.06 290 GLY B C 1
ATOM 6371 O O . GLY B 1 290 ? -4.047 4.023 7.441 1 96.06 290 GLY B O 1
ATOM 6372 N N . PHE B 1 291 ? -4.207 5.09 5.508 1 97.19 291 PHE B N 1
ATOM 6373 C CA . PHE B 1 291 ? -5.66 5.137 5.582 1 97.19 291 PHE B CA 1
ATOM 6374 C C . PHE B 1 291 ? -6.254 3.74 5.441 1 97.19 291 PHE B C 1
ATOM 6376 O O . PHE B 1 291 ? -7.234 3.404 6.109 1 97.19 291 PHE B O 1
ATOM 6383 N N . GLU B 1 292 ? -5.699 2.918 4.504 1 96.38 292 GLU B N 1
ATOM 6384 C CA . GLU B 1 292 ? -6.148 1.535 4.387 1 96.38 292 GLU B CA 1
ATOM 6385 C C . GLU B 1 292 ? -6.004 0.793 5.711 1 96.38 292 GLU B C 1
ATOM 6387 O O . GLU B 1 292 ? -6.902 0.052 6.117 1 96.38 292 GLU B O 1
ATOM 6392 N N . ASP B 1 293 ? -4.863 1.017 6.395 1 94.31 293 ASP B N 1
ATOM 6393 C CA . ASP B 1 293 ? -4.625 0.416 7.703 1 94.31 293 ASP B CA 1
ATOM 6394 C C . ASP B 1 293 ? -5.684 0.856 8.711 1 94.31 293 ASP B C 1
ATOM 6396 O O . ASP B 1 293 ? -6.266 0.025 9.414 1 94.31 293 ASP B O 1
ATOM 6400 N N . SER B 1 294 ? -5.953 2.123 8.742 1 95.88 294 SER B N 1
ATOM 6401 C CA . SER B 1 294 ? -6.898 2.67 9.711 1 95.88 294 SER B CA 1
ATOM 6402 C C . SER B 1 294 ? -8.305 2.141 9.469 1 95.88 294 SER B C 1
ATOM 6404 O O . SER B 1 294 ? -9.039 1.837 10.414 1 95.88 294 SER B O 1
ATOM 6406 N N . LEU B 1 295 ? -8.758 2.049 8.211 1 96.25 295 LEU B N 1
ATOM 6407 C CA . LEU B 1 295 ? -10.078 1.499 7.906 1 96.25 295 LEU B CA 1
ATOM 6408 C C . LEU B 1 295 ? -10.195 0.064 8.406 1 96.25 295 LEU B C 1
ATOM 6410 O O . LEU B 1 295 ? -11.203 -0.306 9.008 1 96.25 295 LEU B O 1
ATOM 6414 N N . ARG B 1 296 ? -9.203 -0.687 8.195 1 90.75 296 ARG B N 1
ATOM 6415 C CA . ARG B 1 296 ? -9.227 -2.08 8.625 1 90.75 296 ARG B CA 1
ATOM 6416 C C . ARG B 1 296 ? -9.312 -2.182 10.148 1 90.75 296 ARG B C 1
ATOM 6418 O O . ARG B 1 296 ? -10.047 -3.018 10.68 1 90.75 296 ARG B O 1
ATOM 6425 N N . ARG B 1 297 ? -8.508 -1.354 10.789 1 91.88 297 ARG B N 1
ATOM 6426 C CA . ARG B 1 297 ? -8.547 -1.341 12.25 1 91.88 297 ARG B CA 1
ATOM 6427 C C . ARG B 1 297 ? -9.922 -0.921 12.758 1 91.88 297 ARG B C 1
ATOM 6429 O O . ARG B 1 297 ? -10.422 -1.476 13.742 1 91.88 297 ARG B O 1
ATOM 6436 N N . PHE B 1 298 ? -10.555 0.06 12.125 1 94.38 298 PHE B N 1
ATOM 6437 C CA . PHE B 1 298 ? -11.914 0.449 12.469 1 94.38 298 PHE B CA 1
ATOM 6438 C C . PHE B 1 298 ? -12.875 -0.729 12.312 1 94.38 298 PHE B C 1
ATOM 6440 O O . PHE B 1 298 ? -13.656 -1.02 13.211 1 94.38 298 PHE B O 1
ATOM 6447 N N . LEU B 1 299 ? -12.805 -1.401 11.172 1 90.31 299 LEU B N 1
ATOM 6448 C CA . LEU B 1 299 ? -13.727 -2.49 10.891 1 90.31 299 LEU B CA 1
ATOM 6449 C C . LEU B 1 299 ? -13.508 -3.658 11.844 1 90.31 299 LEU B C 1
ATOM 6451 O O . LEU B 1 299 ? -14.469 -4.332 12.234 1 90.31 299 LEU B O 1
ATOM 6455 N N . THR B 1 300 ? -12.281 -3.877 12.195 1 84.12 300 THR B N 1
ATOM 6456 C CA . THR B 1 300 ? -11.977 -4.883 13.203 1 84.12 300 THR B CA 1
ATOM 6457 C C . THR B 1 300 ? -12.609 -4.508 14.547 1 84.12 300 THR B C 1
ATOM 6459 O O . THR B 1 300 ? -13.211 -5.352 15.211 1 84.12 300 THR B O 1
ATOM 6462 N N . GLY B 1 301 ? -12.461 -3.219 14.883 1 83.62 301 GLY B N 1
ATOM 6463 C CA . GLY B 1 301 ? -13.016 -2.75 16.141 1 83.62 301 GLY B CA 1
ATOM 6464 C C . GLY B 1 301 ? -14.531 -2.748 16.172 1 83.62 301 GLY B C 1
ATOM 6465 O O . GLY B 1 301 ? -15.141 -2.973 17.219 1 83.62 301 GLY B O 1
ATOM 6466 N N . CYS B 1 302 ? -15.055 -2.51 15.07 1 84.12 302 CYS B N 1
ATOM 6467 C CA . CYS B 1 302 ? -16.5 -2.473 14.938 1 84.12 302 CYS B CA 1
ATOM 6468 C C . CYS B 1 302 ? -17.109 -3.861 15.109 1 84.12 302 CYS B C 1
ATOM 6470 O O . CYS B 1 302 ? -18.203 -4.004 15.664 1 84.12 302 CYS B O 1
ATOM 6472 N N . GLY B 1 303 ? -16.391 -4.867 14.688 1 76.38 303 GLY B N 1
ATOM 6473 C CA . GLY B 1 303 ? -16.797 -6.246 14.898 1 76.38 303 GLY B CA 1
ATOM 6474 C C . GLY B 1 303 ? -18.188 -6.539 14.359 1 76.38 303 GLY B C 1
ATOM 6475 O O . GLY B 1 303 ? -18.516 -6.141 13.242 1 76.38 303 GLY B O 1
ATOM 6476 N N . SER B 1 304 ? -18.922 -7.191 15.172 1 74.06 304 SER B N 1
ATOM 6477 C CA . SER B 1 304 ? -20.234 -7.68 14.742 1 74.06 304 SER B CA 1
ATOM 6478 C C . SER B 1 304 ? -21.219 -6.535 14.555 1 74.06 304 SER B C 1
ATOM 6480 O O . SER B 1 304 ? -22.219 -6.68 13.867 1 74.06 304 SER B O 1
ATOM 6482 N N . ALA B 1 305 ? -20.875 -5.41 15.117 1 76.62 305 ALA B N 1
ATOM 6483 C CA . ALA B 1 305 ? -21.734 -4.238 14.938 1 76.62 305 ALA B CA 1
ATOM 6484 C C . ALA B 1 305 ? -21.734 -3.785 13.484 1 76.62 305 ALA B C 1
ATOM 6486 O O . ALA B 1 305 ? -22.688 -3.146 13.023 1 76.62 305 ALA B O 1
ATOM 6487 N N . CYS B 1 306 ? -20.719 -4.156 12.836 1 81.19 306 CYS B N 1
ATOM 6488 C CA . CYS B 1 306 ? -20.609 -3.807 11.422 1 81.19 306 CYS B CA 1
ATOM 6489 C C . CYS B 1 306 ? -20.844 -5.023 10.539 1 81.19 306 CYS B C 1
ATOM 6491 O O . CYS B 1 306 ? -20.531 -5.004 9.344 1 81.19 306 CYS B O 1
ATOM 6493 N N . GLY B 1 307 ? -21.359 -6.102 11.156 1 78.69 307 GLY B N 1
ATOM 6494 C CA . GLY B 1 307 ? -21.656 -7.312 10.406 1 78.69 307 GLY B CA 1
ATOM 6495 C C . GLY B 1 307 ? -20.75 -8.469 10.758 1 78.69 307 GLY B C 1
ATOM 6496 O O . GLY B 1 307 ? -19.75 -8.289 11.461 1 78.69 307 GLY B O 1
ATOM 6497 N N . ALA B 1 308 ? -21.125 -9.664 10.25 1 75.75 308 ALA B N 1
ATOM 6498 C CA . ALA B 1 308 ? -20.359 -10.883 10.531 1 75.75 308 ALA B CA 1
ATOM 6499 C C . ALA B 1 308 ? -18.984 -10.82 9.898 1 75.75 308 ALA B C 1
ATOM 6501 O O . ALA B 1 308 ? -18.016 -11.328 10.469 1 75.75 308 ALA B O 1
ATOM 6502 N N . ASP B 1 309 ? -18.891 -10.195 8.773 1 82.94 309 ASP B N 1
ATOM 6503 C CA . ASP B 1 309 ? -17.656 -9.875 8.055 1 82.94 309 ASP B CA 1
ATOM 6504 C C . ASP B 1 309 ? -17.609 -8.391 7.68 1 82.94 309 ASP B C 1
ATOM 6506 O O . ASP B 1 309 ? -17.922 -8.031 6.543 1 82.94 309 ASP B O 1
ATOM 6510 N N . PRO B 1 310 ? -17.172 -7.652 8.625 1 87.44 310 PRO B N 1
ATOM 6511 C CA . PRO B 1 310 ? -17.297 -6.203 8.461 1 87.44 310 PRO B CA 1
ATOM 6512 C C . PRO B 1 310 ? -16.625 -5.691 7.191 1 87.44 310 PRO B C 1
ATOM 6514 O O . PRO B 1 310 ? -17.109 -4.75 6.559 1 87.44 310 PRO B O 1
ATOM 6517 N N . GLN B 1 311 ? -15.516 -6.266 6.82 1 88.81 311 GLN B N 1
ATOM 6518 C CA . GLN B 1 311 ? -14.812 -5.801 5.633 1 88.81 311 GLN B CA 1
ATOM 6519 C C . GLN B 1 311 ? -15.633 -6.047 4.371 1 88.81 311 GLN B C 1
ATOM 6521 O O . GLN B 1 311 ? -15.805 -5.145 3.549 1 88.81 311 GLN B O 1
ATOM 6526 N N . ASN B 1 312 ? -16.156 -7.273 4.223 1 88.88 312 ASN B N 1
ATOM 6527 C CA . ASN B 1 312 ? -16.984 -7.578 3.053 1 88.88 312 ASN B CA 1
ATOM 6528 C C . ASN B 1 312 ? -18.281 -6.781 3.059 1 88.88 312 ASN B C 1
ATOM 6530 O O . ASN B 1 312 ? -18.75 -6.359 2.004 1 88.88 312 ASN B O 1
ATOM 6534 N N . ALA B 1 313 ? -18.828 -6.656 4.297 1 91.38 313 ALA B N 1
ATOM 6535 C CA . ALA B 1 313 ? -20.062 -5.879 4.41 1 91.38 313 ALA B CA 1
ATOM 6536 C C . ALA B 1 313 ? -19.844 -4.434 3.963 1 91.38 313 ALA B C 1
ATOM 6538 O O . ALA B 1 313 ? -20.688 -3.855 3.275 1 91.38 313 ALA B O 1
ATOM 6539 N N . PHE B 1 314 ? -18.766 -3.865 4.383 1 95.56 314 PHE B N 1
ATOM 6540 C CA . PHE B 1 314 ? -18.406 -2.506 3.99 1 95.56 314 PHE B CA 1
ATOM 6541 C C . PHE B 1 314 ? -18.234 -2.408 2.479 1 95.56 314 PHE B C 1
ATOM 6543 O O . PHE B 1 314 ? -18.797 -1.517 1.84 1 95.56 314 PHE B O 1
ATOM 6550 N N . ASP B 1 315 ? -17.484 -3.328 1.912 1 94.06 315 ASP B N 1
ATOM 6551 C CA . ASP B 1 315 ? -17.219 -3.33 0.475 1 94.06 315 ASP B CA 1
ATOM 6552 C C . ASP B 1 315 ? -18.516 -3.518 -0.316 1 94.06 315 ASP B C 1
ATOM 6554 O O . ASP B 1 315 ? -18.703 -2.885 -1.356 1 94.06 315 ASP B O 1
ATOM 6558 N N . ASP B 1 316 ? -19.375 -4.375 0.151 1 94.31 316 ASP B N 1
ATOM 6559 C CA . ASP B 1 316 ? -20.641 -4.617 -0.509 1 94.31 316 ASP B CA 1
ATOM 6560 C C . ASP B 1 316 ? -21.516 -3.363 -0.492 1 94.31 316 ASP B C 1
ATOM 6562 O O . ASP B 1 316 ? -22.188 -3.051 -1.481 1 94.31 316 ASP B O 1
ATOM 6566 N N . LEU B 1 317 ? -21.484 -2.74 0.617 1 95.94 317 LEU B N 1
ATOM 6567 C CA . LEU B 1 317 ? -22.266 -1.517 0.74 1 95.94 317 LEU B CA 1
ATOM 6568 C C . LEU B 1 317 ? -21.781 -0.454 -0.236 1 95.94 317 LEU B C 1
ATOM 6570 O O . LEU B 1 317 ? -22.578 0.177 -0.931 1 95.94 317 LEU B O 1
ATOM 6574 N N . VAL B 1 318 ? -20.484 -0.225 -0.292 1 96.56 318 VAL B N 1
ATOM 6575 C CA . VAL B 1 318 ? -19.891 0.762 -1.187 1 96.56 318 VAL B CA 1
ATOM 6576 C C . VAL B 1 318 ? -20.234 0.423 -2.635 1 96.56 318 VAL B C 1
ATOM 6578 O O . VAL B 1 318 ? -20.672 1.291 -3.395 1 96.56 318 VAL B O 1
ATOM 6581 N N . ALA B 1 319 ? -20.125 -0.836 -2.98 1 94.19 319 ALA B N 1
ATOM 6582 C CA . ALA B 1 319 ? -20.406 -1.266 -4.348 1 94.19 319 ALA B CA 1
ATOM 6583 C C . ALA B 1 319 ? -21.875 -1.059 -4.688 1 94.19 319 ALA B C 1
ATOM 6585 O O . ALA B 1 319 ? -22.219 -0.568 -5.77 1 94.19 319 ALA B O 1
ATOM 6586 N N . ALA B 1 320 ? -22.75 -1.435 -3.781 1 96.12 320 ALA B N 1
ATOM 6587 C CA . ALA B 1 320 ? -24.188 -1.298 -4.004 1 96.12 320 ALA B CA 1
ATOM 6588 C C . ALA B 1 320 ? -24.578 0.166 -4.184 1 96.12 320 ALA B C 1
ATOM 6590 O O . ALA B 1 320 ? -25.359 0.5 -5.078 1 96.12 320 ALA B O 1
ATOM 6591 N N . MET B 1 321 ? -24 0.967 -3.383 1 96.38 321 MET B N 1
ATOM 6592 C CA . MET B 1 321 ? -24.359 2.381 -3.406 1 96.38 321 MET B CA 1
ATOM 6593 C C . MET B 1 321 ? -23.75 3.078 -4.617 1 96.38 321 MET B C 1
ATOM 6595 O O . MET B 1 321 ? -24.219 4.141 -5.031 1 96.38 321 MET B O 1
ATOM 6599 N N . ASN B 1 322 ? -22.688 2.545 -5.176 1 94.81 322 ASN B N 1
ATOM 6600 C CA . ASN B 1 322 ? -22.156 3.072 -6.43 1 94.81 322 ASN B CA 1
ATOM 6601 C C . ASN B 1 322 ? -23.016 2.65 -7.621 1 94.81 322 ASN B C 1
ATOM 6603 O O . ASN B 1 322 ? -23.078 3.361 -8.625 1 94.81 322 ASN B O 1
ATOM 6607 N N . ARG B 1 323 ? -23.641 1.518 -7.508 1 94.25 323 ARG B N 1
ATOM 6608 C CA . ARG B 1 323 ? -24.578 1.087 -8.547 1 94.25 323 ARG B CA 1
ATOM 6609 C C . ARG B 1 323 ? -25.891 1.858 -8.461 1 94.25 323 ARG B C 1
ATOM 6611 O O . ARG B 1 323 ? -26.438 2.287 -9.477 1 94.25 323 ARG B O 1
ATOM 6618 N N . THR B 1 324 ? -26.359 1.979 -7.227 1 95.94 324 THR B N 1
ATOM 6619 C CA . THR B 1 324 ? -27.609 2.703 -6.953 1 95.94 324 THR B CA 1
ATOM 6620 C C . THR B 1 324 ? -27.438 3.604 -5.73 1 95.94 324 THR B C 1
ATOM 6622 O O . THR B 1 324 ? -27.609 3.152 -4.598 1 95.94 324 THR B O 1
ATOM 6625 N N . PRO B 1 325 ? -27.234 4.855 -5.918 1 96.25 325 PRO B N 1
ATOM 6626 C CA . PRO B 1 325 ? -27.078 5.758 -4.777 1 96.25 325 PRO B CA 1
ATOM 6627 C C . PRO B 1 325 ? -28.25 5.699 -3.801 1 96.25 325 PRO B C 1
ATOM 6629 O O . PRO B 1 325 ? -29.391 5.582 -4.223 1 96.25 325 PRO B O 1
ATOM 6632 N N . LEU B 1 326 ? -27.938 5.789 -2.545 1 97.25 326 LEU B N 1
ATOM 6633 C CA . LEU B 1 326 ? -28.953 5.648 -1.502 1 97.25 326 LEU B CA 1
ATOM 6634 C C . LEU B 1 326 ? -29.578 6.996 -1.164 1 97.25 326 LEU B C 1
ATOM 6636 O O . LEU B 1 326 ? -28.859 8 -1.058 1 97.25 326 LEU B O 1
ATOM 6640 N N . PRO B 1 327 ? -30.859 7.035 -1.008 1 97.44 327 PRO B N 1
ATOM 6641 C CA . PRO B 1 327 ? -31.531 8.297 -0.661 1 97.44 327 PRO B CA 1
ATOM 6642 C C . PRO B 1 327 ? -31.156 8.797 0.729 1 97.44 327 PRO B C 1
ATOM 6644 O O . PRO B 1 327 ? -30.734 8.016 1.583 1 97.44 327 PRO B O 1
ATOM 6647 N N . ALA B 1 328 ? -31.297 10.055 0.894 1 97.5 328 ALA B N 1
ATOM 6648 C CA . ALA B 1 328 ? -31.016 10.727 2.166 1 97.5 328 ALA B CA 1
ATOM 6649 C C . ALA B 1 328 ? -32.188 11.648 2.555 1 97.5 328 ALA B C 1
ATOM 6651 O O . ALA B 1 328 ? -31.984 12.859 2.693 1 97.5 328 ALA B O 1
ATOM 6652 N N . PRO B 1 329 ? -33.25 11.109 2.834 1 96.94 329 PRO B N 1
ATOM 6653 C CA . PRO B 1 329 ? -34.438 11.93 3.021 1 96.94 329 PRO B CA 1
ATOM 6654 C C . PRO B 1 329 ? -34.375 12.781 4.285 1 96.94 329 PRO B C 1
ATOM 6656 O O . PRO B 1 329 ? -35 13.844 4.348 1 96.94 329 PRO B O 1
ATOM 6659 N N . GLY B 1 330 ? -33.656 12.383 5.293 1 97.19 330 GLY B N 1
ATOM 6660 C CA . GLY B 1 330 ? -33.625 13.094 6.559 1 97.19 330 GLY B CA 1
ATOM 6661 C C . GLY B 1 330 ? -32.469 14.094 6.641 1 97.19 330 GLY B C 1
ATOM 6662 O O . GLY B 1 330 ? -32.281 14.75 7.668 1 97.19 330 GLY B O 1
ATOM 6663 N N . ALA B 1 331 ? -31.703 14.195 5.586 1 96.12 331 ALA B N 1
ATOM 6664 C CA . ALA B 1 331 ? -30.547 15.078 5.605 1 96.12 331 ALA B CA 1
ATOM 6665 C C . ALA B 1 331 ? -30.953 16.516 5.266 1 96.12 331 ALA B C 1
ATOM 6667 O O . ALA B 1 331 ? -32.031 16.75 4.738 1 96.12 331 ALA B O 1
ATOM 6668 N N . THR B 1 332 ? -30.062 17.453 5.656 1 94.06 332 THR B N 1
ATOM 6669 C CA . THR B 1 332 ? -30.266 18.859 5.32 1 94.06 332 THR B CA 1
ATOM 6670 C C . THR B 1 332 ? -30.375 19.047 3.809 1 94.06 332 THR B C 1
ATOM 6672 O O . THR B 1 332 ? -31.281 19.734 3.324 1 94.06 332 THR B O 1
ATOM 6675 N N . HIS B 1 333 ? -29.422 18.484 3.123 1 89.62 333 HIS B N 1
ATOM 6676 C CA . HIS B 1 333 ? -29.484 18.359 1.673 1 89.62 333 HIS B CA 1
ATOM 6677 C C . HIS B 1 333 ? -29.891 16.938 1.267 1 89.62 333 HIS B C 1
ATOM 6679 O O . HIS B 1 333 ? -29.469 15.969 1.899 1 89.62 333 HIS B O 1
ATOM 6685 N N . HIS B 1 334 ? -30.609 16.781 0.194 1 91.88 334 HIS B N 1
ATOM 6686 C CA . HIS B 1 334 ? -31.328 15.516 0.017 1 91.88 334 HIS B CA 1
ATOM 6687 C C . HIS B 1 334 ? -30.719 14.703 -1.131 1 91.88 334 HIS B C 1
ATOM 6689 O O . HIS B 1 334 ? -31.25 13.656 -1.498 1 91.88 334 HIS B O 1
ATOM 6695 N N . GLU B 1 335 ? -29.641 15.203 -1.749 1 91.44 335 GLU B N 1
ATOM 6696 C CA . GLU B 1 335 ? -29.016 14.414 -2.809 1 91.44 335 GLU B CA 1
ATOM 6697 C C . GLU B 1 335 ? -28.656 13.016 -2.312 1 91.44 335 GLU B C 1
ATOM 6699 O O . GLU B 1 335 ? -28.203 12.852 -1.18 1 91.44 335 GLU B O 1
ATOM 6704 N N . PRO B 1 336 ? -28.922 12 -3.107 1 94.94 336 PRO B N 1
ATOM 6705 C CA . PRO B 1 336 ? -28.516 10.648 -2.721 1 94.94 336 PRO B CA 1
ATOM 6706 C C . PRO B 1 336 ? -27 10.516 -2.529 1 94.94 336 PRO B C 1
ATOM 6708 O O . PRO B 1 336 ? -26.25 11.375 -2.986 1 94.94 336 PRO B O 1
ATOM 6711 N N . VAL B 1 337 ? -26.609 9.539 -1.791 1 96.19 337 VAL B N 1
ATOM 6712 C CA . VAL B 1 337 ? -25.219 9.336 -1.441 1 96.19 337 VAL B CA 1
ATOM 6713 C C . VAL B 1 337 ? -24.656 8.133 -2.205 1 96.19 337 VAL B C 1
ATOM 6715 O O . VAL B 1 337 ? -25.25 7.055 -2.188 1 96.19 337 VAL B O 1
ATOM 6718 N N . THR B 1 338 ? -23.562 8.266 -2.904 1 95.88 338 THR B N 1
ATOM 6719 C CA . THR B 1 338 ? -22.891 7.184 -3.623 1 95.88 338 THR B CA 1
ATOM 6720 C C . THR B 1 338 ? -21.938 6.43 -2.701 1 95.88 338 THR B C 1
ATOM 6722 O O . THR B 1 338 ? -21.641 6.887 -1.594 1 95.88 338 THR B O 1
ATOM 6725 N N . GLY B 1 339 ? -21.469 5.242 -3.225 1 96.62 339 GLY B N 1
ATOM 6726 C CA . GLY B 1 339 ? -20.469 4.488 -2.488 1 96.62 339 GLY B CA 1
ATOM 6727 C C . GLY B 1 339 ? -19.156 5.238 -2.33 1 96.62 339 GLY B C 1
ATOM 6728 O O . GLY B 1 339 ? -18.484 5.113 -1.303 1 96.62 339 GLY B O 1
ATOM 6729 N N . ASP B 1 340 ? -18.797 6 -3.305 1 95.38 340 ASP B N 1
ATOM 6730 C CA . ASP B 1 340 ? -17.547 6.758 -3.248 1 95.38 340 ASP B CA 1
ATOM 6731 C C . ASP B 1 340 ? -17.641 7.875 -2.211 1 95.38 340 ASP B C 1
ATOM 6733 O O . ASP B 1 340 ? -16.641 8.211 -1.569 1 95.38 340 ASP B O 1
ATOM 6737 N N . GLU B 1 341 ? -18.797 8.422 -1.964 1 94.88 341 GLU B N 1
ATOM 6738 C CA . GLU B 1 341 ? -18.984 9.406 -0.897 1 94.88 341 GLU B CA 1
ATOM 6739 C C . GLU B 1 341 ? -18.844 8.758 0.478 1 94.88 341 GLU B C 1
ATOM 6741 O O . GLU B 1 341 ? -18.359 9.391 1.421 1 94.88 341 GLU B O 1
ATOM 6746 N N . VAL B 1 342 ? -19.266 7.48 0.554 1 97 342 VAL B N 1
ATOM 6747 C CA . VAL B 1 342 ? -19.047 6.734 1.788 1 97 342 VAL B CA 1
ATOM 6748 C C . VAL B 1 342 ? -17.547 6.66 2.082 1 97 342 VAL B C 1
ATOM 6750 O O . VAL B 1 342 ? -17.125 6.84 3.227 1 97 342 VAL B O 1
ATOM 6753 N N . LEU B 1 343 ? -16.75 6.414 1.052 1 96.81 343 LEU B N 1
ATOM 6754 C CA . LEU B 1 343 ? -15.305 6.328 1.222 1 96.81 343 LEU B CA 1
ATOM 6755 C C . LEU B 1 343 ? -14.734 7.672 1.659 1 96.81 343 LEU B C 1
ATOM 6757 O O . LEU B 1 343 ? -13.82 7.723 2.49 1 96.81 343 LEU B O 1
ATOM 6761 N N . VAL B 1 344 ? -15.242 8.781 1.14 1 95.31 344 VAL B N 1
ATOM 6762 C CA . VAL B 1 344 ? -14.781 10.109 1.508 1 95.31 344 VAL B CA 1
ATOM 6763 C C . VAL B 1 344 ? -15.078 10.375 2.982 1 95.31 344 VAL B C 1
ATOM 6765 O O . VAL B 1 344 ? -14.211 10.836 3.727 1 95.31 344 VAL B O 1
ATOM 6768 N N . VAL B 1 345 ? -16.297 10.062 3.373 1 96.25 345 VAL B N 1
ATOM 6769 C CA . VAL B 1 345 ? -16.703 10.266 4.758 1 96.25 345 VAL B CA 1
ATOM 6770 C C . VAL B 1 345 ? -15.867 9.383 5.68 1 96.25 345 VAL B C 1
ATOM 6772 O O . VAL B 1 345 ? -15.414 9.828 6.738 1 96.25 345 VAL B O 1
ATOM 6775 N N . ALA B 1 346 ? -15.672 8.133 5.242 1 97.38 346 ALA B N 1
ATOM 6776 C CA . ALA B 1 346 ? -14.859 7.219 6.047 1 97.38 346 ALA B CA 1
ATOM 6777 C C . ALA B 1 346 ? -13.445 7.77 6.246 1 97.38 346 ALA B C 1
ATOM 6779 O O . ALA B 1 346 ? -12.938 7.801 7.371 1 97.38 346 ALA B O 1
ATOM 6780 N N . LEU B 1 347 ? -12.867 8.219 5.184 1 96.5 347 LEU B N 1
ATOM 6781 C CA . LEU B 1 347 ? -11.516 8.758 5.266 1 96.5 347 LEU B CA 1
ATOM 6782 C C . LEU B 1 347 ? -11.438 9.875 6.301 1 96.5 347 LEU B C 1
ATOM 6784 O O . LEU B 1 347 ? -10.562 9.867 7.164 1 96.5 347 LEU B O 1
ATOM 6788 N N . GLU B 1 348 ? -12.359 10.766 6.27 1 95.31 348 GLU B N 1
ATOM 6789 C CA . GLU B 1 348 ? -12.352 11.922 7.164 1 95.31 348 GLU B CA 1
ATOM 6790 C C . GLU B 1 348 ? -12.555 11.492 8.617 1 95.31 348 GLU B C 1
ATOM 6792 O O . GLU B 1 348 ? -11.891 12.016 9.516 1 95.31 348 GLU B O 1
ATOM 6797 N N . LEU B 1 349 ? -13.414 10.578 8.805 1 96.12 349 LEU B N 1
ATOM 6798 C CA . LEU B 1 349 ? -13.719 10.172 10.172 1 96.12 349 LEU B CA 1
ATOM 6799 C C . LEU B 1 349 ? -12.594 9.32 10.75 1 96.12 349 LEU B C 1
ATOM 6801 O O . LEU B 1 349 ? -12.445 9.234 11.977 1 96.12 349 LEU B O 1
ATOM 6805 N N . LEU B 1 350 ? -11.781 8.75 9.898 1 96.25 350 LEU B N 1
ATOM 6806 C CA . LEU B 1 350 ? -10.664 7.922 10.344 1 96.25 350 LEU B CA 1
ATOM 6807 C C . LEU B 1 350 ? -9.539 8.781 10.914 1 96.25 350 LEU B C 1
ATOM 6809 O O . LEU B 1 350 ? -8.625 8.266 11.555 1 96.25 350 LEU B O 1
ATOM 6813 N N . TYR B 1 351 ? -9.625 10.102 10.812 1 94.06 351 TYR B N 1
ATOM 6814 C CA . TYR B 1 351 ? -8.625 11 11.375 1 94.06 351 TYR B CA 1
ATOM 6815 C C . TYR B 1 351 ? -8.633 10.945 12.898 1 94.06 351 TYR B C 1
ATOM 6817 O O . TYR B 1 351 ? -7.668 11.352 13.547 1 94.06 351 TYR B O 1
ATOM 6825 N N . GLY B 1 352 ? -9.734 10.508 13.461 1 92.75 352 GLY B N 1
ATOM 6826 C CA . GLY B 1 352 ? -9.789 10.391 14.906 1 92.75 352 GLY B CA 1
ATOM 6827 C C . GLY B 1 352 ? -10.562 9.172 15.383 1 92.75 352 GLY B C 1
ATOM 6828 O O . GLY B 1 352 ? -11.695 8.945 14.953 1 92.75 352 GLY B O 1
ATOM 6829 N N . LYS B 1 353 ? -9.969 8.422 16.234 1 91.31 353 LYS B N 1
ATOM 6830 C CA . LYS B 1 353 ? -10.625 7.238 16.781 1 91.31 353 LYS B CA 1
ATOM 6831 C C . LYS B 1 353 ? -11.961 7.598 17.422 1 91.31 353 LYS B C 1
ATOM 6833 O O . LYS B 1 353 ? -12.914 6.812 17.375 1 91.31 353 LYS B O 1
ATOM 6838 N N . ARG B 1 354 ? -12.094 8.781 17.953 1 89.12 354 ARG B N 1
ATOM 6839 C CA . ARG B 1 354 ? -13.305 9.242 18.625 1 89.12 354 ARG B CA 1
ATOM 6840 C C . ARG B 1 354 ? -14.477 9.305 17.656 1 89.12 354 ARG B C 1
ATOM 6842 O O . ARG B 1 354 ? -15.633 9.281 18.078 1 89.12 354 ARG B O 1
ATOM 6849 N N . ASN B 1 355 ? -14.148 9.359 16.391 1 92.94 355 ASN B N 1
ATOM 6850 C CA . ASN B 1 355 ? -15.188 9.484 15.375 1 92.94 355 ASN B CA 1
ATOM 6851 C C . ASN B 1 355 ? -15.672 8.117 14.906 1 92.94 355 ASN B C 1
ATOM 6853 O O . ASN B 1 355 ? -16.641 8.023 14.156 1 92.94 355 ASN B O 1
ATOM 6857 N N . TRP B 1 356 ? -15.055 7.016 15.312 1 93.88 356 TRP B N 1
ATOM 6858 C CA . TRP B 1 356 ? -15.352 5.676 14.82 1 93.88 356 TRP B CA 1
ATOM 6859 C C . TRP B 1 356 ? -16.797 5.293 15.117 1 93.88 356 TRP B C 1
ATOM 6861 O O . TRP B 1 356 ? -17.484 4.707 14.273 1 93.88 356 TRP B O 1
ATOM 6871 N N . PRO B 1 357 ? -17.359 5.648 16.344 1 93.19 357 PRO B N 1
ATOM 6872 C CA . PRO B 1 357 ? -18.781 5.328 16.594 1 93.19 357 PRO B CA 1
ATOM 6873 C C . PRO B 1 357 ? -19.719 6.047 15.633 1 93.19 357 PRO B C 1
ATOM 6875 O O . PRO B 1 357 ? -20.766 5.508 15.281 1 93.19 357 PRO B O 1
ATOM 6878 N N . VAL B 1 358 ? -19.359 7.254 15.227 1 95.06 358 VAL B N 1
ATOM 6879 C CA . VAL B 1 358 ? -20.172 8 14.273 1 95.06 358 VAL B CA 1
ATOM 6880 C C . VAL B 1 358 ? -20.172 7.289 12.922 1 95.06 358 VAL B C 1
ATOM 6882 O O . VAL B 1 358 ? -21.219 7.16 12.281 1 95.06 358 VAL B O 1
ATOM 6885 N N . LEU B 1 359 ? -19 6.832 12.492 1 96.56 359 LEU B N 1
ATOM 6886 C CA . LEU B 1 359 ? -18.906 6.082 11.242 1 96.56 359 LEU B CA 1
ATOM 6887 C C . LEU B 1 359 ? -19.719 4.801 11.312 1 96.56 359 LEU B C 1
ATOM 6889 O O . LEU B 1 359 ? -20.453 4.473 10.367 1 96.56 359 LEU B O 1
ATOM 6893 N N . ALA B 1 360 ? -19.625 4.105 12.445 1 95.5 360 ALA B N 1
ATOM 6894 C CA . ALA B 1 360 ? -20.406 2.883 12.625 1 95.5 360 ALA B CA 1
ATOM 6895 C C . ALA B 1 360 ? -21.906 3.166 12.547 1 95.5 360 ALA B C 1
ATOM 6897 O O . ALA B 1 360 ? -22.656 2.402 11.938 1 95.5 360 ALA B O 1
ATOM 6898 N N . ALA B 1 361 ? -22.328 4.262 13.148 1 95.25 361 ALA B N 1
ATOM 6899 C CA . ALA B 1 361 ? -23.75 4.641 13.133 1 95.25 361 ALA B CA 1
ATOM 6900 C C . ALA B 1 361 ? -24.219 4.941 11.711 1 95.25 361 ALA B C 1
ATOM 6902 O O . ALA B 1 361 ? -25.328 4.57 11.328 1 95.25 361 ALA B O 1
ATOM 6903 N N . ALA B 1 362 ? -23.391 5.625 10.977 1 97.12 362 ALA B N 1
ATOM 6904 C CA . ALA B 1 362 ? -23.734 5.949 9.594 1 97.12 362 ALA B CA 1
ATOM 6905 C C . ALA B 1 362 ? -23.844 4.688 8.75 1 97.12 362 ALA B C 1
ATOM 6907 O O . ALA B 1 362 ? -24.766 4.562 7.926 1 97.12 362 ALA B O 1
ATOM 6908 N N . LEU B 1 363 ? -22.953 3.748 8.938 1 96.56 363 LEU B N 1
ATOM 6909 C CA . LEU B 1 363 ? -22.984 2.48 8.219 1 96.56 363 LEU B CA 1
ATOM 6910 C C . LEU B 1 363 ? -24.25 1.693 8.547 1 96.56 363 LEU B C 1
ATOM 6912 O O . LEU B 1 363 ? -24.875 1.125 7.66 1 96.56 363 LEU B O 1
ATOM 6916 N N . ARG B 1 364 ? -24.609 1.681 9.773 1 94.25 364 ARG B N 1
ATOM 6917 C CA . ARG B 1 364 ? -25.812 0.975 10.195 1 94.25 364 ARG B CA 1
ATOM 6918 C C . ARG B 1 364 ? -27.062 1.591 9.562 1 94.25 364 ARG B C 1
ATOM 6920 O O . ARG B 1 364 ? -27.953 0.873 9.102 1 94.25 364 ARG B O 1
ATOM 6927 N N . GLN B 1 365 ? -27.094 2.873 9.594 1 96.12 365 GLN B N 1
ATOM 6928 C CA . GLN B 1 365 ? -28.234 3.545 8.992 1 96.12 365 GLN B CA 1
ATOM 6929 C C . GLN B 1 365 ? -28.328 3.248 7.504 1 96.12 365 GLN B C 1
ATOM 6931 O O . GLN B 1 365 ? -29.422 2.973 6.984 1 96.12 365 GLN B O 1
ATOM 6936 N N . ALA B 1 366 ? -27.219 3.332 6.836 1 97 366 ALA B N 1
ATOM 6937 C CA . ALA B 1 366 ? -27.203 3.047 5.402 1 97 366 ALA B CA 1
ATOM 6938 C C . ALA B 1 366 ? -27.672 1.622 5.121 1 97 366 ALA B C 1
ATOM 6940 O O . ALA B 1 366 ? -28.328 1.367 4.105 1 97 366 ALA B O 1
ATOM 6941 N N . ALA B 1 367 ? -27.312 0.716 5.965 1 92.5 367 ALA B N 1
ATOM 6942 C CA . ALA B 1 367 ? -27.703 -0.686 5.805 1 92.5 367 ALA B CA 1
ATOM 6943 C C . ALA B 1 367 ? -29.219 -0.851 5.836 1 92.5 367 ALA B C 1
ATOM 6945 O O . ALA B 1 367 ? -29.75 -1.842 5.332 1 92.5 367 ALA B O 1
ATOM 6946 N N . THR B 1 368 ? -29.891 0.144 6.367 1 94.06 368 THR B N 1
ATOM 6947 C CA . THR B 1 368 ? -31.359 0.087 6.414 1 94.06 368 THR B CA 1
ATOM 6948 C C . THR B 1 368 ? -31.969 0.83 5.23 1 94.06 368 THR B C 1
ATOM 6950 O O . THR B 1 368 ? -33.188 0.954 5.133 1 94.06 368 THR B O 1
ATOM 6953 N N . GLY B 1 369 ? -31.125 1.401 4.426 1 96.75 369 GLY B N 1
ATOM 6954 C CA . GLY B 1 369 ? -31.609 2.045 3.213 1 96.75 369 GLY B CA 1
ATOM 6955 C C . GLY B 1 369 ? -31.703 3.555 3.336 1 96.75 369 GLY B C 1
ATOM 6956 O O . GLY B 1 369 ? -32.281 4.219 2.477 1 96.75 369 GLY B O 1
ATOM 6957 N N . ASP B 1 370 ? -31.141 4.098 4.383 1 98.06 370 ASP B N 1
ATOM 6958 C CA . ASP B 1 370 ? -31.172 5.535 4.637 1 98.06 370 ASP B CA 1
ATOM 6959 C C . ASP B 1 370 ? -29.75 6.09 4.793 1 98.06 370 ASP B C 1
ATOM 6961 O O . ASP B 1 370 ? -29.047 5.75 5.75 1 98.06 370 ASP B O 1
ATOM 6965 N N . ALA B 1 371 ? -29.406 7 3.879 1 98.06 371 ALA B N 1
ATOM 6966 C CA . ALA B 1 371 ? -28.047 7.516 3.914 1 98.06 371 ALA B CA 1
ATOM 6967 C C . ALA B 1 371 ? -28.016 8.953 4.426 1 98.06 371 ALA B C 1
ATOM 6969 O O . ALA B 1 371 ? -27.094 9.719 4.109 1 98.06 371 ALA B O 1
ATOM 6970 N N . SER B 1 372 ? -28.984 9.344 5.246 1 98.12 372 SER B N 1
ATOM 6971 C CA . SER B 1 372 ? -29.109 10.727 5.695 1 98.12 372 SER B CA 1
ATOM 6972 C C . SER B 1 372 ? -27.906 11.148 6.535 1 98.12 372 SER B C 1
ATOM 6974 O O . SER B 1 372 ? -27.391 12.258 6.375 1 98.12 372 SER B O 1
ATOM 6976 N N . LEU B 1 373 ? -27.469 10.312 7.418 1 97.94 373 LEU B N 1
ATOM 6977 C CA . LEU B 1 373 ? -26.312 10.672 8.242 1 97.94 373 LEU B CA 1
ATOM 6978 C C . LEU B 1 373 ? -25.062 10.82 7.391 1 97.94 373 LEU B C 1
ATOM 6980 O O . LEU B 1 373 ? -24.266 11.742 7.598 1 97.94 373 LEU B O 1
ATOM 6984 N N . PHE B 1 374 ? -24.906 9.953 6.41 1 96.94 374 PHE B N 1
ATOM 6985 C CA . PHE B 1 374 ? -23.766 10.078 5.5 1 96.94 374 PHE B CA 1
ATOM 6986 C C . PHE B 1 374 ? -23.812 11.398 4.75 1 96.94 374 PHE B C 1
ATOM 6988 O O . PHE B 1 374 ? -22.797 12.062 4.578 1 96.94 374 PHE B O 1
ATOM 6995 N N . ARG B 1 375 ? -24.938 11.781 4.281 1 96.06 375 ARG B N 1
ATOM 6996 C CA . ARG B 1 375 ? -25.094 13.023 3.541 1 96.06 375 ARG B CA 1
ATOM 6997 C C . ARG B 1 375 ? -24.734 14.227 4.414 1 96.06 375 ARG B C 1
ATOM 6999 O O . ARG B 1 375 ? -23.984 15.109 3.99 1 96.06 375 ARG B O 1
ATOM 7006 N N . ASP B 1 376 ? -25.234 14.211 5.625 1 95.94 376 ASP B N 1
ATOM 7007 C CA . ASP B 1 376 ? -24.938 15.305 6.539 1 95.94 376 ASP B CA 1
ATOM 7008 C C . ASP B 1 376 ? -23.453 15.367 6.852 1 95.94 376 ASP B C 1
ATOM 7010 O O . ASP B 1 376 ? -22.859 16.453 6.902 1 95.94 376 ASP B O 1
ATOM 7014 N N . LEU B 1 377 ? -22.875 14.195 7.07 1 95.31 377 LEU B N 1
ATOM 7015 C CA . LEU B 1 377 ? -21.438 14.141 7.355 1 95.31 377 LEU B CA 1
ATOM 7016 C C . LEU B 1 377 ? -20.625 14.594 6.152 1 95.31 377 LEU B C 1
ATOM 7018 O O . LEU B 1 377 ? -19.672 15.352 6.297 1 95.31 377 LEU B O 1
ATOM 7022 N N . ALA B 1 378 ? -21.016 14.133 4.969 1 93.44 378 ALA B N 1
ATOM 7023 C CA . ALA B 1 378 ? -20.312 14.523 3.752 1 93.44 378 ALA B CA 1
ATOM 7024 C C . ALA B 1 378 ? -20.328 16.047 3.58 1 93.44 378 ALA B C 1
ATOM 7026 O O . ALA B 1 378 ? -19.297 16.641 3.264 1 93.44 378 ALA B O 1
ATOM 7027 N N . ASP B 1 379 ? -21.453 16.625 3.809 1 91.5 379 ASP B N 1
ATOM 7028 C CA . ASP B 1 379 ? -21.609 18.062 3.656 1 91.5 379 ASP B CA 1
ATOM 7029 C C . ASP B 1 379 ? -20.828 18.812 4.723 1 91.5 379 ASP B C 1
ATOM 7031 O O . ASP B 1 379 ? -20.125 19.781 4.414 1 91.5 379 ASP B O 1
ATOM 7035 N N . GLN B 1 380 ? -20.938 18.344 5.91 1 89.94 380 GLN B N 1
ATOM 7036 C CA . GLN B 1 380 ? -20.234 18.984 7.02 1 89.94 380 GLN B CA 1
ATOM 7037 C C . GLN B 1 380 ? -18.719 18.922 6.824 1 89.94 380 GLN B C 1
ATOM 7039 O O . GLN B 1 380 ? -18.016 19.922 7.004 1 89.94 380 GLN B O 1
ATOM 7044 N N . LEU B 1 381 ? -18.281 17.797 6.426 1 87.94 381 LEU B N 1
ATOM 7045 C CA . LEU B 1 381 ? -16.844 17.562 6.297 1 87.94 381 LEU B CA 1
ATOM 7046 C C . LEU B 1 381 ? -16.281 18.312 5.09 1 87.94 381 LEU B C 1
ATOM 7048 O O . LEU B 1 381 ? -15.117 18.719 5.098 1 87.94 381 LEU B O 1
ATOM 7052 N N . ALA B 1 382 ? -17.094 18.516 4.113 1 86.75 382 ALA B N 1
ATOM 7053 C CA . ALA B 1 382 ? -16.688 19.281 2.941 1 86.75 382 ALA B CA 1
ATOM 7054 C C . ALA B 1 382 ? -16.812 20.781 3.201 1 86.75 382 ALA B C 1
ATOM 7056 O O . ALA B 1 382 ? -16.25 21.594 2.465 1 86.75 382 ALA B O 1
ATOM 7057 N N . GLY B 1 383 ? -17.562 21.203 4.238 1 86.62 383 GLY B N 1
ATOM 7058 C CA . GLY B 1 383 ? -17.719 22.594 4.609 1 86.62 383 GLY B CA 1
ATOM 7059 C C . GLY B 1 383 ? -18.953 23.234 3.998 1 86.62 383 GLY B C 1
ATOM 7060 O O . GLY B 1 383 ? -19.125 24.453 4.035 1 86.62 383 GLY B O 1
ATOM 7061 N N . ARG B 1 384 ? -19.812 22.391 3.461 1 88.56 384 ARG B N 1
ATOM 7062 C CA . ARG B 1 384 ? -21.031 22.953 2.875 1 88.56 384 ARG B CA 1
ATOM 7063 C C . ARG B 1 384 ? -21.984 23.422 3.957 1 88.56 384 ARG B C 1
ATOM 7065 O O . ARG B 1 384 ? -22.422 22.625 4.801 1 88.56 384 ARG B O 1
ATOM 7072 N N . ASN B 1 385 ? -22.328 24.656 3.857 1 90.69 385 ASN B N 1
ATOM 7073 C CA . ASN B 1 385 ? -23.297 25.219 4.797 1 90.69 385 ASN B CA 1
ATOM 7074 C C . ASN B 1 385 ? -24.719 24.875 4.406 1 90.69 385 ASN B C 1
ATOM 7076 O O . ASN B 1 385 ? -24.984 24.484 3.264 1 90.69 385 ASN B O 1
ATOM 7080 N N . ALA B 1 386 ? -25.672 25.031 5.344 1 91.69 386 ALA B N 1
ATOM 7081 C CA . ALA B 1 386 ? -27.078 24.703 5.129 1 91.69 386 ALA B CA 1
ATOM 7082 C C . ALA B 1 386 ? -27.656 25.531 3.984 1 91.69 386 ALA B C 1
ATOM 7084 O O . ALA B 1 386 ? -28.531 25.062 3.254 1 91.69 386 ALA B O 1
ATOM 7085 N N . ASP B 1 387 ? -27.078 26.719 3.758 1 93.12 387 ASP B N 1
ATOM 7086 C CA . ASP B 1 387 ? -27.609 27.609 2.725 1 93.12 387 ASP B CA 1
ATOM 7087 C C . ASP B 1 387 ? -26.922 27.359 1.384 1 93.12 387 ASP B C 1
ATOM 7089 O O . ASP B 1 387 ? -27.172 28.078 0.416 1 93.12 387 ASP B O 1
ATOM 7093 N N . GLY B 1 388 ? -25.984 26.422 1.352 1 89.44 388 GLY B N 1
ATOM 7094 C CA . GLY B 1 388 ? -25.344 26.031 0.107 1 89.44 388 GLY B CA 1
ATOM 7095 C C . GLY B 1 388 ? -24.047 26.781 -0.153 1 89.44 388 GLY B C 1
ATOM 7096 O O . GLY B 1 388 ? -23.375 26.531 -1.154 1 89.44 388 GLY B O 1
ATOM 7097 N N . THR B 1 389 ? -23.703 27.609 0.756 1 92.81 389 THR B N 1
ATOM 7098 C CA . THR B 1 389 ? -22.438 28.328 0.601 1 92.81 389 THR B CA 1
ATOM 7099 C C . THR B 1 389 ? -21.266 27.469 1.106 1 92.81 389 THR B C 1
ATOM 7101 O O . THR B 1 389 ? -21.484 26.5 1.835 1 92.81 389 THR B O 1
ATOM 7104 N N . TRP B 1 390 ? -20.047 27.828 0.627 1 90.56 390 TRP B N 1
ATOM 7105 C CA . TRP B 1 390 ? -18.844 27.062 0.937 1 90.56 390 TRP B CA 1
ATOM 7106 C C . TRP B 1 390 ? -17.75 27.969 1.477 1 90.56 390 TRP B C 1
ATOM 7108 O O . TRP B 1 390 ? -17.703 29.156 1.16 1 90.56 390 TRP B O 1
ATOM 7118 N N . PRO B 1 391 ? -16.859 27.375 2.367 1 87.31 391 PRO B N 1
ATOM 7119 C CA . PRO B 1 391 ? -15.633 28.125 2.664 1 87.31 391 PRO B CA 1
ATOM 7120 C C . PRO B 1 391 ? -14.711 28.25 1.456 1 87.31 391 PRO B C 1
ATOM 7122 O O . PRO B 1 391 ? -14.875 27.516 0.471 1 87.31 391 PRO B O 1
ATOM 7125 N N . PRO B 1 392 ? -13.781 29.172 1.614 1 90.5 392 PRO B N 1
ATOM 7126 C CA . PRO B 1 392 ? -12.82 29.281 0.515 1 90.5 392 PRO B CA 1
ATOM 7127 C C . PRO B 1 392 ? -12.125 27.969 0.204 1 90.5 392 PRO B C 1
ATOM 7129 O O . PRO B 1 392 ? -11.805 27.203 1.117 1 90.5 392 PRO B O 1
ATOM 7132 N N . SER B 1 393 ? -11.891 27.781 -1.158 1 92.06 393 SER B N 1
ATOM 7133 C CA . SER B 1 393 ? -11.32 26.516 -1.603 1 92.06 393 SER B CA 1
ATOM 7134 C C . SER B 1 393 ? -9.945 26.719 -2.217 1 92.06 393 SER B C 1
ATOM 7136 O O . SER B 1 393 ? -9.594 27.828 -2.629 1 92.06 393 SER B O 1
ATOM 7138 N N . GLY B 1 394 ? -9.086 25.672 -2.168 1 95.06 394 GLY B N 1
ATOM 7139 C CA . GLY B 1 394 ? -7.922 25.609 -3.035 1 95.06 394 GLY B CA 1
ATOM 7140 C C . GLY B 1 394 ? -6.625 25.953 -2.326 1 95.06 394 GLY B C 1
ATOM 7141 O O . GLY B 1 394 ? -5.555 25.938 -2.936 1 95.06 394 GLY B O 1
ATOM 7142 N N . ALA B 1 395 ? -6.668 26.234 -1.011 1 95.44 395 ALA B N 1
ATOM 7143 C CA . ALA B 1 395 ? -5.457 26.609 -0.288 1 95.44 395 ALA B CA 1
ATOM 7144 C C . ALA B 1 395 ? -4.434 25.484 -0.292 1 95.44 395 ALA B C 1
ATOM 7146 O O . ALA B 1 395 ? -3.23 25.734 -0.416 1 95.44 395 ALA B O 1
ATOM 7147 N N . PHE B 1 396 ? -4.914 24.25 -0.16 1 95.44 396 PHE B N 1
ATOM 7148 C CA . PHE B 1 396 ? -4.02 23.094 -0.171 1 95.44 396 PHE B CA 1
ATOM 7149 C C . PHE B 1 396 ? -3.273 23 -1.496 1 95.44 396 PHE B C 1
ATOM 7151 O O . PHE B 1 396 ? -2.043 22.922 -1.517 1 95.44 396 PHE B O 1
ATOM 7158 N N . PHE B 1 397 ? -3.982 23.078 -2.592 1 96.44 397 PHE B N 1
ATOM 7159 C CA . PHE B 1 397 ? -3.408 22.984 -3.928 1 96.44 397 PHE B CA 1
ATOM 7160 C C . PHE B 1 397 ? -2.453 24.141 -4.188 1 96.44 397 PHE B C 1
ATOM 7162 O O . PHE B 1 397 ? -1.334 23.938 -4.664 1 96.44 397 PHE B O 1
ATOM 7169 N N . ALA B 1 398 ? -2.877 25.312 -3.834 1 97.38 398 ALA B N 1
ATOM 7170 C CA . ALA B 1 398 ? -2.09 26.5 -4.121 1 97.38 398 ALA B CA 1
ATOM 7171 C C . ALA B 1 398 ? -0.764 26.484 -3.369 1 97.38 398 ALA B C 1
ATOM 7173 O O . ALA B 1 398 ? 0.272 26.875 -3.912 1 97.38 398 ALA B O 1
ATOM 7174 N N . THR B 1 399 ? -0.806 26.016 -2.137 1 97.44 399 THR B N 1
ATOM 7175 C CA . THR B 1 399 ? 0.412 25.953 -1.336 1 97.44 399 THR B CA 1
ATOM 7176 C C . THR B 1 399 ? 1.317 24.828 -1.814 1 97.44 399 THR B C 1
ATOM 7178 O O . THR B 1 399 ? 2.51 25.031 -2.049 1 97.44 399 THR B O 1
ATOM 7181 N N . THR B 1 400 ? 0.772 23.641 -2.061 1 97.19 400 THR B N 1
ATOM 7182 C CA . THR B 1 400 ? 1.588 22.484 -2.424 1 97.19 400 THR B CA 1
ATOM 7183 C C . THR B 1 400 ? 2.1 22.625 -3.855 1 97.19 400 THR B C 1
ATOM 7185 O O . THR B 1 400 ? 3.174 22.109 -4.184 1 97.19 400 THR B O 1
ATOM 7188 N N . ALA B 1 401 ? 1.382 23.375 -4.676 1 97.56 401 ALA B N 1
ATOM 7189 C CA . ALA B 1 401 ? 1.859 23.625 -6.031 1 97.56 401 ALA B CA 1
ATOM 7190 C C . ALA B 1 401 ? 3.146 24.438 -6.016 1 97.56 401 ALA B C 1
ATOM 7192 O O . ALA B 1 401 ? 3.945 24.375 -6.953 1 97.56 401 ALA B O 1
ATOM 7193 N N . GLN B 1 402 ? 3.32 25.172 -4.977 1 97.31 402 GLN B N 1
ATOM 7194 C CA . GLN B 1 402 ? 4.547 25.938 -4.836 1 97.31 402 GLN B CA 1
ATOM 7195 C C . GLN B 1 402 ? 5.664 25.094 -4.23 1 97.31 402 GLN B C 1
ATOM 7197 O O . GLN B 1 402 ? 6.844 25.312 -4.516 1 97.31 402 GLN B O 1
ATOM 7202 N N . ASP B 1 403 ? 5.312 24.109 -3.486 1 97.5 403 ASP B N 1
ATOM 7203 C CA . ASP B 1 403 ? 6.289 23.375 -2.695 1 97.5 403 ASP B CA 1
ATOM 7204 C C . ASP B 1 403 ? 6.793 22.141 -3.451 1 97.5 403 ASP B C 1
ATOM 7206 O O . ASP B 1 403 ? 7.977 21.812 -3.389 1 97.5 403 ASP B O 1
ATOM 7210 N N . TYR B 1 404 ? 5.906 21.484 -4.176 1 97.25 404 TYR B N 1
ATOM 7211 C CA . TYR B 1 404 ? 6.184 20.172 -4.734 1 97.25 404 TYR B CA 1
ATOM 7212 C C . TYR B 1 404 ? 7.145 20.266 -5.914 1 97.25 404 TYR B C 1
ATOM 7214 O O . TYR B 1 404 ? 7.086 21.219 -6.691 1 97.25 404 TYR B O 1
ATOM 7222 N N . ARG B 1 405 ? 8.07 19.297 -5.953 1 97.56 405 ARG B N 1
ATOM 7223 C CA . ARG B 1 405 ? 8.656 19.016 -7.258 1 97.56 405 ARG B CA 1
ATOM 7224 C C . ARG B 1 405 ? 7.625 18.438 -8.219 1 97.56 405 ARG B C 1
ATOM 7226 O O . ARG B 1 405 ? 7.27 17.266 -8.117 1 97.56 405 ARG B O 1
ATOM 7233 N N . ILE B 1 406 ? 7.176 19.281 -9.164 1 97.25 406 ILE B N 1
ATOM 7234 C CA . ILE B 1 406 ? 6.027 18.938 -9.984 1 97.25 406 ILE B CA 1
ATOM 7235 C C . ILE B 1 406 ? 6.473 18.047 -11.141 1 97.25 406 ILE B C 1
ATOM 7237 O O . ILE B 1 406 ? 7.422 18.375 -11.859 1 97.25 406 ILE B O 1
ATOM 7241 N N . ASP B 1 407 ? 5.82 16.891 -11.328 1 96.81 407 ASP B N 1
ATOM 7242 C CA . ASP B 1 407 ? 5.965 16.062 -12.516 1 96.81 407 ASP B CA 1
ATOM 7243 C C . ASP B 1 407 ? 5.113 16.578 -13.664 1 96.81 407 ASP B C 1
ATOM 7245 O O . ASP B 1 407 ? 3.898 16.734 -13.523 1 96.81 407 ASP B O 1
ATOM 7249 N N . ARG B 1 408 ? 5.754 16.844 -14.805 1 97.38 408 ARG B N 1
ATOM 7250 C CA . ARG B 1 408 ? 5.02 17.453 -15.914 1 97.38 408 ARG B CA 1
ATOM 7251 C C . ARG B 1 408 ? 4.52 16.391 -16.891 1 97.38 408 ARG B C 1
ATOM 7253 O O . ARG B 1 408 ? 3.746 16.703 -17.797 1 97.38 408 ARG B O 1
ATOM 7260 N N . ASP B 1 409 ? 4.926 15.156 -16.672 1 97.5 409 ASP B N 1
ATOM 7261 C CA . ASP B 1 409 ? 4.48 14.07 -17.547 1 97.5 409 ASP B CA 1
ATOM 7262 C C . ASP B 1 409 ? 3.115 13.547 -17.109 1 97.5 409 ASP B C 1
ATOM 7264 O O . ASP B 1 409 ? 3.016 12.797 -16.125 1 97.5 409 ASP B O 1
ATOM 7268 N N . THR B 1 410 ? 2.107 13.859 -17.922 1 97.62 410 THR B N 1
ATOM 7269 C CA . THR B 1 410 ? 0.736 13.508 -17.562 1 97.62 410 THR B CA 1
ATOM 7270 C C . THR B 1 410 ? 0.551 11.992 -17.578 1 97.62 410 THR B C 1
ATOM 7272 O O . THR B 1 410 ? -0.331 11.469 -16.891 1 97.62 410 THR B O 1
ATOM 7275 N N . ASP B 1 411 ? 1.411 11.219 -18.266 1 97.12 411 ASP B N 1
ATOM 7276 C CA . ASP B 1 411 ? 1.317 9.766 -18.266 1 97.12 411 ASP B CA 1
ATOM 7277 C C . ASP B 1 411 ? 1.668 9.188 -16.891 1 97.12 411 ASP B C 1
ATOM 7279 O O . ASP B 1 411 ? 1.132 8.156 -16.5 1 97.12 411 ASP B O 1
ATOM 7283 N N . HIS B 1 412 ? 2.537 9.898 -16.188 1 97.06 412 HIS B N 1
ATOM 7284 C CA . HIS B 1 412 ? 2.902 9.438 -14.859 1 97.06 412 HIS B CA 1
ATOM 7285 C C . HIS B 1 412 ? 1.72 9.523 -13.898 1 97.06 412 HIS B C 1
ATOM 7287 O O . HIS B 1 412 ? 1.578 8.688 -13.008 1 97.06 412 HIS B O 1
ATOM 7293 N N . TYR B 1 413 ? 0.876 10.5 -14.078 1 97.44 413 TYR B N 1
ATOM 7294 C CA . TYR B 1 413 ? -0.316 10.633 -13.25 1 97.44 413 TYR B CA 1
ATOM 7295 C C . TYR B 1 413 ? -1.334 9.547 -13.578 1 97.44 413 TYR B C 1
ATOM 7297 O O . TYR B 1 413 ? -1.993 9.016 -12.68 1 97.44 413 TYR B O 1
ATOM 7305 N N . MET B 1 414 ? -1.489 9.25 -14.891 1 96.5 414 MET B N 1
ATOM 7306 C CA . MET B 1 414 ? -2.371 8.156 -15.305 1 96.5 414 MET B CA 1
ATOM 7307 C C . MET B 1 414 ? -1.884 6.824 -14.75 1 96.5 414 MET B C 1
ATOM 7309 O O . MET B 1 414 ? -2.68 6.027 -14.25 1 96.5 414 MET B O 1
ATOM 7313 N N . ASP B 1 415 ? -0.565 6.637 -14.781 1 95.44 415 ASP B N 1
ATOM 7314 C CA . ASP B 1 415 ? 0.031 5.422 -14.234 1 95.44 415 ASP B CA 1
ATOM 7315 C C . ASP B 1 415 ? -0.188 5.344 -12.719 1 95.44 415 ASP B C 1
ATOM 7317 O O . ASP B 1 415 ? -0.483 4.273 -12.188 1 95.44 415 ASP B O 1
ATOM 7321 N N . ALA B 1 416 ? -0.028 6.465 -12.078 1 95.75 416 ALA B N 1
ATOM 7322 C CA . ALA B 1 416 ? -0.223 6.512 -10.633 1 95.75 416 ALA B CA 1
ATOM 7323 C C . ALA B 1 416 ? -1.658 6.152 -10.258 1 95.75 416 ALA B C 1
ATOM 7325 O O . ALA B 1 416 ? -1.896 5.477 -9.258 1 95.75 416 ALA B O 1
ATOM 7326 N N . GLY B 1 417 ? -2.6 6.656 -11.055 1 95.75 417 GLY B N 1
ATOM 7327 C CA . GLY B 1 417 ? -3.988 6.301 -10.812 1 95.75 417 GLY B CA 1
ATOM 7328 C C . GLY B 1 417 ? -4.254 4.812 -10.961 1 95.75 417 GLY B C 1
ATOM 7329 O O . GLY B 1 417 ? -4.895 4.203 -10.102 1 95.75 417 GLY B O 1
ATOM 7330 N N . ARG B 1 418 ? -3.746 4.203 -11.992 1 94.38 418 ARG B N 1
ATOM 7331 C CA . ARG B 1 418 ? -3.902 2.773 -12.25 1 94.38 418 ARG B CA 1
ATOM 7332 C C . ARG B 1 418 ? -3.252 1.944 -11.148 1 94.38 418 ARG B C 1
ATOM 7334 O O . ARG B 1 418 ? -3.861 1.006 -10.625 1 94.38 418 ARG B O 1
ATOM 7341 N N . HIS B 1 419 ? -2.039 2.305 -10.828 1 94.94 419 HIS B N 1
ATOM 7342 C CA . HIS B 1 419 ? -1.259 1.599 -9.82 1 94.94 419 HIS B CA 1
ATOM 7343 C C . HIS B 1 419 ? -1.881 1.753 -8.438 1 94.94 419 HIS B C 1
ATOM 7345 O O . HIS B 1 419 ? -1.978 0.781 -7.68 1 94.94 419 HIS B O 1
ATOM 7351 N N . GLY B 1 420 ? -2.311 2.967 -8.094 1 95.19 420 GLY B N 1
ATOM 7352 C CA . GLY B 1 420 ? -2.957 3.225 -6.816 1 95.19 420 GLY B CA 1
ATOM 7353 C C . GLY B 1 420 ? -4.223 2.414 -6.617 1 95.19 420 GLY B C 1
ATOM 7354 O O . GLY B 1 420 ? -4.48 1.921 -5.516 1 95.19 420 GLY B O 1
ATOM 7355 N N . HIS B 1 421 ? -4.977 2.234 -7.645 1 94.5 421 HIS B N 1
ATOM 7356 C CA . HIS B 1 421 ? -6.219 1.476 -7.582 1 94.5 421 HIS B CA 1
ATOM 7357 C C . HIS B 1 421 ? -5.965 0.028 -7.176 1 94.5 421 HIS B C 1
ATOM 7359 O O . HIS B 1 421 ? -6.773 -0.578 -6.473 1 94.5 421 HIS B O 1
ATOM 7365 N N . ALA B 1 422 ? -4.852 -0.494 -7.574 1 93.31 422 ALA B N 1
ATOM 7366 C CA . ALA B 1 422 ? -4.504 -1.876 -7.254 1 93.31 422 ALA B CA 1
ATOM 7367 C C . ALA B 1 422 ? -4.02 -2.002 -5.812 1 93.31 422 ALA B C 1
ATOM 7369 O O . ALA B 1 422 ? -4.312 -2.99 -5.137 1 93.31 422 ALA B O 1
ATOM 7370 N N . MET B 1 423 ? -3.355 -1 -5.316 1 94 423 MET B N 1
ATOM 7371 C CA . MET B 1 423 ? -2.701 -1.069 -4.016 1 94 423 MET B CA 1
ATOM 7372 C C . MET B 1 423 ? -3.666 -0.678 -2.9 1 94 423 MET B C 1
ATOM 7374 O O . MET B 1 423 ? -3.545 -1.157 -1.771 1 94 423 MET B O 1
ATOM 7378 N N . SER B 1 424 ? -4.52 0.233 -3.217 1 95.38 424 SER B N 1
ATOM 7379 C CA . SER B 1 424 ? -5.367 0.847 -2.199 1 95.38 424 SER B CA 1
ATOM 7380 C C . SER B 1 424 ? -6.836 0.813 -2.611 1 95.38 424 SER B C 1
ATOM 7382 O O . SER B 1 424 ? -7.41 1.844 -2.969 1 95.38 424 SER B O 1
ATOM 7384 N N . PRO B 1 425 ? -7.492 -0.24 -2.375 1 92.94 425 PRO B N 1
ATOM 7385 C CA . PRO B 1 425 ? -8.82 -0.462 -2.955 1 92.94 425 PRO B CA 1
ATOM 7386 C C . PRO B 1 425 ? -9.852 0.555 -2.471 1 92.94 425 PRO B C 1
ATOM 7388 O O . PRO B 1 425 ? -10.867 0.78 -3.143 1 92.94 425 PRO B O 1
ATOM 7391 N N . HIS B 1 426 ? -9.609 1.194 -1.331 1 96.38 426 HIS B N 1
ATOM 7392 C CA . HIS B 1 426 ? -10.633 2.092 -0.812 1 96.38 426 HIS B CA 1
ATOM 7393 C C . HIS B 1 426 ? -10.25 3.551 -1.025 1 96.38 426 HIS B C 1
ATOM 7395 O O . HIS B 1 426 ? -11.125 4.414 -1.158 1 96.38 426 HIS B O 1
ATOM 7401 N N . PHE B 1 427 ? -8.977 3.822 -1.08 1 96.69 427 PHE B N 1
ATOM 7402 C CA . PHE B 1 427 ? -8.625 5.234 -0.995 1 96.69 427 PHE B CA 1
ATOM 7403 C C . PHE B 1 427 ? -7.703 5.633 -2.143 1 96.69 427 PHE B C 1
ATOM 7405 O O . PHE B 1 427 ? -6.953 6.605 -2.037 1 96.69 427 PHE B O 1
ATOM 7412 N N . TRP B 1 428 ? -7.762 4.914 -3.234 1 94 428 TRP B N 1
ATOM 7413 C CA . TRP B 1 428 ? -6.953 5.184 -4.418 1 94 428 TRP B CA 1
ATOM 7414 C C . TRP B 1 428 ? -7.258 6.566 -4.984 1 94 428 TRP B C 1
ATOM 7416 O O . TRP B 1 428 ? -6.422 7.16 -5.668 1 94 428 TRP B O 1
ATOM 7426 N N . TRP B 1 429 ? -8.375 7.086 -4.734 1 92.25 429 TRP B N 1
ATOM 7427 C CA . TRP B 1 429 ? -8.891 8.305 -5.352 1 92.25 429 TRP B CA 1
ATOM 7428 C C . TRP B 1 429 ? -8.219 9.539 -4.754 1 92.25 429 TRP B C 1
ATOM 7430 O O . TRP B 1 429 ? -8.398 10.656 -5.258 1 92.25 429 TRP B O 1
ATOM 7440 N N . ILE B 1 430 ? -7.402 9.383 -3.697 1 89.5 430 ILE B N 1
ATOM 7441 C CA . ILE B 1 430 ? -6.734 10.5 -3.045 1 89.5 430 ILE B CA 1
ATOM 7442 C C . ILE B 1 430 ? -5.629 11.039 -3.947 1 89.5 430 ILE B C 1
ATOM 7444 O O . ILE B 1 430 ? -5.168 12.172 -3.771 1 89.5 430 ILE B O 1
ATOM 7448 N N . SER B 1 431 ? -5.176 10.18 -4.902 1 83.25 431 SER B N 1
ATOM 7449 C CA . SER B 1 431 ? -4.051 10.562 -5.754 1 83.25 431 SER B CA 1
ATOM 7450 C C . SER B 1 431 ? -4.234 10.047 -7.176 1 83.25 431 SER B C 1
ATOM 7452 O O . SER B 1 431 ? -5.352 9.711 -7.582 1 83.25 431 SER B O 1
ATOM 7454 N N . GLY B 1 432 ? -3.203 10.242 -7.887 1 89.69 432 GLY B N 1
ATOM 7455 C CA . GLY B 1 432 ? -3.195 9.734 -9.25 1 89.69 432 GLY B CA 1
ATOM 7456 C C . GLY B 1 432 ? -3.912 10.648 -10.227 1 89.69 432 GLY B C 1
ATOM 7457 O O . GLY B 1 432 ? -3.469 11.766 -10.484 1 89.69 432 GLY B O 1
ATOM 7458 N N . TYR B 1 433 ? -5.117 10.195 -10.609 1 91.12 433 TYR B N 1
ATOM 7459 C CA . TYR B 1 433 ? -5.887 10.922 -11.617 1 91.12 433 TYR B CA 1
ATOM 7460 C C . TYR B 1 433 ? -6.219 12.328 -11.141 1 91.12 433 TYR B C 1
ATOM 7462 O O . TYR B 1 433 ? -6.18 13.281 -11.922 1 91.12 433 TYR B O 1
ATOM 7470 N N . TYR B 1 434 ? -6.352 12.461 -9.898 1 88.81 434 TYR B N 1
ATOM 7471 C CA . TYR B 1 434 ? -6.887 13.711 -9.367 1 88.81 434 TYR B CA 1
ATOM 7472 C C . TYR B 1 434 ? -5.762 14.641 -8.93 1 88.81 434 TYR B C 1
ATOM 7474 O O . TYR B 1 434 ? -6.016 15.742 -8.438 1 88.81 434 TYR B O 1
ATOM 7482 N N . ASP B 1 435 ? -4.535 14.227 -9.172 1 95.25 435 ASP B N 1
ATOM 7483 C CA . ASP B 1 435 ? -3.359 15.07 -8.992 1 95.25 435 ASP B CA 1
ATOM 7484 C C . ASP B 1 435 ? -2.949 15.734 -10.305 1 95.25 435 ASP B C 1
ATOM 7486 O O . ASP B 1 435 ? -2.008 16.531 -10.336 1 95.25 435 ASP B O 1
ATOM 7490 N N . LEU B 1 436 ? -3.66 15.516 -11.367 1 96.56 436 LEU B N 1
ATOM 7491 C CA . LEU B 1 436 ? -3.346 16.031 -12.695 1 96.56 436 LEU B CA 1
ATOM 7492 C C . LEU B 1 436 ? -3.254 17.547 -12.688 1 96.56 436 LEU B C 1
ATOM 7494 O O . LEU B 1 436 ? -2.516 18.141 -13.477 1 96.56 436 LEU B O 1
ATOM 7498 N N . PRO B 1 437 ? -3.98 18.266 -11.805 1 97.12 437 PRO B N 1
ATOM 7499 C CA . PRO B 1 437 ? -3.854 19.719 -11.773 1 97.12 437 PRO B CA 1
ATOM 7500 C C . PRO B 1 437 ? -2.418 20.188 -11.547 1 97.12 437 PRO B C 1
ATOM 7502 O O . PRO B 1 437 ? -2.021 21.25 -12.031 1 97.12 437 PRO B O 1
ATOM 7505 N N . TYR B 1 438 ? -1.607 19.438 -10.867 1 98 438 TYR B N 1
ATOM 7506 C CA . TYR B 1 438 ? -0.214 19.812 -10.656 1 98 438 TYR B CA 1
ATOM 7507 C C . TYR B 1 438 ? 0.546 19.859 -11.977 1 98 438 TYR B C 1
ATOM 7509 O O . TYR B 1 438 ? 1.351 20.766 -12.211 1 98 438 TYR B O 1
ATOM 7517 N N . ALA B 1 439 ? 0.231 18.922 -12.844 1 97.69 439 ALA B N 1
ATOM 7518 C CA . ALA B 1 439 ? 0.896 18.906 -14.141 1 97.69 439 ALA B CA 1
ATOM 7519 C C . ALA B 1 439 ? 0.517 20.125 -14.969 1 97.69 439 ALA B C 1
ATOM 7521 O O . ALA B 1 439 ? 1.29 20.578 -15.82 1 97.69 439 ALA B O 1
ATOM 7522 N N . ALA B 1 440 ? -0.632 20.672 -14.695 1 97.62 440 ALA B N 1
ATOM 7523 C CA . ALA B 1 440 ? -1.154 21.781 -15.477 1 97.62 440 ALA B CA 1
ATOM 7524 C C . ALA B 1 440 ? -0.81 23.125 -14.812 1 97.62 440 ALA B C 1
ATOM 7526 O O . ALA B 1 440 ? -1.146 24.188 -15.344 1 97.62 440 ALA B O 1
ATOM 7527 N N . TYR B 1 441 ? -0.194 23.125 -13.656 1 97.56 441 TYR B N 1
ATOM 7528 C CA . TYR B 1 441 ? 0.098 24.344 -12.914 1 97.56 441 TYR B CA 1
ATOM 7529 C C . TYR B 1 441 ? 1.088 25.219 -13.672 1 97.56 441 TYR B C 1
ATOM 7531 O O . TYR B 1 441 ? 2.242 24.844 -13.867 1 97.56 441 TYR B O 1
ATOM 7539 N N . PRO B 1 442 ? 0.727 26.484 -14.055 1 96.94 442 PRO B N 1
ATOM 7540 C CA . PRO B 1 442 ? 1.552 27.234 -14.992 1 96.94 442 PRO B CA 1
ATOM 7541 C C . PRO B 1 442 ? 2.443 28.266 -14.305 1 96.94 442 PRO B C 1
ATOM 7543 O O . PRO B 1 442 ? 3.32 28.859 -14.938 1 96.94 442 PRO B O 1
ATOM 7546 N N . LEU B 1 443 ? 2.244 28.516 -13.055 1 96.94 443 LEU B N 1
ATOM 7547 C CA . LEU B 1 443 ? 2.906 29.641 -12.406 1 96.94 443 LEU B CA 1
ATOM 7548 C C . LEU B 1 443 ? 4.293 29.25 -11.914 1 96.94 443 LEU B C 1
ATOM 7550 O O . LEU B 1 443 ? 4.543 28.078 -11.617 1 96.94 443 LEU B O 1
ATOM 7554 N N . PRO B 1 444 ? 5.18 30.234 -11.844 1 94.75 444 PRO B N 1
ATOM 7555 C CA . PRO B 1 444 ? 6.508 29.922 -11.305 1 94.75 444 PRO B CA 1
ATOM 7556 C C . PRO B 1 444 ? 6.473 29.562 -9.82 1 94.75 444 PRO B C 1
ATOM 7558 O O . PRO B 1 444 ? 5.672 30.109 -9.07 1 94.75 444 PRO B O 1
ATOM 7561 N N . GLN B 1 445 ? 7.266 28.625 -9.492 1 94 445 GLN B N 1
ATOM 7562 C CA . GLN B 1 445 ? 7.504 28.312 -8.086 1 94 445 GLN B CA 1
ATOM 7563 C C . GLN B 1 445 ? 8.602 29.188 -7.504 1 94 445 GLN B C 1
ATOM 7565 O O . GLN B 1 445 ? 9.789 28.969 -7.758 1 94 445 GLN B O 1
ATOM 7570 N N . ARG B 1 446 ? 8.141 30.141 -6.73 1 88.75 446 ARG B N 1
ATOM 7571 C CA . ARG B 1 446 ? 9.086 31.125 -6.195 1 88.75 446 ARG B CA 1
ATOM 7572 C C . ARG B 1 446 ? 9.406 30.828 -4.734 1 88.75 446 ARG B C 1
ATOM 7574 O O . ARG B 1 446 ? 8.531 30.406 -3.971 1 88.75 446 ARG B O 1
ATOM 7581 N N . SER B 1 447 ? 10.648 31.016 -4.312 1 91 447 SER B N 1
ATOM 7582 C CA . SER B 1 447 ? 11.117 30.922 -2.932 1 91 447 SER B CA 1
ATOM 7583 C C . SER B 1 447 ? 10.812 29.547 -2.338 1 91 447 SER B C 1
ATOM 7585 O O . SER B 1 447 ? 10.32 29.453 -1.214 1 91 447 SER B O 1
ATOM 7587 N N . THR B 1 448 ? 10.977 28.578 -3.113 1 93.94 448 THR B N 1
ATOM 7588 C CA . THR B 1 448 ? 10.758 27.203 -2.67 1 93.94 448 THR B CA 1
ATOM 7589 C C . THR B 1 448 ? 11.961 26.688 -1.897 1 93.94 448 THR B C 1
ATOM 7591 O O . THR B 1 448 ? 13.102 27.047 -2.193 1 93.94 448 THR B O 1
ATOM 7594 N N . PHE B 1 449 ? 11.727 26 -0.851 1 97.12 449 PHE B N 1
ATOM 7595 C CA . PHE B 1 449 ? 12.75 25.281 -0.105 1 97.12 449 PHE B CA 1
ATOM 7596 C C . PHE B 1 449 ? 12.492 23.781 -0.123 1 97.12 449 PHE B C 1
ATOM 7598 O O . PHE B 1 449 ? 11.453 23.312 0.359 1 97.12 449 PHE B O 1
ATOM 7605 N N . ARG B 1 450 ? 13.43 23.016 -0.658 1 94.81 450 ARG B N 1
ATOM 7606 C CA . ARG B 1 450 ? 13.164 21.594 -0.834 1 94.81 450 ARG B CA 1
ATOM 7607 C C . ARG B 1 450 ? 14.18 20.75 -0.079 1 94.81 450 ARG B C 1
ATOM 7609 O O . ARG B 1 450 ? 14.25 19.531 -0.269 1 94.81 450 ARG B O 1
ATOM 7616 N N . GLY B 1 451 ? 14.945 21.422 0.907 1 95.56 451 GLY B N 1
ATOM 7617 C CA . GLY B 1 451 ? 15.914 20.703 1.732 1 95.56 451 GLY B CA 1
ATOM 7618 C C . GLY B 1 451 ? 17.344 21.031 1.375 1 95.56 451 GLY B C 1
ATOM 7619 O O . GLY B 1 451 ? 17.609 21.859 0.504 1 95.56 451 GLY B O 1
ATOM 7620 N N . PRO B 1 452 ? 18.312 20.453 1.993 1 97.19 452 PRO B N 1
ATOM 7621 C CA . PRO B 1 452 ? 18.094 19.484 3.062 1 97.19 452 PRO B CA 1
ATOM 7622 C C . PRO B 1 452 ? 17.438 20.094 4.297 1 97.19 452 PRO B C 1
ATOM 7624 O O . PRO B 1 452 ? 17.672 21.281 4.594 1 97.19 452 PRO B O 1
ATOM 7627 N N . PHE B 1 453 ? 16.656 19.328 4.91 1 98.25 453 PHE B N 1
ATOM 7628 C CA . PHE B 1 453 ? 16.047 19.734 6.168 1 98.25 453 PHE B CA 1
ATOM 7629 C C . PHE B 1 453 ? 16.922 19.344 7.352 1 98.25 453 PHE B C 1
ATOM 7631 O O . PHE B 1 453 ? 17.422 18.219 7.41 1 98.25 453 PHE B O 1
ATOM 7638 N N . ARG B 1 454 ? 17.125 20.312 8.188 1 97.88 454 ARG B N 1
ATOM 7639 C CA . ARG B 1 454 ? 18.047 20.078 9.305 1 97.88 454 ARG B CA 1
ATOM 7640 C C . ARG B 1 454 ? 17.656 20.922 10.516 1 97.88 454 ARG B C 1
ATOM 7642 O O . ARG B 1 454 ? 17.016 21.953 10.367 1 97.88 454 ARG B O 1
ATOM 7649 N N . HIS B 1 455 ? 17.969 20.406 11.641 1 97.94 455 HIS B N 1
ATOM 7650 C CA . HIS B 1 455 ? 17.969 21.141 12.906 1 97.94 455 HIS B CA 1
ATOM 7651 C C . HIS B 1 455 ? 19.375 21.234 13.484 1 97.94 455 HIS B C 1
ATOM 7653 O O . HIS B 1 455 ? 20 20.219 13.781 1 97.94 455 HIS B O 1
ATOM 7659 N N . ASP B 1 456 ? 19.828 22.453 13.625 1 96.56 456 ASP B N 1
ATOM 7660 C CA . ASP B 1 456 ? 21.219 22.703 14 1 96.56 456 ASP B CA 1
ATOM 7661 C C . ASP B 1 456 ? 21.578 21.938 15.281 1 96.56 456 ASP B C 1
ATOM 7663 O O . ASP B 1 456 ? 20.797 21.922 16.234 1 96.56 456 ASP B O 1
ATOM 7667 N N . ALA B 1 457 ? 22.797 21.391 15.359 1 95.31 457 ALA B N 1
ATOM 7668 C CA . ALA B 1 457 ? 23.234 20.562 16.484 1 95.31 457 ALA B CA 1
ATOM 7669 C C . ALA B 1 457 ? 23.391 21.406 17.75 1 95.31 457 ALA B C 1
ATOM 7671 O O . ALA B 1 457 ? 23.328 20.875 18.859 1 95.31 457 ALA B O 1
ATOM 7672 N N . SER B 1 458 ? 23.594 22.703 17.562 1 94.88 458 SER B N 1
ATOM 7673 C CA . SER B 1 458 ? 23.812 23.578 18.719 1 94.88 458 SER B CA 1
ATOM 7674 C C . SER B 1 458 ? 22.5 24.016 19.328 1 94.88 458 SER B C 1
ATOM 7676 O O . SER B 1 458 ? 22.469 24.531 20.453 1 94.88 458 SER B O 1
ATOM 7678 N N . ALA B 1 459 ? 21.406 23.828 18.625 1 96.44 459 ALA B N 1
ATOM 7679 C CA . ALA B 1 459 ? 20.094 24.188 19.141 1 96.44 459 ALA B CA 1
ATOM 7680 C C . ALA B 1 459 ? 19.562 23.125 20.109 1 96.44 459 ALA B C 1
ATOM 7682 O O . ALA B 1 459 ? 20.016 21.984 20.078 1 96.44 459 ALA B O 1
ATOM 7683 N N . PRO B 1 460 ? 18.609 23.562 21 1 97.06 460 PRO B N 1
ATOM 7684 C CA . PRO B 1 460 ? 17.922 22.516 21.75 1 97.06 460 PRO B CA 1
ATOM 7685 C C . PRO B 1 460 ? 17.219 21.516 20.844 1 97.06 460 PRO B C 1
ATOM 7687 O O . PRO B 1 460 ? 16.562 21.906 19.875 1 97.06 460 PRO B O 1
ATOM 7690 N N . PRO B 1 461 ? 17.391 20.203 21.141 1 98.31 461 PRO B N 1
ATOM 7691 C CA . PRO B 1 461 ? 16.734 19.203 20.297 1 98.31 461 PRO B CA 1
ATOM 7692 C C . PRO B 1 461 ? 15.219 19.344 20.266 1 98.31 461 PRO B C 1
ATOM 7694 O O . PRO B 1 461 ? 14.609 19.719 21.266 1 98.31 461 PRO B O 1
ATOM 7697 N N . MET B 1 462 ? 14.625 19 19.109 1 98.62 462 MET B N 1
ATOM 7698 C CA . MET B 1 462 ? 13.172 19.016 18.969 1 98.62 462 MET B CA 1
ATOM 7699 C C . MET B 1 462 ? 12.547 17.797 19.625 1 98.62 462 MET B C 1
ATOM 7701 O O . MET B 1 462 ? 13.195 16.766 19.781 1 98.62 462 MET B O 1
ATOM 7705 N N . LEU B 1 463 ? 11.328 17.938 20.078 1 98.88 463 LEU B N 1
ATOM 7706 C CA . LEU B 1 463 ? 10.484 16.797 20.422 1 98.88 463 LEU B CA 1
ATOM 7707 C C . LEU B 1 463 ? 9.531 16.469 19.266 1 98.88 463 LEU B C 1
ATOM 7709 O O . LEU B 1 463 ? 8.758 17.328 18.828 1 98.88 463 LEU B O 1
ATOM 7713 N N . VAL B 1 464 ? 9.648 15.258 18.734 1 98.94 464 VAL B N 1
ATOM 7714 C CA . VAL B 1 464 ? 8.789 14.773 17.656 1 98.94 464 VAL B CA 1
ATOM 7715 C C . VAL B 1 464 ? 7.895 13.656 18.188 1 98.94 464 VAL B C 1
ATOM 7717 O O . VAL B 1 464 ? 8.383 12.672 18.766 1 98.94 464 VAL B O 1
ATOM 7720 N N . ILE B 1 465 ? 6.582 13.82 18.016 1 98.81 465 ILE B N 1
ATOM 7721 C CA . ILE B 1 465 ? 5.629 12.789 18.438 1 98.81 465 ILE B CA 1
ATOM 7722 C C . ILE B 1 465 ? 4.977 12.164 17.203 1 98.81 465 ILE B C 1
ATOM 7724 O O . ILE B 1 465 ? 4.406 12.875 16.359 1 98.81 465 ILE B O 1
ATOM 7728 N N . ALA B 1 466 ? 5.066 10.875 17.047 1 98.5 466 ALA B N 1
ATOM 7729 C CA . ALA B 1 466 ? 4.496 10.18 15.898 1 98.5 466 ALA B CA 1
ATOM 7730 C C . ALA B 1 466 ? 3.59 9.031 16.344 1 98.5 466 ALA B C 1
ATOM 7732 O O . ALA B 1 466 ? 3.934 8.289 17.266 1 98.5 466 ALA B O 1
ATOM 7733 N N . GLY B 1 467 ? 2.412 8.945 15.672 1 97.38 467 GLY B N 1
ATOM 7734 C CA . GLY B 1 467 ? 1.452 7.898 15.984 1 97.38 467 GLY B CA 1
ATOM 7735 C C . GLY B 1 467 ? 1.672 6.633 15.18 1 97.38 467 GLY B C 1
ATOM 7736 O O . GLY B 1 467 ? 1.988 6.691 13.984 1 97.38 467 GLY B O 1
ATOM 7737 N N . THR B 1 468 ? 1.401 5.465 15.82 1 96.06 468 THR B N 1
ATOM 7738 C CA . THR B 1 468 ? 1.736 4.191 15.188 1 96.06 468 THR B CA 1
ATOM 7739 C C . THR B 1 468 ? 0.708 3.83 14.117 1 96.06 468 THR B C 1
ATOM 7741 O O . THR B 1 468 ? 1.006 3.07 13.195 1 96.06 468 THR B O 1
ATOM 7744 N N . HIS B 1 469 ? -0.506 4.297 14.289 1 95.94 469 HIS B N 1
ATOM 7745 C CA . HIS B 1 469 ? -1.553 4.066 13.297 1 95.94 469 HIS B CA 1
ATOM 7746 C C . HIS B 1 469 ? -2.229 5.371 12.898 1 95.94 469 HIS B C 1
ATOM 7748 O O . HIS B 1 469 ? -3.459 5.453 12.852 1 95.94 469 HIS B O 1
ATOM 7754 N N . ASP B 1 470 ? -1.373 6.359 12.742 1 96.94 470 ASP B N 1
ATOM 7755 C CA . ASP B 1 470 ? -1.84 7.617 12.172 1 96.94 470 ASP B CA 1
ATOM 7756 C C . ASP B 1 470 ? -2.131 7.465 10.68 1 96.94 470 ASP B C 1
ATOM 7758 O O . ASP B 1 470 ? -1.231 7.152 9.891 1 96.94 470 ASP B O 1
ATOM 7762 N N . PRO B 1 471 ? -3.369 7.691 10.273 1 96.81 471 PRO B N 1
ATOM 7763 C CA . PRO B 1 471 ? -3.688 7.477 8.859 1 96.81 471 PRO B CA 1
ATOM 7764 C C . PRO B 1 471 ? -3.115 8.562 7.957 1 96.81 471 PRO B C 1
ATOM 7766 O O . PRO B 1 471 ? -2.859 8.32 6.773 1 96.81 471 PRO B O 1
ATOM 7769 N N . ALA B 1 472 ? -2.932 9.695 8.438 1 97.06 472 ALA B N 1
ATOM 7770 C CA . ALA B 1 472 ? -2.58 10.844 7.605 1 97.06 472 ALA B CA 1
ATOM 7771 C C . ALA B 1 472 ? -1.065 11.008 7.5 1 97.06 472 ALA B C 1
ATOM 7773 O O . ALA B 1 472 ? -0.551 11.445 6.473 1 97.06 472 ALA B O 1
ATOM 7774 N N . THR B 1 473 ? -0.404 10.742 8.555 1 97.88 473 THR B N 1
ATOM 7775 C CA . THR B 1 473 ? 1.054 10.797 8.594 1 97.88 473 THR B CA 1
ATOM 7776 C C . THR B 1 473 ? 1.626 9.516 9.195 1 97.88 473 THR B C 1
ATOM 7778 O O . THR B 1 473 ? 1.816 9.422 10.406 1 97.88 473 THR B O 1
ATOM 7781 N N . PRO B 1 474 ? 2.016 8.617 8.336 1 96.94 474 PRO B N 1
ATOM 7782 C CA . PRO B 1 474 ? 2.488 7.309 8.797 1 96.94 474 PRO B CA 1
ATOM 7783 C C . PRO B 1 474 ? 3.635 7.414 9.797 1 96.94 474 PRO B C 1
ATOM 7785 O O . PRO B 1 474 ? 4.473 8.312 9.695 1 96.94 474 PRO B O 1
ATOM 7788 N N . TYR B 1 475 ? 3.729 6.445 10.773 1 96.94 475 TYR B N 1
ATOM 7789 C CA . TYR B 1 475 ? 4.723 6.426 11.836 1 96.94 475 TYR B CA 1
ATOM 7790 C C . TYR B 1 475 ? 6.129 6.559 11.273 1 96.94 475 TYR B C 1
ATOM 7792 O O . TYR B 1 475 ? 6.969 7.262 11.844 1 96.94 475 TYR B O 1
ATOM 7800 N N . VAL B 1 476 ? 6.41 5.949 10.133 1 96.94 476 VAL B N 1
ATOM 7801 C CA . VAL B 1 476 ? 7.734 5.953 9.531 1 96.94 476 VAL B CA 1
ATOM 7802 C C . VAL B 1 476 ? 8.117 7.379 9.133 1 96.94 476 VAL B C 1
ATOM 7804 O O . VAL B 1 476 ? 9.305 7.727 9.125 1 96.94 476 VAL B O 1
ATOM 7807 N N . TRP B 1 477 ? 7.105 8.203 8.844 1 98.38 477 TRP B N 1
ATOM 7808 C CA . TRP B 1 477 ? 7.41 9.602 8.539 1 98.38 477 TRP B CA 1
ATOM 7809 C C . TRP B 1 477 ? 8.008 10.305 9.75 1 98.38 477 TRP B C 1
ATOM 7811 O O . TRP B 1 477 ? 8.852 11.195 9.609 1 98.38 477 TRP B O 1
ATOM 7821 N N . GLY B 1 478 ? 7.523 9.93 10.977 1 98.38 478 GLY B N 1
ATOM 7822 C CA . GLY B 1 478 ? 8.141 10.453 12.18 1 98.38 478 GLY B CA 1
ATOM 7823 C C . GLY B 1 478 ? 9.594 10.031 12.344 1 98.38 478 GLY B C 1
ATOM 7824 O O . GLY B 1 478 ? 10.453 10.852 12.664 1 98.38 478 GLY B O 1
ATOM 7825 N N . GLU B 1 479 ? 9.867 8.773 12.062 1 97.31 479 GLU B N 1
ATOM 7826 C CA . GLU B 1 479 ? 11.234 8.266 12.125 1 97.31 479 GLU B CA 1
ATOM 7827 C C . GLU B 1 479 ? 12.141 8.992 11.141 1 97.31 479 GLU B C 1
ATOM 7829 O O . GLU B 1 479 ? 13.258 9.398 11.484 1 97.31 479 GLU B O 1
ATOM 7834 N N . ARG B 1 480 ? 11.617 9.172 9.961 1 97.75 480 ARG B N 1
ATOM 7835 C CA . ARG B 1 480 ? 12.391 9.828 8.914 1 97.75 480 ARG B CA 1
ATOM 7836 C C . ARG B 1 480 ? 12.57 11.312 9.219 1 97.75 480 ARG B C 1
ATOM 7838 O O . ARG B 1 480 ? 13.609 11.891 8.898 1 97.75 480 ARG B O 1
ATOM 7845 N N . TYR B 1 481 ? 11.531 11.859 9.805 1 98.5 481 TYR B N 1
ATOM 7846 C CA . TYR B 1 481 ? 11.617 13.25 10.227 1 98.5 481 TYR B CA 1
ATOM 7847 C C . TYR B 1 481 ? 12.766 13.453 11.203 1 98.5 481 TYR B C 1
ATOM 7849 O O . TYR B 1 481 ? 13.602 14.344 11.016 1 98.5 481 TYR B O 1
ATOM 7857 N N . VAL B 1 482 ? 12.898 12.648 12.211 1 98.38 482 VAL B N 1
ATOM 7858 C CA . VAL B 1 482 ? 13.938 12.719 13.227 1 98.38 482 VAL B CA 1
ATOM 7859 C C . VAL B 1 482 ? 15.305 12.516 12.578 1 98.38 482 VAL B C 1
ATOM 7861 O O . VAL B 1 482 ? 16.25 13.258 12.852 1 98.38 482 VAL B O 1
ATOM 7864 N N . ALA B 1 483 ? 15.383 11.555 11.695 1 96.75 483 ALA B N 1
ATOM 7865 C CA . ALA B 1 483 ? 16.656 11.258 11.031 1 96.75 483 ALA B CA 1
ATOM 7866 C C . ALA B 1 483 ? 17.125 12.43 10.18 1 96.75 483 ALA B C 1
ATOM 7868 O O . ALA B 1 483 ? 18.312 12.766 10.164 1 96.75 483 ALA B O 1
ATOM 7869 N N . GLN B 1 484 ? 16.219 13.016 9.453 1 97.19 484 GLN B N 1
ATOM 7870 C CA . GLN B 1 484 ? 16.562 14.125 8.57 1 97.19 484 GLN B CA 1
ATOM 7871 C C . GLN B 1 484 ? 17.016 15.344 9.359 1 97.19 484 GLN B C 1
ATOM 7873 O O . GLN B 1 484 ? 17.984 16 9 1 97.19 484 GLN B O 1
ATOM 7878 N N . LEU B 1 485 ? 16.297 15.664 10.43 1 98.06 485 LEU B N 1
ATOM 7879 C CA . LEU B 1 485 ? 16.609 16.844 11.211 1 98.06 485 LEU B CA 1
ATOM 7880 C C . LEU B 1 485 ? 17.953 16.703 11.93 1 98.06 485 LEU B C 1
ATOM 7882 O O . LEU B 1 485 ? 18.656 17.688 12.148 1 98.06 485 LEU B O 1
ATOM 7886 N N . GLY B 1 486 ? 18.266 15.484 12.352 1 97.06 486 GLY B N 1
ATOM 7887 C CA . GLY B 1 486 ? 19.547 15.164 12.953 1 97.06 486 GLY B CA 1
ATOM 7888 C C . GLY B 1 486 ? 19.594 15.484 14.438 1 97.06 486 GLY B C 1
ATOM 7889 O O . GLY B 1 486 ? 20.438 14.945 15.156 1 97.06 486 GLY B O 1
ATOM 7890 N N . ASN B 1 487 ? 18.844 16.406 14.93 1 98 487 ASN B N 1
ATOM 7891 C CA . ASN B 1 487 ? 18.812 16.844 16.312 1 98 487 ASN B CA 1
ATOM 7892 C C . ASN B 1 487 ? 17.375 16.906 16.859 1 98 487 ASN B C 1
ATOM 7894 O O . ASN B 1 487 ? 16.844 17.984 17.094 1 98 487 ASN B O 1
ATOM 7898 N N . ALA B 1 488 ? 16.797 15.695 17.109 1 98.62 488 ALA B N 1
ATOM 7899 C CA . ALA B 1 488 ? 15.422 15.547 17.562 1 98.62 488 ALA B CA 1
ATOM 7900 C C . ALA B 1 488 ? 15.227 14.234 18.312 1 98.62 488 ALA B C 1
ATOM 7902 O O . ALA B 1 488 ? 16 13.289 18.125 1 98.62 488 ALA B O 1
ATOM 7903 N N . ARG B 1 489 ? 14.281 14.266 19.25 1 98.62 489 ARG B N 1
ATOM 7904 C CA . ARG B 1 489 ? 13.875 13.102 20.031 1 98.62 489 ARG B CA 1
ATOM 7905 C C . ARG B 1 489 ? 12.484 12.625 19.609 1 98.62 489 ARG B C 1
ATOM 7907 O O . ARG B 1 489 ? 11.555 13.43 19.516 1 98.62 489 ARG B O 1
ATOM 7914 N N . LEU B 1 490 ? 12.398 11.266 19.328 1 98.69 490 LEU B N 1
ATOM 7915 C CA . LEU B 1 490 ? 11.117 10.68 18.969 1 98.69 490 LEU B CA 1
ATOM 7916 C C . LEU B 1 490 ? 10.375 10.188 20.203 1 98.69 490 LEU B C 1
ATOM 7918 O O . LEU B 1 490 ? 10.945 9.477 21.031 1 98.69 490 LEU B O 1
ATOM 7922 N N . LEU B 1 491 ? 9.164 10.648 20.406 1 98.81 491 LEU B N 1
ATOM 7923 C CA . LEU B 1 491 ? 8.188 10.039 21.312 1 98.81 491 LEU B CA 1
ATOM 7924 C C . LEU B 1 491 ? 7.148 9.25 20.516 1 98.81 491 LEU B C 1
ATOM 7926 O O . LEU B 1 491 ? 6.441 9.812 19.672 1 98.81 491 LEU B O 1
ATOM 7930 N N . THR B 1 492 ? 7.086 7.988 20.75 1 97.81 492 THR B N 1
ATOM 7931 C CA . THR B 1 492 ? 6.113 7.137 20.078 1 97.81 492 THR B CA 1
ATOM 7932 C C . THR B 1 492 ? 4.75 7.227 20.766 1 97.81 492 THR B C 1
ATOM 7934 O O . THR B 1 492 ? 4.652 7.059 21.984 1 97.81 492 THR B O 1
ATOM 7937 N N . TRP B 1 493 ? 3.76 7.547 19.922 1 97.44 493 TRP B N 1
ATOM 7938 C CA . TRP B 1 493 ? 2.365 7.539 20.344 1 97.44 493 TRP B CA 1
ATOM 7939 C C . TRP B 1 493 ? 1.633 6.32 19.797 1 97.44 493 TRP B C 1
ATOM 7941 O O . TRP B 1 493 ? 1.175 6.328 18.656 1 97.44 493 TRP B O 1
ATOM 7951 N N . ARG B 1 494 ? 1.547 5.285 20.672 1 95.19 494 ARG B N 1
ATOM 7952 C CA . ARG B 1 494 ? 0.813 4.094 20.25 1 95.19 494 ARG B CA 1
ATOM 7953 C C . ARG B 1 494 ? -0.69 4.352 20.25 1 95.19 494 ARG B C 1
ATOM 7955 O O . ARG B 1 494 ? -1.351 4.211 21.281 1 95.19 494 ARG B O 1
ATOM 7962 N N . SER B 1 495 ? -1.21 4.656 19.016 1 93.81 495 SER B N 1
ATOM 7963 C CA . SER B 1 495 ? -2.572 5.176 18.938 1 93.81 495 SER B CA 1
ATOM 7964 C C . SER B 1 495 ? -3.178 4.949 17.562 1 93.81 495 SER B C 1
ATOM 7966 O O . SER B 1 495 ? -2.463 4.641 16.609 1 93.81 495 SER B O 1
ATOM 7968 N N . ASP B 1 496 ? -4.52 4.961 17.562 1 93.62 496 ASP B N 1
ATOM 7969 C CA . ASP B 1 496 ? -5.27 5.172 16.328 1 93.62 496 ASP B CA 1
ATOM 7970 C C . ASP B 1 496 ? -5.656 6.641 16.172 1 93.62 496 ASP B C 1
ATOM 7972 O O . ASP B 1 496 ? -6.012 7.305 17.141 1 93.62 496 ASP B O 1
ATOM 7976 N N . GLY B 1 497 ? -5.516 7.156 14.922 1 94.5 497 GLY B N 1
ATOM 7977 C CA . GLY B 1 497 ? -5.926 8.531 14.672 1 94.5 497 GLY B CA 1
ATOM 7978 C C . GLY B 1 497 ? -4.758 9.461 14.398 1 94.5 497 GLY B C 1
ATOM 7979 O O . GLY B 1 497 ? -3.598 9.07 14.539 1 94.5 497 GLY B O 1
ATOM 7980 N N . HIS B 1 498 ? -5.051 10.664 14 1 96.06 498 HIS B N 1
ATOM 7981 C CA . HIS B 1 498 ? -4.082 11.656 13.57 1 96.06 498 HIS B CA 1
ATOM 7982 C C . HIS B 1 498 ? -3.777 12.648 14.688 1 96.06 498 HIS B C 1
ATOM 7984 O O . HIS B 1 498 ? -4.691 13.273 15.234 1 96.06 498 HIS B O 1
ATOM 7990 N N . GLY B 1 499 ? -2.533 12.758 15.031 1 93.25 499 GLY B N 1
ATOM 7991 C CA . GLY B 1 499 ? -2.119 13.703 16.062 1 93.25 499 GLY B CA 1
ATOM 7992 C C . GLY B 1 499 ? -2.254 13.141 17.469 1 93.25 499 GLY B C 1
ATOM 7993 O O . GLY B 1 499 ? -2.988 12.18 17.688 1 93.25 499 GLY B O 1
ATOM 7994 N N . SER B 1 500 ? -1.529 13.711 18.375 1 92.25 500 SER B N 1
ATOM 7995 C CA . SER B 1 500 ? -1.522 13.25 19.75 1 92.25 500 SER B CA 1
ATOM 7996 C C . SER B 1 500 ? -1.926 14.367 20.719 1 92.25 500 SER B C 1
ATOM 7998 O O . SER B 1 500 ? -2.705 14.141 21.641 1 92.25 500 SER B O 1
ATOM 8000 N N . LEU B 1 501 ? -1.492 15.547 20.516 1 89.56 501 LEU B N 1
ATOM 8001 C CA . LEU B 1 501 ? -1.631 16.641 21.453 1 89.56 501 LEU B CA 1
ATOM 8002 C C . LEU B 1 501 ? -3.096 17.016 21.641 1 89.56 501 LEU B C 1
ATOM 8004 O O . LEU B 1 501 ? -3.492 17.484 22.703 1 89.56 501 LEU B O 1
ATOM 8008 N N . THR B 1 502 ? -3.861 16.797 20.625 1 84.12 502 THR B N 1
ATOM 8009 C CA . THR B 1 502 ? -5.262 17.203 20.703 1 84.12 502 THR B CA 1
ATOM 8010 C C . THR B 1 502 ? -6.078 16.188 21.484 1 84.12 502 THR B C 1
ATOM 8012 O O . THR B 1 502 ? -7.254 16.406 21.781 1 84.12 502 THR B O 1
ATOM 8015 N N . SER B 1 503 ? -5.445 15.102 21.812 1 82.06 503 SER B N 1
ATOM 8016 C CA . SER B 1 503 ? -6.117 14.094 22.641 1 82.06 503 SER B CA 1
ATOM 8017 C C . SER B 1 503 ? -6.043 14.438 24.109 1 82.06 503 SER B C 1
ATOM 8019 O O . SER B 1 503 ? -6.809 13.906 24.922 1 82.06 503 SER B O 1
ATOM 8021 N N . PHE B 1 504 ? -5.074 15.188 24.531 1 82.31 504 PHE B N 1
ATOM 8022 C CA . PHE B 1 504 ? -4.773 15.57 25.906 1 82.31 504 PHE B CA 1
ATOM 8023 C C . PHE B 1 504 ? -4.551 14.336 26.781 1 82.31 504 PHE B C 1
ATOM 8025 O O . PHE B 1 504 ? -4.949 14.312 27.938 1 82.31 504 PHE B O 1
ATOM 8032 N N . ASP B 1 505 ? -4.023 13.344 26.094 1 90.06 505 ASP B N 1
ATOM 8033 C CA . ASP B 1 505 ? -3.559 12.203 26.875 1 90.06 505 ASP B CA 1
ATOM 8034 C C . ASP B 1 505 ? -2.535 12.625 27.922 1 90.06 505 ASP B C 1
ATOM 8036 O O . ASP B 1 505 ? -1.599 13.367 27.609 1 90.06 505 ASP B O 1
ATOM 8040 N N . PRO B 1 506 ? -2.664 12.148 29.156 1 91.56 506 PRO B N 1
ATOM 8041 C CA . PRO B 1 506 ? -1.79 12.641 30.234 1 91.56 506 PRO B CA 1
ATOM 8042 C C . PRO B 1 506 ? -0.313 12.367 29.969 1 91.56 506 PRO B C 1
ATOM 8044 O O . PRO B 1 506 ? 0.541 13.203 30.25 1 91.56 506 PRO B O 1
ATOM 8047 N N . CYS B 1 507 ? -0.021 11.211 29.469 1 95.38 507 CYS B N 1
ATOM 8048 C CA . CYS B 1 507 ? 1.366 10.875 29.172 1 95.38 507 CYS B CA 1
ATOM 8049 C C . CYS B 1 507 ? 1.954 11.82 28.141 1 95.38 507 CYS B C 1
ATOM 8051 O O . CYS B 1 507 ? 3.053 12.344 28.328 1 95.38 507 CYS B O 1
ATOM 8053 N N . VAL B 1 508 ? 1.245 12.086 27.062 1 95.88 508 VAL B N 1
ATOM 8054 C CA . VAL B 1 508 ? 1.684 12.969 25.984 1 95.88 508 VAL B CA 1
ATOM 8055 C C . VAL B 1 508 ? 1.775 14.406 26.5 1 95.88 508 VAL B C 1
ATOM 8057 O O . VAL B 1 508 ? 2.754 15.102 26.234 1 95.88 508 VAL B O 1
ATOM 8060 N N . LEU B 1 509 ? 0.76 14.812 27.234 1 93.81 509 LEU B N 1
ATOM 8061 C CA . LEU B 1 509 ? 0.711 16.188 27.734 1 93.81 509 LEU B CA 1
ATOM 8062 C C . LEU B 1 509 ? 1.863 16.453 28.688 1 93.81 509 LEU B C 1
ATOM 8064 O O . LEU B 1 509 ? 2.498 17.5 28.641 1 93.81 509 LEU B O 1
ATOM 8068 N N . GLN B 1 510 ? 2.127 15.484 29.547 1 95.56 510 GLN B N 1
ATOM 8069 C CA . GLN B 1 510 ? 3.205 15.656 30.5 1 95.56 510 GLN B CA 1
ATOM 8070 C C . GLN B 1 510 ? 4.555 15.789 29.812 1 95.56 510 GLN B C 1
ATOM 8072 O O . GLN B 1 510 ? 5.348 16.672 30.141 1 95.56 510 GLN B O 1
ATOM 8077 N N . ALA B 1 511 ? 4.812 14.945 28.875 1 97.62 511 ALA B N 1
ATOM 8078 C CA . ALA B 1 511 ? 6.062 15.016 28.125 1 97.62 511 ALA B CA 1
ATOM 8079 C C . ALA B 1 511 ? 6.172 16.328 27.359 1 97.62 511 ALA B C 1
ATOM 8081 O O . ALA B 1 511 ? 7.246 16.938 27.312 1 97.62 511 ALA B O 1
ATOM 8082 N N . SER B 1 512 ? 5.109 16.781 26.828 1 97.56 512 SER B N 1
ATOM 8083 C CA . SER B 1 512 ? 5.074 18.016 26.031 1 97.56 512 SER B CA 1
ATOM 8084 C C . SER B 1 512 ? 5.348 19.234 26.906 1 97.56 512 SER B C 1
ATOM 8086 O O . SER B 1 512 ? 6.156 20.094 26.547 1 97.56 512 SER B O 1
ATOM 8088 N N . LEU B 1 513 ? 4.68 19.281 28.062 1 97 513 LEU B N 1
ATOM 8089 C CA . LEU B 1 513 ? 4.828 20.438 28.938 1 97 513 LEU B CA 1
ATOM 8090 C C . LEU B 1 513 ? 6.223 20.469 29.547 1 97 513 LEU B C 1
ATOM 8092 O O . LEU B 1 513 ? 6.824 21.547 29.672 1 97 513 LEU B O 1
ATOM 8096 N N . ALA B 1 514 ? 6.75 19.281 29.953 1 98 514 ALA B N 1
ATOM 8097 C CA . ALA B 1 514 ? 8.117 19.234 30.469 1 98 514 ALA B CA 1
ATOM 8098 C C . ALA B 1 514 ? 9.117 19.75 29.438 1 98 514 ALA B C 1
ATOM 8100 O O . ALA B 1 514 ? 10.047 20.484 29.797 1 98 514 ALA B O 1
ATOM 8101 N N . TYR B 1 515 ? 8.914 19.406 28.219 1 98.62 515 TYR B N 1
ATOM 8102 C CA . TYR B 1 515 ? 9.797 19.844 27.156 1 98.62 515 TYR B CA 1
ATOM 8103 C C . TYR B 1 515 ? 9.633 21.344 26.891 1 98.62 515 TYR B C 1
ATOM 8105 O O . TYR B 1 515 ? 10.617 22.078 26.859 1 98.62 515 TYR B O 1
ATOM 8113 N N . LEU B 1 516 ? 8.414 21.797 26.688 1 98.56 516 LEU B N 1
ATOM 8114 C CA . LEU B 1 516 ? 8.156 23.172 26.312 1 98.56 516 LEU B CA 1
ATOM 8115 C C . LEU B 1 516 ? 8.594 24.125 27.422 1 98.56 516 LEU B C 1
ATOM 8117 O O . LEU B 1 516 ? 9.125 25.203 27.141 1 98.56 516 LEU B O 1
ATOM 8121 N N . THR B 1 517 ? 8.367 23.766 28.688 1 97.88 517 THR B N 1
ATOM 8122 C CA . THR B 1 517 ? 8.617 24.672 29.812 1 97.88 517 THR B CA 1
ATOM 8123 C C . THR B 1 517 ? 10.07 24.562 30.266 1 97.88 517 THR B C 1
ATOM 8125 O O . THR B 1 517 ? 10.711 25.578 30.531 1 97.88 517 THR B O 1
ATOM 8128 N N . ASP B 1 518 ? 10.594 23.312 30.328 1 97.69 518 ASP B N 1
ATOM 8129 C CA . ASP B 1 518 ? 11.875 23.125 30.984 1 97.69 518 ASP B CA 1
ATOM 8130 C C . ASP B 1 518 ? 12.922 22.578 30.016 1 97.69 518 ASP B C 1
ATOM 8132 O O . ASP B 1 518 ? 14.086 22.406 30.375 1 97.69 518 ASP B O 1
ATOM 8136 N N . LEU B 1 519 ? 12.523 22.344 28.781 1 98.38 519 LEU B N 1
ATOM 8137 C CA . LEU B 1 519 ? 13.383 21.781 27.75 1 98.38 519 LEU B CA 1
ATOM 8138 C C . LEU B 1 519 ? 13.891 20.406 28.156 1 98.38 519 LEU B C 1
ATOM 8140 O O . LEU B 1 519 ? 15.031 20.047 27.875 1 98.38 519 LEU B O 1
ATOM 8144 N N . VAL B 1 520 ? 13.016 19.672 28.875 1 98.44 520 VAL B N 1
ATOM 8145 C CA . VAL B 1 520 ? 13.328 18.297 29.266 1 98.44 520 VAL B CA 1
ATOM 8146 C C . VAL B 1 520 ? 12.672 17.312 28.297 1 98.44 520 VAL B C 1
ATOM 8148 O O . VAL B 1 520 ? 11.445 17.297 28.188 1 98.44 520 VAL B O 1
ATOM 8151 N N . LEU B 1 521 ? 13.516 16.531 27.656 1 98.62 521 LEU B N 1
ATOM 8152 C CA . LEU B 1 521 ? 13.023 15.539 26.688 1 98.62 521 LEU B CA 1
ATOM 8153 C C . LEU B 1 521 ? 12.75 14.203 27.375 1 98.62 521 LEU B C 1
ATOM 8155 O O . LEU B 1 521 ? 13.438 13.844 28.328 1 98.62 521 LEU B O 1
ATOM 8159 N N . PRO B 1 522 ? 11.711 13.516 26.875 1 98.44 522 PRO B N 1
ATOM 8160 C CA . PRO B 1 522 ? 11.594 12.133 27.359 1 98.44 522 PRO B CA 1
ATOM 8161 C C . PRO B 1 522 ? 12.797 11.273 26.984 1 98.44 522 PRO B C 1
ATOM 8163 O O . PRO B 1 522 ? 13.547 11.625 26.062 1 98.44 522 PRO B O 1
ATOM 8166 N N . ALA B 1 523 ? 12.961 10.172 27.719 1 97.56 523 ALA B N 1
ATOM 8167 C CA . ALA B 1 523 ? 14.047 9.242 27.406 1 97.56 523 ALA B CA 1
ATOM 8168 C C . ALA B 1 523 ? 13.883 8.672 26 1 97.56 523 ALA B C 1
ATOM 8170 O O . ALA B 1 523 ? 12.766 8.562 25.5 1 97.56 523 ALA B O 1
ATOM 8171 N N . ALA B 1 524 ? 15.102 8.352 25.344 1 96.62 524 ALA B N 1
ATOM 8172 C CA . ALA B 1 524 ? 15.039 7.664 24.062 1 96.62 524 ALA B CA 1
ATOM 8173 C C . ALA B 1 524 ? 14.227 6.379 24.156 1 96.62 524 ALA B C 1
ATOM 8175 O O . ALA B 1 524 ? 14.375 5.617 25.125 1 96.62 524 ALA B O 1
ATOM 8176 N N . GLY B 1 525 ? 13.273 6.242 23.234 1 95.25 525 GLY B N 1
ATOM 8177 C CA . GLY B 1 525 ? 12.484 5.023 23.203 1 95.25 525 GLY B CA 1
ATOM 8178 C C . GLY B 1 525 ? 11.195 5.129 24 1 95.25 525 GLY B C 1
ATOM 8179 O O . GLY B 1 525 ? 10.406 4.18 24.047 1 95.25 525 GLY B O 1
ATOM 8180 N N . THR B 1 526 ? 10.852 6.293 24.594 1 97.5 526 THR B N 1
ATOM 8181 C CA . THR B 1 526 ? 9.633 6.477 25.359 1 97.5 526 THR B CA 1
ATOM 8182 C C . THR B 1 526 ? 8.398 6.242 24.5 1 97.5 526 THR B C 1
ATOM 8184 O O . THR B 1 526 ? 8.359 6.676 23.344 1 97.5 526 THR B O 1
ATOM 8187 N N . VAL B 1 527 ? 7.441 5.523 25.047 1 96.38 527 VAL B N 1
ATOM 8188 C CA . VAL B 1 527 ? 6.176 5.23 24.375 1 96.38 527 VAL B CA 1
ATOM 8189 C C . VAL B 1 527 ? 5.012 5.664 25.266 1 96.38 527 VAL B C 1
ATOM 8191 O O . VAL B 1 527 ? 4.957 5.316 26.438 1 96.38 527 VAL B O 1
ATOM 8194 N N . CYS B 1 528 ? 4.145 6.523 24.766 1 96.75 528 CYS B N 1
ATOM 8195 C CA . CYS B 1 528 ? 2.822 6.777 25.328 1 96.75 528 CYS B CA 1
ATOM 8196 C C . CYS B 1 528 ? 1.758 5.969 24.594 1 96.75 528 CYS B C 1
ATOM 8198 O O . CYS B 1 528 ? 1.826 5.805 23.375 1 96.75 528 CYS B O 1
ATOM 8200 N N . ALA B 1 529 ? 0.81 5.426 25.297 1 92.88 529 ALA B N 1
ATOM 8201 C CA . ALA B 1 529 ? -0.215 4.59 24.672 1 92.88 529 ALA B CA 1
ATOM 8202 C C . ALA B 1 529 ? -1.605 5.184 24.875 1 92.88 529 ALA B C 1
ATOM 8204 O O . ALA B 1 529 ? -1.932 5.656 25.969 1 92.88 529 ALA B O 1
ATOM 8205 N N . GLN B 1 530 ? -2.242 5.164 23.766 1 90.81 530 GLN B N 1
ATOM 8206 C CA . GLN B 1 530 ? -3.635 5.598 23.797 1 90.81 530 GLN B CA 1
ATOM 8207 C C . GLN B 1 530 ? -4.477 4.688 24.672 1 90.81 530 GLN B C 1
ATOM 8209 O O . GLN B 1 530 ? -4.406 3.461 24.562 1 90.81 530 GLN B O 1
ATOM 8214 N N . GLN B 1 531 ? -5.027 5.219 25.656 1 77.88 531 GLN B N 1
ATOM 8215 C CA . GLN B 1 531 ? -5.859 4.422 26.547 1 77.88 531 GLN B CA 1
ATOM 8216 C C . GLN B 1 531 ? -7.227 4.145 25.922 1 77.88 531 GLN B C 1
ATOM 8218 O O . GLN B 1 531 ? -7.742 4.961 25.156 1 77.88 531 GLN B O 1
ATOM 8223 N N . ASN B 1 532 ? -7.59 2.799 25.75 1 59.75 532 ASN B N 1
ATOM 8224 C CA . ASN B 1 532 ? -8.906 2.447 25.25 1 59.75 532 ASN B CA 1
ATOM 8225 C C . ASN B 1 532 ? -10.016 3.16 26.016 1 59.75 532 ASN B C 1
ATOM 8227 O O . ASN B 1 532 ? -10.023 3.154 27.25 1 59.75 532 ASN B O 1
ATOM 8231 N N . ALA B 1 533 ? -10.43 4.258 25.688 1 44.91 533 ALA B N 1
ATOM 8232 C CA . ALA B 1 533 ? -11.539 4.855 26.422 1 44.91 533 ALA B CA 1
ATOM 8233 C C . ALA B 1 533 ? -12.602 3.811 26.75 1 44.91 533 ALA B C 1
ATOM 8235 O O . ALA B 1 533 ? -13.32 3.35 25.859 1 44.91 533 ALA B O 1
ATOM 8236 N N . ALA B 1 534 ? -12.57 2.744 27.453 1 41.34 534 ALA B N 1
ATOM 8237 C CA . ALA B 1 534 ? -13.805 2.135 27.938 1 41.34 534 ALA B CA 1
ATOM 8238 C C . ALA B 1 534 ? -14.922 3.164 28.031 1 41.34 534 ALA B C 1
ATOM 8240 O O . ALA B 1 534 ? -14.672 4.371 27.969 1 41.34 534 ALA B O 1
ATOM 8241 N N . ALA B 1 535 ? -15.984 2.805 29.141 1 36.25 535 ALA B N 1
ATOM 8242 C CA . ALA B 1 535 ? -17.25 3.277 29.688 1 36.25 535 ALA B CA 1
ATOM 8243 C C . ALA B 1 535 ? -17.156 4.734 30.125 1 36.25 535 ALA B C 1
ATOM 8245 O O . ALA B 1 535 ? -18 5.219 30.875 1 36.25 535 ALA B O 1
ATOM 8246 N N . ALA B 1 536 ? -16.125 5.238 30.234 1 32.06 536 ALA B N 1
ATOM 8247 C CA . ALA B 1 536 ? -16.422 6.414 31.047 1 32.06 536 ALA B CA 1
ATOM 8248 C C . ALA B 1 536 ? -17.641 7.156 30.516 1 32.06 536 ALA B C 1
ATOM 8250 O O . ALA B 1 536 ? -17.688 7.555 29.359 1 32.06 536 ALA B O 1
ATOM 8251 N N . ARG B 1 537 ? -18.75 6.742 31.031 1 35.62 537 ARG B N 1
ATOM 8252 C CA . ARG B 1 537 ? -20.078 7.336 30.906 1 35.62 537 ARG B CA 1
ATOM 8253 C C . ARG B 1 537 ? -19.984 8.844 30.719 1 35.62 537 ARG B C 1
ATOM 8255 O O . ARG B 1 537 ? -21 9.531 30.688 1 35.62 537 ARG B O 1
ATOM 8262 N N . GLY B 1 538 ? -18.797 9.414 31.094 1 30.42 538 GLY B N 1
ATOM 8263 C CA . GLY B 1 538 ? -19 10.852 31.156 1 30.42 538 GLY B CA 1
ATOM 8264 C C . GLY B 1 538 ? -18.922 11.531 29.812 1 30.42 538 GLY B C 1
ATOM 8265 O O . GLY B 1 538 ? -18.703 10.875 28.797 1 30.42 538 GLY B O 1
ATOM 8266 N N . THR B 1 539 ? -19.141 12.906 29.719 1 33.06 539 THR B N 1
ATOM 8267 C CA . THR B 1 539 ? -19.203 13.906 28.656 1 33.06 539 THR B CA 1
ATOM 8268 C C . THR B 1 539 ? -17.891 13.961 27.875 1 33.06 539 THR B C 1
ATOM 8270 O O . THR B 1 539 ? -16.812 14.086 28.469 1 33.06 539 THR B O 1
ATOM 8273 N N . ALA B 1 540 ? -17.875 13.367 26.828 1 42.88 540 ALA B N 1
ATOM 8274 C CA . ALA B 1 540 ? -16.734 13.391 25.906 1 42.88 540 ALA B CA 1
ATOM 8275 C C . ALA B 1 540 ? -16.094 14.773 25.875 1 42.88 540 ALA B C 1
ATOM 8277 O O . ALA B 1 540 ? -16.781 15.781 25.672 1 42.88 540 ALA B O 1
ATOM 8278 N N . PRO B 1 541 ? -14.891 14.922 26.359 1 42.06 541 PRO B N 1
ATOM 8279 C CA . PRO B 1 541 ? -14.273 16.25 26.266 1 42.06 541 PRO B CA 1
ATOM 8280 C C . PRO B 1 541 ? -14.281 16.812 24.859 1 42.06 541 PRO B C 1
ATOM 8282 O O . PRO B 1 541 ? -14.344 16.062 23.875 1 42.06 541 PRO B O 1
ATOM 8285 N N . PRO B 1 542 ? -14.5 18.219 24.641 1 40.62 542 PRO B N 1
ATOM 8286 C CA . PRO B 1 542 ? -14.492 18.875 23.328 1 40.62 542 PRO B CA 1
ATOM 8287 C C . PRO B 1 542 ? -13.211 18.609 22.547 1 40.62 542 PRO B C 1
ATOM 8289 O O . PRO B 1 542 ? -12.125 18.516 23.141 1 40.62 542 PRO B O 1
ATOM 8292 N N . GLU B 1 543 ? -13.289 18.016 21.344 1 48.88 543 GLU B N 1
ATOM 8293 C CA . GLU B 1 543 ? -12.172 17.609 20.516 1 48.88 543 GLU B CA 1
ATOM 8294 C C . GLU B 1 543 ? -11.539 18.797 19.812 1 48.88 543 GLU B C 1
ATOM 8296 O O . GLU B 1 543 ? -12.242 19.688 19.312 1 48.88 543 GLU B O 1
ATOM 8301 N N . TRP B 1 544 ? -10.312 19.016 20.109 1 55.41 544 TRP B N 1
ATOM 8302 C CA . TRP B 1 544 ? -9.508 19.953 19.328 1 55.41 544 TRP B CA 1
ATOM 8303 C C . TRP B 1 544 ? -9.125 19.328 17.984 1 55.41 544 TRP B C 1
ATOM 8305 O O . TRP B 1 544 ? -8.203 18.516 17.906 1 55.41 544 TRP B O 1
ATOM 8315 N N . ARG B 1 545 ? -9.867 19.641 16.828 1 50 545 ARG B N 1
ATOM 8316 C CA . ARG B 1 545 ? -9.711 18.953 15.555 1 50 545 ARG B CA 1
ATOM 8317 C C . ARG B 1 545 ? -8.57 19.578 14.742 1 50 545 ARG B C 1
ATOM 8319 O O . ARG B 1 545 ? -8.414 20.797 14.719 1 50 545 ARG B O 1
ATOM 8326 N N . LEU B 1 546 ? -7.77 18.688 14.258 1 48.22 546 LEU B N 1
ATOM 8327 C CA . LEU B 1 546 ? -6.699 19.094 13.359 1 48.22 546 LEU B CA 1
ATOM 8328 C C . LEU B 1 546 ? -7.199 19.172 11.922 1 48.22 546 LEU B C 1
ATOM 8330 O O . LEU B 1 546 ? -8.062 18.391 11.516 1 48.22 546 LEU B O 1
ATOM 8334 N N . PRO B 1 547 ? -6.641 20.172 11.25 1 40.47 547 PRO B N 1
ATOM 8335 C CA . PRO B 1 547 ? -7.016 20.234 9.828 1 40.47 547 PRO B CA 1
ATOM 8336 C C . PRO B 1 547 ? -6.5 19.047 9.023 1 40.47 547 PRO B C 1
ATOM 8338 O O . PRO B 1 547 ? -5.527 18.406 9.422 1 40.47 547 PRO B O 1
ATOM 8341 N N . ARG B 1 548 ? -7.102 18.766 7.98 1 43.66 548 ARG B N 1
ATOM 8342 C CA . ARG B 1 548 ? -6.84 17.609 7.125 1 43.66 548 ARG B CA 1
ATOM 8343 C C . ARG B 1 548 ? -5.594 17.828 6.273 1 43.66 548 ARG B C 1
ATOM 8345 O O . ARG B 1 548 ? -5.324 18.938 5.832 1 43.66 548 ARG B O 1
ATOM 8352 N N . VAL B 1 549 ? -4.688 16.703 6.398 1 38.25 549 VAL B N 1
ATOM 8353 C CA . VAL B 1 549 ? -3.5 16.734 5.551 1 38.25 549 VAL B CA 1
ATOM 8354 C C . VAL B 1 549 ? -3.812 16.109 4.191 1 38.25 549 VAL B C 1
ATOM 8356 O O . VAL B 1 549 ? -3.855 14.883 4.059 1 38.25 549 VAL B O 1
ATOM 8359 N N . HIS B 1 550 ? -4.863 16.359 3.285 1 43.22 550 HIS B N 1
ATOM 8360 C CA . HIS B 1 550 ? -4.953 15.766 1.952 1 43.22 550 HIS B CA 1
ATOM 8361 C C . HIS B 1 550 ? -5.668 16.703 0.985 1 43.22 550 HIS B C 1
ATOM 8363 O O . HIS B 1 550 ? -6.609 17.406 1.371 1 43.22 550 HIS B O 1
#

Secondary structure (DSSP, 8-state):
-------------------------------------------------------------------------B---TTPPTTEEEEEEEEES-TTSTTS-EEEEEEEEEPPS-GGG--EEEEEE--TTT--HHHHHHTPPTTTGGGGTTEEEEEE--TBSTTSBSBP--S-HHHHHHS-TT-PPPPGGG--HHHHHHHHHHHHHHHHHHHTTTGGG--HHHHHHHHHHHHHHTT-SSEEEEEETHHHHHHHHHHHHSTT-EEEEEEES---HHHHHH-HHHHHHHHHHHHHHHHHHHHHHHGGGG-SSHHHHHHHHHHHHHHSPBP-TTSSS---B-HHHHHHHHHHHTTBGGGHHHHHHHHHHHHTT--HHHHHHHHHHHT--TTS------HHHHHHHHHS-----HHHHHHHHHHHHHH-TTTGGGSGGGGHHHHH--S---S---------TTSPPEEEEEEEE-SSS-HHHHHHHHHHHSSEEEEEEEEEBS-SGGGT-HHHHHHHHHHHHH-PPPPTT-EEE--------S--PPP-PPPP--/-------------------------------------------------------------------------B---TTPPTTEEEEEEEEES-TTSTTS-EEEEEEEEEPPS-GGG--EEEEEE--TTT--HHHHHHTPPTTTGGGGTTEEEEEE--TBSTTSBSBP--S-HHHHHHS-TT-PPPPGGG--HHHHHHHHHHHHHHHHHHHTTTGGG--HHHHHHHHHHHHHHTT-SSEEEEEETHHHHHHHHHHHHSTT-EEEEEEES---HHHHHH-HHHHHHHHHHHHHHHHHHHHHHHGGGG-SSHHHHHHHHHHHHHHSPBP-TTSSS---B-HHHHHHHHHHHTTBGGGHHHHHHHHHHHHTT--HHHHHHHHHHHT--TTS------HHHHHHHHHS-----HHHHHHHHHHHHHH-TTTGGGSGGGGHHHHH--S---S---------TTSPPEEEEEEEE-SSS-HHHHHHHHHHHSSEEEEEEEEEBS-SGGGT-HHHHHHHHHHHHH-PPPPTT-EEE--------S--PPP-PPPP--

pLDDT: mean 84.13, std 25.28, range [16.3, 98.94]